Protein AF-0000000071359066 (afdb_homodimer)

pLDDT: mean 87.45, std 11.1, range [39.0, 97.44]

Organism: NCBI:txid346377

Foldseek 3Di:
DDPLVVLLVVLLVVLLCCCQPVVDDLLVSLQVSQQVSCCVLPCDNVSSVVLLLVLLVQLLVQQVLLQLLLLLLLLLCLVLVLLVVLLVVLCVVVDDVCLLQSLLVSLQQSQASHPLLSSLVSCLLVLLLSCLVVVWASCLNSQSNSLNNLLSCLQAPPNLLLSLLCSLQVHQNLLSRVLSVLLSVLLSVLLNVCSVPPVRHVHDPLSVVSNVPPVPDSPCCVVVPPDDSCLSNCLRVQLNVLLNVLVPDDPPCVPPDDPVSNVCNRNSNRNVVSSVSSQVVSVVRPPPDDSVVSSVVSSVVCVSLSSSSSSLSSSLSSSLVSVCQVVLLVVCVVPQPCLLLVLLQQLLSSCQRQVDLSSSSSSSSSSCSNNQVSHPDHSSLSSLSNSLSSLAFRAPNHPVLVSCCVSSVDDRVSCNVRVRVSSNSSSVSSVVSSVVVVVVPD/DDPLVVLLVVLLVVLLCCCQPVVDDLLVSLQVSQQVSCCVLPCDNVSSVVLLLVLLVQLLVQQVLLQLLLLLLLLLCLVLVLLVVLLVVLCVVVDDVPLLQSLLVSLQQSQASHPLLSSLVSCLLVLLLSCLVVVWASCLNSQSNSLNNLLSCLQAPPNLLLSLLCSLQVHQNLLSRVLSVLLSVLLSVLLNVLSVVPVRHVHDPLSVVSNVPPVPDSPCCVVVPPDDSCLSNCLRVQLNVLLNVLVPDDPPCVPPDDPVSVVCNRNSNRNVVSSVSSQVVSVVRPPDDDSVVSSVVSSVVCVSLSSSSSSLSSSLSSSLVSVCQVVLLVVCVVPQPCLLLVLLQQLLSSCQRQVDLSSSSSSSSSSCSNNVVSHPDHSSLSSLSNSLSSLAFRAPNHPVLVSCCVSSVDDRVSCNVRVRVSSNSSSVSSVVSSVVVVVVPD

Nearest PDB structures (foldseek):
  7qha-assembly1_B  TM=7.075E-01  e=2.255E-07  Photobacterium profundum SS9
  8y4x-assembly1_A  TM=7.444E-01  e=2.079E-06  Fusobacterium nucleatum
  8thi-assembly1_A  TM=7.333E-01  e=5.054E-06  Haemophilus influenzae Rd KW20
  6fgz-assembly1_A  TM=1.327E-01  e=6.676E+00  Cyanidioschyzon merolae
  6h2f-assembly1_H  TM=1.143E-01  e=6.676E+00  Aeromonas hydrophila subsp. hydrophila AL09-71

Structure (mmCIF, N/CA/C/O backbone):
data_AF-0000000071359066-model_v1
#
loop_
_entity.id
_entity.type
_entity.pdbx_description
1 polymer 'Gluconate permease'
#
loop_
_atom_site.group_PDB
_atom_site.id
_atom_site.type_symbol
_atom_site.label_atom_id
_atom_site.label_alt_id
_atom_site.label_comp_id
_atom_site.label_asym_id
_atom_site.label_entity_id
_atom_site.label_seq_id
_atom_site.pdbx_PDB_ins_code
_atom_site.Cartn_x
_atom_site.Cartn_y
_atom_site.Cartn_z
_atom_site.occupancy
_atom_site.B_iso_or_equiv
_atom_site.auth_seq_id
_atom_site.auth_comp_id
_atom_site.auth_asym_id
_atom_site.auth_atom_id
_atom_site.pdbx_PDB_model_num
ATOM 1 N N . MET A 1 1 ? 19.25 -30.266 18.906 1 72.44 1 MET A N 1
ATOM 2 C CA . MET A 1 1 ? 19.078 -28.984 18.219 1 72.44 1 MET A CA 1
ATOM 3 C C . MET A 1 1 ? 19.453 -27.828 19.125 1 72.44 1 MET A C 1
ATOM 5 O O . MET A 1 1 ? 19.172 -27.859 20.328 1 72.44 1 MET A O 1
ATOM 9 N N . SER A 1 2 ? 20.172 -26.906 18.656 1 82.94 2 SER A N 1
ATOM 10 C CA . SER A 1 2 ? 20.656 -25.766 19.422 1 82.94 2 SER A CA 1
ATOM 11 C C . SER A 1 2 ? 19.5 -24.859 19.859 1 82.94 2 SER A C 1
ATOM 13 O O . SER A 1 2 ? 18.406 -24.922 19.281 1 82.94 2 SER A O 1
ATOM 15 N N . ILE A 1 3 ? 19.656 -24.156 20.906 1 85.31 3 ILE A N 1
ATOM 16 C CA . ILE A 1 3 ? 18.625 -23.281 21.484 1 85.31 3 ILE A CA 1
ATOM 17 C C . ILE A 1 3 ? 18.172 -22.281 20.438 1 85.31 3 ILE A C 1
ATOM 19 O O . ILE A 1 3 ? 16.969 -22.062 20.25 1 85.31 3 ILE A O 1
ATOM 23 N N . PRO A 1 4 ? 19.109 -21.828 19.688 1 85.75 4 PRO A N 1
ATOM 24 C CA . PRO A 1 4 ? 18.688 -20.859 18.672 1 85.75 4 PRO A CA 1
ATOM 25 C C . PRO A 1 4 ? 17.781 -21.484 17.609 1 85.75 4 PRO A C 1
ATOM 27 O O . PRO A 1 4 ? 16.812 -20.844 17.172 1 85.75 4 PRO A O 1
ATOM 30 N N . ILE A 1 5 ? 18.047 -22.641 17.281 1 88.25 5 ILE A N 1
ATOM 31 C CA . ILE A 1 5 ? 17.25 -23.312 16.281 1 88.25 5 ILE A CA 1
ATOM 32 C C . ILE A 1 5 ? 15.867 -23.625 16.844 1 88.25 5 ILE A C 1
ATOM 34 O O . ILE A 1 5 ? 14.852 -23.469 16.172 1 88.25 5 ILE A O 1
ATOM 38 N N . LEU A 1 6 ? 15.797 -24.047 18.031 1 91.12 6 LEU A N 1
ATOM 39 C CA . LEU A 1 6 ? 14.531 -24.344 18.688 1 91.12 6 LEU A CA 1
ATOM 40 C C . LEU A 1 6 ? 13.672 -23.094 18.812 1 91.12 6 LEU A C 1
ATOM 42 O O . LEU A 1 6 ? 12.453 -23.156 18.641 1 91.12 6 LEU A O 1
ATOM 46 N N . THR A 1 7 ? 14.344 -22.047 19.156 1 92.25 7 THR A N 1
ATOM 47 C CA . THR A 1 7 ? 13.633 -20.781 19.266 1 92.25 7 THR A CA 1
ATOM 48 C C . THR A 1 7 ? 13.062 -20.359 17.906 1 92.25 7 THR A C 1
ATOM 50 O O . THR A 1 7 ? 11.906 -19.938 17.828 1 92.25 7 THR A O 1
ATOM 53 N N . LEU A 1 8 ? 13.859 -20.516 16.938 1 91.12 8 LEU A N 1
ATOM 54 C CA . LEU A 1 8 ? 13.398 -20.188 15.586 1 91.12 8 LEU A CA 1
ATOM 55 C C . LEU A 1 8 ? 12.219 -21.062 15.188 1 91.12 8 LEU A C 1
ATOM 57 O O . LEU A 1 8 ? 11.203 -20.547 14.695 1 91.12 8 LEU A O 1
ATOM 61 N N . ILE A 1 9 ? 12.297 -22.312 15.383 1 89.88 9 ILE A N 1
ATOM 62 C CA . ILE A 1 9 ? 11.242 -23.25 15.031 1 89.88 9 ILE A CA 1
ATOM 63 C C . ILE A 1 9 ? 9.977 -22.906 15.812 1 89.88 9 ILE A C 1
ATOM 65 O O . ILE A 1 9 ? 8.875 -22.906 15.258 1 89.88 9 ILE A O 1
ATOM 69 N N . LEU A 1 10 ? 10.094 -22.578 17.047 1 92.94 10 LEU A N 1
ATOM 70 C CA . LEU A 1 10 ? 8.961 -22.219 17.891 1 92.94 10 LEU A CA 1
ATOM 71 C C . LEU A 1 10 ? 8.242 -21 17.328 1 92.94 10 LEU A C 1
ATOM 73 O O . LEU A 1 10 ? 7.008 -20.984 17.234 1 92.94 10 LEU A O 1
ATOM 77 N N . PHE A 1 11 ? 9.031 -20.031 16.969 1 92.75 11 PHE A N 1
ATOM 78 C CA . PHE A 1 11 ? 8.422 -18.812 16.484 1 92.75 11 PHE A CA 1
ATOM 79 C C . PHE A 1 11 ? 7.766 -19.031 15.125 1 92.75 11 PHE A C 1
ATOM 81 O O . PHE A 1 11 ? 6.727 -18.438 14.828 1 92.75 11 PHE A O 1
ATOM 88 N N . LEU A 1 12 ? 8.359 -19.859 14.32 1 90.62 12 LEU A N 1
ATOM 89 C CA . LEU A 1 12 ? 7.766 -20.141 13.016 1 90.62 12 LEU A CA 1
ATOM 90 C C . LEU A 1 12 ? 6.48 -20.953 13.164 1 90.62 12 LEU A C 1
ATOM 92 O O . LEU A 1 12 ? 5.504 -20.719 12.453 1 90.62 12 LEU A O 1
ATOM 96 N N . VAL A 1 13 ? 6.477 -21.859 14.062 1 92.12 13 VAL A N 1
ATOM 97 C CA . VAL A 1 13 ? 5.273 -22.641 14.336 1 92.12 13 VAL A CA 1
ATOM 98 C C . VAL A 1 13 ? 4.184 -21.734 14.898 1 92.12 13 VAL A C 1
ATOM 100 O O . VAL A 1 13 ? 3.02 -21.828 14.508 1 92.12 13 VAL A O 1
ATOM 103 N N . LEU A 1 14 ? 4.582 -20.875 15.773 1 92.69 14 LEU A N 1
ATOM 104 C CA . LEU A 1 14 ? 3.639 -19.906 16.344 1 92.69 14 LEU A CA 1
ATOM 105 C C . LEU A 1 14 ? 3.074 -19 15.25 1 92.69 14 LEU A C 1
ATOM 107 O O . LEU A 1 14 ? 1.904 -18.625 15.305 1 92.69 14 LEU A O 1
ATOM 111 N N . LEU A 1 15 ? 3.936 -18.641 14.367 1 92.44 15 LEU A N 1
ATOM 112 C CA . LEU A 1 15 ? 3.496 -17.828 13.242 1 92.44 15 LEU A CA 1
ATOM 113 C C . LEU A 1 15 ? 2.422 -18.531 12.43 1 92.44 15 LEU A C 1
ATOM 115 O O . LEU A 1 15 ? 1.367 -17.969 12.148 1 92.44 15 LEU A O 1
ATOM 119 N N . ILE A 1 16 ? 2.682 -19.781 12.094 1 90.06 16 ILE A N 1
ATOM 120 C CA . ILE A 1 16 ? 1.738 -20.578 11.312 1 90.06 16 ILE A CA 1
ATOM 121 C C . ILE A 1 16 ? 0.435 -20.734 12.094 1 90.06 16 ILE A C 1
ATOM 123 O O . ILE A 1 16 ? -0.653 -20.562 11.539 1 90.06 16 ILE A O 1
ATOM 127 N N . PHE A 1 17 ? 0.522 -20.922 13.359 1 91.94 17 PHE A N 1
ATOM 128 C CA . PHE A 1 17 ? -0.646 -21.109 14.219 1 91.94 17 PHE A CA 1
ATOM 129 C C . PHE A 1 17 ? -1.429 -19.812 14.344 1 91.94 17 PHE A C 1
ATOM 131 O O . PHE A 1 17 ? -2.66 -19.812 14.367 1 91.94 17 PHE A O 1
ATOM 138 N N . SER A 1 18 ? -0.691 -18.734 14.461 1 92.25 18 SER A N 1
ATOM 139 C CA . SER A 1 18 ? -1.328 -17.438 14.609 1 92.25 18 SER A CA 1
ATOM 140 C C . SER A 1 18 ? -2.186 -17.109 13.391 1 92.25 18 SER A C 1
ATOM 142 O O . SER A 1 18 ? -3.299 -16.594 13.523 1 92.25 18 SER A O 1
ATOM 144 N N . ILE A 1 19 ? -1.677 -17.422 12.289 1 88.06 19 ILE A N 1
ATOM 145 C CA . ILE A 1 19 ? -2.385 -17.109 11.055 1 88.06 19 ILE A CA 1
ATOM 146 C C . ILE A 1 19 ? -3.496 -18.125 10.82 1 88.06 19 ILE A C 1
ATOM 148 O O . ILE A 1 19 ? -4.625 -17.75 10.484 1 88.06 19 ILE A O 1
ATOM 152 N N . SER A 1 20 ? -3.238 -19.375 11.039 1 85.56 20 SER A N 1
ATOM 153 C CA . SER A 1 20 ? -4.141 -20.453 10.656 1 85.56 20 SER A CA 1
ATOM 154 C C . SER A 1 20 ? -5.223 -20.672 11.703 1 85.56 20 SER A C 1
ATOM 156 O O . SER A 1 20 ? -6.383 -20.922 11.359 1 85.56 20 SER A O 1
ATOM 158 N N . LYS A 1 21 ? -4.902 -20.562 12.977 1 87 21 LYS A N 1
ATOM 159 C CA . LYS A 1 21 ? -5.84 -20.922 14.039 1 87 21 LYS A CA 1
ATOM 160 C C . LYS A 1 21 ? -6.426 -19.672 14.695 1 87 21 LYS A C 1
ATOM 162 O O . LYS A 1 21 ? -7.645 -19.562 14.852 1 87 21 LYS A O 1
ATOM 167 N N . TRP A 1 22 ? -5.586 -18.797 14.984 1 89.25 22 TRP A N 1
ATOM 168 C CA . TRP A 1 22 ? -6.051 -17.609 15.695 1 89.25 22 TRP A CA 1
ATOM 169 C C . TRP A 1 22 ? -6.527 -16.547 14.711 1 89.25 22 TRP A C 1
ATOM 171 O O . TRP A 1 22 ? -7.043 -15.508 15.125 1 89.25 22 TRP A O 1
ATOM 181 N N . LYS A 1 23 ? -6.289 -16.75 13.438 1 87.88 23 LYS A N 1
ATOM 182 C CA . LYS A 1 23 ? -6.77 -15.898 12.352 1 87.88 23 LYS A CA 1
ATOM 183 C C . LYS A 1 23 ? -6.234 -14.477 12.492 1 87.88 23 LYS A C 1
ATOM 185 O O . LYS A 1 23 ? -6.969 -13.508 12.297 1 87.88 23 LYS A O 1
ATOM 190 N N . VAL A 1 24 ? -5.047 -14.422 12.953 1 90.62 24 VAL A N 1
ATOM 191 C CA . VAL A 1 24 ? -4.363 -13.141 12.977 1 90.62 24 VAL A CA 1
ATOM 192 C C . VAL A 1 24 ? -3.977 -12.727 11.555 1 90.62 24 VAL A C 1
ATOM 194 O O . VAL A 1 24 ? -3.539 -13.562 10.758 1 90.62 24 VAL A O 1
ATOM 197 N N . HIS A 1 25 ? -4.191 -11.469 11.312 1 92.44 25 HIS A N 1
ATOM 198 C CA . HIS A 1 25 ? -3.828 -10.984 9.984 1 92.44 25 HIS A CA 1
ATOM 199 C C . HIS A 1 25 ? -2.35 -11.219 9.695 1 92.44 25 HIS A C 1
ATOM 201 O O . HIS A 1 25 ? -1.495 -10.93 10.539 1 92.44 25 HIS A O 1
ATOM 207 N N . PRO A 1 26 ? -2.018 -11.703 8.508 1 90.44 26 PRO A N 1
ATOM 208 C CA . PRO A 1 26 ? -0.632 -12.055 8.195 1 90.44 26 PRO A CA 1
ATOM 209 C C . PRO A 1 26 ? 0.333 -10.891 8.383 1 90.44 26 PRO A C 1
ATOM 211 O O . PRO A 1 26 ? 1.457 -11.086 8.852 1 90.44 26 PRO A O 1
ATOM 214 N N . PHE A 1 27 ? -0.077 -9.695 8.023 1 94.5 27 PHE A N 1
ATOM 215 C CA . PHE A 1 27 ? 0.768 -8.516 8.164 1 94.5 27 PHE A CA 1
ATOM 216 C C . PHE A 1 27 ? 1.205 -8.344 9.617 1 94.5 27 PHE A C 1
ATOM 218 O O . PHE A 1 27 ? 2.387 -8.125 9.891 1 94.5 27 PHE A O 1
ATOM 225 N N . VAL A 1 28 ? 0.333 -8.445 10.531 1 94.19 28 VAL A N 1
ATOM 226 C CA . VAL A 1 28 ? 0.584 -8.266 11.961 1 94.19 28 VAL A CA 1
ATOM 227 C C . VAL A 1 28 ? 1.373 -9.461 12.5 1 94.19 28 VAL A C 1
ATOM 229 O O . VAL A 1 28 ? 2.322 -9.289 13.266 1 94.19 28 VAL A O 1
ATOM 232 N N . ALA A 1 29 ? 0.96 -10.641 12.109 1 94.5 29 ALA A N 1
ATOM 233 C CA . ALA A 1 29 ? 1.606 -11.859 12.578 1 94.5 29 ALA A CA 1
ATOM 234 C C . ALA A 1 29 ? 3.086 -11.875 12.211 1 94.5 29 ALA A C 1
ATOM 236 O O . ALA A 1 29 ? 3.934 -12.234 13.031 1 94.5 29 ALA A O 1
ATOM 237 N N . LEU A 1 30 ? 3.391 -11.516 11.031 1 92.69 30 LEU A N 1
ATOM 238 C CA . LEU A 1 30 ? 4.77 -11.516 10.547 1 92.69 30 LEU A CA 1
ATOM 239 C C . LEU A 1 30 ? 5.605 -10.492 11.312 1 92.69 30 LEU A C 1
ATOM 241 O O . LEU A 1 30 ? 6.734 -10.789 11.719 1 92.69 30 LEU A O 1
ATOM 245 N N . LEU A 1 31 ? 5.074 -9.312 11.531 1 95.25 31 LEU A N 1
ATOM 246 C CA . LEU A 1 31 ? 5.789 -8.258 12.242 1 95.25 31 LEU A CA 1
ATOM 247 C C . LEU A 1 31 ? 6.035 -8.656 13.695 1 95.25 31 LEU A C 1
ATOM 249 O O . LEU A 1 31 ? 7.152 -8.523 14.195 1 95.25 31 LEU A O 1
ATOM 253 N N . LEU A 1 32 ? 5 -9.125 14.336 1 96.25 32 LEU A N 1
ATOM 254 C CA . LEU A 1 32 ? 5.125 -9.5 15.742 1 96.25 32 LEU A CA 1
ATOM 255 C C . LEU A 1 32 ? 6.094 -10.664 15.914 1 96.25 32 LEU A C 1
ATOM 257 O O . LEU A 1 32 ? 6.844 -10.711 16.891 1 96.25 32 LEU A O 1
ATOM 261 N N . THR A 1 33 ? 6.031 -11.609 15.016 1 95.25 33 THR A N 1
ATOM 262 C CA . THR A 1 33 ? 6.98 -12.711 15.055 1 95.25 33 THR A CA 1
ATOM 263 C C . THR A 1 33 ? 8.414 -12.203 14.914 1 95.25 33 THR A C 1
ATOM 265 O O . THR A 1 33 ? 9.312 -12.664 15.625 1 95.25 33 THR A O 1
ATOM 268 N N . GLY A 1 34 ? 8.641 -11.289 13.977 1 95.19 34 GLY A N 1
ATOM 269 C CA . GLY A 1 34 ? 9.961 -10.695 13.82 1 95.19 34 GLY A CA 1
ATOM 270 C C . GLY A 1 34 ? 10.453 -9.984 15.062 1 95.19 34 GLY A C 1
ATOM 271 O O . GLY A 1 34 ? 11.609 -10.156 15.469 1 95.19 34 GLY A O 1
ATOM 272 N N . ILE A 1 35 ? 9.578 -9.203 15.68 1 95.94 35 ILE A N 1
ATOM 273 C CA . ILE A 1 35 ? 9.938 -8.477 16.891 1 95.94 35 ILE A CA 1
ATOM 274 C C . ILE A 1 35 ? 10.266 -9.461 18.016 1 95.94 35 ILE A C 1
ATOM 276 O O . ILE A 1 35 ? 11.289 -9.336 18.672 1 95.94 35 ILE A O 1
ATOM 280 N N . GLY A 1 36 ? 9.398 -10.438 18.234 1 96.12 36 GLY A N 1
ATOM 281 C CA . GLY A 1 36 ? 9.633 -11.438 19.266 1 96.12 36 GLY A CA 1
ATOM 282 C C . GLY A 1 36 ? 10.93 -12.195 19.078 1 96.12 36 GLY A C 1
ATOM 283 O O . GLY A 1 36 ? 11.688 -12.383 20.031 1 96.12 36 GLY A O 1
ATOM 284 N N . LEU A 1 37 ? 11.156 -12.625 17.859 1 93.81 37 LEU A N 1
ATOM 285 C CA . LEU A 1 37 ? 12.367 -13.375 17.547 1 93.81 37 LEU A CA 1
ATOM 286 C C . LEU A 1 37 ? 13.609 -12.531 17.812 1 93.81 37 LEU A C 1
ATOM 288 O O . LEU A 1 37 ? 14.57 -13.008 18.422 1 93.81 37 LEU A O 1
ATOM 292 N N . GLY A 1 38 ? 13.625 -11.32 17.328 1 94.5 38 GLY A N 1
ATOM 293 C CA . GLY A 1 38 ? 14.773 -10.445 17.531 1 94.5 38 GLY A CA 1
ATOM 294 C C . GLY A 1 38 ? 15.078 -10.172 18.984 1 94.5 38 GLY A C 1
ATOM 295 O O . GLY A 1 38 ? 16.234 -10.18 19.391 1 94.5 38 GLY A O 1
ATOM 296 N N . LEU A 1 39 ? 14.008 -9.961 19.75 1 94.12 39 LEU A N 1
ATOM 297 C CA . LEU A 1 39 ? 14.18 -9.672 21.172 1 94.12 39 LEU A CA 1
ATOM 298 C C . LEU A 1 39 ? 14.703 -10.891 21.922 1 94.12 39 LEU A C 1
ATOM 300 O O . LEU A 1 39 ? 15.461 -10.75 22.891 1 94.12 39 LEU A O 1
ATOM 304 N N . THR A 1 40 ? 14.344 -12.031 21.469 1 94.19 40 THR A N 1
ATOM 305 C CA . THR A 1 40 ? 14.711 -13.25 22.188 1 94.19 40 THR A CA 1
ATOM 306 C C . THR A 1 40 ? 16.078 -13.75 21.734 1 94.19 40 THR A C 1
ATOM 308 O O . THR A 1 40 ? 16.781 -14.43 22.484 1 94.19 40 THR A O 1
ATOM 311 N N . MET A 1 41 ? 16.516 -13.383 20.516 1 93 41 MET A N 1
ATOM 312 C CA . MET A 1 41 ? 17.75 -13.898 19.938 1 93 41 MET A CA 1
ATOM 313 C C . MET A 1 41 ? 18.922 -12.961 20.219 1 93 41 MET A C 1
ATOM 315 O O . MET A 1 41 ? 20 -13.117 19.656 1 93 41 MET A O 1
ATOM 319 N N . GLY A 1 42 ? 18.672 -11.93 21.047 1 90 42 GLY A N 1
ATOM 320 C CA . GLY A 1 42 ? 19.766 -11.125 21.531 1 90 42 GLY A CA 1
ATOM 321 C C . GLY A 1 42 ? 20.094 -9.938 20.641 1 90 42 GLY A C 1
ATOM 322 O O . GLY A 1 42 ? 21.188 -9.383 20.703 1 90 42 GLY A O 1
ATOM 323 N N . LEU A 1 43 ? 19.281 -9.555 19.797 1 92.12 43 LEU A N 1
ATOM 324 C CA . LEU A 1 43 ? 19.531 -8.422 18.922 1 92.12 43 LEU A CA 1
ATOM 325 C C . LEU A 1 43 ? 19.297 -7.102 19.641 1 92.12 43 LEU A C 1
ATOM 327 O O . LEU A 1 43 ? 19.641 -6.035 19.125 1 92.12 43 LEU A O 1
ATOM 331 N N . GLY A 1 44 ? 18.703 -7.125 20.891 1 91.56 44 GLY A N 1
ATOM 332 C CA . GLY A 1 44 ? 18.344 -5.895 21.578 1 91.56 44 GLY A CA 1
ATOM 333 C C . GLY A 1 44 ? 17.094 -5.25 21.016 1 91.56 44 GLY A C 1
ATOM 334 O O . GLY A 1 44 ? 16.641 -5.605 19.922 1 91.56 44 GLY A O 1
ATOM 335 N N . GLY A 1 45 ? 16.516 -4.301 21.719 1 91.56 45 GLY A N 1
ATOM 336 C CA . GLY A 1 45 ? 15.289 -3.646 21.281 1 91.56 45 GLY A CA 1
ATOM 337 C C . GLY A 1 45 ? 15.477 -2.781 20.047 1 91.56 45 GLY A C 1
ATOM 338 O O . GLY A 1 45 ? 14.812 -2.986 19.031 1 91.56 45 GLY A O 1
ATOM 339 N N . GLU A 1 46 ? 16.375 -1.869 20.141 1 90 46 GLU A N 1
ATOM 340 C CA . GLU A 1 46 ? 16.641 -0.958 19.047 1 90 46 GLU A CA 1
ATOM 341 C C . GLU A 1 46 ? 17.172 -1.712 17.828 1 90 46 GLU A C 1
ATOM 343 O O . GLU A 1 46 ? 16.766 -1.426 16.688 1 90 46 GLU A O 1
ATOM 348 N N . GLY A 1 47 ? 18.062 -2.635 18.078 1 93.38 47 GLY A N 1
ATOM 349 C CA . GLY A 1 47 ? 18.594 -3.441 17 1 93.38 47 GLY A CA 1
ATOM 350 C C . GLY A 1 47 ? 17.516 -4.234 16.266 1 93.38 47 GLY A C 1
ATOM 351 O O . GLY A 1 47 ? 17.547 -4.32 15.031 1 93.38 47 GLY A O 1
ATOM 352 N N . THR A 1 48 ? 16.594 -4.762 17 1 95.12 48 THR A N 1
ATOM 353 C CA . THR A 1 48 ? 15.5 -5.535 16.422 1 95.12 48 THR A CA 1
ATOM 354 C C . THR A 1 48 ? 14.664 -4.668 15.492 1 95.12 48 THR A C 1
ATOM 356 O O . THR A 1 48 ? 14.375 -5.062 14.359 1 95.12 48 THR A O 1
ATOM 359 N N . ILE A 1 49 ? 14.359 -3.49 15.914 1 94.69 49 ILE A N 1
ATOM 360 C CA . ILE A 1 49 ? 13.484 -2.617 15.141 1 94.69 49 ILE A CA 1
ATOM 361 C C . ILE A 1 49 ? 14.227 -2.111 13.906 1 94.69 49 ILE A C 1
ATOM 363 O O . ILE A 1 49 ? 13.664 -2.057 12.812 1 94.69 49 ILE A O 1
ATOM 367 N N . THR A 1 50 ? 15.453 -1.815 14.078 1 92.88 50 THR A N 1
ATOM 368 C CA . THR A 1 50 ? 16.266 -1.343 12.961 1 92.88 50 THR A CA 1
ATOM 369 C C . THR A 1 50 ? 16.359 -2.412 11.875 1 92.88 50 THR A C 1
ATOM 371 O O . THR A 1 50 ? 16.141 -2.133 10.695 1 92.88 50 THR A O 1
ATOM 374 N N . ILE A 1 51 ? 16.656 -3.615 12.289 1 94.56 51 ILE A N 1
ATOM 375 C CA . ILE A 1 51 ? 16.828 -4.727 11.359 1 94.56 51 ILE A CA 1
ATOM 376 C C . ILE A 1 51 ? 15.492 -5.043 10.688 1 94.56 51 ILE A C 1
ATOM 378 O O . ILE A 1 51 ? 15.438 -5.293 9.484 1 94.56 51 ILE A O 1
ATOM 382 N N . LEU A 1 52 ? 14.469 -5.02 11.492 1 95.25 52 LEU A N 1
ATOM 383 C CA . LEU A 1 52 ? 13.117 -5.277 11 1 95.25 52 LEU A CA 1
ATOM 384 C C . LEU A 1 52 ? 12.734 -4.273 9.922 1 95.25 52 LEU A C 1
ATOM 386 O O . LEU A 1 52 ? 12.273 -4.66 8.844 1 95.25 52 LEU A O 1
ATOM 390 N N . LEU A 1 53 ? 12.969 -3.053 10.156 1 94.06 53 LEU A N 1
ATOM 391 C CA . LEU A 1 53 ? 12.586 -1.987 9.234 1 94.06 53 LEU A CA 1
ATOM 392 C C . LEU A 1 53 ? 13.461 -2.012 7.988 1 94.06 53 LEU A C 1
ATOM 394 O O . LEU A 1 53 ? 12.992 -1.702 6.891 1 94.06 53 LEU A O 1
ATOM 398 N N . GLU A 1 54 ? 14.703 -2.365 8.172 1 93.12 54 GLU A N 1
ATOM 399 C CA . GLU A 1 54 ? 15.594 -2.523 7.023 1 93.12 54 GLU A CA 1
ATOM 400 C C . GLU A 1 54 ? 15.102 -3.619 6.086 1 93.12 54 GLU A C 1
ATOM 402 O O . GLU A 1 54 ? 15.086 -3.439 4.867 1 93.12 54 GLU A O 1
ATOM 407 N N . GLY A 1 55 ? 14.766 -4.727 6.664 1 93.31 55 GLY A N 1
ATOM 408 C CA . GLY A 1 55 ? 14.227 -5.812 5.859 1 93.31 55 GLY A CA 1
ATOM 409 C C . GLY A 1 55 ? 12.961 -5.43 5.121 1 93.31 55 GLY A C 1
ATOM 410 O O . GLY A 1 55 ? 12.781 -5.785 3.953 1 93.31 55 GLY A O 1
ATOM 411 N N . PHE A 1 56 ? 12.078 -4.719 5.801 1 95.25 56 PHE A N 1
ATOM 412 C CA . PHE A 1 56 ? 10.828 -4.246 5.223 1 95.25 56 PHE A CA 1
ATOM 413 C C . PHE A 1 56 ? 11.086 -3.365 4.008 1 95.25 56 PHE A C 1
ATOM 415 O O . PHE A 1 56 ? 10.562 -3.619 2.924 1 95.25 56 PHE A O 1
ATOM 422 N N . GLY A 1 57 ? 11.914 -2.406 4.156 1 92.56 57 GLY A N 1
ATOM 423 C CA . GLY A 1 57 ? 12.227 -1.468 3.088 1 92.56 57 GLY A CA 1
ATOM 424 C C . GLY A 1 57 ? 12.953 -2.109 1.922 1 92.56 57 GLY A C 1
ATOM 425 O O . GLY A 1 57 ? 12.641 -1.834 0.762 1 92.56 57 GLY A O 1
ATOM 426 N N . ASP A 1 58 ? 13.914 -2.957 2.248 1 90.88 58 ASP A N 1
ATOM 427 C CA . ASP A 1 58 ? 14.711 -3.621 1.217 1 90.88 58 ASP A CA 1
ATOM 428 C C . ASP A 1 58 ? 13.828 -4.5 0.332 1 90.88 58 ASP A C 1
ATOM 430 O O . ASP A 1 58 ? 14.086 -4.637 -0.867 1 90.88 58 ASP A O 1
ATOM 434 N N . THR A 1 59 ? 12.922 -5.047 0.944 1 88.88 59 THR A N 1
ATOM 435 C CA . THR A 1 59 ? 12.008 -5.891 0.181 1 88.88 59 THR A CA 1
ATOM 436 C C . THR A 1 59 ? 11.117 -5.047 -0.725 1 88.88 59 THR A C 1
ATOM 438 O O . THR A 1 59 ? 10.938 -5.363 -1.902 1 88.88 59 THR A O 1
ATOM 441 N N . LEU A 1 60 ? 10.578 -4.004 -0.205 1 92.31 60 LEU A N 1
ATOM 442 C CA . LEU A 1 60 ? 9.633 -3.178 -0.951 1 92.31 60 LEU A CA 1
ATOM 443 C C . LEU A 1 60 ? 10.336 -2.461 -2.104 1 92.31 60 LEU A C 1
ATOM 445 O O . LEU A 1 60 ? 9.711 -2.184 -3.133 1 92.31 60 LEU A O 1
ATOM 449 N N . ARG A 1 61 ? 11.594 -2.264 -1.938 1 89.81 61 ARG A N 1
ATOM 450 C CA . ARG A 1 61 ? 12.406 -1.624 -2.969 1 89.81 61 ARG A CA 1
ATOM 451 C C . ARG A 1 61 ? 12.281 -2.363 -4.297 1 89.81 61 ARG A C 1
ATOM 453 O O . ARG A 1 61 ? 12.281 -1.74 -5.363 1 89.81 61 ARG A O 1
ATOM 460 N N . TRP A 1 62 ? 12.016 -3.594 -4.219 1 82.94 62 TRP A N 1
ATOM 461 C CA . TRP A 1 62 ? 12.117 -4.414 -5.422 1 82.94 62 TRP A CA 1
ATOM 462 C C . TRP A 1 62 ? 10.734 -4.777 -5.949 1 82.94 62 TRP A C 1
ATOM 464 O O . TRP A 1 62 ? 10.57 -5.066 -7.141 1 82.94 62 TRP A O 1
ATOM 474 N N . ILE A 1 63 ? 9.828 -4.691 -5.109 1 85.38 63 ILE A N 1
ATOM 475 C CA . ILE A 1 63 ? 8.602 -5.352 -5.547 1 85.38 63 ILE A CA 1
ATOM 476 C C . ILE A 1 63 ? 7.48 -4.32 -5.684 1 85.38 63 ILE A C 1
ATOM 478 O O . ILE A 1 63 ? 6.594 -4.465 -6.527 1 85.38 63 ILE A O 1
ATOM 482 N N . ALA A 1 64 ? 7.453 -3.289 -4.898 1 91.69 64 ALA A N 1
ATOM 483 C CA . ALA A 1 64 ? 6.27 -2.453 -4.73 1 91.69 64 ALA A CA 1
ATOM 484 C C . ALA A 1 64 ? 5.871 -1.796 -6.047 1 91.69 64 ALA A C 1
ATOM 486 O O . ALA A 1 64 ? 4.738 -1.958 -6.512 1 91.69 64 ALA A O 1
ATOM 487 N N . ILE A 1 65 ? 6.828 -1.16 -6.715 1 92.94 65 ILE A N 1
ATOM 488 C CA . ILE A 1 65 ? 6.543 -0.415 -7.938 1 92.94 65 ILE A CA 1
ATOM 489 C C . ILE A 1 65 ? 6.117 -1.378 -9.039 1 92.94 65 ILE A C 1
ATOM 491 O O . ILE A 1 65 ? 5.145 -1.121 -9.758 1 92.94 65 ILE A O 1
ATOM 495 N N . ILE A 1 66 ? 6.75 -2.5 -9.148 1 89.62 66 ILE A N 1
ATOM 496 C CA . ILE A 1 66 ? 6.473 -3.473 -10.203 1 89.62 66 ILE A CA 1
ATOM 497 C C . ILE A 1 66 ? 5.055 -4.012 -10.055 1 89.62 66 ILE A C 1
ATOM 499 O O . ILE A 1 66 ? 4.32 -4.133 -11.039 1 89.62 66 ILE A O 1
ATOM 503 N N . VAL A 1 67 ? 4.691 -4.285 -8.844 1 88.69 67 VAL A N 1
ATOM 504 C CA . VAL A 1 67 ? 3.369 -4.84 -8.562 1 88.69 67 VAL A CA 1
ATOM 505 C C . VAL A 1 67 ? 2.293 -3.809 -8.891 1 88.69 67 VAL A C 1
ATOM 507 O O . VAL A 1 67 ? 1.255 -4.148 -9.461 1 88.69 67 VAL A O 1
ATOM 510 N N . ILE A 1 68 ? 2.529 -2.582 -8.547 1 92.38 68 ILE A N 1
ATOM 511 C CA . ILE A 1 68 ? 1.573 -1.516 -8.828 1 92.38 68 ILE A CA 1
ATOM 512 C C . ILE A 1 68 ? 1.422 -1.347 -10.336 1 92.38 68 ILE A C 1
ATOM 514 O O . ILE A 1 68 ? 0.306 -1.212 -10.844 1 92.38 68 ILE A O 1
ATOM 518 N N . LEU A 1 69 ? 2.518 -1.333 -11.07 1 92.81 69 LEU A N 1
ATOM 519 C CA . LEU A 1 69 ? 2.486 -1.19 -12.523 1 92.81 69 LEU A CA 1
ATOM 520 C C . LEU A 1 69 ? 1.747 -2.359 -13.164 1 92.81 69 LEU A C 1
ATOM 522 O O . LEU A 1 69 ? 0.984 -2.168 -14.117 1 92.81 69 LEU A O 1
ATOM 526 N N . GLY A 1 70 ? 2.012 -3.525 -12.688 1 88.38 70 GLY A N 1
ATOM 527 C CA . GLY A 1 70 ? 1.263 -4.68 -13.156 1 88.38 70 GLY A CA 1
ATOM 528 C C . GLY A 1 70 ? -0.231 -4.559 -12.922 1 88.38 70 GLY A C 1
ATOM 529 O O . GLY A 1 70 ? -1.031 -4.852 -13.812 1 88.38 70 GLY A O 1
ATOM 530 N N . ALA A 1 71 ? -0.565 -4.148 -11.703 1 88.25 71 ALA A N 1
ATOM 531 C CA . ALA A 1 71 ? -1.974 -3.949 -11.367 1 88.25 71 ALA A CA 1
ATOM 532 C C . ALA A 1 71 ? -2.604 -2.887 -12.266 1 88.25 71 ALA A C 1
ATOM 534 O O . ALA A 1 71 ? -3.777 -2.988 -12.625 1 88.25 71 ALA A O 1
ATOM 535 N N . PHE A 1 72 ? -1.879 -1.846 -12.602 1 93.38 72 PHE A N 1
ATOM 536 C CA . PHE A 1 72 ? -2.355 -0.803 -13.5 1 93.38 72 PHE A CA 1
ATOM 537 C C . PHE A 1 72 ? -2.707 -1.386 -14.867 1 93.38 72 PHE A C 1
ATOM 539 O O . PHE A 1 72 ? -3.756 -1.066 -15.43 1 93.38 72 PHE A O 1
ATOM 546 N N . ILE A 1 73 ? -1.808 -2.234 -15.414 1 91.25 73 ILE A N 1
ATOM 547 C CA . ILE A 1 73 ? -2.062 -2.898 -16.688 1 91.25 73 ILE A CA 1
ATOM 548 C C . ILE A 1 73 ? -3.369 -3.686 -16.609 1 91.25 73 ILE A C 1
ATOM 550 O O . ILE A 1 73 ? -4.199 -3.617 -17.516 1 91.25 73 ILE A O 1
ATOM 554 N N . GLY A 1 74 ? -3.539 -4.43 -15.516 1 87.25 74 GLY A N 1
ATOM 555 C CA . GLY A 1 74 ? -4.766 -5.184 -15.312 1 87.25 74 GLY A CA 1
ATOM 556 C C . GLY A 1 74 ? -6.008 -4.312 -15.289 1 87.25 74 GLY A C 1
ATOM 557 O O . GLY A 1 74 ? -7.027 -4.66 -15.891 1 87.25 74 GLY A O 1
ATOM 558 N N . GLU A 1 75 ? -5.902 -3.154 -14.586 1 88 75 GLU A N 1
ATOM 559 C CA . GLU A 1 75 ? -7.031 -2.23 -14.5 1 88 75 GLU A CA 1
ATOM 560 C C . GLU A 1 75 ? -7.395 -1.683 -15.875 1 88 75 GLU A C 1
ATOM 562 O O . GLU A 1 75 ? -8.578 -1.547 -16.203 1 88 75 GLU A O 1
ATOM 567 N N . VAL A 1 76 ? -6.441 -1.381 -16.656 1 90.62 76 VAL A N 1
ATOM 568 C CA . VAL A 1 76 ? -6.672 -0.844 -18 1 90.62 76 VAL A CA 1
ATOM 569 C C . VAL A 1 76 ? -7.328 -1.908 -18.875 1 90.62 76 VAL A C 1
ATOM 571 O O . VAL A 1 76 ? -8.281 -1.623 -19.594 1 90.62 76 VAL A O 1
ATOM 574 N N . LEU A 1 77 ? -6.805 -3.096 -18.812 1 86.5 77 LEU A N 1
ATOM 575 C CA . LEU A 1 77 ? -7.348 -4.184 -19.625 1 86.5 77 LEU A CA 1
ATOM 576 C C . LEU A 1 77 ? -8.805 -4.445 -19.266 1 86.5 77 LEU A C 1
ATOM 578 O O . LEU A 1 77 ? -9.617 -4.762 -20.156 1 86.5 77 LEU A O 1
ATOM 582 N N . GLN A 1 78 ? -9.086 -4.332 -18.031 1 83.81 78 GLN A N 1
ATOM 583 C CA . GLN A 1 78 ? -10.461 -4.52 -17.578 1 83.81 78 GLN A CA 1
ATOM 584 C C . GLN A 1 78 ? -11.359 -3.395 -18.094 1 83.81 78 GLN A C 1
ATOM 586 O O . GLN A 1 78 ? -12.438 -3.652 -18.625 1 83.81 78 GLN A O 1
ATOM 591 N N . GLU A 1 79 ? -10.906 -2.215 -17.984 1 84 79 GLU A N 1
ATOM 592 C CA . GLU A 1 79 ? -11.719 -1.046 -18.312 1 84 79 GLU A CA 1
ATOM 593 C C . GLU A 1 79 ? -11.914 -0.917 -19.828 1 84 79 GLU A C 1
ATOM 595 O O . GLU A 1 79 ? -12.969 -0.479 -20.281 1 84 79 GLU A O 1
ATOM 600 N N . THR A 1 80 ? -10.961 -1.288 -20.641 1 86.81 80 THR A N 1
ATOM 601 C CA . THR A 1 80 ? -11.031 -1.123 -22.094 1 86.81 80 THR A CA 1
ATOM 602 C C . THR A 1 80 ? -11.727 -2.312 -22.75 1 86.81 80 THR A C 1
ATOM 604 O O . THR A 1 80 ? -12.031 -2.283 -23.938 1 86.81 80 THR A O 1
ATOM 607 N N . GLY A 1 81 ? -11.906 -3.396 -21.969 1 82.69 81 GLY A N 1
ATOM 608 C CA . GLY A 1 81 ? -12.469 -4.617 -22.516 1 82.69 81 GLY A CA 1
ATOM 609 C C . GLY A 1 81 ? -11.422 -5.527 -23.141 1 82.69 81 GLY A C 1
ATOM 610 O O . GLY A 1 81 ? -11.758 -6.512 -23.797 1 82.69 81 GLY A O 1
ATOM 611 N N . GLY A 1 82 ? -10.219 -5.16 -22.953 1 84.31 82 GLY A N 1
ATOM 612 C CA . GLY A 1 82 ? -9.125 -5.938 -23.516 1 84.31 82 GLY A CA 1
ATOM 613 C C . GLY A 1 82 ? -9.094 -7.367 -23.016 1 84.31 82 GLY A C 1
ATOM 614 O O . GLY A 1 82 ? -8.805 -8.289 -23.781 1 84.31 82 GLY A O 1
ATOM 615 N N . ALA A 1 83 ? -9.344 -7.629 -21.812 1 78.81 83 ALA A N 1
ATOM 616 C CA . ALA A 1 83 ? -9.359 -8.977 -21.25 1 78.81 83 ALA A CA 1
ATOM 617 C C . ALA A 1 83 ? -10.383 -9.859 -21.969 1 78.81 83 ALA A C 1
ATOM 619 O O . ALA A 1 83 ? -10.109 -11.023 -22.266 1 78.81 83 ALA A O 1
ATOM 620 N N . PHE A 1 84 ? -11.516 -9.305 -22.203 1 79.56 84 PHE A N 1
ATOM 621 C CA . PHE A 1 84 ? -12.57 -10.023 -22.906 1 79.56 84 PHE A CA 1
ATOM 622 C C . PHE A 1 84 ? -12.156 -10.32 -24.344 1 79.56 84 PHE A C 1
ATOM 624 O O . PHE A 1 84 ? -12.406 -11.414 -24.859 1 79.56 84 PHE A O 1
ATOM 631 N N . ARG A 1 85 ? -11.547 -9.367 -24.953 1 84.88 85 ARG A N 1
ATOM 632 C CA . ARG A 1 85 ? -11.109 -9.547 -26.328 1 84.88 85 ARG A CA 1
ATOM 633 C C . ARG A 1 85 ? -10.039 -10.633 -26.438 1 84.88 85 ARG A C 1
ATOM 635 O O . ARG A 1 85 ? -10.062 -11.453 -27.344 1 84.88 85 ARG A O 1
ATOM 642 N N . ILE A 1 86 ? -9.125 -10.617 -25.562 1 83.06 86 ILE A N 1
ATOM 643 C CA . ILE A 1 86 ? -8.094 -11.648 -25.516 1 83.06 86 ILE A CA 1
ATOM 644 C C . ILE A 1 86 ? -8.742 -13.023 -25.391 1 83.06 86 ILE A C 1
ATOM 646 O O . ILE A 1 86 ? -8.406 -13.945 -26.141 1 83.06 86 ILE A O 1
ATOM 650 N N . SER A 1 87 ? -9.648 -13.156 -24.516 1 78.31 87 SER A N 1
ATOM 651 C CA . SER A 1 87 ? -10.328 -14.43 -24.25 1 78.31 87 SER A CA 1
ATOM 652 C C . SER A 1 87 ? -11.07 -14.922 -25.484 1 78.31 87 SER A C 1
ATOM 654 O O . SER A 1 87 ? -10.961 -16.094 -25.859 1 78.31 87 SER A O 1
ATOM 656 N N . SER A 1 88 ? -11.836 -14.062 -26.062 1 78.06 88 SER A N 1
ATOM 657 C CA . SER A 1 88 ? -12.625 -14.422 -27.234 1 78.06 88 SER A CA 1
ATOM 658 C C . SER A 1 88 ? -11.742 -14.875 -28.391 1 78.06 88 SER A C 1
ATOM 660 O O . SER A 1 88 ? -12.078 -15.812 -29.109 1 78.06 88 SER A O 1
ATOM 662 N N . ARG A 1 89 ? -10.648 -14.258 -28.5 1 81.62 89 ARG A N 1
ATOM 663 C CA . ARG A 1 89 ? -9.734 -14.594 -29.578 1 81.62 89 ARG A CA 1
ATOM 664 C C . ARG A 1 89 ? -9.078 -15.953 -29.344 1 81.62 89 ARG A C 1
ATOM 666 O O . ARG A 1 89 ? -8.953 -16.75 -30.266 1 81.62 89 ARG A O 1
ATOM 673 N N . ILE A 1 90 ? -8.688 -16.219 -28.172 1 81.06 90 ILE A N 1
ATOM 674 C CA . ILE A 1 90 ? -8.055 -17.5 -27.844 1 81.06 90 ILE A CA 1
ATOM 675 C C . ILE A 1 90 ? -9.039 -18.641 -28.094 1 81.06 90 ILE A C 1
ATOM 677 O O . ILE A 1 90 ? -8.672 -19.672 -28.656 1 81.06 90 ILE A O 1
ATOM 681 N N . VAL A 1 91 ? -10.25 -18.453 -27.672 1 79.12 91 VAL A N 1
ATOM 682 C CA . VAL A 1 91 ? -11.281 -19.484 -27.859 1 79.12 91 VAL A CA 1
ATOM 683 C C . VAL A 1 91 ? -11.477 -19.75 -29.344 1 79.12 91 VAL A C 1
ATOM 685 O O . VAL A 1 91 ? -11.633 -20.906 -29.75 1 79.12 91 VAL A O 1
ATOM 688 N N . SER A 1 92 ? -11.398 -18.688 -30.094 1 79.44 92 SER A N 1
ATOM 689 C CA . SER A 1 92 ? -11.594 -18.844 -31.531 1 79.44 92 SER A CA 1
ATOM 690 C C . SER A 1 92 ? -10.43 -19.594 -32.156 1 79.44 92 SER A C 1
ATOM 692 O O . SER A 1 92 ? -10.609 -20.312 -33.156 1 79.44 92 SER A O 1
ATOM 694 N N . TRP A 1 93 ? -9.242 -19.438 -31.641 1 80.62 93 TRP A N 1
ATOM 695 C CA . TRP A 1 93 ? -8.039 -20.047 -32.188 1 80.62 93 TRP A CA 1
ATOM 696 C C . TRP A 1 93 ? -8.008 -21.547 -31.891 1 80.62 93 TRP A C 1
ATOM 698 O O . TRP A 1 93 ? -7.578 -22.344 -32.719 1 80.62 93 TRP A O 1
ATOM 708 N N . VAL A 1 94 ? -8.266 -22.031 -30.672 1 78.31 94 VAL A N 1
ATOM 709 C CA . VAL A 1 94 ? -8.078 -23.406 -30.203 1 78.31 94 VAL A CA 1
ATOM 710 C C . VAL A 1 94 ? -9.297 -24.25 -30.578 1 78.31 94 VAL A C 1
ATOM 712 O O . VAL A 1 94 ? -9.172 -25.453 -30.828 1 78.31 94 VAL A O 1
ATOM 715 N N . GLY A 1 95 ? -10.438 -23.75 -31.031 1 67.06 95 GLY A N 1
ATOM 716 C CA . GLY A 1 95 ? -11.641 -24.453 -31.453 1 67.06 95 GLY A CA 1
ATOM 717 C C . GLY A 1 95 ? -12.383 -25.109 -30.297 1 67.06 95 GLY A C 1
ATOM 718 O O . GLY A 1 95 ? -11.875 -25.156 -29.172 1 67.06 95 GLY A O 1
ATOM 719 N N . LYS A 1 96 ? -13.469 -25.688 -30.562 1 67.88 96 LYS A N 1
ATOM 720 C CA . LYS A 1 96 ? -14.422 -26.25 -29.609 1 67.88 96 LYS A CA 1
ATOM 721 C C . LYS A 1 96 ? -13.898 -27.531 -28.984 1 67.88 96 LYS A C 1
ATOM 723 O O . LYS A 1 96 ? -14.188 -27.828 -27.828 1 67.88 96 LYS A O 1
ATOM 728 N N . LYS A 1 97 ? -13.109 -28.25 -29.734 1 73.81 97 LYS A N 1
ATOM 729 C CA . LYS A 1 97 ? -12.68 -29.562 -29.281 1 73.81 97 LYS A CA 1
ATOM 730 C C . LYS A 1 97 ? -11.656 -29.453 -28.156 1 73.81 97 LYS A C 1
ATOM 732 O O . LYS A 1 97 ? -11.555 -30.328 -27.297 1 73.81 97 LYS A O 1
ATOM 737 N N . LYS A 1 98 ? -10.992 -28.438 -28.109 1 91.25 98 LYS A N 1
ATOM 738 C CA . LYS A 1 98 ? -9.961 -28.219 -27.094 1 91.25 98 LYS A CA 1
ATOM 739 C C . LYS A 1 98 ? -10.312 -27.031 -26.188 1 91.25 98 LYS A C 1
ATOM 741 O O . LYS A 1 98 ? -9.43 -26.281 -25.781 1 91.25 98 LYS A O 1
ATOM 746 N N . LEU A 1 99 ? -11.539 -27.016 -25.953 1 89.44 99 LEU A N 1
ATOM 747 C CA . LEU A 1 99 ? -12.094 -25.859 -25.25 1 89.44 99 LEU A CA 1
ATOM 748 C C . LEU A 1 99 ? -11.469 -25.719 -23.859 1 89.44 99 LEU A C 1
ATOM 750 O O . LEU A 1 99 ? -11.109 -24.625 -23.438 1 89.44 99 LEU A O 1
ATOM 754 N N . PRO A 1 100 ? -11.305 -26.906 -23.141 1 93.5 100 PRO A N 1
ATOM 755 C CA . PRO A 1 100 ? -10.695 -26.75 -21.828 1 93.5 100 PRO A CA 1
ATOM 756 C C . PRO A 1 100 ? -9.289 -26.141 -21.891 1 93.5 100 PRO A C 1
ATOM 758 O O . PRO A 1 100 ? -8.938 -25.312 -21.047 1 93.5 100 PRO A O 1
ATOM 761 N N . TRP A 1 101 ? -8.602 -26.5 -22.859 1 94.38 101 TRP A N 1
ATOM 762 C CA . TRP A 1 101 ? -7.25 -25.984 -23.031 1 94.38 101 TRP A CA 1
ATOM 763 C C . TRP A 1 101 ? -7.281 -24.516 -23.438 1 94.38 101 TRP A C 1
ATOM 765 O O . TRP A 1 101 ? -6.445 -23.719 -23 1 94.38 101 TRP A O 1
ATOM 775 N N . ALA A 1 102 ? -8.18 -24.188 -24.281 1 92.31 102 ALA A N 1
ATOM 776 C CA . ALA A 1 102 ? -8.344 -22.781 -24.672 1 92.31 102 ALA A CA 1
ATOM 777 C C . ALA A 1 102 ? -8.672 -21.906 -23.484 1 92.31 102 ALA A C 1
ATOM 779 O O . ALA A 1 102 ? -8.109 -20.812 -23.328 1 92.31 102 ALA A O 1
ATOM 780 N N . MET A 1 103 ? -9.57 -22.422 -22.688 1 92.25 103 MET A N 1
ATOM 781 C CA . MET A 1 103 ? -9.977 -21.656 -21.516 1 92.25 103 MET A CA 1
ATOM 782 C C . MET A 1 103 ? -8.836 -21.547 -20.516 1 92.25 103 MET A C 1
ATOM 784 O O . MET A 1 103 ? -8.641 -20.5 -19.875 1 92.25 103 MET A O 1
ATOM 788 N N . GLY A 1 104 ? -8.156 -22.656 -20.328 1 94.62 104 GLY A N 1
ATOM 789 C CA . GLY A 1 104 ? -6.973 -22.625 -19.484 1 94.62 104 GLY A CA 1
ATOM 790 C C . GLY A 1 104 ? -5.938 -21.609 -19.938 1 94.62 104 GLY A C 1
ATOM 791 O O . GLY A 1 104 ? -5.406 -20.844 -19.141 1 94.62 104 GLY A O 1
ATOM 792 N N . MET A 1 105 ? -5.707 -21.578 -21.219 1 92.12 105 MET A N 1
ATOM 793 C CA . MET A 1 105 ? -4.73 -20.656 -21.781 1 92.12 105 MET A CA 1
ATOM 794 C C . MET A 1 105 ? -5.203 -19.203 -21.641 1 92.12 105 MET A C 1
ATOM 796 O O . MET A 1 105 ? -4.398 -18.312 -21.375 1 92.12 105 MET A O 1
ATOM 800 N N . THR A 1 106 ? -6.438 -19.062 -21.859 1 89.38 106 THR A N 1
ATOM 801 C CA . THR A 1 106 ? -7.031 -17.75 -21.641 1 89.38 106 THR A CA 1
ATOM 802 C C . THR A 1 106 ? -6.762 -17.266 -20.219 1 89.38 106 THR A C 1
ATOM 804 O O . THR A 1 106 ? -6.293 -16.141 -20.016 1 89.38 106 THR A O 1
ATOM 807 N N . GLY A 1 107 ? -7.09 -18.109 -19.312 1 91.81 107 GLY A N 1
ATOM 808 C CA . GLY A 1 107 ? -6.84 -17.75 -17.922 1 91.81 107 GLY A CA 1
ATOM 809 C C . GLY A 1 107 ? -5.379 -17.469 -17.625 1 91.81 107 GLY A C 1
ATOM 810 O O . GLY A 1 107 ? -5.055 -16.5 -16.938 1 91.81 107 GLY A O 1
ATOM 811 N N . TYR A 1 108 ? -4.613 -18.297 -18.203 1 91.38 108 TYR A N 1
ATOM 812 C CA . TYR A 1 108 ? -3.172 -18.188 -18.016 1 91.38 108 TYR A CA 1
ATOM 813 C C . TYR A 1 108 ? -2.672 -16.812 -18.438 1 91.38 108 TYR A C 1
ATOM 815 O O . TYR A 1 108 ? -1.942 -16.156 -17.688 1 91.38 108 TYR A O 1
ATOM 823 N N . ILE A 1 109 ? -3.053 -16.328 -19.469 1 87.62 109 ILE A N 1
ATOM 824 C CA . ILE A 1 109 ? -2.555 -15.078 -20.047 1 87.62 109 ILE A CA 1
ATOM 825 C C . ILE A 1 109 ? -3.199 -13.891 -19.328 1 87.62 109 ILE A C 1
ATOM 827 O O . ILE A 1 109 ? -2.512 -12.945 -18.953 1 87.62 109 ILE A O 1
ATOM 831 N N . VAL A 1 110 ? -4.469 -13.945 -19.109 1 84.75 110 VAL A N 1
ATOM 832 C CA . VAL A 1 110 ? -5.242 -12.828 -18.578 1 84.75 110 VAL A CA 1
ATOM 833 C C . VAL A 1 110 ? -4.871 -12.586 -17.125 1 84.75 110 VAL A C 1
ATOM 835 O O . VAL A 1 110 ? -4.855 -11.438 -16.672 1 84.75 110 VAL A O 1
ATOM 838 N N . SER A 1 111 ? -4.453 -13.617 -16.469 1 88.5 111 SER A N 1
ATOM 839 C CA . SER A 1 111 ? -4.234 -13.492 -15.031 1 88.5 111 SER A CA 1
ATOM 840 C C . SER A 1 111 ? -2.812 -13.039 -14.727 1 88.5 111 SER A C 1
ATOM 842 O O . SER A 1 111 ? -2.463 -12.82 -13.562 1 88.5 111 SER A O 1
ATOM 844 N N . ILE A 1 112 ? -2.068 -12.875 -15.656 1 85.62 112 ILE A N 1
ATOM 845 C CA . ILE A 1 112 ? -0.723 -12.359 -15.43 1 85.62 112 ILE A CA 1
ATOM 846 C C . ILE A 1 112 ? -0.803 -10.922 -14.906 1 85.62 112 ILE A C 1
ATOM 848 O O . ILE A 1 112 ? -0.26 -10.609 -13.844 1 85.62 112 ILE A O 1
ATOM 852 N N . PRO A 1 113 ? -1.531 -10.164 -15.531 1 80.06 113 PRO A N 1
ATOM 853 C CA . PRO A 1 113 ? -1.645 -8.781 -15.055 1 80.06 113 PRO A CA 1
ATOM 854 C C . PRO A 1 113 ? -2.914 -8.547 -14.242 1 80.06 113 PRO A C 1
ATOM 856 O O . PRO A 1 113 ? -2.977 -7.602 -13.445 1 80.06 113 PRO A O 1
ATOM 859 N N . VAL A 1 114 ? -3.98 -9.32 -14.5 1 75.81 114 VAL A N 1
ATOM 860 C CA . VAL A 1 114 ? -5.289 -9.109 -13.891 1 75.81 114 VAL A CA 1
ATOM 861 C C . VAL A 1 114 ? -5.477 -10.07 -12.719 1 75.81 114 VAL A C 1
ATOM 863 O O . VAL A 1 114 ? -5.211 -11.266 -12.844 1 75.81 114 VAL A O 1
ATOM 866 N N . PHE A 1 115 ? -5.93 -9.531 -11.664 1 80.25 115 PHE A N 1
ATOM 867 C CA . PHE A 1 115 ? -6.137 -10.359 -10.484 1 80.25 115 PHE A CA 1
ATOM 868 C C . PHE A 1 115 ? -7.164 -11.453 -10.758 1 80.25 115 PHE A C 1
ATOM 870 O O . PHE A 1 115 ? -8.172 -11.211 -11.422 1 80.25 115 PHE A O 1
ATOM 877 N N . VAL A 1 116 ? -6.957 -12.508 -10.164 1 87.94 116 VAL A N 1
ATOM 878 C CA . VAL A 1 116 ? -7.629 -13.758 -10.5 1 87.94 116 VAL A CA 1
ATOM 879 C C . VAL A 1 116 ? -9.141 -13.594 -10.32 1 87.94 116 VAL A C 1
ATOM 881 O O . VAL A 1 116 ? -9.922 -13.977 -11.195 1 87.94 116 VAL A O 1
ATOM 884 N N . ASP A 1 117 ? -9.68 -13.031 -9.242 1 83.62 117 ASP A N 1
ATOM 885 C CA . ASP A 1 117 ? -11.109 -12.898 -8.977 1 83.62 117 ASP A CA 1
ATOM 886 C C . ASP A 1 117 ? -11.773 -11.969 -9.992 1 83.62 117 ASP A C 1
ATOM 888 O O . ASP A 1 117 ? -12.852 -12.266 -10.5 1 83.62 117 ASP A O 1
ATOM 892 N N . VAL A 1 118 ? -11.094 -10.953 -10.258 1 78.62 118 VAL A N 1
ATOM 893 C CA . VAL A 1 118 ? -11.641 -9.977 -11.188 1 78.62 118 VAL A CA 1
ATOM 894 C C . VAL A 1 118 ? -11.648 -10.555 -12.602 1 78.62 118 VAL A C 1
ATOM 896 O O . VAL A 1 118 ? -12.617 -10.375 -13.352 1 78.62 118 VAL A O 1
ATOM 899 N N . ALA A 1 119 ? -10.555 -11.188 -12.883 1 85.5 119 ALA A N 1
ATOM 900 C CA . ALA A 1 119 ? -10.453 -11.82 -14.195 1 85.5 119 ALA A CA 1
ATOM 901 C C . ALA A 1 119 ? -11.586 -12.82 -14.414 1 85.5 119 ALA A C 1
ATOM 903 O O . ALA A 1 119 ? -12.195 -12.859 -15.484 1 85.5 119 ALA A O 1
ATOM 904 N N . TYR A 1 120 ? -11.961 -13.547 -13.391 1 90.69 120 TYR A N 1
ATOM 905 C CA . TYR A 1 120 ? -13.031 -14.531 -13.516 1 90.69 120 TYR A CA 1
ATOM 906 C C . TYR A 1 120 ? -14.383 -13.852 -13.703 1 90.69 120 TYR A C 1
ATOM 908 O O . TYR A 1 120 ? -15.18 -14.273 -14.539 1 90.69 120 TYR A O 1
ATOM 916 N N . ILE A 1 121 ? -14.633 -12.922 -12.906 1 82.38 121 ILE A N 1
ATOM 917 C CA . ILE A 1 121 ? -15.906 -12.219 -12.984 1 82.38 121 ILE A CA 1
ATOM 918 C C . ILE A 1 121 ? -16.078 -11.625 -14.383 1 82.38 121 ILE A C 1
ATOM 920 O O . ILE A 1 121 ? -17.172 -11.695 -14.961 1 82.38 121 ILE A O 1
ATOM 924 N N . LEU A 1 122 ? -14.992 -11.102 -14.844 1 77.75 122 LEU A N 1
ATOM 925 C CA . LEU A 1 122 ? -15.008 -10.477 -16.156 1 77.75 122 LEU A CA 1
ATOM 926 C C . LEU A 1 122 ? -15.32 -11.508 -17.234 1 77.75 122 LEU A C 1
ATOM 928 O O . LEU A 1 122 ? -15.977 -11.188 -18.234 1 77.75 122 LEU A O 1
ATOM 932 N N . LEU A 1 123 ? -14.93 -12.703 -17.078 1 86.12 123 LEU A N 1
ATOM 933 C CA . LEU A 1 123 ? -15.039 -13.727 -18.125 1 86.12 123 LEU A CA 1
ATOM 934 C C . LEU A 1 123 ? -16.219 -14.656 -17.844 1 86.12 123 LEU A C 1
ATOM 936 O O . LEU A 1 123 ? -16.453 -15.602 -18.609 1 86.12 123 LEU A O 1
ATOM 940 N N . GLN A 1 124 ? -16.953 -14.383 -16.812 1 86.12 124 GLN A N 1
ATOM 941 C CA . GLN A 1 124 ? -18.078 -15.219 -16.406 1 86.12 124 GLN A CA 1
ATOM 942 C C . GLN A 1 124 ? -19.109 -15.336 -17.516 1 86.12 124 GLN A C 1
ATOM 944 O O . GLN A 1 124 ? -19.594 -16.438 -17.812 1 86.12 124 GLN A O 1
ATOM 949 N N . PRO A 1 125 ? -19.484 -14.258 -18.141 1 77.62 125 PRO A N 1
ATOM 950 C CA . PRO A 1 125 ? -20.469 -14.391 -19.219 1 77.62 125 PRO A CA 1
ATOM 951 C C . PRO A 1 125 ? -19.969 -15.281 -20.359 1 77.62 125 PRO A C 1
ATOM 953 O O . PRO A 1 125 ? -20.766 -15.977 -21 1 77.62 125 PRO A O 1
ATOM 956 N N . VAL A 1 126 ? -18.656 -15.18 -20.594 1 80.56 126 VAL A N 1
ATOM 957 C CA . VAL A 1 126 ? -18.062 -16.016 -21.625 1 80.56 126 VAL A CA 1
ATOM 958 C C . VAL A 1 126 ? -18.188 -17.484 -21.234 1 80.56 126 VAL A C 1
ATOM 960 O O . VAL A 1 126 ? -18.562 -18.328 -22.062 1 80.56 126 VAL A O 1
ATOM 963 N N . VAL A 1 127 ? -17.922 -17.781 -19.984 1 89.44 127 VAL A N 1
ATOM 964 C CA . VAL A 1 127 ? -18.016 -19.141 -19.453 1 89.44 127 VAL A CA 1
ATOM 965 C C . VAL A 1 127 ? -19.438 -19.672 -19.625 1 89.44 127 VAL A C 1
ATOM 967 O O . VAL A 1 127 ? -19.625 -20.781 -20.109 1 89.44 127 VAL A O 1
ATOM 970 N N . GLU A 1 128 ? -20.375 -18.922 -19.25 1 86.75 128 GLU A N 1
ATOM 971 C CA . GLU A 1 128 ? -21.781 -19.344 -19.297 1 86.75 128 GLU A CA 1
ATOM 972 C C . GLU A 1 128 ? -22.266 -19.484 -20.734 1 86.75 128 GLU A C 1
ATOM 974 O O . GLU A 1 128 ? -23 -20.422 -21.062 1 86.75 128 GLU A O 1
ATOM 979 N N . SER A 1 129 ? -21.906 -18.562 -21.5 1 81.69 129 SER A N 1
ATOM 980 C CA . SER A 1 129 ? -22.297 -18.625 -22.906 1 81.69 129 SER A CA 1
ATOM 981 C C . SER A 1 129 ? -21.734 -19.875 -23.578 1 81.69 129 SER A C 1
ATOM 983 O O . SER A 1 129 ? -22.453 -20.562 -24.328 1 81.69 129 SER A O 1
ATOM 985 N N . LEU A 1 130 ? -20.516 -20.125 -23.359 1 84.31 130 LEU A N 1
ATOM 986 C CA . LEU A 1 130 ? -19.875 -21.281 -23.953 1 84.31 130 LEU A CA 1
ATOM 987 C C . LEU A 1 130 ? -20.5 -22.578 -23.453 1 84.31 130 LEU A C 1
ATOM 989 O O . LEU A 1 130 ? -20.703 -23.516 -24.219 1 84.31 130 LEU A O 1
ATOM 993 N N . SER A 1 131 ? -20.719 -22.609 -22.172 1 88.19 131 SER A N 1
ATOM 994 C CA . SER A 1 131 ? -21.359 -23.781 -21.594 1 88.19 131 SER A CA 1
ATOM 995 C C . SER A 1 131 ? -22.703 -24.047 -22.266 1 88.19 131 SER A C 1
ATOM 997 O O . SER A 1 131 ? -23.016 -25.203 -22.609 1 88.19 131 SER A O 1
ATOM 999 N N . GLY A 1 132 ? -23.516 -23.109 -22.406 1 82.88 132 GLY A N 1
ATOM 1000 C CA . GLY A 1 132 ? -24.797 -23.234 -23.062 1 82.88 132 GLY A CA 1
ATOM 1001 C C . GLY A 1 132 ? -24.703 -23.672 -24.5 1 82.88 132 GLY A C 1
ATOM 1002 O O . GLY A 1 132 ? -25.484 -24.5 -24.969 1 82.88 132 GLY A O 1
ATOM 1003 N N . LYS A 1 133 ? -23.734 -23.172 -25.125 1 78.06 133 LYS A N 1
ATOM 1004 C CA . LYS A 1 133 ? -23.578 -23.422 -26.562 1 78.06 133 LYS A CA 1
ATOM 1005 C C . LYS A 1 133 ? -23.094 -24.844 -26.828 1 78.06 133 LYS A C 1
ATOM 1007 O O . LYS A 1 133 ? -23.531 -25.484 -27.781 1 78.06 133 LYS A O 1
ATOM 1012 N N . ILE A 1 134 ? -22.203 -25.234 -26.047 1 82.75 134 ILE A N 1
ATOM 1013 C CA . ILE A 1 134 ? -21.594 -26.531 -26.344 1 82.75 134 ILE A CA 1
ATOM 1014 C C . ILE A 1 134 ? -22.297 -27.625 -25.547 1 82.75 134 ILE A C 1
ATOM 1016 O O . ILE A 1 134 ? -21.953 -28.797 -25.656 1 82.75 134 ILE A O 1
ATOM 1020 N N . LYS A 1 135 ? -23.188 -27.188 -24.719 1 84.94 135 LYS A N 1
ATOM 1021 C CA . LYS A 1 135 ? -24 -28.109 -23.938 1 84.94 135 LYS A CA 1
ATOM 1022 C C . LYS A 1 135 ? -23.141 -28.984 -23.031 1 84.94 135 LYS A C 1
ATOM 1024 O O . LYS A 1 135 ? -23.266 -30.203 -23.047 1 84.94 135 LYS A O 1
ATOM 1029 N N . LYS A 1 136 ? -22.25 -28.406 -22.375 1 90.44 136 LYS A N 1
ATOM 1030 C CA . LYS A 1 136 ? -21.438 -29 -21.312 1 90.44 136 LYS A CA 1
ATOM 1031 C C . LYS A 1 136 ? -21.672 -28.297 -19.984 1 90.44 136 LYS A C 1
ATOM 1033 O O . LYS A 1 136 ? -22.125 -27.156 -19.938 1 90.44 136 LYS A O 1
ATOM 1038 N N . PRO A 1 137 ? -21.406 -29.016 -18.938 1 94.5 137 PRO A N 1
ATOM 1039 C CA . PRO A 1 137 ? -21.562 -28.375 -17.625 1 94.5 137 PRO A CA 1
ATOM 1040 C C . PRO A 1 137 ? -20.75 -27.078 -17.516 1 94.5 137 PRO A C 1
ATOM 1042 O O . PRO A 1 137 ? -19.609 -27.016 -18 1 94.5 137 PRO A O 1
ATOM 1045 N N . VAL A 1 138 ? -21.312 -26.188 -16.828 1 94.25 138 VAL A N 1
ATOM 1046 C CA . VAL A 1 138 ? -20.656 -24.906 -16.641 1 94.25 138 VAL A CA 1
ATOM 1047 C C . VAL A 1 138 ? -19.312 -25.109 -15.93 1 94.25 138 VAL A C 1
ATOM 1049 O O . VAL A 1 138 ? -18.344 -24.406 -16.203 1 94.25 138 VAL A O 1
ATOM 1052 N N . LEU A 1 139 ? -19.219 -26.047 -15.008 1 96.19 139 LEU A N 1
ATOM 1053 C CA . LEU A 1 139 ? -18.016 -26.312 -14.234 1 96.19 139 LEU A CA 1
ATOM 1054 C C . LEU A 1 139 ? -16.891 -26.797 -15.148 1 96.19 139 LEU A C 1
ATOM 1056 O O . LEU A 1 139 ? -15.711 -26.594 -14.852 1 96.19 139 LEU A O 1
ATOM 1060 N N . TYR A 1 140 ? -17.297 -27.406 -16.219 1 95.19 140 TYR A N 1
ATOM 1061 C CA . TYR A 1 140 ? -16.328 -27.891 -17.203 1 95.19 140 TYR A CA 1
ATOM 1062 C C . TYR A 1 140 ? -15.531 -26.734 -17.797 1 95.19 140 TYR A C 1
ATOM 1064 O O . TYR A 1 140 ? -14.312 -26.828 -17.953 1 95.19 140 TYR A O 1
ATOM 1072 N N . ILE A 1 141 ? -16.172 -25.703 -18.031 1 93.5 141 ILE A N 1
ATOM 1073 C CA . ILE A 1 141 ? -15.555 -24.531 -18.641 1 93.5 141 ILE A CA 1
ATOM 1074 C C . ILE A 1 141 ? -14.961 -23.641 -17.547 1 93.5 141 ILE A C 1
ATOM 1076 O O . ILE A 1 141 ? -13.828 -23.172 -17.656 1 93.5 141 ILE A O 1
ATOM 1080 N N . ALA A 1 142 ? -15.695 -23.5 -16.516 1 95.75 142 ALA A N 1
ATOM 1081 C CA . ALA A 1 142 ? -15.305 -22.625 -15.406 1 95.75 142 ALA A CA 1
ATOM 1082 C C . ALA A 1 142 ? -14 -23.094 -14.766 1 95.75 142 ALA A C 1
ATOM 1084 O O . ALA A 1 142 ? -13.102 -22.281 -14.523 1 95.75 142 ALA A O 1
ATOM 1085 N N . LEU A 1 143 ? -13.875 -24.359 -14.484 1 97.31 143 LEU A N 1
ATOM 1086 C CA . LEU A 1 143 ? -12.703 -24.875 -13.797 1 97.31 143 LEU A CA 1
ATOM 1087 C C . LEU A 1 143 ? -11.5 -24.922 -14.734 1 97.31 143 LEU A C 1
ATOM 1089 O O . LEU A 1 143 ? -10.352 -24.828 -14.289 1 97.31 143 LEU A O 1
ATOM 1093 N N . SER A 1 144 ? -11.773 -25.078 -16 1 96.44 144 SER A N 1
ATOM 1094 C CA . SER A 1 144 ? -10.695 -24.953 -16.984 1 96.44 144 SER A CA 1
ATOM 1095 C C . SER A 1 144 ? -10.102 -23.547 -16.969 1 96.44 144 SER A C 1
ATOM 1097 O O . SER A 1 144 ? -8.875 -23.391 -16.984 1 96.44 144 SER A O 1
ATOM 1099 N N . LEU A 1 145 ? -10.961 -22.594 -16.969 1 94.69 145 LEU A N 1
ATOM 1100 C CA . LEU A 1 145 ? -10.539 -21.203 -16.859 1 94.69 145 LEU A CA 1
ATOM 1101 C C . LEU A 1 145 ? -9.805 -20.969 -15.555 1 94.69 145 LEU A C 1
ATOM 1103 O O . LEU A 1 145 ? -8.758 -20.312 -15.531 1 94.69 145 LEU A O 1
ATOM 1107 N N . THR A 1 146 ? -10.305 -21.516 -14.5 1 95.88 146 THR A N 1
ATOM 1108 C CA . THR A 1 146 ? -9.742 -21.359 -13.164 1 95.88 146 THR A CA 1
ATOM 1109 C C . THR A 1 146 ? -8.328 -21.938 -13.102 1 95.88 146 THR A C 1
ATOM 1111 O O . THR A 1 146 ? -7.449 -21.359 -12.461 1 95.88 146 THR A O 1
ATOM 1114 N N . ALA A 1 147 ? -8.156 -23.047 -13.742 1 96.62 147 ALA A N 1
ATOM 1115 C CA . ALA A 1 147 ? -6.832 -23.672 -13.766 1 96.62 147 ALA A CA 1
ATOM 1116 C C . ALA A 1 147 ? -5.785 -22.703 -14.32 1 96.62 147 ALA A C 1
ATOM 1118 O O . ALA A 1 147 ? -4.73 -22.516 -13.711 1 96.62 147 ALA A O 1
ATOM 1119 N N . GLY A 1 148 ? -6.086 -22.125 -15.406 1 95.19 148 GLY A N 1
ATOM 1120 C CA . GLY A 1 148 ? -5.164 -21.172 -16 1 95.19 148 GLY A CA 1
ATOM 1121 C C . GLY A 1 148 ? -4.973 -19.922 -15.164 1 95.19 148 GLY A C 1
ATOM 1122 O O . GLY A 1 148 ? -3.846 -19.469 -14.969 1 95.19 148 GLY A O 1
ATOM 1123 N N . LEU A 1 149 ? -6.055 -19.406 -14.656 1 93.44 149 LEU A N 1
ATOM 1124 C CA . LEU A 1 149 ? -6.035 -18.188 -13.867 1 93.44 149 LEU A CA 1
ATOM 1125 C C . LEU A 1 149 ? -5.168 -18.359 -12.625 1 93.44 149 LEU A C 1
ATOM 1127 O O . LEU A 1 149 ? -4.336 -17.5 -12.32 1 93.44 149 LEU A O 1
ATOM 1131 N N . THR A 1 150 ? -5.305 -19.453 -11.984 1 94.81 150 THR A N 1
ATOM 1132 C CA . THR A 1 150 ? -4.633 -19.625 -10.703 1 94.81 150 THR A CA 1
ATOM 1133 C C . THR A 1 150 ? -3.158 -19.969 -10.906 1 94.81 150 THR A C 1
ATOM 1135 O O . THR A 1 150 ? -2.312 -19.609 -10.086 1 94.81 150 THR A O 1
ATOM 1138 N N . VAL A 1 151 ? -2.885 -20.609 -11.969 1 95.5 151 VAL A N 1
ATOM 1139 C CA . VAL A 1 151 ? -1.506 -21.031 -12.203 1 95.5 151 VAL A CA 1
ATOM 1140 C C . VAL A 1 151 ? -0.627 -19.797 -12.43 1 95.5 151 VAL A C 1
ATOM 1142 O O . VAL A 1 151 ? 0.453 -19.688 -11.852 1 95.5 151 VAL A O 1
ATOM 1145 N N . SER A 1 152 ? -1.027 -18.922 -13.305 1 92.88 152 SER A N 1
ATOM 1146 C CA . SER A 1 152 ? -0.236 -17.719 -13.555 1 92.88 152 SER A CA 1
ATOM 1147 C C . SER A 1 152 ? -0.187 -16.828 -12.32 1 92.88 152 SER A C 1
ATOM 1149 O O . SER A 1 152 ? 0.853 -16.25 -12.016 1 92.88 152 SER A O 1
ATOM 1151 N N . HIS A 1 153 ? -1.222 -16.766 -11.625 1 90.94 153 HIS A N 1
ATOM 1152 C CA . HIS A 1 153 ? -1.309 -16 -10.391 1 90.94 153 HIS A CA 1
ATOM 1153 C C . HIS A 1 153 ? -0.323 -16.516 -9.352 1 90.94 153 HIS A C 1
ATOM 1155 O O . HIS A 1 153 ? 0.202 -15.742 -8.547 1 90.94 153 HIS A O 1
ATOM 1161 N N . THR A 1 154 ? -0.052 -17.75 -9.398 1 94.56 154 THR A N 1
ATOM 1162 C CA . THR A 1 154 ? 0.704 -18.422 -8.344 1 94.56 154 THR A CA 1
ATOM 1163 C C . THR A 1 154 ? 2.18 -18.531 -8.727 1 94.56 154 THR A C 1
ATOM 1165 O O . THR A 1 154 ? 3.051 -18.484 -7.855 1 94.56 154 THR A O 1
ATOM 1168 N N . LEU A 1 155 ? 2.461 -18.562 -10.055 1 95.62 155 LEU A N 1
ATOM 1169 C CA . LEU A 1 155 ? 3.803 -19.016 -10.406 1 95.62 155 LEU A CA 1
ATOM 1170 C C . LEU A 1 155 ? 4.5 -18.016 -11.305 1 95.62 155 LEU A C 1
ATOM 1172 O O . LEU A 1 155 ? 5.73 -18.016 -11.414 1 95.62 155 LEU A O 1
ATOM 1176 N N . ILE A 1 156 ? 3.791 -17.094 -11.906 1 92.19 156 ILE A N 1
ATOM 1177 C CA . ILE A 1 156 ? 4.406 -16.391 -13.031 1 92.19 156 ILE A CA 1
ATOM 1178 C C . ILE A 1 156 ? 4.59 -14.914 -12.68 1 92.19 156 ILE A C 1
ATOM 1180 O O . ILE A 1 156 ? 3.615 -14.164 -12.594 1 92.19 156 ILE A O 1
ATOM 1184 N N . PRO A 1 157 ? 5.824 -14.477 -12.586 1 88.69 157 PRO A N 1
ATOM 1185 C CA . PRO A 1 157 ? 6.035 -13.031 -12.57 1 88.69 157 PRO A CA 1
ATOM 1186 C C . PRO A 1 157 ? 5.633 -12.367 -13.891 1 88.69 157 PRO A C 1
ATOM 1188 O O . PRO A 1 157 ? 5.652 -13.008 -14.938 1 88.69 157 PRO A O 1
ATOM 1191 N N . PRO A 1 158 ? 5.086 -11.125 -13.867 1 86.44 158 PRO A N 1
ATOM 1192 C CA . PRO A 1 158 ? 5.234 -10.164 -12.773 1 86.44 158 PRO A CA 1
ATOM 1193 C C . PRO A 1 158 ? 4.004 -10.102 -11.875 1 86.44 158 PRO A C 1
ATOM 1195 O O . PRO A 1 158 ? 3.748 -9.07 -11.242 1 86.44 158 PRO A O 1
ATOM 1198 N N . THR A 1 159 ? 3.166 -11.227 -11.875 1 87.69 159 THR A N 1
ATOM 1199 C CA . THR A 1 159 ? 2.062 -11.258 -10.922 1 87.69 159 THR A CA 1
ATOM 1200 C C . THR A 1 159 ? 2.562 -10.969 -9.508 1 87.69 159 THR A C 1
ATOM 1202 O O . THR A 1 159 ? 3.648 -11.406 -9.125 1 87.69 159 THR A O 1
ATOM 1205 N N . PRO A 1 160 ? 1.796 -10.305 -8.75 1 85.81 160 PRO A N 1
ATOM 1206 C CA . PRO A 1 160 ? 2.25 -9.812 -7.449 1 85.81 160 PRO A CA 1
ATOM 1207 C C . PRO A 1 160 ? 2.74 -10.938 -6.535 1 85.81 160 PRO A C 1
ATOM 1209 O O . PRO A 1 160 ? 3.791 -10.805 -5.902 1 85.81 160 PRO A O 1
ATOM 1212 N N . GLY A 1 161 ? 2.023 -11.992 -6.402 1 90.88 161 GLY A N 1
ATOM 1213 C CA . GLY A 1 161 ? 2.434 -13.109 -5.562 1 90.88 161 GLY A CA 1
ATOM 1214 C C . GLY A 1 161 ? 3.807 -13.648 -5.91 1 90.88 161 GLY A C 1
ATOM 1215 O O . GLY A 1 161 ? 4.723 -13.617 -5.086 1 90.88 161 GLY A O 1
ATOM 1216 N N . PRO A 1 162 ? 3.963 -14.039 -7.148 1 93 162 PRO A N 1
ATOM 1217 C CA . PRO A 1 162 ? 5.266 -14.531 -7.602 1 93 162 PRO A CA 1
ATOM 1218 C C . PRO A 1 162 ? 6.371 -13.484 -7.469 1 93 162 PRO A C 1
ATOM 1220 O O . PRO A 1 162 ? 7.516 -13.828 -7.152 1 93 162 PRO A O 1
ATOM 1223 N N . MET A 1 163 ? 6.031 -12.289 -7.723 1 90.94 163 MET A N 1
ATOM 1224 C CA . MET A 1 163 ? 7.016 -11.227 -7.539 1 90.94 163 MET A CA 1
ATOM 1225 C C . MET A 1 163 ? 7.457 -11.141 -6.082 1 90.94 163 MET A C 1
ATOM 1227 O O . MET A 1 163 ? 8.641 -10.938 -5.797 1 90.94 163 MET A O 1
ATOM 1231 N N . ALA A 1 164 ? 6.543 -11.258 -5.219 1 91.25 164 ALA A N 1
ATOM 1232 C CA . ALA A 1 164 ? 6.855 -11.258 -3.791 1 91.25 164 ALA A CA 1
ATOM 1233 C C . ALA A 1 164 ? 7.781 -12.414 -3.432 1 91.25 164 ALA A C 1
ATOM 1235 O O . ALA A 1 164 ? 8.75 -12.234 -2.688 1 91.25 164 ALA A O 1
ATOM 1236 N N . VAL A 1 165 ? 7.48 -13.562 -3.969 1 94.56 165 VAL A N 1
ATOM 1237 C CA . VAL A 1 165 ? 8.305 -14.734 -3.705 1 94.56 165 VAL A CA 1
ATOM 1238 C C . VAL A 1 165 ? 9.719 -14.492 -4.215 1 94.56 165 VAL A C 1
ATOM 1240 O O . VAL A 1 165 ? 10.695 -14.789 -3.518 1 94.56 165 VAL A O 1
ATOM 1243 N N . ALA A 1 166 ? 9.797 -13.961 -5.395 1 93.5 166 ALA A N 1
ATOM 1244 C CA . ALA A 1 166 ? 11.109 -13.688 -5.973 1 93.5 166 ALA A CA 1
ATOM 1245 C C . ALA A 1 166 ? 11.914 -12.75 -5.074 1 93.5 166 ALA A C 1
ATOM 1247 O O . ALA A 1 166 ? 13.094 -13 -4.805 1 93.5 166 ALA A O 1
ATOM 1248 N N . SER A 1 167 ? 11.289 -11.75 -4.656 1 90.25 167 SER A N 1
ATOM 1249 C CA . SER A 1 167 ? 11.953 -10.75 -3.828 1 90.25 167 SER A CA 1
ATOM 1250 C C . SER A 1 167 ? 12.375 -11.336 -2.482 1 90.25 167 SER A C 1
ATOM 1252 O O . SER A 1 167 ? 13.508 -11.156 -2.047 1 90.25 167 SER A O 1
ATOM 1254 N N . LEU A 1 168 ? 11.57 -12.078 -1.831 1 91.19 168 LEU A N 1
ATOM 1255 C CA . LEU A 1 168 ? 11.82 -12.602 -0.493 1 91.19 168 LEU A CA 1
ATOM 1256 C C . LEU A 1 168 ? 12.844 -13.734 -0.531 1 91.19 168 LEU A C 1
ATOM 1258 O O . LEU A 1 168 ? 13.617 -13.906 0.412 1 91.19 168 LEU A O 1
ATOM 1262 N N . MET A 1 169 ? 12.844 -14.422 -1.673 1 93.62 169 MET A N 1
ATOM 1263 C CA . MET A 1 169 ? 13.758 -15.555 -1.812 1 93.62 169 MET A CA 1
ATOM 1264 C C . MET A 1 169 ? 15.102 -15.109 -2.375 1 93.62 169 MET A C 1
ATOM 1266 O O . MET A 1 169 ? 16.062 -15.883 -2.395 1 93.62 169 MET A O 1
ATOM 1270 N N . GLY A 1 170 ? 15.133 -13.914 -2.824 1 91.25 170 GLY A N 1
ATOM 1271 C CA . GLY A 1 170 ? 16.359 -13.398 -3.422 1 91.25 170 GLY A CA 1
ATOM 1272 C C . GLY A 1 170 ? 16.688 -14.062 -4.746 1 91.25 170 GLY A C 1
ATOM 1273 O O . GLY A 1 170 ? 17.859 -14.32 -5.039 1 91.25 170 GLY A O 1
ATOM 1274 N N . VAL A 1 171 ? 15.68 -14.438 -5.457 1 91.88 171 VAL A N 1
ATOM 1275 C CA . VAL A 1 171 ? 15.914 -15.109 -6.73 1 91.88 171 VAL A CA 1
ATOM 1276 C C . VAL A 1 171 ? 15.781 -14.109 -7.879 1 91.88 171 VAL A C 1
ATOM 1278 O O . VAL A 1 171 ? 14.953 -13.195 -7.812 1 91.88 171 VAL A O 1
ATOM 1281 N N . GLU A 1 172 ? 16.625 -14.297 -8.891 1 89.25 172 GLU A N 1
ATOM 1282 C CA . GLU A 1 172 ? 16.531 -13.477 -10.094 1 89.25 172 GLU A CA 1
ATOM 1283 C C . GLU A 1 172 ? 15.227 -13.758 -10.844 1 89.25 172 GLU A C 1
ATOM 1285 O O . GLU A 1 172 ? 14.914 -14.906 -11.141 1 89.25 172 GLU A O 1
ATOM 1290 N N . ILE A 1 173 ? 14.539 -12.742 -11.203 1 89.56 173 ILE A N 1
ATOM 1291 C CA . ILE A 1 173 ? 13.195 -12.836 -11.766 1 89.56 173 ILE A CA 1
ATOM 1292 C C . ILE A 1 173 ? 13.242 -13.609 -13.086 1 89.56 173 ILE A C 1
ATOM 1294 O O . ILE A 1 173 ? 12.359 -14.43 -13.352 1 89.56 173 ILE A O 1
ATOM 1298 N N . GLY A 1 174 ? 14.258 -13.352 -13.898 1 87.88 174 GLY A N 1
ATOM 1299 C CA . GLY A 1 174 ? 14.359 -14.047 -15.172 1 87.88 174 GLY A CA 1
ATOM 1300 C C . GLY A 1 174 ? 14.469 -15.555 -15.031 1 87.88 174 GLY A C 1
ATOM 1301 O O . GLY A 1 174 ? 13.766 -16.297 -15.711 1 87.88 174 GLY A O 1
ATOM 1302 N N . ASN A 1 175 ? 15.344 -15.977 -14.148 1 89.06 175 ASN A N 1
ATOM 1303 C CA . ASN A 1 175 ? 15.508 -17.406 -13.891 1 89.06 175 ASN A CA 1
ATOM 1304 C C . ASN A 1 175 ? 14.234 -18.031 -13.328 1 89.06 175 ASN A C 1
ATOM 1306 O O . ASN A 1 175 ? 13.844 -19.125 -13.734 1 89.06 175 ASN A O 1
ATOM 1310 N N . MET A 1 176 ? 13.664 -17.344 -12.438 1 92.69 176 MET A N 1
ATOM 1311 C CA . MET A 1 176 ? 12.422 -17.844 -11.844 1 92.69 176 MET A CA 1
ATOM 1312 C C . MET A 1 176 ? 11.328 -17.953 -12.898 1 92.69 176 MET A C 1
ATOM 1314 O O . MET A 1 176 ? 10.555 -18.922 -12.891 1 92.69 176 MET A O 1
ATOM 1318 N N . LEU A 1 177 ? 11.305 -16.938 -13.703 1 91.62 177 LEU A N 1
ATOM 1319 C CA . LEU A 1 177 ? 10.312 -16.953 -14.766 1 91.62 177 LEU A CA 1
ATOM 1320 C C . LEU A 1 177 ? 10.453 -18.188 -15.648 1 91.62 177 LEU A C 1
ATOM 1322 O O . LEU A 1 177 ? 9.469 -18.859 -15.953 1 91.62 177 LEU A O 1
ATOM 1326 N N . LEU A 1 178 ? 11.625 -18.531 -16.031 1 90.25 178 LEU A N 1
ATOM 1327 C CA . LEU A 1 178 ? 11.867 -19.672 -16.922 1 90.25 178 LEU A CA 1
ATOM 1328 C C . LEU A 1 178 ? 11.508 -20.984 -16.219 1 90.25 178 LEU A C 1
ATOM 1330 O O . LEU A 1 178 ? 10.82 -21.828 -16.812 1 90.25 178 LEU A O 1
ATOM 1334 N N . ILE A 1 179 ? 11.922 -21.125 -15.031 1 93.5 179 ILE A N 1
ATOM 1335 C CA . ILE A 1 179 ? 11.648 -22.328 -14.266 1 93.5 179 ILE A CA 1
ATOM 1336 C C . ILE A 1 179 ? 10.141 -22.453 -14.031 1 93.5 179 ILE A C 1
ATOM 1338 O O . ILE A 1 179 ? 9.562 -23.516 -14.258 1 93.5 179 ILE A O 1
ATOM 1342 N N . ASN A 1 180 ? 9.547 -21.375 -13.641 1 95.25 180 ASN A N 1
ATOM 1343 C CA . ASN A 1 180 ? 8.133 -21.406 -13.273 1 95.25 180 ASN A CA 1
ATOM 1344 C C . ASN A 1 180 ? 7.242 -21.547 -14.508 1 95.25 180 ASN A C 1
ATOM 1346 O O . ASN A 1 180 ? 6.125 -22.047 -14.422 1 95.25 180 ASN A O 1
ATOM 1350 N N . LEU A 1 181 ? 7.723 -21.031 -15.633 1 93.19 181 LEU A N 1
ATOM 1351 C CA . LEU A 1 181 ? 6.984 -21.281 -16.859 1 93.19 181 LEU A CA 1
ATOM 1352 C C . LEU A 1 181 ? 6.863 -22.766 -17.141 1 93.19 181 LEU A C 1
ATOM 1354 O O . LEU A 1 181 ? 5.805 -23.25 -17.578 1 93.19 181 LEU A O 1
ATOM 1358 N N . PHE A 1 182 ? 7.922 -23.422 -16.875 1 94.19 182 PHE A N 1
ATOM 1359 C CA . PHE A 1 182 ? 7.93 -24.859 -17.078 1 94.19 182 PHE A CA 1
ATOM 1360 C C . PHE A 1 182 ? 7.023 -25.547 -16.062 1 94.19 182 PHE A C 1
ATOM 1362 O O . PHE A 1 182 ? 6.172 -26.359 -16.438 1 94.19 182 PHE A O 1
ATOM 1369 N N . VAL A 1 183 ? 7.156 -25.266 -14.828 1 96.56 183 VAL A N 1
ATOM 1370 C CA . VAL A 1 183 ? 6.383 -25.875 -13.75 1 96.56 183 VAL A CA 1
ATOM 1371 C C . VAL A 1 183 ? 4.902 -25.547 -13.922 1 96.56 183 VAL A C 1
ATOM 1373 O O . VAL A 1 183 ? 4.039 -26.391 -13.664 1 96.56 183 VAL A O 1
ATOM 1376 N N . ALA A 1 184 ? 4.676 -24.344 -14.344 1 96.56 184 ALA A N 1
ATOM 1377 C CA . ALA A 1 184 ? 3.307 -23.875 -14.547 1 96.56 184 ALA A CA 1
ATOM 1378 C C . ALA A 1 184 ? 2.586 -24.719 -15.594 1 96.56 184 ALA A C 1
ATOM 1380 O O . ALA A 1 184 ? 1.38 -24.953 -15.484 1 96.56 184 ALA A O 1
ATOM 1381 N N . LEU A 1 185 ? 3.281 -25.109 -16.578 1 94.56 185 LEU A N 1
ATOM 1382 C CA . LEU A 1 185 ? 2.691 -25.953 -17.609 1 94.56 185 LEU A CA 1
ATOM 1383 C C . LEU A 1 185 ? 2.189 -27.266 -17.016 1 94.56 185 LEU A C 1
ATOM 1385 O O . LEU A 1 185 ? 1.106 -27.734 -17.359 1 94.56 185 LEU A O 1
ATOM 1389 N N . PHE A 1 186 ? 2.92 -27.828 -16.141 1 96.5 186 PHE A N 1
ATOM 1390 C CA . PHE A 1 186 ? 2.523 -29.078 -15.5 1 96.5 186 PHE A CA 1
ATOM 1391 C C . PHE A 1 186 ? 1.332 -28.859 -14.578 1 96.5 186 PHE A C 1
ATOM 1393 O O . PHE A 1 186 ? 0.39 -29.656 -14.57 1 96.5 186 PHE A O 1
ATOM 1400 N N . ALA A 1 187 ? 1.438 -27.828 -13.836 1 97.25 187 ALA A N 1
ATOM 1401 C CA . ALA A 1 187 ? 0.341 -27.531 -12.922 1 97.25 187 ALA A CA 1
ATOM 1402 C C . ALA A 1 187 ? -0.963 -27.297 -13.68 1 97.25 187 ALA A C 1
ATOM 1404 O O . ALA A 1 187 ? -2.004 -27.859 -13.312 1 97.25 187 ALA A O 1
ATOM 1405 N N . MET A 1 188 ? -0.894 -26.531 -14.727 1 96.62 188 MET A N 1
ATOM 1406 C CA . MET A 1 188 ? -2.086 -26.25 -15.523 1 96.62 188 MET A CA 1
ATOM 1407 C C . MET A 1 188 ? -2.598 -27.516 -16.203 1 96.62 188 MET A C 1
ATOM 1409 O O . MET A 1 188 ? -3.801 -27.781 -16.203 1 96.62 188 MET A O 1
ATOM 1413 N N . THR A 1 189 ? -1.69 -28.281 -16.797 1 97 189 THR A N 1
ATOM 1414 C CA . THR A 1 189 ? -2.059 -29.516 -17.469 1 97 189 THR A CA 1
ATOM 1415 C C . THR A 1 189 ? -2.766 -30.469 -16.5 1 97 189 THR A C 1
ATOM 1417 O O . THR A 1 189 ? -3.781 -31.062 -16.859 1 97 189 THR A O 1
ATOM 1420 N N . GLY A 1 190 ? -2.199 -30.609 -15.289 1 97.38 190 GLY A N 1
ATOM 1421 C CA . GLY A 1 190 ? -2.869 -31.422 -14.297 1 97.38 190 GLY A CA 1
ATOM 1422 C C . GLY A 1 190 ? -4.277 -30.969 -13.984 1 97.38 190 GLY A C 1
ATOM 1423 O O . GLY A 1 190 ? -5.199 -31.781 -13.883 1 97.38 190 GLY A O 1
ATOM 1424 N N . GLY A 1 191 ? -4.445 -29.656 -13.844 1 97.19 191 GLY A N 1
ATOM 1425 C CA . GLY A 1 191 ? -5.758 -29.094 -13.57 1 97.19 191 GLY A CA 1
ATOM 1426 C C . GLY A 1 191 ? -6.75 -29.312 -14.695 1 97.19 191 GLY A C 1
ATOM 1427 O O . GLY A 1 191 ? -7.906 -29.656 -14.453 1 97.19 191 GLY A O 1
ATOM 1428 N N . ILE A 1 192 ? -6.301 -29.125 -15.906 1 96.88 192 ILE A N 1
ATOM 1429 C CA . ILE A 1 192 ? -7.168 -29.266 -17.078 1 96.88 192 ILE A CA 1
ATOM 1430 C C . ILE A 1 192 ? -7.531 -30.734 -17.281 1 96.88 192 ILE A C 1
ATOM 1432 O O . ILE A 1 192 ? -8.688 -31.047 -17.562 1 96.88 192 ILE A O 1
ATOM 1436 N N . LEU A 1 193 ? -6.555 -31.609 -17.125 1 97.31 193 LEU A N 1
ATOM 1437 C CA . LEU A 1 193 ? -6.836 -33.031 -17.266 1 97.31 193 LEU A CA 1
ATOM 1438 C C . LEU A 1 193 ? -7.836 -33.5 -16.219 1 97.31 193 LEU A C 1
ATOM 1440 O O . LEU A 1 193 ? -8.703 -34.312 -16.5 1 97.31 193 LEU A O 1
ATOM 1444 N N . PHE A 1 194 ? -7.664 -32.969 -15.031 1 97.44 194 PHE A N 1
ATOM 1445 C CA . PHE A 1 194 ? -8.625 -33.312 -13.984 1 97.44 194 PHE A CA 1
ATOM 1446 C C . PHE A 1 194 ? -10.031 -32.906 -14.398 1 97.44 194 PHE A C 1
ATOM 1448 O O . PHE A 1 194 ? -10.984 -33.688 -14.203 1 97.44 194 PHE A O 1
ATOM 1455 N N . VAL A 1 195 ? -10.156 -31.734 -14.961 1 96.81 195 VAL A N 1
ATOM 1456 C CA . VAL A 1 195 ? -11.461 -31.234 -15.383 1 96.81 195 VAL A CA 1
ATOM 1457 C C . VAL A 1 195 ? -12.016 -32.125 -16.5 1 96.81 195 VAL A C 1
ATOM 1459 O O . VAL A 1 195 ? -13.188 -32.5 -16.469 1 96.81 195 VAL A O 1
ATOM 1462 N N . ILE A 1 196 ? -11.211 -32.469 -17.469 1 95.25 196 ILE A N 1
ATOM 1463 C CA . ILE A 1 196 ? -11.625 -33.219 -18.641 1 95.25 196 ILE A CA 1
ATOM 1464 C C . ILE A 1 196 ? -12.086 -34.625 -18.219 1 95.25 196 ILE A C 1
ATOM 1466 O O . ILE A 1 196 ? -13.102 -35.125 -18.719 1 95.25 196 ILE A O 1
ATOM 1470 N N . TYR A 1 197 ? -11.43 -35.156 -17.25 1 95.94 197 TYR A N 1
ATOM 1471 C CA . TYR A 1 197 ? -11.695 -36.531 -16.922 1 95.94 197 TYR A CA 1
ATOM 1472 C C . TYR A 1 197 ? -12.68 -36.656 -15.766 1 95.94 197 TYR A C 1
ATOM 1474 O O . TYR A 1 197 ? -13.422 -37.625 -15.672 1 95.94 197 TYR A O 1
ATOM 1482 N N . PHE A 1 198 ? -12.742 -35.656 -14.922 1 95.44 198 PHE A N 1
ATOM 1483 C CA . PHE A 1 198 ? -13.508 -35.875 -13.703 1 95.44 198 PHE A CA 1
ATOM 1484 C C . PHE A 1 198 ? -14.648 -34.875 -13.609 1 95.44 198 PHE A C 1
ATOM 1486 O O . PHE A 1 198 ? -15.602 -35.062 -12.844 1 95.44 198 PHE A O 1
ATOM 1493 N N . CYS A 1 199 ? -14.609 -33.781 -14.414 1 94.94 199 CYS A N 1
ATOM 1494 C CA . CYS A 1 199 ? -15.617 -32.75 -14.227 1 94.94 199 CYS A CA 1
ATOM 1495 C C . CYS A 1 199 ? -16.484 -32.594 -15.477 1 94.94 199 CYS A C 1
ATOM 1497 O O . CYS A 1 199 ? -17.359 -31.75 -15.539 1 94.94 199 CYS A O 1
ATOM 1499 N N . SER A 1 200 ? -16.312 -33.438 -16.469 1 92.12 200 SER A N 1
ATOM 1500 C CA . SER A 1 200 ? -17.031 -33.344 -17.734 1 92.12 200 SER A CA 1
ATOM 1501 C C . SER A 1 200 ? -18.516 -33.688 -17.547 1 92.12 200 SER A C 1
ATOM 1503 O O . SER A 1 200 ? -19.344 -33.281 -18.375 1 92.12 200 SER A O 1
ATOM 1505 N N . LYS A 1 201 ? -18.844 -34.312 -16.438 1 93.38 201 LYS A N 1
ATOM 1506 C CA . LYS A 1 201 ? -20.234 -34.688 -16.203 1 93.38 201 LYS A CA 1
ATOM 1507 C C . LYS A 1 201 ? -20.719 -34.125 -14.859 1 93.38 201 LYS A C 1
ATOM 1509 O O . LYS A 1 201 ? -21.609 -34.719 -14.227 1 93.38 201 LYS A O 1
ATOM 1514 N N . SER A 1 202 ? -20.078 -33.062 -14.484 1 94.94 202 SER A N 1
ATOM 1515 C CA . SER A 1 202 ? -20.469 -32.469 -13.211 1 94.94 202 SER A CA 1
ATOM 1516 C C . SER A 1 202 ? -21.594 -31.438 -13.414 1 94.94 202 SER A C 1
ATOM 1518 O O . SER A 1 202 ? -21.406 -30.25 -13.195 1 94.94 202 SER A O 1
ATOM 1520 N N . TRP A 1 203 ? -22.781 -32 -13.711 1 94.75 203 TRP A N 1
ATOM 1521 C CA . TRP A 1 203 ? -23.953 -31.156 -13.961 1 94.75 203 TRP A CA 1
ATOM 1522 C C . TRP A 1 203 ? -24.531 -30.625 -12.648 1 94.75 203 TRP A C 1
ATOM 1524 O O . TRP A 1 203 ? -24.578 -31.344 -11.648 1 94.75 203 TRP A O 1
ATOM 1534 N N . ILE A 1 204 ? -24.906 -29.438 -12.703 1 94.62 204 ILE A N 1
ATOM 1535 C CA . ILE A 1 204 ? -25.562 -28.797 -11.562 1 94.62 204 ILE A CA 1
ATOM 1536 C C . ILE A 1 204 ? -26.891 -28.188 -12.008 1 94.62 204 ILE A C 1
ATOM 1538 O O . ILE A 1 204 ? -27.141 -28.031 -13.203 1 94.62 204 ILE A O 1
ATOM 1542 N N . PRO A 1 205 ? -27.828 -27.859 -11.102 1 90.44 205 PRO A N 1
ATOM 1543 C CA . PRO A 1 205 ? -29.125 -27.297 -11.469 1 90.44 205 PRO A CA 1
ATOM 1544 C C . PRO A 1 205 ? -29.016 -26.031 -12.305 1 90.44 205 PRO A C 1
ATOM 1546 O O . PRO A 1 205 ? -29.844 -25.781 -13.18 1 90.44 205 PRO A O 1
ATOM 1549 N N . TYR A 1 206 ? -28.031 -25.359 -12.062 1 90.81 206 TYR A N 1
ATOM 1550 C CA . TYR A 1 206 ? -27.812 -24.094 -12.742 1 90.81 206 TYR A CA 1
ATOM 1551 C C . TYR A 1 206 ? -27.641 -24.297 -14.242 1 90.81 206 TYR A C 1
ATOM 1553 O O . TYR A 1 206 ? -27.969 -23.422 -15.039 1 90.81 206 TYR A O 1
ATOM 1561 N N . ASP A 1 207 ? -27.203 -25.391 -14.641 1 91.31 207 ASP A N 1
ATOM 1562 C CA . ASP A 1 207 ? -26.953 -25.703 -16.047 1 91.31 207 ASP A CA 1
ATOM 1563 C C . ASP A 1 207 ? -28.25 -25.734 -16.844 1 91.31 207 ASP A C 1
ATOM 1565 O O . ASP A 1 207 ? -28.266 -25.406 -18.031 1 91.31 207 ASP A O 1
ATOM 1569 N N . GLN A 1 208 ? -29.25 -26.125 -16.219 1 85.94 208 GLN A N 1
ATOM 1570 C CA . GLN A 1 208 ? -30.547 -26.156 -16.875 1 85.94 208 GLN A CA 1
ATOM 1571 C C . GLN A 1 208 ? -31.016 -24.75 -17.234 1 85.94 208 GLN A C 1
ATOM 1573 O O . GLN A 1 208 ? -31.594 -24.531 -18.312 1 85.94 208 GLN A O 1
ATOM 1578 N N . THR A 1 209 ? -30.719 -23.922 -16.312 1 81.69 209 THR A N 1
ATOM 1579 C CA . THR A 1 209 ? -31.094 -22.531 -16.547 1 81.69 209 THR A CA 1
ATOM 1580 C C . THR A 1 209 ? -30.312 -21.953 -17.719 1 81.69 209 THR A C 1
ATOM 1582 O O . THR A 1 209 ? -30.859 -21.188 -18.531 1 81.69 209 THR A O 1
ATOM 1585 N N . LEU A 1 210 ? -29.094 -22.312 -17.828 1 81.81 210 LEU A N 1
ATOM 1586 C CA . LEU A 1 210 ? -28.234 -21.797 -18.906 1 81.81 210 LEU A CA 1
ATOM 1587 C C . LEU A 1 210 ? -28.688 -22.344 -20.266 1 81.81 210 LEU A C 1
ATOM 1589 O O . LEU A 1 210 ? -28.641 -21.641 -21.266 1 81.81 210 LEU A O 1
ATOM 1593 N N . GLN A 1 211 ? -29.109 -23.484 -20.25 1 78.69 211 GLN A N 1
ATOM 1594 C CA . GLN A 1 211 ? -29.547 -24.125 -21.5 1 78.69 211 GLN A CA 1
ATOM 1595 C C . GLN A 1 211 ? -30.859 -23.531 -21.984 1 78.69 211 GLN A C 1
ATOM 1597 O O . GLN A 1 211 ? -31.094 -23.422 -23.203 1 78.69 211 GLN A O 1
ATOM 1602 N N . THR A 1 212 ? -31.625 -23.141 -21.047 1 72.19 212 THR A N 1
ATOM 1603 C CA . THR A 1 212 ? -32.938 -22.578 -21.406 1 72.19 212 THR A CA 1
ATOM 1604 C C . THR A 1 212 ? -32.781 -21.141 -21.875 1 72.19 212 THR A C 1
ATOM 1606 O O . THR A 1 212 ? -33.531 -20.688 -22.75 1 72.19 212 THR A O 1
ATOM 1609 N N . GLN A 1 213 ? -32 -20.406 -21.281 1 57.94 213 GLN A N 1
ATOM 1610 C CA . GLN A 1 213 ? -31.797 -19 -21.609 1 57.94 213 GLN A CA 1
ATOM 1611 C C . GLN A 1 213 ? -31.062 -18.844 -22.938 1 57.94 213 GLN A C 1
ATOM 1613 O O . GLN A 1 213 ? -31.188 -17.812 -23.594 1 57.94 213 GLN A O 1
ATOM 1618 N N . GLN A 1 214 ? -30.219 -19.531 -23.203 1 56.28 214 GLN A N 1
ATOM 1619 C CA . GLN A 1 214 ? -29.188 -19.344 -24.234 1 56.28 214 GLN A CA 1
ATOM 1620 C C . GLN A 1 214 ? -29.797 -19.391 -25.625 1 56.28 214 GLN A C 1
ATOM 1622 O O . GLN A 1 214 ? -29.078 -19.391 -26.625 1 56.28 214 GLN A O 1
ATOM 1627 N N . ASN A 1 215 ? -31.141 -19.547 -25.828 1 44.81 215 ASN A N 1
ATOM 1628 C CA . ASN A 1 215 ? -31.297 -18.938 -27.156 1 44.81 215 ASN A CA 1
ATOM 1629 C C . ASN A 1 215 ? -30.625 -17.578 -27.234 1 44.81 215 ASN A C 1
ATOM 1631 O O . ASN A 1 215 ? -30.75 -16.875 -28.234 1 44.81 215 ASN A O 1
ATOM 1635 N N . SER A 1 216 ? -30.172 -17.016 -26.203 1 39.44 216 SER A N 1
ATOM 1636 C CA . SER A 1 216 ? -29.719 -15.625 -26.281 1 39.44 216 SER A CA 1
ATOM 1637 C C . SER A 1 216 ? -28.25 -15.539 -26.672 1 39.44 216 SER A C 1
ATOM 1639 O O . SER A 1 216 ? -27.453 -16.422 -26.359 1 39.44 216 SER A O 1
ATOM 1641 N N . GLN A 1 217 ? -27.859 -14.664 -27.609 1 40.19 217 GLN A N 1
ATOM 1642 C CA . GLN A 1 217 ? -26.688 -14.289 -28.391 1 40.19 217 GLN A CA 1
ATOM 1643 C C . GLN A 1 217 ? -25.453 -14.164 -27.5 1 40.19 217 GLN A C 1
ATOM 1645 O O . GLN A 1 217 ? -25.516 -13.578 -26.422 1 40.19 217 GLN A O 1
ATOM 1650 N N . VAL A 1 218 ? -24.594 -15.25 -27.297 1 45.75 218 VAL A N 1
ATOM 1651 C CA . VAL A 1 218 ? -23.266 -14.797 -26.906 1 45.75 218 VAL A CA 1
ATOM 1652 C C . VAL A 1 218 ? -23.109 -13.305 -27.188 1 45.75 218 VAL A C 1
ATOM 1654 O O . VAL A 1 218 ? -23.516 -12.828 -28.25 1 45.75 218 VAL A O 1
ATOM 1657 N N . PRO A 1 219 ? -23.109 -12.438 -26.281 1 41.69 219 PRO A N 1
ATOM 1658 C CA . PRO A 1 219 ? -22.922 -11.102 -26.844 1 41.69 219 PRO A CA 1
ATOM 1659 C C . PRO A 1 219 ? -22.125 -11.117 -28.156 1 41.69 219 PRO A C 1
ATOM 1661 O O . PRO A 1 219 ? -21.047 -11.719 -28.219 1 41.69 219 PRO A O 1
ATOM 1664 N N . ASP A 1 220 ? -22.812 -11.398 -29.266 1 39.75 220 ASP A N 1
ATOM 1665 C CA . ASP A 1 220 ? -22.234 -11.234 -30.594 1 39.75 220 ASP A CA 1
ATOM 1666 C C . ASP A 1 220 ? -21.078 -10.227 -30.562 1 39.75 220 ASP A C 1
ATOM 1668 O O . ASP A 1 220 ? -21.312 -9.016 -30.5 1 39.75 220 ASP A O 1
ATOM 1672 N N . SER A 1 221 ? -20.203 -10.422 -29.766 1 42.25 221 SER A N 1
ATOM 1673 C CA . SER A 1 221 ? -18.969 -9.664 -29.859 1 42.25 221 SER A CA 1
ATOM 1674 C C . SER A 1 221 ? -18.578 -9.453 -31.312 1 42.25 221 SER A C 1
ATOM 1676 O O . SER A 1 221 ? -17.391 -9.43 -31.641 1 42.25 221 SER A O 1
ATOM 1678 N N . THR A 1 222 ? -19.312 -9.914 -32.188 1 39.69 222 THR A N 1
ATOM 1679 C CA . THR A 1 222 ? -19.062 -9.57 -33.562 1 39.69 222 THR A CA 1
ATOM 1680 C C . THR A 1 222 ? -18.734 -8.086 -33.719 1 39.69 222 THR A C 1
ATOM 1682 O O . THR A 1 222 ? -18.078 -7.676 -34.688 1 39.69 222 THR A O 1
ATOM 1685 N N . HIS A 1 223 ? -19.469 -7.32 -33.062 1 41.41 223 HIS A N 1
ATOM 1686 C CA . HIS A 1 223 ? -19.188 -5.906 -33.281 1 41.41 223 HIS A CA 1
ATOM 1687 C C . HIS A 1 223 ? -17.812 -5.535 -32.75 1 41.41 223 HIS A C 1
ATOM 1689 O O . HIS A 1 223 ? -17.281 -4.465 -33.062 1 41.41 223 HIS A O 1
ATOM 1695 N N . GLN A 1 224 ? -17.422 -6.102 -31.516 1 46.41 224 GLN A N 1
ATOM 1696 C CA . GLN A 1 224 ? -16.125 -5.586 -31.078 1 46.41 224 GLN A CA 1
ATOM 1697 C C . GLN A 1 224 ? -14.977 -6.293 -31.797 1 46.41 224 GLN A C 1
ATOM 1699 O O . GLN A 1 224 ? -13.922 -6.531 -31.203 1 46.41 224 GLN A O 1
ATOM 1704 N N . LYS A 1 225 ? -15.406 -7.141 -32.719 1 47.16 225 LYS A N 1
ATOM 1705 C CA . LYS A 1 225 ? -14.594 -7.973 -33.594 1 47.16 225 LYS A CA 1
ATOM 1706 C C . LYS A 1 225 ? -13.305 -7.258 -34 1 47.16 225 LYS A C 1
ATOM 1708 O O . LYS A 1 225 ? -12.242 -7.883 -34.062 1 47.16 225 LYS A O 1
ATOM 1713 N N . ASN A 1 226 ? -13.391 -6.227 -34.688 1 50.22 226 ASN A N 1
ATOM 1714 C CA . ASN A 1 226 ? -12.312 -5.82 -35.594 1 50.22 226 ASN A CA 1
ATOM 1715 C C . ASN A 1 226 ? -11.148 -5.207 -34.812 1 50.22 226 ASN A C 1
ATOM 1717 O O . ASN A 1 226 ? -10.289 -4.543 -35.406 1 50.22 226 ASN A O 1
ATOM 1721 N N . GLN A 1 227 ? -11.25 -5.215 -33.438 1 63.81 227 GLN A N 1
ATOM 1722 C CA . GLN A 1 227 ? -10.07 -4.508 -32.969 1 63.81 227 GLN A CA 1
ATOM 1723 C C . GLN A 1 227 ? -8.938 -5.48 -32.625 1 63.81 227 GLN A C 1
ATOM 1725 O O . GLN A 1 227 ? -9.188 -6.59 -32.156 1 63.81 227 GLN A O 1
ATOM 1730 N N . SER A 1 228 ? -7.883 -5.41 -33.312 1 69.69 228 SER A N 1
ATOM 1731 C CA . SER A 1 228 ? -6.664 -6.195 -33.156 1 69.69 228 SER A CA 1
ATOM 1732 C C . SER A 1 228 ? -6.309 -6.406 -31.703 1 69.69 228 SER A C 1
ATOM 1734 O O . SER A 1 228 ? -6.324 -5.461 -30.906 1 69.69 228 SER A O 1
ATOM 1736 N N . ILE A 1 229 ? -6.309 -7.734 -31.25 1 83.31 229 ILE A N 1
ATOM 1737 C CA . ILE A 1 229 ? -5.945 -8.109 -29.891 1 83.31 229 ILE A CA 1
ATOM 1738 C C . ILE A 1 229 ? -4.48 -7.77 -29.625 1 83.31 229 ILE A C 1
ATOM 1740 O O . ILE A 1 229 ? -4.035 -7.754 -28.484 1 83.31 229 ILE A O 1
ATOM 1744 N N . PHE A 1 230 ? -3.854 -7.441 -30.547 1 84.44 230 PHE A N 1
ATOM 1745 C CA . PHE A 1 230 ? -2.422 -7.191 -30.438 1 84.44 230 PHE A CA 1
ATOM 1746 C C . PHE A 1 230 ? -2.141 -6.082 -29.438 1 84.44 230 PHE A C 1
ATOM 1748 O O . PHE A 1 230 ? -1.267 -6.223 -28.578 1 84.44 230 PHE A O 1
ATOM 1755 N N . LEU A 1 231 ? -2.947 -5.121 -29.547 1 86.56 231 LEU A N 1
ATOM 1756 C CA . LEU A 1 231 ? -2.725 -3.986 -28.656 1 86.56 231 LEU A CA 1
ATOM 1757 C C . LEU A 1 231 ? -3.059 -4.355 -27.219 1 86.56 231 LEU A C 1
ATOM 1759 O O . LEU A 1 231 ? -2.486 -3.799 -26.266 1 86.56 231 LEU A O 1
ATOM 1763 N N . ASP A 1 232 ? -3.916 -5.324 -27.062 1 88.38 232 ASP A N 1
ATOM 1764 C CA . ASP A 1 232 ? -4.305 -5.762 -25.719 1 88.38 232 ASP A CA 1
ATOM 1765 C C . ASP A 1 232 ? -3.229 -6.648 -25.109 1 88.38 232 ASP A C 1
ATOM 1767 O O . ASP A 1 232 ? -3.049 -6.652 -23.891 1 88.38 232 ASP A O 1
ATOM 1771 N N . LEU A 1 233 ? -2.52 -7.305 -25.969 1 89.94 233 LEU A N 1
ATOM 1772 C CA . LEU A 1 233 ? -1.556 -8.289 -25.484 1 89.94 233 LEU A CA 1
ATOM 1773 C C . LEU A 1 233 ? -0.193 -7.648 -25.25 1 89.94 233 LEU A C 1
ATOM 1775 O O . LEU A 1 233 ? 0.618 -8.164 -24.484 1 89.94 233 LEU A O 1
ATOM 1779 N N . LEU A 1 234 ? 0.059 -6.586 -25.844 1 92.12 234 LEU A N 1
ATOM 1780 C CA . LEU A 1 234 ? 1.389 -5.984 -25.844 1 92.12 234 LEU A CA 1
ATOM 1781 C C . LEU A 1 234 ? 1.813 -5.613 -24.422 1 92.12 234 LEU A C 1
ATOM 1783 O O . LEU A 1 234 ? 2.959 -5.852 -24.031 1 92.12 234 LEU A O 1
ATOM 1787 N N . PRO A 1 235 ? 0.924 -5.016 -23.656 1 92.25 235 PRO A N 1
ATOM 1788 C CA . PRO A 1 235 ? 1.336 -4.641 -22.297 1 92.25 235 PRO A CA 1
ATOM 1789 C C . PRO A 1 235 ? 1.759 -5.84 -21.453 1 92.25 235 PRO A C 1
ATOM 1791 O O . PRO A 1 235 ? 2.453 -5.68 -20.453 1 92.25 235 PRO A O 1
ATOM 1794 N N . ILE A 1 236 ? 1.347 -7.02 -21.812 1 87.75 236 ILE A N 1
ATOM 1795 C CA . ILE A 1 236 ? 1.659 -8.242 -21.078 1 87.75 236 ILE A CA 1
ATOM 1796 C C . ILE A 1 236 ? 2.908 -8.891 -21.656 1 87.75 236 ILE A C 1
ATOM 1798 O O . ILE A 1 236 ? 3.855 -9.203 -20.938 1 87.75 236 ILE A O 1
ATOM 1802 N N . ILE A 1 237 ? 3.016 -9 -22.922 1 90.19 237 ILE A N 1
ATOM 1803 C CA . ILE A 1 237 ? 4.027 -9.781 -23.625 1 90.19 237 ILE A CA 1
ATOM 1804 C C . ILE A 1 237 ? 5.359 -9.039 -23.609 1 90.19 237 ILE A C 1
ATOM 1806 O O . ILE A 1 237 ? 6.414 -9.641 -23.406 1 90.19 237 ILE A O 1
ATOM 1810 N N . ILE A 1 238 ? 5.332 -7.777 -23.812 1 91.38 238 ILE A N 1
ATOM 1811 C CA . ILE A 1 238 ? 6.562 -7.008 -23.953 1 91.38 238 ILE A CA 1
ATOM 1812 C C . ILE A 1 238 ? 7.375 -7.082 -22.672 1 91.38 238 ILE A C 1
ATOM 1814 O O . ILE A 1 238 ? 8.57 -7.395 -22.703 1 91.38 238 ILE A O 1
ATOM 1818 N N . PRO A 1 239 ? 6.777 -6.836 -21.547 1 89.56 239 PRO A N 1
ATOM 1819 C CA . PRO A 1 239 ? 7.562 -6.957 -20.312 1 89.56 239 PRO A CA 1
ATOM 1820 C C . PRO A 1 239 ? 8.141 -8.359 -20.109 1 89.56 239 PRO A C 1
ATOM 1822 O O . PRO A 1 239 ? 9.289 -8.5 -19.703 1 89.56 239 PRO A O 1
ATOM 1825 N N . ILE A 1 240 ? 7.344 -9.344 -20.359 1 84.94 240 ILE A N 1
ATOM 1826 C CA . ILE A 1 240 ? 7.777 -10.719 -20.188 1 84.94 240 ILE A CA 1
ATOM 1827 C C . ILE A 1 240 ? 8.961 -11.016 -21.094 1 84.94 240 ILE A C 1
ATOM 1829 O O . ILE A 1 240 ? 9.953 -11.609 -20.672 1 84.94 240 ILE A O 1
ATOM 1833 N N . LEU A 1 241 ? 8.891 -10.562 -22.297 1 88.12 241 LEU A N 1
ATOM 1834 C CA . LEU A 1 241 ? 9.953 -10.773 -23.266 1 88.12 241 LEU A CA 1
ATOM 1835 C C . LEU A 1 241 ? 11.219 -10.023 -22.859 1 88.12 241 LEU A C 1
ATOM 1837 O O . LEU A 1 241 ? 12.328 -10.555 -22.953 1 88.12 241 LEU A O 1
ATOM 1841 N N . LEU A 1 242 ? 11.039 -8.82 -22.453 1 88.75 242 LEU A N 1
ATOM 1842 C CA . LEU A 1 242 ? 12.188 -8 -22.062 1 88.75 242 LEU A CA 1
ATOM 1843 C C . LEU A 1 242 ? 12.891 -8.602 -20.844 1 88.75 242 LEU A C 1
ATOM 1845 O O . LEU A 1 242 ? 14.125 -8.688 -20.828 1 88.75 242 LEU A O 1
ATOM 1849 N N . ILE A 1 243 ? 12.125 -9.039 -19.875 1 82.88 243 ILE A N 1
ATOM 1850 C CA . ILE A 1 243 ? 12.688 -9.633 -18.672 1 82.88 243 ILE A CA 1
ATOM 1851 C C . ILE A 1 243 ? 13.383 -10.953 -19.016 1 82.88 243 ILE A C 1
ATOM 1853 O O . ILE A 1 243 ? 14.5 -11.211 -18.562 1 82.88 243 ILE A O 1
ATOM 1857 N N . GLY A 1 244 ? 12.766 -11.773 -19.797 1 82.06 244 GLY A N 1
ATOM 1858 C CA . GLY A 1 244 ? 13.344 -13.031 -20.234 1 82.06 244 GLY A CA 1
ATOM 1859 C C . GLY A 1 244 ? 14.641 -12.867 -21 1 82.06 244 GLY A C 1
ATOM 1860 O O . GLY A 1 244 ? 15.586 -13.633 -20.797 1 82.06 244 GLY A O 1
ATOM 1861 N N . LEU A 1 245 ? 14.625 -11.875 -21.891 1 83 245 LEU A N 1
ATOM 1862 C CA . LEU A 1 245 ? 15.812 -11.617 -22.688 1 83 245 LEU A CA 1
ATOM 1863 C C . LEU A 1 245 ? 16.984 -11.18 -21.828 1 83 245 LEU A C 1
ATOM 1865 O O . LEU A 1 245 ? 18.125 -11.516 -22.109 1 83 245 LEU A O 1
ATOM 1869 N N . GLY A 1 246 ? 16.688 -10.414 -20.844 1 81 246 GLY A N 1
ATOM 1870 C CA . GLY A 1 246 ? 17.734 -9.992 -19.922 1 81 246 GLY A CA 1
ATOM 1871 C C . GLY A 1 246 ? 18.406 -11.156 -19.203 1 81 246 GLY A C 1
ATOM 1872 O O . GLY A 1 246 ? 19.594 -11.109 -18.938 1 81 246 GLY A O 1
ATOM 1873 N N . SER A 1 247 ? 17.656 -12.125 -18.969 1 74.69 247 SER A N 1
ATOM 1874 C CA . SER A 1 247 ? 18.172 -13.281 -18.234 1 74.69 247 SER A CA 1
ATOM 1875 C C . SER A 1 247 ? 19.062 -14.141 -19.109 1 74.69 247 SER A C 1
ATOM 1877 O O . SER A 1 247 ? 19.891 -14.914 -18.609 1 74.69 247 SER A O 1
ATOM 1879 N N . LEU A 1 248 ? 18.906 -14.07 -20.375 1 73.38 248 LEU A N 1
ATOM 1880 C CA . LEU A 1 248 ? 19.672 -14.898 -21.297 1 73.38 248 LEU A CA 1
ATOM 1881 C C . LEU A 1 248 ? 21 -14.242 -21.641 1 73.38 248 LEU A C 1
ATOM 1883 O O . LEU A 1 248 ? 21.875 -14.875 -22.234 1 73.38 248 LEU A O 1
ATOM 1887 N N . ILE A 1 249 ? 21.125 -13.023 -21.344 1 64.25 249 ILE A N 1
ATOM 1888 C CA . ILE A 1 249 ? 22.359 -12.312 -21.672 1 64.25 249 ILE A CA 1
ATOM 1889 C C . ILE A 1 249 ? 23.453 -12.672 -20.672 1 64.25 249 ILE A C 1
ATOM 1891 O O . ILE A 1 249 ? 23.297 -12.469 -19.469 1 64.25 249 ILE A O 1
ATOM 1895 N N . PRO A 1 250 ? 24.578 -13.414 -21.109 1 57.31 250 PRO A N 1
ATOM 1896 C CA . PRO A 1 250 ? 25.688 -13.758 -20.203 1 57.31 250 PRO A CA 1
ATOM 1897 C C . PRO A 1 250 ? 26.375 -12.531 -19.625 1 57.31 250 PRO A C 1
ATOM 1899 O O . PRO A 1 250 ? 26.484 -11.5 -20.297 1 57.31 250 PRO A O 1
ATOM 1902 N N . THR A 1 251 ? 26.516 -12.367 -18.281 1 53.84 251 THR A N 1
ATOM 1903 C CA . THR A 1 251 ? 27.188 -11.297 -17.547 1 53.84 251 THR A CA 1
ATOM 1904 C C . THR A 1 251 ? 28.516 -10.938 -18.203 1 53.84 251 THR A C 1
ATOM 1906 O O . THR A 1 251 ? 28.969 -9.797 -18.125 1 53.84 251 THR A O 1
ATOM 1909 N N . ASP A 1 252 ? 29.328 -11.945 -18.609 1 49.78 252 ASP A N 1
ATOM 1910 C CA . ASP A 1 252 ? 30.688 -11.742 -19.094 1 49.78 252 ASP A CA 1
ATOM 1911 C C . ASP A 1 252 ? 30.688 -11 -20.422 1 49.78 252 ASP A C 1
ATOM 1913 O O . ASP A 1 252 ? 31.688 -10.414 -20.828 1 49.78 252 ASP A O 1
ATOM 1917 N N . THR A 1 253 ? 30.094 -11.375 -21.312 1 44.25 253 THR A N 1
ATOM 1918 C CA . THR A 1 253 ? 30.234 -10.766 -22.625 1 44.25 253 THR A CA 1
ATOM 1919 C C . THR A 1 253 ? 29.562 -9.391 -22.656 1 44.25 253 THR A C 1
ATOM 1921 O O . THR A 1 253 ? 28.594 -9.18 -23.375 1 44.25 253 THR A O 1
ATOM 1924 N N . ALA A 1 254 ? 29.656 -8.711 -21.703 1 48.03 254 ALA A N 1
ATOM 1925 C CA . ALA A 1 254 ? 29.281 -7.305 -21.562 1 48.03 254 ALA A CA 1
ATOM 1926 C C . ALA A 1 254 ? 29.594 -6.516 -22.828 1 48.03 254 ALA A C 1
ATOM 1928 O O . ALA A 1 254 ? 29.297 -5.324 -22.922 1 48.03 254 ALA A O 1
ATOM 1929 N N . HIS A 1 255 ? 30.5 -7.023 -23.422 1 48.81 255 HIS A N 1
ATOM 1930 C CA . HIS A 1 255 ? 31.016 -6.203 -24.516 1 48.81 255 HIS A CA 1
ATOM 1931 C C . HIS A 1 255 ? 29.953 -5.965 -25.578 1 48.81 255 HIS A C 1
ATOM 1933 O O . HIS A 1 255 ? 30.016 -4.977 -26.312 1 48.81 255 HIS A O 1
ATOM 1939 N N . PHE A 1 256 ? 29.172 -7.098 -25.953 1 47.94 256 PHE A N 1
ATOM 1940 C CA . PHE A 1 256 ? 28.438 -6.855 -27.188 1 47.94 256 PHE A CA 1
ATOM 1941 C C . PHE A 1 256 ? 27.016 -6.383 -26.891 1 47.94 256 PHE A C 1
ATOM 1943 O O . PHE A 1 256 ? 26.312 -5.902 -27.781 1 47.94 256 PHE A O 1
ATOM 1950 N N . ILE A 1 257 ? 26.328 -6.781 -25.906 1 54.72 257 ILE A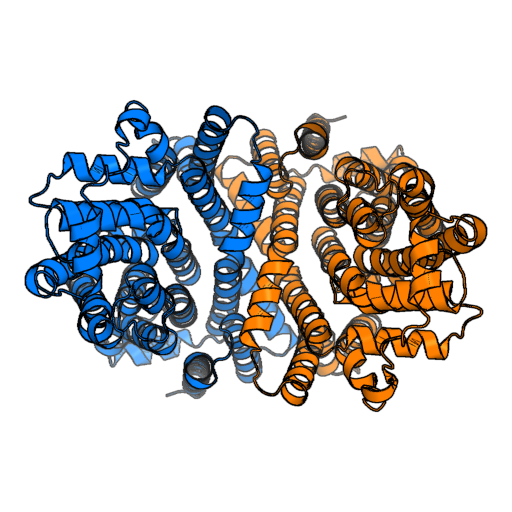 N 1
ATOM 1951 C CA . ILE A 1 257 ? 24.922 -6.426 -25.766 1 54.72 257 ILE A CA 1
ATOM 1952 C C . ILE A 1 257 ? 24.797 -5.121 -24.984 1 54.72 257 ILE A C 1
ATOM 1954 O O . ILE A 1 257 ? 25.469 -4.934 -23.969 1 54.72 257 ILE A O 1
ATOM 1958 N N . SER A 1 258 ? 24.062 -4.016 -25.578 1 71.19 258 SER A N 1
ATOM 1959 C CA . SER A 1 258 ? 23.891 -2.57 -25.469 1 71.19 258 SER A CA 1
ATOM 1960 C C . SER A 1 258 ? 23.344 -2.176 -24.109 1 71.19 258 SER A C 1
ATOM 1962 O O . SER A 1 258 ? 22.547 -2.908 -23.516 1 71.19 258 SER A O 1
ATOM 1964 N N . PRO A 1 259 ? 24.125 -1.474 -23.359 1 79.5 259 PRO A N 1
ATOM 1965 C CA . PRO A 1 259 ? 23.625 -0.78 -22.172 1 79.5 259 PRO A CA 1
ATOM 1966 C C . PRO A 1 259 ? 22.141 -0.48 -22.234 1 79.5 259 PRO A C 1
ATOM 1968 O O . PRO A 1 259 ? 21.453 -0.499 -21.203 1 79.5 259 PRO A O 1
ATOM 1971 N N . ALA A 1 260 ? 21.719 -0.589 -23.375 1 84.56 260 ALA A N 1
ATOM 1972 C CA . ALA A 1 260 ? 20.312 -0.286 -23.562 1 84.56 260 ALA A CA 1
ATOM 1973 C C . ALA A 1 260 ? 19.438 -1.504 -23.25 1 84.56 260 ALA A C 1
ATOM 1975 O O . ALA A 1 260 ? 18.391 -1.383 -22.609 1 84.56 260 ALA A O 1
ATOM 1976 N N . LEU A 1 261 ? 19.859 -2.604 -23.672 1 84.12 261 LEU A N 1
ATOM 1977 C CA . LEU A 1 261 ? 19.078 -3.812 -23.422 1 84.12 261 LEU A CA 1
ATOM 1978 C C . LEU A 1 261 ? 19.078 -4.16 -21.938 1 84.12 261 LEU A C 1
ATOM 1980 O O . LEU A 1 261 ? 18.062 -4.648 -21.406 1 84.12 261 LEU A O 1
ATOM 1984 N N . ASN A 1 262 ? 20.156 -3.955 -21.375 1 84.31 262 ASN A N 1
ATOM 1985 C CA . ASN A 1 262 ? 20.219 -4.18 -19.938 1 84.31 262 ASN A CA 1
ATOM 1986 C C . ASN A 1 262 ? 19.266 -3.266 -19.172 1 84.31 262 ASN A C 1
ATOM 1988 O O . ASN A 1 262 ? 18.578 -3.705 -18.25 1 84.31 262 ASN A O 1
ATOM 1992 N N . PHE A 1 263 ? 19.219 -2.098 -19.656 1 89.62 263 PHE A N 1
ATOM 1993 C CA . PHE A 1 263 ? 18.312 -1.125 -19.031 1 89.62 263 PHE A CA 1
ATOM 1994 C C . PHE A 1 263 ? 16.859 -1.52 -19.266 1 89.62 263 PHE A C 1
ATOM 1996 O O . PHE A 1 263 ? 16.062 -1.507 -18.328 1 89.62 263 PHE A O 1
ATOM 2003 N N . LEU A 1 264 ? 16.609 -2.012 -20.375 1 90.5 264 LEU A N 1
ATOM 2004 C CA . LEU A 1 264 ? 15.227 -2.33 -20.75 1 90.5 264 LEU A CA 1
ATOM 2005 C C . LEU A 1 264 ? 14.781 -3.629 -20.094 1 90.5 264 LEU A C 1
ATOM 2007 O O . LEU A 1 264 ? 13.578 -3.861 -19.922 1 90.5 264 LEU A O 1
ATOM 2011 N N . SER A 1 265 ? 15.766 -4.457 -19.703 1 87.38 265 SER A N 1
ATOM 2012 C CA . SER A 1 265 ? 15.414 -5.766 -19.156 1 87.38 265 SER A CA 1
ATOM 2013 C C . SER A 1 265 ? 15.227 -5.707 -17.656 1 87.38 265 SER A C 1
ATOM 2015 O O . SER A 1 265 ? 14.812 -6.691 -17.031 1 87.38 265 SER A O 1
ATOM 2017 N N . ILE A 1 266 ? 15.555 -4.523 -17.078 1 87.81 266 ILE A N 1
ATOM 2018 C CA . ILE A 1 266 ? 15.258 -4.352 -15.656 1 87.81 266 ILE A CA 1
ATOM 2019 C C . ILE A 1 266 ? 13.758 -4.512 -15.422 1 87.81 266 ILE A C 1
ATOM 2021 O O . ILE A 1 266 ? 12.945 -3.855 -16.078 1 87.81 266 ILE A O 1
ATOM 2025 N N . PRO A 1 267 ? 13.414 -5.414 -14.562 1 85.31 267 PRO A N 1
ATOM 2026 C CA . PRO A 1 267 ? 11.992 -5.734 -14.383 1 85.31 267 PRO A CA 1
ATOM 2027 C C . PRO A 1 267 ? 11.125 -4.488 -14.211 1 85.31 267 PRO A C 1
ATOM 2029 O O . PRO A 1 267 ? 10.078 -4.367 -14.844 1 85.31 267 PRO A O 1
ATOM 2032 N N . MET A 1 268 ? 11.523 -3.562 -13.422 1 90.44 268 MET A N 1
ATOM 2033 C CA . MET A 1 268 ? 10.742 -2.35 -13.203 1 90.44 268 MET A CA 1
ATOM 2034 C C . MET A 1 268 ? 10.57 -1.574 -14.5 1 90.44 268 MET A C 1
ATOM 2036 O O . MET A 1 268 ? 9.477 -1.08 -14.797 1 90.44 268 MET A O 1
ATOM 2040 N N . VAL A 1 269 ? 11.602 -1.459 -15.273 1 92.75 269 VAL A N 1
ATOM 2041 C CA . VAL A 1 269 ? 11.562 -0.731 -16.531 1 92.75 269 VAL A CA 1
ATOM 2042 C C . VAL A 1 269 ? 10.68 -1.481 -17.531 1 92.75 269 VAL A C 1
ATOM 2044 O O . VAL A 1 269 ? 9.875 -0.872 -18.234 1 92.75 269 VAL A O 1
ATOM 2047 N N . ALA A 1 270 ? 10.906 -2.762 -17.594 1 90.69 270 ALA A N 1
ATOM 2048 C CA . ALA A 1 270 ? 10.133 -3.594 -18.516 1 90.69 270 ALA A CA 1
ATOM 2049 C C . ALA A 1 270 ? 8.633 -3.445 -18.25 1 90.69 270 ALA A C 1
ATOM 2051 O O . ALA A 1 270 ? 7.852 -3.238 -19.172 1 90.69 270 ALA A O 1
ATOM 2052 N N . VAL A 1 271 ? 8.258 -3.531 -17.016 1 90.5 271 VAL A N 1
ATOM 2053 C CA . VAL A 1 271 ? 6.844 -3.453 -16.688 1 90.5 271 VAL A CA 1
ATOM 2054 C C . VAL A 1 271 ? 6.348 -2.021 -16.875 1 90.5 271 VAL A C 1
ATOM 2056 O O . VAL A 1 271 ? 5.195 -1.8 -17.25 1 90.5 271 VAL A O 1
ATOM 2059 N N . LEU A 1 272 ? 7.191 -1.032 -16.609 1 94.44 272 LEU A N 1
ATOM 2060 C CA . LEU A 1 272 ? 6.844 0.358 -16.875 1 94.44 272 LEU A CA 1
ATOM 2061 C C . LEU A 1 272 ? 6.516 0.559 -18.359 1 94.44 272 LEU A C 1
ATOM 2063 O O . LEU A 1 272 ? 5.582 1.294 -18.703 1 94.44 272 LEU A O 1
ATOM 2067 N N . ILE A 1 273 ? 7.281 -0.04 -19.203 1 94.31 273 ILE A N 1
ATOM 2068 C CA . ILE A 1 273 ? 7.023 0.017 -20.641 1 94.31 273 ILE A CA 1
ATOM 2069 C C . ILE A 1 273 ? 5.66 -0.605 -20.938 1 94.31 273 ILE A C 1
ATOM 2071 O O . ILE A 1 273 ? 4.871 -0.045 -21.703 1 94.31 273 ILE A O 1
ATOM 2075 N N . GLY A 1 274 ? 5.457 -1.752 -20.359 1 93.38 274 GLY A N 1
ATOM 2076 C CA . GLY A 1 274 ? 4.137 -2.352 -20.5 1 93.38 274 GLY A CA 1
ATOM 2077 C C . GLY A 1 274 ? 3.016 -1.44 -20.047 1 93.38 274 GLY A C 1
ATOM 2078 O O . GLY A 1 274 ? 1.991 -1.319 -20.719 1 93.38 274 GLY A O 1
ATOM 2079 N N . ALA A 1 275 ? 3.186 -0.786 -18.938 1 93.69 275 ALA A N 1
ATOM 2080 C CA . ALA A 1 275 ? 2.195 0.138 -18.391 1 93.69 275 ALA A CA 1
ATOM 2081 C C . ALA A 1 275 ? 1.989 1.333 -19.312 1 93.69 275 ALA A C 1
ATOM 2083 O O . ALA A 1 275 ? 0.868 1.826 -19.453 1 93.69 275 ALA A O 1
ATOM 2084 N N . ALA A 1 276 ? 3.025 1.791 -19.859 1 95.56 276 ALA A N 1
ATOM 2085 C CA . ALA A 1 276 ? 2.932 2.902 -20.812 1 95.56 276 ALA A CA 1
ATOM 2086 C C . ALA A 1 276 ? 2.104 2.516 -22.031 1 95.56 276 ALA A C 1
ATOM 2088 O O . ALA A 1 276 ? 1.293 3.309 -22.516 1 95.56 276 ALA A O 1
ATOM 2089 N N . ILE A 1 277 ? 2.322 1.356 -22.484 1 94.44 277 ILE A N 1
ATOM 2090 C CA . ILE A 1 277 ? 1.549 0.863 -23.625 1 94.44 277 ILE A CA 1
ATOM 2091 C C . ILE A 1 277 ? 0.075 0.763 -23.234 1 94.44 277 ILE A C 1
ATOM 2093 O O . ILE A 1 277 ? -0.804 1.146 -24.016 1 94.44 277 ILE A O 1
ATOM 2097 N N . ALA A 1 278 ? -0.131 0.254 -22.078 1 92.75 278 ALA A N 1
ATOM 2098 C CA . ALA A 1 278 ? -1.507 0.165 -21.594 1 92.75 278 ALA A CA 1
ATOM 2099 C C . ALA A 1 278 ? -2.145 1.548 -21.5 1 92.75 278 ALA A C 1
ATOM 2101 O O . ALA A 1 278 ? -3.301 1.733 -21.891 1 92.75 278 ALA A O 1
ATOM 2102 N N . ALA A 1 279 ? -1.417 2.477 -20.953 1 93.56 279 ALA A N 1
ATOM 2103 C CA . ALA A 1 279 ? -1.914 3.846 -20.844 1 93.56 279 ALA A CA 1
ATOM 2104 C C . ALA A 1 279 ? -2.266 4.418 -22.203 1 93.56 279 ALA A C 1
ATOM 2106 O O . ALA A 1 279 ? -3.291 5.086 -22.359 1 93.56 279 ALA A O 1
ATOM 2107 N N . TYR A 1 280 ? -1.424 4.156 -23.109 1 92 280 TYR A N 1
ATOM 2108 C CA . TYR A 1 280 ? -1.655 4.621 -24.469 1 92 280 TYR A CA 1
ATOM 2109 C C . TYR A 1 280 ? -2.938 4.027 -25.047 1 92 280 TYR A C 1
ATOM 2111 O O . TYR A 1 280 ? -3.738 4.738 -25.656 1 92 280 TYR A O 1
ATOM 2119 N N . THR A 1 281 ? -3.084 2.811 -24.859 1 88.5 281 THR A N 1
ATOM 2120 C CA . THR A 1 281 ? -4.289 2.141 -25.344 1 88.5 281 THR A CA 1
ATOM 2121 C C . THR A 1 281 ? -5.531 2.707 -24.656 1 88.5 281 THR A C 1
ATOM 2123 O O . THR A 1 281 ? -6.578 2.855 -25.281 1 88.5 281 THR A O 1
ATOM 2126 N N . TYR A 1 282 ? -5.379 2.939 -23.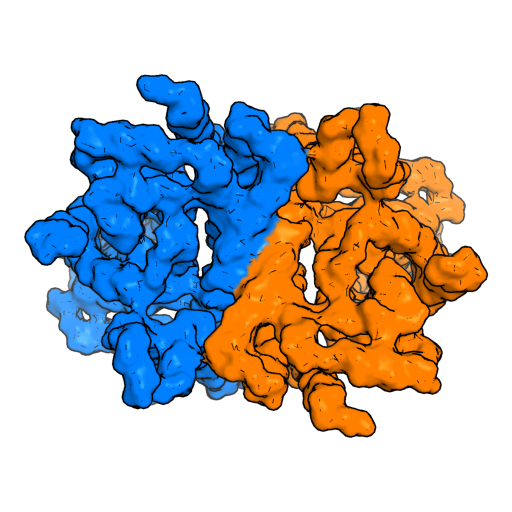438 1 90.38 282 TYR A N 1
ATOM 2127 C CA . TYR A 1 282 ? -6.488 3.5 -22.672 1 90.38 282 TYR A CA 1
ATOM 2128 C C . TYR A 1 282 ? -6.914 4.848 -23.234 1 90.38 282 TYR A C 1
ATOM 2130 O O . TYR A 1 282 ? -8.102 5.09 -23.453 1 90.38 282 TYR A O 1
ATOM 2138 N N . ILE A 1 283 ? -5.992 5.68 -23.469 1 89.75 283 ILE A N 1
ATOM 2139 C CA . ILE A 1 283 ? -6.27 7.027 -23.953 1 89.75 283 ILE A CA 1
ATOM 2140 C C . ILE A 1 283 ? -6.934 6.957 -25.328 1 89.75 283 ILE A C 1
ATOM 2142 O O . ILE A 1 283 ? -7.809 7.766 -25.641 1 89.75 283 ILE A O 1
ATOM 2146 N N . ARG A 1 284 ? -6.637 6.016 -26.109 1 85.38 284 ARG A N 1
ATOM 2147 C CA . ARG A 1 284 ? -7.168 5.875 -27.469 1 85.38 284 ARG A CA 1
ATOM 2148 C C . ARG A 1 284 ? -8.594 5.324 -27.438 1 85.38 284 ARG A C 1
ATOM 2150 O O . ARG A 1 284 ? -9.406 5.645 -28.312 1 85.38 284 ARG A O 1
ATOM 2157 N N . LYS A 1 285 ? -8.82 4.605 -26.453 1 83.31 285 LYS A N 1
ATOM 2158 C CA . LYS A 1 285 ? -10.078 3.869 -26.469 1 83.31 285 LYS A CA 1
ATOM 2159 C C . LYS A 1 285 ? -11.125 4.555 -25.594 1 83.31 285 LYS A C 1
ATOM 2161 O O . LYS A 1 285 ? -12.328 4.371 -25.797 1 83.31 285 LYS A O 1
ATOM 2166 N N . VAL A 1 286 ? -10.633 5.238 -24.594 1 80.12 286 VAL A N 1
ATOM 2167 C CA . VAL A 1 286 ? -11.57 5.836 -23.656 1 80.12 286 VAL A CA 1
ATOM 2168 C C . VAL A 1 286 ? -11.57 7.352 -23.812 1 80.12 286 VAL A C 1
ATOM 2170 O O . VAL A 1 286 ? -10.516 7.992 -23.75 1 80.12 286 VAL A O 1
ATOM 2173 N N . SER A 1 287 ? -12.711 7.953 -24.125 1 70.38 287 SER A N 1
ATOM 2174 C CA . SER A 1 287 ? -12.883 9.367 -24.438 1 70.38 287 SER A CA 1
ATOM 2175 C C . SER A 1 287 ? -12.523 10.25 -23.25 1 70.38 287 SER A C 1
ATOM 2177 O O . SER A 1 287 ? -11.781 11.227 -23.391 1 70.38 287 SER A O 1
ATOM 2179 N N . GLN A 1 288 ? -13.148 9.992 -22.094 1 67.94 288 GLN A N 1
ATOM 2180 C CA . GLN A 1 288 ? -12.828 10.758 -20.891 1 67.94 288 GLN A CA 1
ATOM 2181 C C . GLN A 1 288 ? -11.836 10.008 -20.016 1 67.94 288 GLN A C 1
ATOM 2183 O O . GLN A 1 288 ? -12.234 9.211 -19.156 1 67.94 288 GLN A O 1
ATOM 2188 N N . SER A 1 289 ? -10.57 10.336 -20.344 1 65.31 289 SER A N 1
ATOM 2189 C CA . SER A 1 289 ? -9.508 9.555 -19.719 1 65.31 289 SER A CA 1
ATOM 2190 C C . SER A 1 289 ? -9.383 9.875 -18.234 1 65.31 289 SER A C 1
ATOM 2192 O O . SER A 1 289 ? -9.445 11.039 -17.828 1 65.31 289 SER A O 1
ATOM 2194 N N . SER A 1 290 ? -9.531 8.867 -17.5 1 84.25 290 SER A N 1
ATOM 2195 C CA . SER A 1 290 ? -9.289 8.922 -16.062 1 84.25 290 SER A CA 1
ATOM 2196 C C . SER A 1 290 ? -8.133 8.008 -15.656 1 84.25 290 SER A C 1
ATOM 2198 O O . SER A 1 290 ? -8.289 7.133 -14.812 1 84.25 290 SER A O 1
ATOM 2200 N N . LEU A 1 291 ? -6.957 8.312 -16.266 1 90.12 291 LEU A N 1
ATOM 2201 C CA . LEU A 1 291 ? -5.77 7.52 -15.969 1 90.12 291 LEU A CA 1
ATOM 2202 C C . LEU A 1 291 ? -5.43 7.574 -14.484 1 90.12 291 LEU A C 1
ATOM 2204 O O . LEU A 1 291 ? -4.945 6.59 -13.914 1 90.12 291 LEU A O 1
ATOM 2208 N N . ASN A 1 292 ? -5.754 8.695 -13.938 1 89.81 292 ASN A N 1
ATOM 2209 C CA . ASN A 1 292 ? -5.5 8.867 -12.508 1 89.81 292 ASN A CA 1
ATOM 2210 C C . ASN A 1 292 ? -6.285 7.867 -11.672 1 89.81 292 ASN A C 1
ATOM 2212 O O . ASN A 1 292 ? -5.758 7.312 -10.703 1 89.81 292 ASN A O 1
ATOM 2216 N N . LYS A 1 293 ? -7.422 7.719 -12.125 1 89.88 293 LYS A N 1
ATOM 2217 C CA . LYS A 1 293 ? -8.273 6.77 -11.406 1 89.88 293 LYS A CA 1
ATOM 2218 C C . LYS A 1 293 ? -7.738 5.348 -11.539 1 89.88 293 LYS A C 1
ATOM 2220 O O . LYS A 1 293 ? -7.812 4.559 -10.594 1 89.88 293 LYS A O 1
ATOM 2225 N N . MET A 1 294 ? -7.199 5.055 -12.711 1 91.19 294 MET A N 1
ATOM 2226 C CA . MET A 1 294 ? -6.641 3.727 -12.938 1 91.19 294 MET A CA 1
ATOM 2227 C C . MET A 1 294 ? -5.414 3.494 -12.062 1 91.19 294 MET A C 1
ATOM 2229 O O . MET A 1 294 ? -5.238 2.406 -11.508 1 91.19 294 MET A O 1
ATOM 2233 N N . VAL A 1 295 ? -4.652 4.504 -11.93 1 93.44 295 VAL A N 1
ATOM 2234 C CA . VAL A 1 295 ? -3.459 4.418 -11.094 1 93.44 295 VAL A CA 1
ATOM 2235 C C . VAL A 1 295 ? -3.861 4.254 -9.633 1 93.44 295 VAL A C 1
ATOM 2237 O O . VAL A 1 295 ? -3.307 3.414 -8.922 1 93.44 295 VAL A O 1
ATOM 2240 N N . GLU A 1 296 ? -4.742 4.98 -9.211 1 91.56 296 GLU A N 1
ATOM 2241 C CA . GLU A 1 296 ? -5.219 4.91 -7.832 1 91.56 296 GLU A CA 1
ATOM 2242 C C . GLU A 1 296 ? -5.781 3.529 -7.512 1 91.56 296 GLU A C 1
ATOM 2244 O O . GLU A 1 296 ? -5.484 2.959 -6.461 1 91.56 296 GLU A O 1
ATOM 2249 N N . GLN A 1 297 ? -6.559 3.025 -8.414 1 90.38 297 GLN A N 1
ATOM 2250 C CA . GLN A 1 297 ? -7.141 1.703 -8.211 1 90.38 297 GLN A CA 1
ATOM 2251 C C . GLN A 1 297 ? -6.059 0.626 -8.18 1 90.38 297 GLN A C 1
ATOM 2253 O O . GLN A 1 297 ? -6.145 -0.321 -7.395 1 90.38 297 GLN A O 1
ATOM 2258 N N . ALA A 1 298 ? -5.121 0.813 -9.031 1 90.88 298 ALA A N 1
ATOM 2259 C CA . ALA A 1 298 ? -4.008 -0.129 -9.055 1 90.88 298 ALA A CA 1
ATOM 2260 C C . ALA A 1 298 ? -3.27 -0.141 -7.715 1 90.88 298 ALA A C 1
ATOM 2262 O O . ALA A 1 298 ? -2.928 -1.206 -7.195 1 90.88 298 ALA A O 1
ATOM 2263 N N . ILE A 1 299 ? -3.033 1 -7.156 1 92.62 299 ILE A N 1
ATOM 2264 C CA . ILE A 1 299 ? -2.336 1.13 -5.879 1 92.62 299 ILE A CA 1
ATOM 2265 C C . ILE A 1 299 ? -3.162 0.479 -4.773 1 92.62 299 ILE A C 1
ATOM 2267 O O . ILE A 1 299 ? -2.641 -0.312 -3.984 1 92.62 299 ILE A O 1
ATOM 2271 N N . ILE A 1 300 ? -4.348 0.727 -4.746 1 89.38 300 ILE A N 1
ATOM 2272 C CA . ILE A 1 300 ? -5.246 0.224 -3.713 1 89.38 300 ILE A CA 1
ATOM 2273 C C . ILE A 1 300 ? -5.328 -1.298 -3.795 1 89.38 300 ILE A C 1
ATOM 2275 O O . ILE A 1 300 ? -5.191 -1.99 -2.785 1 89.38 300 ILE A O 1
ATOM 2279 N N . LYS A 1 301 ? -5.434 -1.804 -4.992 1 85 301 LYS A N 1
ATOM 2280 C CA . LYS A 1 301 ? -5.617 -3.238 -5.188 1 85 301 LYS A CA 1
ATOM 2281 C C . LYS A 1 301 ? -4.34 -4.008 -4.855 1 85 301 LYS A C 1
ATOM 2283 O O . LYS A 1 301 ? -4.398 -5.176 -4.473 1 85 301 LYS A O 1
ATOM 2288 N N . SER A 1 302 ? -3.254 -3.354 -4.977 1 89.94 302 SER A N 1
ATOM 2289 C CA . SER A 1 302 ? -1.978 -4.027 -4.762 1 89.94 302 SER A CA 1
ATOM 2290 C C . SER A 1 302 ? -1.485 -3.836 -3.33 1 89.94 302 SER A C 1
ATOM 2292 O O . SER A 1 302 ? -0.524 -4.48 -2.906 1 89.94 302 SER A O 1
ATOM 2294 N N . ALA A 1 303 ? -2.123 -3.043 -2.586 1 91.69 303 ALA A N 1
ATOM 2295 C CA . ALA A 1 303 ? -1.634 -2.592 -1.285 1 91.69 303 ALA A CA 1
ATOM 2296 C C . ALA A 1 303 ? -1.438 -3.77 -0.334 1 91.69 303 ALA A C 1
ATOM 2298 O O . ALA A 1 303 ? -0.396 -3.883 0.317 1 91.69 303 ALA A O 1
ATOM 2299 N N . LEU A 1 304 ? -2.363 -4.652 -0.254 1 88.69 304 LEU A N 1
ATOM 2300 C CA . LEU A 1 304 ? -2.301 -5.75 0.702 1 88.69 304 LEU A CA 1
ATOM 2301 C C . LEU A 1 304 ? -1.106 -6.652 0.416 1 88.69 304 LEU A C 1
ATOM 2303 O O . LEU A 1 304 ? -0.35 -6.996 1.327 1 88.69 304 LEU A O 1
ATOM 2307 N N . VAL A 1 305 ? -0.924 -6.988 -0.845 1 86.62 305 VAL A N 1
ATOM 2308 C CA . VAL A 1 305 ? 0.164 -7.883 -1.227 1 86.62 305 VAL A CA 1
ATOM 2309 C C . VAL A 1 305 ? 1.507 -7.215 -0.943 1 86.62 305 VAL A C 1
ATOM 2311 O O . VAL A 1 305 ? 2.426 -7.852 -0.421 1 86.62 305 VAL A O 1
ATOM 2314 N N . ILE A 1 306 ? 1.592 -6 -1.275 1 91.56 306 ILE A N 1
ATOM 2315 C CA . ILE A 1 306 ? 2.842 -5.262 -1.115 1 91.56 306 ILE A CA 1
ATOM 2316 C C . ILE A 1 306 ? 3.209 -5.188 0.365 1 91.56 306 ILE A C 1
ATOM 2318 O O . ILE A 1 306 ? 4.348 -5.469 0.742 1 91.56 306 ILE A O 1
ATOM 2322 N N . MET A 1 307 ? 2.256 -4.863 1.178 1 92.69 307 MET A N 1
ATOM 2323 C CA . MET A 1 307 ? 2.547 -4.637 2.59 1 92.69 307 MET A CA 1
ATOM 2324 C C . MET A 1 307 ? 2.838 -5.949 3.305 1 92.69 307 MET A C 1
ATOM 2326 O O . MET A 1 307 ? 3.729 -6.016 4.156 1 92.69 307 MET A O 1
ATOM 2330 N N . ILE A 1 308 ? 2.131 -6.988 2.982 1 90.94 308 ILE A N 1
ATOM 2331 C CA . ILE A 1 308 ? 2.404 -8.289 3.588 1 90.94 308 ILE A CA 1
ATOM 2332 C C . ILE A 1 308 ? 3.781 -8.781 3.15 1 90.94 308 ILE A C 1
ATOM 2334 O O . ILE A 1 308 ? 4.523 -9.359 3.949 1 90.94 308 ILE A O 1
ATOM 2338 N N . THR A 1 309 ? 4.098 -8.547 1.899 1 89.62 309 THR A N 1
ATOM 2339 C CA . THR A 1 309 ? 5.418 -8.922 1.404 1 89.62 309 THR A CA 1
ATOM 2340 C C . THR A 1 309 ? 6.512 -8.172 2.158 1 89.62 309 THR A C 1
ATOM 2342 O O . THR A 1 309 ? 7.543 -8.75 2.506 1 89.62 309 THR A O 1
ATOM 2345 N N . GLY A 1 310 ? 6.297 -6.902 2.332 1 94 310 GLY A N 1
ATOM 2346 C CA . GLY A 1 310 ? 7.23 -6.141 3.143 1 94 310 GLY A CA 1
ATOM 2347 C C . GLY A 1 310 ? 7.418 -6.711 4.535 1 94 310 GLY A C 1
ATOM 2348 O O . GLY A 1 310 ? 8.539 -6.809 5.031 1 94 310 GLY A O 1
ATOM 2349 N N . ALA A 1 311 ? 6.336 -7.047 5.203 1 94.44 311 ALA A N 1
ATOM 2350 C CA . ALA A 1 311 ? 6.398 -7.656 6.527 1 94.44 311 ALA A CA 1
ATOM 2351 C C . ALA A 1 311 ? 7.168 -8.977 6.488 1 94.44 311 ALA A C 1
ATOM 2353 O O . ALA A 1 311 ? 7.883 -9.312 7.434 1 94.44 311 ALA A O 1
ATOM 2354 N N . GLY A 1 312 ? 6.98 -9.727 5.445 1 91.25 312 GLY A N 1
ATOM 2355 C CA . GLY A 1 312 ? 7.766 -10.938 5.27 1 91.25 312 GLY A CA 1
ATOM 2356 C C . GLY A 1 312 ? 9.258 -10.68 5.168 1 91.25 312 GLY A C 1
ATOM 2357 O O . GLY A 1 312 ? 10.062 -11.422 5.727 1 91.25 312 GLY A O 1
ATOM 2358 N N . GLY A 1 313 ? 9.594 -9.688 4.375 1 91.81 313 GLY A N 1
ATOM 2359 C CA . GLY A 1 313 ? 10.992 -9.281 4.293 1 91.81 313 GLY A CA 1
ATOM 2360 C C . GLY A 1 313 ? 11.57 -8.859 5.629 1 91.81 313 GLY A C 1
ATOM 2361 O O . GLY A 1 313 ? 12.742 -9.125 5.918 1 91.81 313 GLY A O 1
ATOM 2362 N N . ALA A 1 314 ? 10.742 -8.172 6.414 1 94.56 314 ALA A N 1
ATOM 2363 C CA . ALA A 1 314 ? 11.156 -7.785 7.762 1 94.56 314 ALA A CA 1
ATOM 2364 C C . ALA A 1 314 ? 11.508 -9.008 8.602 1 94.56 314 ALA A C 1
ATOM 2366 O O . ALA A 1 314 ? 12.578 -9.07 9.211 1 94.56 314 ALA A O 1
ATOM 2367 N N . LEU A 1 315 ? 10.609 -9.961 8.625 1 93.25 315 LEU A N 1
ATOM 2368 C CA . LEU A 1 315 ? 10.867 -11.195 9.359 1 93.25 315 LEU A CA 1
ATOM 2369 C C . LEU A 1 315 ? 12.109 -11.898 8.812 1 93.25 315 LEU A C 1
ATOM 2371 O O . LEU A 1 315 ? 12.953 -12.359 9.578 1 93.25 315 LEU A O 1
ATOM 2375 N N . GLY A 1 316 ? 12.211 -12.008 7.5 1 90.69 316 GLY A N 1
ATOM 2376 C CA . GLY A 1 316 ? 13.352 -12.664 6.879 1 90.69 316 GLY A CA 1
ATOM 2377 C C . GLY A 1 316 ? 14.68 -12.055 7.285 1 90.69 316 GLY A C 1
ATOM 2378 O O . GLY A 1 316 ? 15.641 -12.773 7.559 1 90.69 316 GLY A O 1
ATOM 2379 N N . GLN A 1 317 ? 14.688 -10.742 7.316 1 91.94 317 GLN A N 1
ATOM 2380 C CA . GLN A 1 317 ? 15.922 -10.055 7.691 1 91.94 317 GLN A CA 1
ATOM 2381 C C . GLN A 1 317 ? 16.281 -10.328 9.148 1 91.94 317 GLN A C 1
ATOM 2383 O O . GLN A 1 317 ? 17.469 -10.438 9.492 1 91.94 317 GLN A O 1
ATOM 2388 N N . VAL A 1 318 ? 15.336 -10.414 10.016 1 93.5 318 VAL A N 1
ATOM 2389 C CA . VAL A 1 318 ? 15.578 -10.727 11.414 1 93.5 318 VAL A CA 1
ATOM 2390 C C . VAL A 1 318 ? 16.125 -12.148 11.539 1 93.5 318 VAL A C 1
ATOM 2392 O O . VAL A 1 318 ? 17.078 -12.391 12.281 1 93.5 318 VAL A O 1
ATOM 2395 N N . ILE A 1 319 ? 15.555 -13.062 10.844 1 90.69 319 ILE A N 1
ATOM 2396 C CA . ILE A 1 319 ? 16.031 -14.438 10.859 1 90.69 319 ILE A CA 1
ATOM 2397 C C . ILE A 1 319 ? 17.5 -14.484 10.414 1 90.69 319 ILE A C 1
ATOM 2399 O O . ILE A 1 319 ? 18.328 -15.125 11.062 1 90.69 319 ILE A O 1
ATOM 2403 N N . ARG A 1 320 ? 17.844 -13.766 9.344 1 89.25 320 ARG A N 1
ATOM 2404 C CA . ARG A 1 320 ? 19.203 -13.727 8.836 1 89.25 320 ARG A CA 1
ATOM 2405 C C . ARG A 1 320 ? 20.156 -13.156 9.883 1 89.25 320 ARG A C 1
ATOM 2407 O O . ARG A 1 320 ? 21.297 -13.633 10.023 1 89.25 320 ARG A O 1
ATOM 2414 N N . ALA A 1 321 ? 19.672 -12.211 10.562 1 90.88 321 ALA A N 1
ATOM 2415 C CA . ALA A 1 321 ? 20.516 -11.5 11.523 1 90.88 321 ALA A CA 1
ATOM 2416 C C . ALA A 1 321 ? 20.797 -12.367 12.75 1 90.88 321 ALA A C 1
ATOM 2418 O O . ALA A 1 321 ? 21.734 -12.102 13.508 1 90.88 321 ALA A O 1
ATOM 2419 N N . THR A 1 322 ? 19.969 -13.367 12.977 1 87.94 322 THR A N 1
ATOM 2420 C CA . THR A 1 322 ? 20.156 -14.219 14.141 1 87.94 322 THR A CA 1
ATOM 2421 C C . THR A 1 322 ? 21.359 -15.141 13.945 1 87.94 322 THR A C 1
ATOM 2423 O O . THR A 1 322 ? 21.875 -15.719 14.906 1 87.94 322 THR A O 1
ATOM 2426 N N . GLY A 1 323 ? 21.781 -15.383 12.742 1 81.5 323 GLY A N 1
ATOM 2427 C CA . GLY A 1 323 ? 22.953 -16.188 12.438 1 81.5 323 GLY A CA 1
ATOM 2428 C C . GLY A 1 323 ? 22.719 -17.672 12.586 1 81.5 323 GLY A C 1
ATOM 2429 O O . GLY A 1 323 ? 23.641 -18.438 12.836 1 81.5 323 GLY A O 1
ATOM 2430 N N . VAL A 1 324 ? 21.562 -18.109 12.445 1 82.06 324 VAL A N 1
ATOM 2431 C CA . VAL A 1 324 ? 21.234 -19.516 12.695 1 82.06 324 VAL A CA 1
ATOM 2432 C C . VAL A 1 324 ? 21.531 -20.344 11.453 1 82.06 324 VAL A C 1
ATOM 2434 O O . VAL A 1 324 ? 21.281 -21.547 11.422 1 82.06 324 VAL A O 1
ATOM 2437 N N . GLN A 1 325 ? 22.078 -19.766 10.469 1 78.44 325 GLN A N 1
ATOM 2438 C CA . GLN A 1 325 ? 22.234 -20.406 9.172 1 78.44 325 GLN A CA 1
ATOM 2439 C C . GLN A 1 325 ? 23.094 -21.672 9.273 1 78.44 325 GLN A C 1
ATOM 2441 O O . GLN A 1 325 ? 22.734 -22.719 8.742 1 78.44 325 GLN A O 1
ATOM 2446 N N . ASN A 1 326 ? 24.188 -21.594 9.961 1 76.94 326 ASN A N 1
ATOM 2447 C CA . ASN A 1 326 ? 25.109 -22.719 10.055 1 76.94 326 ASN A CA 1
ATOM 2448 C C . ASN A 1 326 ? 24.469 -23.922 10.75 1 76.94 326 ASN A C 1
ATOM 2450 O O . ASN A 1 326 ? 24.656 -25.062 10.328 1 76.94 326 ASN A O 1
ATOM 2454 N N . GLU A 1 327 ? 23.734 -23.609 11.727 1 80.62 327 GLU A N 1
ATOM 2455 C CA . GLU A 1 327 ? 23.047 -24.688 12.438 1 80.62 327 GLU A CA 1
ATOM 2456 C C . GLU A 1 327 ? 21.969 -25.328 11.578 1 80.62 327 GLU A C 1
ATOM 2458 O O . GLU A 1 327 ? 21.719 -26.531 11.672 1 80.62 327 GLU A O 1
ATOM 2463 N N . LEU A 1 328 ? 21.438 -24.594 10.781 1 83.56 328 LEU A N 1
ATOM 2464 C CA . LEU A 1 328 ? 20.375 -25.094 9.906 1 83.56 328 LEU A CA 1
ATOM 2465 C C . LEU A 1 328 ? 20.953 -25.984 8.805 1 83.56 328 LEU A C 1
ATOM 2467 O O . LEU A 1 328 ? 20.344 -26.969 8.422 1 83.56 328 LEU A O 1
ATOM 2471 N N . ILE A 1 329 ? 22.062 -25.594 8.328 1 78.56 329 ILE A N 1
ATOM 2472 C CA . ILE A 1 329 ? 22.734 -26.406 7.316 1 78.56 329 ILE A CA 1
ATOM 2473 C C . ILE A 1 329 ? 22.969 -27.828 7.859 1 78.56 329 ILE A C 1
ATOM 2475 O O . ILE A 1 329 ? 22.703 -28.812 7.164 1 78.56 329 ILE A O 1
ATOM 2479 N N . SER A 1 330 ? 23.406 -27.906 9.039 1 80 330 SER A N 1
ATOM 2480 C CA . SER A 1 330 ? 23.656 -29.203 9.664 1 80 330 SER A CA 1
ATOM 2481 C C . SER A 1 330 ? 22.359 -30 9.828 1 80 330 SER A C 1
ATOM 2483 O O . SER A 1 330 ? 22.328 -31.219 9.617 1 80 330 SER A O 1
ATOM 2485 N N . LEU A 1 331 ? 21.359 -29.344 10.133 1 79.5 331 LEU A N 1
ATOM 2486 C CA . LEU A 1 331 ? 20.062 -29.984 10.336 1 79.5 331 LEU A CA 1
ATOM 2487 C C . LEU A 1 331 ? 19.562 -30.609 9.039 1 79.5 331 LEU A C 1
ATOM 2489 O O . LEU A 1 331 ? 19.062 -31.734 9.039 1 79.5 331 LEU A O 1
ATOM 2493 N N . PHE A 1 332 ? 19.766 -29.969 7.91 1 84.44 332 PHE A N 1
ATOM 2494 C CA . PHE A 1 332 ? 19.172 -30.438 6.66 1 84.44 332 PHE A CA 1
ATOM 2495 C C . PHE A 1 332 ? 20.125 -31.359 5.918 1 84.44 332 PHE A C 1
ATOM 2497 O O . PHE A 1 332 ? 19.703 -32.094 5.008 1 84.44 332 PHE A O 1
ATOM 2504 N N . SER A 1 333 ? 21.328 -31.266 6.281 1 81 333 SER A N 1
ATOM 2505 C CA . SER A 1 333 ? 22.266 -32.25 5.746 1 81 333 SER A CA 1
ATOM 2506 C C . SER A 1 333 ? 21.906 -33.656 6.203 1 81 333 SER A C 1
ATOM 2508 O O . SER A 1 333 ? 22.094 -34.625 5.461 1 81 333 SER A O 1
ATOM 2510 N N . ASP A 1 334 ? 21.328 -33.75 7.312 1 81.81 334 ASP A N 1
ATOM 2511 C CA . ASP A 1 334 ? 20.938 -35.031 7.867 1 81.81 334 ASP A CA 1
ATOM 2512 C C . ASP A 1 334 ? 19.625 -35.531 7.273 1 81.81 334 ASP A C 1
ATOM 2514 O O . ASP A 1 334 ? 19.375 -36.75 7.23 1 81.81 334 ASP A O 1
ATOM 2518 N N . SER A 1 335 ? 18.859 -34.688 6.793 1 85.75 335 SER A N 1
ATOM 2519 C CA . SER A 1 335 ? 17.562 -35.031 6.215 1 85.75 335 SER A CA 1
ATOM 2520 C C . SER A 1 335 ? 17.297 -34.188 4.957 1 85.75 335 SER A C 1
ATOM 2522 O O . SER A 1 335 ? 16.438 -33.312 4.957 1 85.75 335 SER A O 1
ATOM 2524 N N . PRO A 1 336 ? 17.844 -34.625 3.898 1 84.12 336 PRO A N 1
ATOM 2525 C CA . PRO A 1 336 ? 17.75 -33.812 2.672 1 84.12 336 PRO A CA 1
ATOM 2526 C C . PRO A 1 336 ? 16.344 -33.781 2.107 1 84.12 336 PRO A C 1
ATOM 2528 O O . PRO A 1 336 ? 15.922 -32.75 1.569 1 84.12 336 PRO A O 1
ATOM 2531 N N . LEU A 1 337 ? 15.688 -34.844 2.271 1 85.25 337 LEU A N 1
ATOM 2532 C CA . LEU A 1 337 ? 14.328 -34.875 1.734 1 85.25 337 LEU A CA 1
ATOM 2533 C C . LEU A 1 337 ? 13.422 -33.906 2.475 1 85.25 337 LEU A C 1
ATOM 2535 O O . LEU A 1 337 ? 12.594 -33.219 1.856 1 85.25 337 LEU A O 1
ATOM 2539 N N . LEU A 1 338 ? 13.594 -33.875 3.689 1 84.31 338 LEU A N 1
ATOM 2540 C CA . LEU A 1 338 ? 12.805 -32.969 4.496 1 84.31 338 LEU A CA 1
ATOM 2541 C C . LEU A 1 338 ? 13.086 -31.516 4.098 1 84.31 338 LEU A C 1
ATOM 2543 O O . LEU A 1 338 ? 12.156 -30.703 3.961 1 84.31 338 LEU A O 1
ATOM 2547 N N . GLY A 1 339 ? 14.289 -31.234 3.953 1 88.38 339 GLY A N 1
ATOM 2548 C CA . GLY A 1 339 ? 14.672 -29.891 3.555 1 88.38 339 GLY A CA 1
ATOM 2549 C C . GLY A 1 339 ? 14.18 -29.516 2.17 1 88.38 339 GLY A C 1
ATOM 2550 O O . GLY A 1 339 ? 13.719 -28.391 1.948 1 88.38 339 GLY A O 1
ATOM 2551 N N . ALA A 1 340 ? 14.188 -30.469 1.323 1 90.69 340 ALA A N 1
ATOM 2552 C CA . ALA A 1 340 ? 13.828 -30.203 -0.07 1 90.69 340 ALA A CA 1
ATOM 2553 C C . ALA A 1 340 ? 12.336 -29.922 -0.212 1 90.69 340 ALA A C 1
ATOM 2555 O O . ALA A 1 340 ? 11.93 -29.109 -1.04 1 90.69 340 ALA A O 1
ATOM 2556 N N . LEU A 1 341 ? 11.531 -30.547 0.629 1 93.94 341 LEU A N 1
ATOM 2557 C CA . LEU A 1 341 ? 10.086 -30.453 0.444 1 93.94 341 LEU A CA 1
ATOM 2558 C C . LEU A 1 341 ? 9.477 -29.484 1.455 1 93.94 341 LEU A C 1
ATOM 2560 O O . LEU A 1 341 ? 8.273 -29.219 1.406 1 93.94 341 LEU A O 1
ATOM 2564 N N . LEU A 1 342 ? 10.312 -28.953 2.289 1 93.06 342 LEU A N 1
ATOM 2565 C CA . LEU A 1 342 ? 9.836 -28.078 3.354 1 93.06 342 LEU A CA 1
ATOM 2566 C C . LEU A 1 342 ? 9.047 -26.906 2.781 1 93.06 342 LEU A C 1
ATOM 2568 O O . LEU A 1 342 ? 7.949 -26.594 3.258 1 93.06 342 LEU A O 1
ATOM 2572 N N . PRO A 1 343 ? 9.57 -26.219 1.706 1 95.62 343 PRO A N 1
ATOM 2573 C CA . PRO A 1 343 ? 8.812 -25.109 1.139 1 95.62 343 PRO A CA 1
ATOM 2574 C C . PRO A 1 343 ? 7.426 -25.516 0.648 1 95.62 343 PRO A C 1
ATOM 2576 O O . PRO A 1 343 ? 6.449 -24.781 0.841 1 95.62 343 PRO A O 1
ATOM 2579 N N . PHE A 1 344 ? 7.328 -26.672 0.122 1 96.06 344 PHE A N 1
ATOM 2580 C CA . PHE A 1 344 ? 6.062 -27.188 -0.394 1 96.06 344 PHE A CA 1
ATOM 2581 C C . PHE A 1 344 ? 5.066 -27.406 0.738 1 96.06 344 PHE A C 1
ATOM 2583 O O . PHE A 1 344 ? 3.916 -26.969 0.654 1 96.06 344 PHE A O 1
ATOM 2590 N N . PHE A 1 345 ? 5.449 -27.984 1.758 1 94.31 345 PHE A N 1
ATOM 2591 C CA . PHE A 1 345 ? 4.547 -28.375 2.834 1 94.31 345 PHE A CA 1
ATOM 2592 C C . PHE A 1 345 ? 4.098 -27.156 3.627 1 94.31 345 PHE A C 1
ATOM 2594 O O . PHE A 1 345 ? 2.936 -27.062 4.031 1 94.31 345 PHE A O 1
ATOM 2601 N N . ILE A 1 346 ? 5.004 -26.266 3.863 1 93 346 ILE A N 1
ATOM 2602 C CA . ILE A 1 346 ? 4.621 -25.047 4.582 1 93 346 ILE A CA 1
ATOM 2603 C C . ILE A 1 346 ? 3.572 -24.281 3.775 1 93 346 ILE A C 1
ATOM 2605 O O . ILE A 1 346 ? 2.551 -23.859 4.32 1 93 346 ILE A O 1
ATOM 2609 N N . ALA A 1 347 ? 3.836 -24.141 2.51 1 95.38 347 ALA A N 1
ATOM 2610 C CA . ALA A 1 347 ? 2.891 -23.453 1.639 1 95.38 347 ALA A CA 1
ATOM 2611 C C . ALA A 1 347 ? 1.543 -24.156 1.613 1 95.38 347 ALA A C 1
ATOM 2613 O O . ALA A 1 347 ? 0.491 -23.516 1.668 1 95.38 347 ALA A O 1
ATOM 2614 N N . ALA A 1 348 ? 1.575 -25.438 1.558 1 94.56 348 ALA A N 1
ATOM 2615 C CA . ALA A 1 348 ? 0.355 -26.234 1.518 1 94.56 348 ALA A CA 1
ATOM 2616 C C . ALA A 1 348 ? -0.459 -26.062 2.797 1 94.56 348 ALA A C 1
ATOM 2618 O O . ALA A 1 348 ? -1.685 -25.938 2.746 1 94.56 348 ALA A O 1
ATOM 2619 N N . ILE A 1 349 ? 0.183 -26.031 3.869 1 92.12 349 ILE A N 1
ATOM 2620 C CA . ILE A 1 349 ? -0.481 -25.859 5.156 1 92.12 349 ILE A CA 1
ATOM 2621 C C . ILE A 1 349 ? -1.135 -24.484 5.219 1 92.12 349 ILE A C 1
ATOM 2623 O O . ILE A 1 349 ? -2.295 -24.359 5.617 1 92.12 349 ILE A O 1
ATOM 2627 N N . LEU A 1 350 ? -0.417 -23.531 4.797 1 91 350 LEU A N 1
ATOM 2628 C CA . LEU A 1 350 ? -0.935 -22.172 4.867 1 91 350 LEU A CA 1
ATOM 2629 C C . LEU A 1 350 ? -2.113 -21.984 3.918 1 91 350 LEU A C 1
ATOM 2631 O O . LEU A 1 350 ? -3.109 -21.344 4.273 1 91 350 LEU A O 1
ATOM 2635 N N . THR A 1 351 ? -1.977 -22.516 2.779 1 92.81 351 THR A N 1
ATOM 2636 C CA . THR A 1 351 ? -3.062 -22.375 1.815 1 92.81 351 THR A CA 1
ATOM 2637 C C . THR A 1 351 ? -4.312 -23.109 2.301 1 92.81 351 THR A C 1
ATOM 2639 O O . THR A 1 351 ? -5.422 -22.562 2.223 1 92.81 351 THR A O 1
ATOM 2642 N N . THR A 1 352 ? -4.168 -24.25 2.795 1 91.06 352 THR A N 1
ATOM 2643 C CA . THR A 1 352 ? -5.293 -25.031 3.295 1 91.06 352 THR A CA 1
ATOM 2644 C C . THR A 1 352 ? -5.965 -24.328 4.469 1 91.06 352 THR A C 1
ATOM 2646 O O . THR A 1 352 ? -7.188 -24.375 4.617 1 91.06 352 THR A O 1
ATOM 2649 N N . SER A 1 353 ? -5.234 -23.656 5.168 1 88.44 353 SER A N 1
ATOM 2650 C CA . SER A 1 353 ? -5.75 -23.016 6.379 1 88.44 353 SER A CA 1
ATOM 2651 C C . SER A 1 353 ? -6.34 -21.641 6.082 1 88.44 353 SER A C 1
ATOM 2653 O O . SER A 1 353 ? -7.332 -21.25 6.688 1 88.44 353 SER A O 1
ATOM 2655 N N . THR A 1 354 ? -5.727 -20.938 5.168 1 87.19 354 THR A N 1
ATOM 2656 C CA . THR A 1 354 ? -6.117 -19.547 4.98 1 87.19 354 THR A CA 1
ATOM 2657 C C . THR A 1 354 ? -6.996 -19.391 3.746 1 87.19 354 THR A C 1
ATOM 2659 O O . THR A 1 354 ? -7.719 -18.406 3.611 1 87.19 354 THR A O 1
ATOM 2662 N N . GLY A 1 355 ? -6.844 -20.312 2.834 1 88.56 355 GLY A N 1
ATOM 2663 C CA . GLY A 1 355 ? -7.578 -20.219 1.584 1 88.56 355 GLY A CA 1
ATOM 2664 C C . GLY A 1 355 ? -7.094 -19.109 0.687 1 88.56 355 GLY A C 1
ATOM 2665 O O . GLY A 1 355 ? -7.797 -18.688 -0.233 1 88.56 355 GLY A O 1
ATOM 2666 N N . SER A 1 356 ? -5.926 -18.562 0.973 1 88.69 356 SER A N 1
ATOM 2667 C CA . SER A 1 356 ? -5.367 -17.453 0.206 1 88.69 356 SER A CA 1
ATOM 2668 C C . SER A 1 356 ? -4.031 -17.828 -0.424 1 88.69 356 SER A C 1
ATOM 2670 O O . SER A 1 356 ? -3.064 -18.109 0.285 1 88.69 356 SER A O 1
ATOM 2672 N N . ILE A 1 357 ? -3.969 -17.797 -1.769 1 92.56 357 ILE A N 1
ATOM 2673 C CA . ILE A 1 357 ? -2.744 -18.094 -2.5 1 92.56 357 ILE A CA 1
ATOM 2674 C C . ILE A 1 357 ? -1.66 -17.094 -2.137 1 92.56 357 ILE A C 1
ATOM 2676 O O . ILE A 1 357 ? -0.528 -17.469 -1.827 1 92.56 357 ILE A O 1
ATOM 2680 N N . THR A 1 358 ? -2.027 -15.898 -2.084 1 88.75 358 THR A N 1
ATOM 2681 C CA . THR A 1 358 ? -1.068 -14.828 -1.854 1 88.75 358 THR A CA 1
ATOM 2682 C C . THR A 1 358 ? -0.482 -14.914 -0.448 1 88.75 358 THR A C 1
ATOM 2684 O O . THR A 1 358 ? 0.731 -14.789 -0.266 1 88.75 358 THR A O 1
ATOM 2687 N N . VAL A 1 359 ? -1.312 -15.125 0.492 1 88.44 359 VAL A N 1
ATOM 2688 C CA . VAL A 1 359 ? -0.855 -15.242 1.873 1 88.44 359 VAL A CA 1
ATOM 2689 C C . VAL A 1 359 ? 0.089 -16.438 2.008 1 88.44 359 VAL A C 1
ATOM 2691 O O . VAL A 1 359 ? 1.104 -16.359 2.701 1 88.44 359 VAL A O 1
ATOM 2694 N N . SER A 1 360 ? -0.24 -17.469 1.327 1 93.06 360 SER A N 1
ATOM 2695 C CA . SER A 1 360 ? 0.584 -18.672 1.383 1 93.06 360 SER A CA 1
ATOM 2696 C C . SER A 1 360 ? 1.942 -18.438 0.728 1 93.06 360 SER A C 1
ATOM 2698 O O . SER A 1 360 ? 2.975 -18.844 1.267 1 93.06 360 SER A O 1
ATOM 2700 N N . LEU A 1 361 ? 1.903 -17.812 -0.402 1 94.62 361 LEU A N 1
ATOM 2701 C CA . LEU A 1 361 ? 3.137 -17.516 -1.122 1 94.62 361 LEU A CA 1
ATOM 2702 C C . LEU A 1 361 ? 4.047 -16.625 -0.291 1 94.62 361 LEU A C 1
ATOM 2704 O O . LEU A 1 361 ? 5.199 -16.969 -0.026 1 94.62 361 LEU A O 1
ATOM 2708 N N . VAL A 1 362 ? 3.52 -15.586 0.186 1 90.88 362 VAL A N 1
ATOM 2709 C CA . VAL A 1 362 ? 4.309 -14.578 0.892 1 90.88 362 VAL A CA 1
ATOM 2710 C C . VAL A 1 362 ? 4.715 -15.109 2.264 1 90.88 362 VAL A C 1
ATOM 2712 O O . VAL A 1 362 ? 5.863 -14.953 2.684 1 90.88 362 VAL A O 1
ATOM 2715 N N . GLY A 1 363 ? 3.777 -15.703 2.926 1 90.88 363 GLY A N 1
ATOM 2716 C CA . GLY A 1 363 ? 4.074 -16.281 4.23 1 90.88 363 GLY A CA 1
ATOM 2717 C C . GLY A 1 363 ? 5.191 -17.297 4.188 1 90.88 363 GLY A C 1
ATOM 2718 O O . GLY A 1 363 ? 6.129 -17.234 4.984 1 90.88 363 GLY A O 1
ATOM 2719 N N . THR A 1 364 ? 5.086 -18.188 3.264 1 94.19 364 THR A N 1
ATOM 2720 C CA . THR A 1 364 ? 6.094 -19.25 3.158 1 94.19 364 THR A CA 1
ATOM 2721 C C . THR A 1 364 ? 7.438 -18.672 2.732 1 94.19 364 THR A C 1
ATOM 2723 O O . THR A 1 364 ? 8.477 -19.016 3.293 1 94.19 364 THR A O 1
ATOM 2726 N N . ALA A 1 365 ? 7.41 -17.812 1.757 1 94.94 365 ALA A N 1
ATOM 2727 C CA . ALA A 1 365 ? 8.648 -17.203 1.268 1 94.94 365 ALA A CA 1
ATOM 2728 C C . ALA A 1 365 ? 9.344 -16.406 2.367 1 94.94 365 ALA A C 1
ATOM 2730 O O . ALA A 1 365 ? 10.57 -16.359 2.42 1 94.94 365 ALA A O 1
ATOM 2731 N N . SER A 1 366 ? 8.531 -15.859 3.229 1 90.5 366 SER A N 1
ATOM 2732 C CA . SER A 1 366 ? 9.094 -15.094 4.336 1 90.5 366 SER A CA 1
ATOM 2733 C C . SER A 1 366 ? 9.852 -15.992 5.305 1 90.5 366 SER A C 1
ATOM 2735 O O . SER A 1 366 ? 10.828 -15.562 5.922 1 90.5 366 SER A O 1
ATOM 2737 N N . MET A 1 367 ? 9.445 -17.219 5.453 1 91 367 MET A N 1
ATOM 2738 C CA . MET A 1 367 ? 10.062 -18.188 6.367 1 91 367 MET A CA 1
ATOM 2739 C C . MET A 1 367 ? 11.234 -18.906 5.703 1 91 367 MET A C 1
ATOM 2741 O O . MET A 1 367 ? 12.25 -19.172 6.348 1 91 367 MET A O 1
ATOM 2745 N N . ILE A 1 368 ? 11.141 -19.125 4.438 1 92.75 368 ILE A N 1
ATOM 2746 C CA . ILE A 1 368 ? 12.086 -19.969 3.719 1 92.75 368 ILE A CA 1
ATOM 2747 C C . ILE A 1 368 ? 13.203 -19.109 3.131 1 92.75 368 ILE A C 1
ATOM 2749 O O . ILE A 1 368 ? 14.359 -19.531 3.061 1 92.75 368 ILE A O 1
ATOM 2753 N N . GLY A 1 369 ? 12.875 -17.922 2.736 1 92 369 GLY A N 1
ATOM 2754 C CA . GLY A 1 369 ? 13.82 -17.031 2.07 1 92 369 GLY A CA 1
ATOM 2755 C C . GLY A 1 369 ? 15.148 -16.922 2.797 1 92 369 GLY A C 1
ATOM 2756 O O . GLY A 1 369 ? 16.203 -17.172 2.217 1 92 369 GLY A O 1
ATOM 2757 N N . PRO A 1 370 ? 15.086 -16.641 4.031 1 90.06 370 PRO A N 1
ATOM 2758 C CA . PRO A 1 370 ? 16.328 -16.406 4.781 1 90.06 370 PRO A CA 1
ATO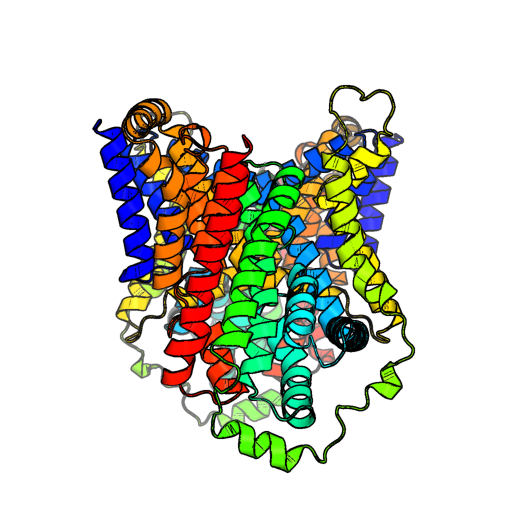M 2759 C C . PRO A 1 370 ? 17.141 -17.688 4.973 1 90.06 370 PRO A C 1
ATOM 2761 O O . PRO A 1 370 ? 18.328 -17.625 5.262 1 90.06 370 PRO A O 1
ATOM 2764 N N . ILE A 1 371 ? 16.547 -18.859 4.789 1 89.62 371 ILE A N 1
ATOM 2765 C CA . ILE A 1 371 ? 17.281 -20.094 4.996 1 89.62 371 ILE A CA 1
ATOM 2766 C C . ILE A 1 371 ? 17.391 -20.859 3.678 1 89.62 371 ILE A C 1
ATOM 2768 O O . ILE A 1 371 ? 17.797 -22.031 3.658 1 89.62 371 ILE A O 1
ATOM 2772 N N . ALA A 1 372 ? 17.031 -20.266 2.631 1 91.06 372 ALA A N 1
ATOM 2773 C CA . ALA A 1 372 ? 16.969 -20.922 1.326 1 91.06 372 ALA A CA 1
ATOM 2774 C C . ALA A 1 372 ? 18.328 -21.5 0.938 1 91.06 372 ALA A C 1
ATOM 2776 O O . ALA A 1 372 ? 18.391 -22.578 0.338 1 91.06 372 ALA A O 1
ATOM 2777 N N . SER A 1 373 ? 19.375 -20.828 1.256 1 87.25 373 SER A N 1
ATOM 2778 C CA . SER A 1 373 ? 20.719 -21.25 0.867 1 87.25 373 SER A CA 1
ATOM 2779 C C . SER A 1 373 ? 21.156 -22.5 1.63 1 87.25 373 SER A C 1
ATOM 2781 O O . SER A 1 373 ? 22.094 -23.172 1.229 1 87.25 373 SER A O 1
ATOM 2783 N N . THR A 1 374 ? 20.438 -22.75 2.734 1 88.5 374 THR A N 1
ATOM 2784 C CA . THR A 1 374 ? 20.812 -23.891 3.555 1 88.5 374 THR A CA 1
ATOM 2785 C C . THR A 1 374 ? 20.047 -25.141 3.127 1 88.5 374 THR A C 1
ATOM 2787 O O . THR A 1 374 ? 20.344 -26.25 3.574 1 88.5 374 THR A O 1
ATOM 2790 N N . LEU A 1 375 ? 19.125 -24.953 2.277 1 90.94 375 LEU A N 1
ATOM 2791 C CA . LEU A 1 375 ? 18.328 -26.078 1.801 1 90.94 375 LEU A CA 1
ATOM 2792 C C . LEU A 1 375 ? 19.062 -26.859 0.714 1 90.94 375 LEU A C 1
ATOM 2794 O O . LEU A 1 375 ? 19.953 -26.312 0.061 1 90.94 375 LEU A O 1
ATOM 2798 N N . PRO A 1 376 ? 18.688 -28.078 0.521 1 89.88 376 PRO A N 1
ATOM 2799 C CA . PRO A 1 376 ? 19.406 -28.906 -0.46 1 89.88 376 PRO A CA 1
ATOM 2800 C C . PRO A 1 376 ? 18.984 -28.609 -1.897 1 89.88 376 PRO A C 1
ATOM 2802 O O . PRO A 1 376 ? 19.5 -29.219 -2.836 1 89.88 376 PRO A O 1
ATOM 2805 N N . VAL A 1 377 ? 18.109 -27.75 -2.148 1 92.69 377 VAL A N 1
ATOM 2806 C CA . VAL A 1 377 ? 17.672 -27.328 -3.475 1 92.69 377 VAL A CA 1
ATOM 2807 C C . VAL A 1 377 ? 17.953 -25.844 -3.682 1 92.69 377 VAL A C 1
ATOM 2809 O O . VAL A 1 377 ? 18.094 -25.094 -2.713 1 92.69 377 VAL A O 1
ATOM 2812 N N . SER A 1 378 ? 18.078 -25.484 -4.906 1 93.88 378 SER A N 1
ATOM 2813 C CA . SER A 1 378 ? 18.359 -24.078 -5.203 1 93.88 378 SER A CA 1
ATOM 2814 C C . SER A 1 378 ? 17.219 -23.188 -4.773 1 93.88 378 SER A C 1
ATOM 2816 O O . SER A 1 378 ? 16.078 -23.641 -4.652 1 93.88 378 SER A O 1
ATOM 2818 N N . PRO A 1 379 ? 17.484 -21.891 -4.539 1 94.38 379 PRO A N 1
ATOM 2819 C CA . PRO A 1 379 ? 16.422 -20.953 -4.207 1 94.38 379 PRO A CA 1
ATOM 2820 C C . PRO A 1 379 ? 15.344 -20.875 -5.289 1 94.38 379 PRO A C 1
ATOM 2822 O O . PRO A 1 379 ? 14.164 -20.688 -4.98 1 94.38 379 PRO A O 1
ATOM 2825 N N . GLU A 1 380 ? 15.734 -21 -6.535 1 94.44 380 GLU A N 1
ATOM 2826 C CA . GLU A 1 380 ? 14.781 -20.969 -7.637 1 94.44 380 GLU A CA 1
ATOM 2827 C C . GLU A 1 380 ? 13.812 -22.156 -7.562 1 94.44 380 GLU A C 1
ATOM 2829 O O . GLU A 1 380 ? 12.609 -21.984 -7.773 1 94.44 380 GLU A O 1
ATOM 2834 N N . ILE A 1 381 ? 14.391 -23.281 -7.234 1 95.25 381 ILE A N 1
ATOM 2835 C CA . ILE A 1 381 ? 13.562 -24.484 -7.098 1 95.25 381 ILE A CA 1
ATOM 2836 C C . ILE A 1 381 ? 12.68 -24.359 -5.859 1 95.25 381 ILE A C 1
ATOM 2838 O O . ILE A 1 381 ? 11.516 -24.766 -5.879 1 95.25 381 ILE A O 1
ATOM 2842 N N . SER A 1 382 ? 13.242 -23.844 -4.812 1 95.75 382 SER A N 1
ATOM 2843 C CA . SER A 1 382 ? 12.445 -23.609 -3.609 1 95.75 382 SER A CA 1
ATOM 2844 C C . SER A 1 382 ? 11.258 -22.703 -3.902 1 95.75 382 SER A C 1
ATOM 2846 O O . SER A 1 382 ? 10.164 -22.922 -3.387 1 95.75 382 SER A O 1
ATOM 2848 N N . ALA A 1 383 ? 11.508 -21.703 -4.715 1 96.06 383 ALA A N 1
ATOM 2849 C CA . ALA A 1 383 ? 10.43 -20.797 -5.113 1 96.06 383 ALA A CA 1
ATOM 2850 C C . ALA A 1 383 ? 9.336 -21.547 -5.867 1 96.06 383 ALA A C 1
ATOM 2852 O O . ALA A 1 383 ? 8.148 -21.297 -5.652 1 96.06 383 ALA A O 1
ATOM 2853 N N . ALA A 1 384 ? 9.766 -22.422 -6.742 1 96.56 384 ALA A N 1
ATOM 2854 C CA . ALA A 1 384 ? 8.805 -23.234 -7.484 1 96.56 384 ALA A CA 1
ATOM 2855 C C . ALA A 1 384 ? 8.016 -24.156 -6.547 1 96.56 384 ALA A C 1
ATOM 2857 O O . ALA A 1 384 ? 6.809 -24.328 -6.719 1 96.56 384 ALA A O 1
ATOM 2858 N N . LEU A 1 385 ? 8.711 -24.688 -5.559 1 96.75 385 LEU A N 1
ATOM 2859 C CA . LEU A 1 385 ? 8.07 -25.547 -4.574 1 96.75 385 LEU A CA 1
ATOM 2860 C C . LEU A 1 385 ? 7.027 -24.781 -3.77 1 96.75 385 LEU A C 1
ATOM 2862 O O . LEU A 1 385 ? 5.953 -25.297 -3.473 1 96.75 385 LEU A O 1
ATOM 2866 N N . ILE A 1 386 ? 7.355 -23.594 -3.404 1 96.69 386 ILE A N 1
ATOM 2867 C CA . ILE A 1 386 ? 6.41 -22.734 -2.709 1 96.69 386 ILE A CA 1
ATOM 2868 C C . ILE A 1 386 ? 5.164 -22.531 -3.57 1 96.69 386 ILE A C 1
ATOM 2870 O O . ILE A 1 386 ? 4.039 -22.656 -3.08 1 96.69 386 ILE A O 1
ATOM 2874 N N . GLY A 1 387 ? 5.371 -22.266 -4.82 1 96.75 387 GLY A N 1
ATOM 2875 C CA . GLY A 1 387 ? 4.258 -22.109 -5.742 1 96.75 387 GLY A CA 1
ATOM 2876 C C . GLY A 1 387 ? 3.387 -23.344 -5.84 1 96.75 387 GLY A C 1
ATOM 2877 O O . GLY A 1 387 ? 2.158 -23.25 -5.777 1 96.75 387 GLY A O 1
ATOM 2878 N N . CYS A 1 388 ? 3.984 -24.453 -5.934 1 96.38 388 CYS A N 1
ATOM 2879 C CA . CYS A 1 388 ? 3.25 -25.703 -6.047 1 96.38 388 CYS A CA 1
ATOM 2880 C C . CYS A 1 388 ? 2.447 -25.984 -4.781 1 96.38 388 CYS A C 1
ATOM 2882 O O . CYS A 1 388 ? 1.292 -26.406 -4.855 1 96.38 388 CYS A O 1
ATOM 2884 N N . GLY A 1 389 ? 3.055 -25.719 -3.703 1 95.81 389 GLY A N 1
ATOM 2885 C CA . GLY A 1 389 ? 2.365 -25.922 -2.439 1 95.81 389 GLY A CA 1
ATOM 2886 C C . GLY A 1 389 ? 1.201 -24.984 -2.232 1 95.81 389 GLY A C 1
ATOM 2887 O O . GLY A 1 389 ? 0.272 -25.281 -1.48 1 95.81 389 GLY A O 1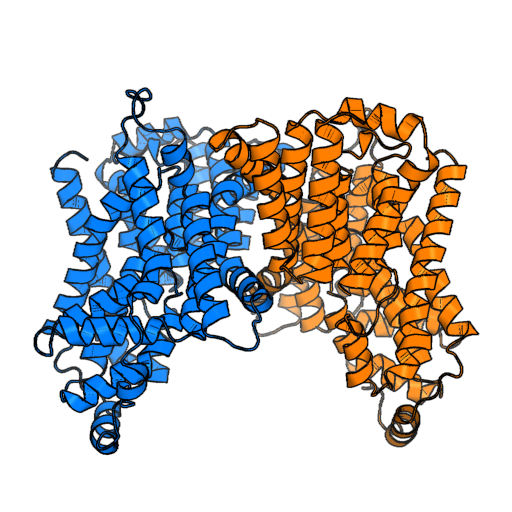
ATOM 2888 N N . SER A 1 390 ? 1.232 -23.891 -2.938 1 95.25 390 SER A N 1
ATOM 2889 C CA . SER A 1 390 ? 0.221 -22.859 -2.758 1 95.25 390 SER A CA 1
ATOM 2890 C C . SER A 1 390 ? -1.048 -23.188 -3.539 1 95.25 390 SER A C 1
ATOM 2892 O O . SER A 1 390 ? -2.023 -22.422 -3.49 1 95.25 390 SER A O 1
ATOM 2894 N N . PHE A 1 391 ? -1.109 -24.281 -4.355 1 90.25 391 PHE A N 1
ATOM 2895 C CA . PHE A 1 391 ? -2.305 -24.766 -5.035 1 90.25 391 PHE A CA 1
ATOM 2896 C C . PHE A 1 391 ? -3.053 -25.766 -4.156 1 90.25 391 PHE A C 1
ATOM 2898 O O . PHE A 1 391 ? -4.152 -26.203 -4.504 1 90.25 391 PHE A O 1
ATOM 2905 N N . CYS A 1 392 ? -2.674 -26.016 -3.252 1 81.69 392 CYS A N 1
ATOM 2906 C CA . CYS A 1 392 ? -3.213 -27.219 -2.652 1 81.69 392 CYS A CA 1
ATOM 2907 C C . CYS A 1 392 ? -4.652 -27.016 -2.193 1 81.69 392 CYS A C 1
ATOM 2909 O O . CYS A 1 392 ? -5.445 -26.391 -2.898 1 81.69 392 CYS A O 1
ATOM 2911 N N . VAL A 1 393 ? -5.234 -27.25 -1.163 1 85.31 393 VAL A N 1
ATOM 2912 C CA . VAL A 1 393 ? -6.598 -27.5 -0.713 1 85.31 393 VAL A CA 1
ATOM 2913 C C . VAL A 1 393 ? -7.324 -26.188 -0.463 1 85.31 393 VAL A C 1
ATOM 2915 O O . VAL A 1 393 ? -7.293 -25.656 0.648 1 85.31 393 VAL A O 1
ATOM 2918 N N . PHE A 1 394 ? -7.918 -25.703 -1.676 1 88.88 394 PHE A N 1
ATOM 2919 C CA . PHE A 1 394 ? -8.836 -24.578 -1.517 1 88.88 394 PHE A CA 1
ATOM 2920 C C . PHE A 1 394 ? -10.211 -25.062 -1.072 1 88.88 394 PHE A C 1
ATOM 2922 O O . PHE A 1 394 ? -10.766 -26 -1.653 1 88.88 394 PHE A O 1
ATOM 2929 N N . HIS A 1 395 ? -10.75 -24.516 -0.051 1 90 395 HIS A N 1
ATOM 2930 C CA . HIS A 1 395 ? -12.078 -24.906 0.419 1 90 395 HIS A CA 1
ATOM 2931 C C . HIS A 1 395 ? -12.844 -23.688 0.939 1 90 395 HIS A C 1
ATOM 2933 O O . HIS A 1 395 ? -12.68 -22.578 0.432 1 90 395 HIS A O 1
ATOM 2939 N N . ALA A 1 396 ? -13.797 -23.922 1.791 1 86.19 396 ALA A N 1
ATOM 2940 C CA . ALA A 1 396 ? -14.781 -22.906 2.162 1 86.19 396 ALA A CA 1
ATOM 2941 C C . ALA A 1 396 ? -14.094 -21.656 2.699 1 86.19 396 ALA A C 1
ATOM 2943 O O . ALA A 1 396 ? -14.711 -20.594 2.777 1 86.19 396 ALA A O 1
ATOM 2944 N N . ASN A 1 397 ? -12.844 -21.766 2.906 1 85 397 ASN A N 1
ATOM 2945 C CA . ASN A 1 397 ? -12.148 -20.594 3.412 1 85 397 ASN A CA 1
ATOM 2946 C C . ASN A 1 397 ? -11.594 -19.734 2.275 1 85 397 ASN A C 1
ATOM 2948 O O . ASN A 1 397 ? -11.047 -18.656 2.514 1 85 397 ASN A O 1
ATOM 2952 N N . SER A 1 398 ? -11.758 -20.172 1.114 1 87 398 SER A N 1
ATOM 2953 C CA . SER A 1 398 ? -11.266 -19.438 -0.047 1 87 398 SER A CA 1
ATOM 2954 C C . SER A 1 398 ? -12.352 -18.562 -0.651 1 87 398 SER A C 1
ATOM 2956 O O . SER A 1 398 ? -13.484 -19.016 -0.846 1 87 398 SER A O 1
ATOM 2958 N N . SER A 1 399 ? -11.992 -17.391 -0.88 1 84.25 399 SER A N 1
ATOM 2959 C CA . SER A 1 399 ? -12.945 -16.469 -1.509 1 84.25 399 SER A CA 1
ATOM 2960 C C . SER A 1 399 ? -13.32 -16.953 -2.906 1 84.25 399 SER A C 1
ATOM 2962 O O . SER A 1 399 ? -14.461 -16.75 -3.344 1 84.25 399 SER A O 1
ATOM 2964 N N . PHE A 1 400 ? -12.352 -17.578 -3.582 1 89.62 400 PHE A N 1
ATOM 2965 C CA . PHE A 1 400 ? -12.633 -18.031 -4.938 1 89.62 400 PHE A CA 1
ATOM 2966 C C . PHE A 1 400 ? -13.617 -19.188 -4.926 1 89.62 400 PHE A C 1
ATOM 2968 O O . PHE A 1 400 ? -14.43 -19.328 -5.84 1 89.62 400 PHE A O 1
ATOM 2975 N N . PHE A 1 401 ? -13.594 -20 -3.867 1 91.94 401 PHE A N 1
ATOM 2976 C CA . PHE A 1 401 ? -14.562 -21.078 -3.643 1 91.94 401 PHE A CA 1
ATOM 2977 C C . PHE A 1 401 ? -15.984 -20.531 -3.631 1 91.94 401 PHE A C 1
ATOM 2979 O O . PHE A 1 401 ? -16.844 -21.031 -4.352 1 91.94 401 PHE A O 1
ATOM 2986 N N . TRP A 1 402 ? -16.219 -19.516 -3.01 1 87.5 402 TRP A N 1
ATOM 2987 C CA . TRP A 1 402 ? -17.531 -18.922 -2.877 1 87.5 402 TRP A CA 1
ATOM 2988 C C . TRP A 1 402 ? -17.906 -18.109 -4.117 1 87.5 402 TRP A C 1
ATOM 2990 O O . TRP A 1 402 ? -19.078 -17.922 -4.422 1 87.5 402 TRP A O 1
ATOM 3000 N N . LEU A 1 403 ? -16.828 -17.641 -4.73 1 90 403 LEU A N 1
ATOM 3001 C CA . LEU A 1 403 ? -17.062 -16.953 -5.996 1 90 403 LEU A CA 1
ATOM 3002 C C . LEU A 1 403 ? -17.75 -17.891 -6.996 1 90 403 LEU A C 1
ATOM 3004 O O . LEU A 1 403 ? -18.75 -17.516 -7.621 1 90 403 LEU A O 1
ATOM 3008 N N . LEU A 1 404 ? -17.25 -19.047 -7.102 1 92.69 404 LEU A N 1
ATOM 3009 C CA . LEU A 1 404 ? -17.844 -20.031 -7.996 1 92.69 404 LEU A CA 1
ATOM 3010 C C . LEU A 1 404 ? -19.234 -20.422 -7.523 1 92.69 404 LEU A C 1
ATOM 3012 O O . LEU A 1 404 ? -20.141 -20.609 -8.344 1 92.69 404 LEU A O 1
ATOM 3016 N N . ASN A 1 405 ? -19.391 -20.531 -6.285 1 92.25 405 ASN A N 1
ATOM 3017 C CA . ASN A 1 405 ? -20.688 -20.859 -5.695 1 92.25 405 ASN A CA 1
ATOM 3018 C C . ASN A 1 405 ? -21.734 -19.781 -6.016 1 92.25 405 ASN A C 1
ATOM 3020 O O . ASN A 1 405 ? -22.844 -20.109 -6.434 1 92.25 405 ASN A O 1
ATOM 3024 N N . ARG A 1 406 ? -21.391 -18.594 -5.879 1 88.38 406 ARG A N 1
ATOM 3025 C CA . ARG A 1 406 ? -22.344 -17.5 -6.023 1 88.38 406 ARG A CA 1
ATOM 3026 C C . ARG A 1 406 ? -22.625 -17.219 -7.492 1 88.38 406 ARG A C 1
ATOM 3028 O O . ARG A 1 406 ? -23.781 -16.953 -7.871 1 88.38 406 ARG A O 1
ATOM 3035 N N . LEU A 1 407 ? -21.609 -17.297 -8.312 1 87.5 407 LEU A N 1
ATOM 3036 C CA . LEU A 1 407 ? -21.766 -16.875 -9.703 1 87.5 407 LEU A CA 1
ATOM 3037 C C . LEU A 1 407 ? -22.484 -17.953 -10.508 1 87.5 407 LEU A C 1
ATOM 3039 O O . LEU A 1 407 ? -23.25 -17.625 -11.422 1 87.5 407 LEU A O 1
ATOM 3043 N N . HIS A 1 408 ? -22.172 -19.141 -10.172 1 92.75 408 HIS A N 1
ATOM 3044 C CA . HIS A 1 408 ? -22.734 -20.219 -10.961 1 92.75 408 HIS A CA 1
ATOM 3045 C C . HIS A 1 408 ? -23.688 -21.078 -10.117 1 92.75 408 HIS A C 1
ATOM 3047 O O . HIS A 1 408 ? -24.109 -22.156 -10.547 1 92.75 408 HIS A O 1
ATOM 3053 N N . GLN A 1 409 ? -23.891 -20.609 -8.867 1 90.06 409 GLN A N 1
ATOM 3054 C CA . GLN A 1 409 ? -24.766 -21.312 -7.945 1 90.06 409 GLN A CA 1
ATOM 3055 C C . GLN A 1 409 ? -24.344 -22.766 -7.766 1 90.06 409 GLN A C 1
ATOM 3057 O O . GLN A 1 409 ? -25.172 -23.688 -7.812 1 90.06 409 GLN A O 1
ATOM 3062 N N . VAL A 1 410 ? -23.125 -23.016 -7.738 1 94.56 410 VAL A N 1
ATOM 3063 C CA . VAL A 1 410 ? -22.609 -24.359 -7.535 1 94.56 410 VAL A CA 1
ATOM 3064 C C . VAL A 1 410 ? -22.781 -24.766 -6.07 1 94.56 410 VAL A C 1
ATOM 3066 O O . VAL A 1 410 ? -22.297 -24.062 -5.172 1 94.56 410 VAL A O 1
ATOM 3069 N N . PRO A 1 411 ? -23.391 -25.859 -5.801 1 92.81 411 PRO A N 1
ATOM 3070 C CA . PRO A 1 411 ? -23.453 -26.312 -4.414 1 92.81 411 PRO A CA 1
ATOM 3071 C C . PRO A 1 411 ? -22.078 -26.578 -3.816 1 92.81 411 PRO A C 1
ATOM 3073 O O . PRO A 1 411 ? -21.188 -27.094 -4.504 1 92.81 411 PRO A O 1
ATOM 3076 N N . PRO A 1 412 ? -21.891 -26.25 -2.529 1 92.94 412 PRO A N 1
ATOM 3077 C CA . PRO A 1 412 ? -20.578 -26.406 -1.888 1 92.94 412 PRO A CA 1
ATOM 3078 C C . PRO A 1 412 ? -20.047 -27.844 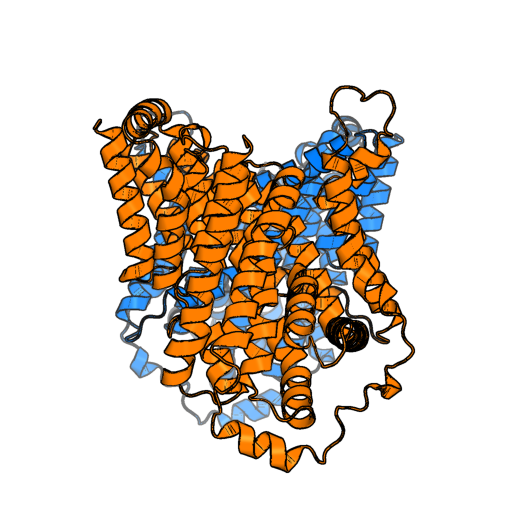-1.957 1 92.94 412 PRO A C 1
ATOM 3080 O O . PRO A 1 412 ? -18.844 -28.047 -2.135 1 92.94 412 PRO A O 1
ATOM 3083 N N . GLN A 1 413 ? -20.953 -28.734 -1.842 1 93.31 413 GLN A N 1
ATOM 3084 C CA . GLN A 1 413 ? -20.547 -30.141 -1.871 1 93.31 413 GLN A CA 1
ATOM 3085 C C . GLN A 1 413 ? -19.891 -30.484 -3.209 1 93.31 413 GLN A C 1
ATOM 3087 O O . GLN A 1 413 ? -18.953 -31.281 -3.26 1 93.31 413 GLN A O 1
ATOM 3092 N N . VAL A 1 414 ? -20.406 -29.906 -4.199 1 95.62 414 VAL A N 1
ATOM 3093 C CA . VAL A 1 414 ? -19.875 -30.156 -5.539 1 95.62 414 VAL A CA 1
ATOM 3094 C C . VAL A 1 414 ? -18.516 -29.469 -5.676 1 95.62 414 VAL A C 1
ATOM 3096 O O . VAL A 1 414 ? -17.594 -30.031 -6.293 1 95.62 414 VAL A O 1
ATOM 3099 N N . LEU A 1 415 ? -18.328 -28.359 -5.152 1 95.88 415 LEU A N 1
ATOM 3100 C CA . LEU A 1 415 ? -17.062 -27.625 -5.215 1 95.88 415 LEU A CA 1
ATOM 3101 C C . LEU A 1 415 ? -15.977 -28.391 -4.473 1 95.88 415 LEU A C 1
ATOM 3103 O O . LEU A 1 415 ? -14.812 -28.391 -4.895 1 95.88 415 LEU A O 1
ATOM 3107 N N . TYR A 1 416 ? -16.344 -29.047 -3.354 1 94.69 416 TYR A N 1
ATOM 3108 C CA . TYR A 1 416 ? -15.375 -29.812 -2.604 1 94.69 416 TYR A CA 1
ATOM 3109 C C . TYR A 1 416 ? -14.828 -30.969 -3.443 1 94.69 416 TYR A C 1
ATOM 3111 O O . TYR A 1 416 ? -13.656 -31.328 -3.346 1 94.69 416 TYR A O 1
ATOM 3119 N N . ARG A 1 417 ? -15.641 -31.469 -4.301 1 95.31 417 ARG A N 1
ATOM 3120 C CA . ARG A 1 417 ? -15.227 -32.625 -5.078 1 95.31 417 ARG A CA 1
ATOM 3121 C C . ARG A 1 417 ? -14.672 -32.219 -6.434 1 95.31 417 ARG A C 1
ATOM 3123 O O . ARG A 1 417 ? -14.188 -33.062 -7.199 1 95.31 417 ARG A O 1
ATOM 3130 N N . THR A 1 418 ? -14.766 -31.016 -6.738 1 96.31 418 THR A N 1
ATOM 3131 C CA . THR A 1 418 ? -14.273 -30.562 -8.031 1 96.31 418 THR A CA 1
ATOM 3132 C C . THR A 1 418 ? -13.148 -29.547 -7.859 1 96.31 418 THR A C 1
ATOM 3134 O O . THR A 1 418 ? -11.969 -29.891 -7.887 1 96.31 418 THR A O 1
ATOM 3137 N N . TYR A 1 419 ? -13.539 -28.344 -7.375 1 96.06 419 TYR A N 1
ATOM 3138 C CA . TYR A 1 419 ? -12.57 -27.266 -7.273 1 96.06 419 TYR A CA 1
ATOM 3139 C C . TYR A 1 419 ? -11.484 -27.594 -6.258 1 96.06 419 TYR A C 1
ATOM 3141 O O . TYR A 1 419 ? -10.297 -27.375 -6.523 1 96.06 419 TYR A O 1
ATOM 3149 N N . THR A 1 420 ? -11.883 -28.047 -5.094 1 95.75 420 THR A N 1
ATOM 3150 C CA . THR A 1 420 ? -10.93 -28.391 -4.039 1 95.75 420 THR A CA 1
ATOM 3151 C C . THR A 1 420 ? -9.961 -29.469 -4.508 1 95.75 420 THR A C 1
ATOM 3153 O O . THR A 1 420 ? -8.75 -29.344 -4.348 1 95.75 420 THR A O 1
ATOM 3156 N N . LEU A 1 421 ? -10.484 -30.438 -5.117 1 96.19 421 LEU A N 1
ATOM 3157 C CA . LEU A 1 421 ? -9.656 -31.531 -5.602 1 96.19 421 LEU A CA 1
ATOM 3158 C C . LEU A 1 421 ? -8.789 -31.078 -6.773 1 96.19 421 LEU A C 1
ATOM 3160 O O . LEU A 1 421 ? -7.66 -31.547 -6.93 1 96.19 421 LEU A O 1
ATOM 3164 N N . GLN A 1 422 ? -9.352 -30.281 -7.602 1 97 422 GLN A N 1
ATOM 3165 C CA . GLN A 1 422 ? -8.578 -29.75 -8.719 1 97 422 GLN A CA 1
ATOM 3166 C C . GLN A 1 422 ? -7.32 -29.031 -8.227 1 97 422 GLN A C 1
ATOM 3168 O O . GLN A 1 422 ? -6.238 -29.203 -8.797 1 97 422 GLN A O 1
ATOM 3173 N N . SER A 1 423 ? -7.508 -28.219 -7.219 1 96.31 423 SER A N 1
ATOM 3174 C CA . SER A 1 423 ? -6.375 -27.469 -6.699 1 96.31 423 SER A CA 1
ATOM 3175 C C . SER A 1 423 ? -5.281 -28.391 -6.18 1 96.31 423 SER A C 1
ATOM 3177 O O . SER A 1 423 ? -4.094 -28.156 -6.418 1 96.31 423 SER A O 1
ATOM 3179 N N . LEU A 1 424 ? -5.68 -29.453 -5.492 1 96.06 424 LEU A N 1
ATOM 3180 C CA . LEU A 1 424 ? -4.715 -30.438 -5.008 1 96.06 424 LEU A CA 1
ATOM 3181 C C . LEU A 1 424 ? -3.979 -31.094 -6.172 1 96.06 424 LEU A C 1
ATOM 3183 O O . LEU A 1 424 ? -2.756 -31.25 -6.129 1 96.06 424 LEU A O 1
ATOM 3187 N N . VAL A 1 425 ? -4.703 -31.438 -7.156 1 97.44 425 VAL A N 1
ATOM 3188 C CA . VAL A 1 425 ? -4.121 -32.094 -8.328 1 97.44 425 VAL A CA 1
ATOM 3189 C C . VAL A 1 425 ? -3.129 -31.141 -9 1 97.44 425 VAL A C 1
ATOM 3191 O O . VAL A 1 425 ? -2.072 -31.562 -9.469 1 97.44 425 VAL A O 1
ATOM 3194 N N . MET A 1 426 ? -3.486 -29.953 -9.07 1 97.19 426 MET A N 1
ATOM 3195 C CA . MET A 1 426 ? -2.611 -28.969 -9.688 1 97.19 426 MET A CA 1
ATOM 3196 C C . MET A 1 426 ? -1.31 -28.828 -8.906 1 97.19 426 MET A C 1
ATOM 3198 O O . MET A 1 426 ? -0.229 -28.781 -9.492 1 97.19 426 MET A O 1
ATOM 3202 N N . GLY A 1 427 ? -1.438 -28.734 -7.59 1 97.12 427 GLY A N 1
ATOM 3203 C CA . GLY A 1 427 ? -0.24 -28.688 -6.766 1 97.12 427 GLY A CA 1
ATOM 3204 C C . GLY A 1 427 ? 0.664 -29.891 -6.957 1 97.12 427 GLY A C 1
ATOM 3205 O O . GLY A 1 427 ? 1.878 -29.75 -7.105 1 97.12 427 GLY A O 1
ATOM 3206 N N . LEU A 1 428 ? 0.072 -31.047 -6.988 1 96.75 428 LEU A N 1
ATOM 3207 C CA . LEU A 1 428 ? 0.826 -32.281 -7.152 1 96.75 428 LEU A CA 1
ATOM 3208 C C . LEU A 1 428 ? 1.423 -32.375 -8.555 1 96.75 428 LEU A C 1
ATOM 3210 O O . LEU A 1 428 ? 2.539 -32.875 -8.727 1 96.75 428 LEU A O 1
ATOM 3214 N N . SER A 1 429 ? 0.67 -31.969 -9.508 1 97.31 429 SER A N 1
ATOM 3215 C CA . SER A 1 429 ? 1.182 -31.969 -10.875 1 97.31 429 SER A CA 1
ATOM 3216 C C . SER A 1 429 ? 2.357 -31 -11.023 1 97.31 429 SER A C 1
ATOM 3218 O O . SER A 1 429 ? 3.305 -31.281 -11.758 1 97.31 429 SER A O 1
ATOM 3220 N N . GLY A 1 430 ? 2.223 -29.859 -10.422 1 96.69 430 GLY A N 1
ATOM 3221 C CA . GLY A 1 430 ? 3.355 -28.953 -10.406 1 96.69 430 GLY A CA 1
ATOM 3222 C C . GLY A 1 430 ? 4.598 -29.562 -9.773 1 96.69 430 GLY A C 1
ATOM 3223 O O . GLY A 1 430 ? 5.711 -29.344 -10.258 1 96.69 430 GLY A O 1
ATOM 3224 N N . LEU A 1 431 ? 4.363 -30.312 -8.719 1 95.69 431 LEU A N 1
ATOM 3225 C CA . LEU A 1 431 ? 5.469 -31 -8.055 1 95.69 431 LEU A CA 1
ATOM 3226 C C . LEU A 1 431 ? 6.168 -31.953 -9.008 1 95.69 431 LEU A C 1
ATOM 3228 O O . LEU A 1 431 ? 7.391 -32.125 -8.945 1 95.69 431 LEU A O 1
ATOM 3232 N N . ILE A 1 432 ? 5.418 -32.594 -9.859 1 96.31 432 ILE A N 1
ATOM 3233 C CA . ILE A 1 432 ? 6 -33.469 -10.875 1 96.31 432 ILE A CA 1
ATOM 3234 C C . ILE A 1 432 ? 6.949 -32.656 -11.766 1 96.31 432 ILE A C 1
ATOM 3236 O O . ILE A 1 432 ? 8.047 -33.125 -12.094 1 96.31 432 ILE A O 1
ATOM 3240 N N . GLY A 1 433 ? 6.512 -31.484 -12.148 1 95.88 433 GLY A N 1
ATOM 3241 C CA . GLY A 1 433 ? 7.375 -30.609 -12.922 1 95.88 433 GLY A CA 1
ATOM 3242 C C . GLY A 1 433 ? 8.672 -30.281 -12.219 1 95.88 433 GLY A C 1
ATOM 3243 O O . GLY A 1 433 ? 9.742 -30.281 -12.828 1 95.88 433 GLY A O 1
ATOM 3244 N N . VAL A 1 434 ? 8.586 -30.031 -10.984 1 96.19 434 VAL A N 1
ATOM 3245 C CA . VAL A 1 434 ? 9.758 -29.688 -10.188 1 96.19 434 VAL A CA 1
ATOM 3246 C C . VAL A 1 434 ? 10.703 -30.891 -10.133 1 96.19 434 VAL A C 1
ATOM 3248 O O . VAL A 1 434 ? 11.922 -30.734 -10.281 1 96.19 434 VAL A O 1
ATOM 3251 N N . PHE A 1 435 ? 10.18 -32.062 -9.945 1 94.94 435 PHE A N 1
ATOM 3252 C CA . PHE A 1 435 ? 10.992 -33.281 -9.828 1 94.94 435 PHE A CA 1
ATOM 3253 C C . PHE A 1 435 ? 11.703 -33.562 -11.148 1 94.94 435 PHE A C 1
ATOM 3255 O O . PHE A 1 435 ? 12.836 -34.062 -11.148 1 94.94 435 PHE A O 1
ATOM 3262 N N . ILE A 1 436 ? 11.055 -33.25 -12.211 1 95.5 436 ILE A N 1
ATOM 3263 C CA . ILE A 1 436 ? 11.68 -33.438 -13.516 1 95.5 436 ILE A CA 1
ATOM 3264 C C . ILE A 1 436 ? 12.883 -32.5 -13.641 1 95.5 436 ILE A C 1
ATOM 3266 O O . ILE A 1 436 ? 13.945 -32.938 -14.125 1 95.5 436 ILE A O 1
ATOM 3270 N N . LEU A 1 437 ? 12.719 -31.266 -13.219 1 94.5 437 LEU A N 1
ATOM 3271 C CA . LEU A 1 437 ? 13.82 -30.312 -13.273 1 94.5 437 LEU A CA 1
ATOM 3272 C C . LEU A 1 437 ? 14.977 -30.766 -12.383 1 94.5 437 LEU A C 1
ATOM 3274 O O . LEU A 1 437 ? 16.141 -30.656 -12.766 1 94.5 437 LEU A O 1
ATOM 3278 N N . LEU A 1 438 ? 14.648 -31.266 -11.219 1 91.56 438 LEU A N 1
ATOM 3279 C CA . LEU A 1 438 ? 15.672 -31.766 -10.297 1 91.56 438 LEU A CA 1
ATOM 3280 C C . LEU A 1 438 ? 16.406 -32.969 -10.891 1 91.56 438 LEU A C 1
ATOM 3282 O O . LEU A 1 438 ? 17.625 -33.094 -10.719 1 91.56 438 LEU A O 1
ATOM 3286 N N . PHE A 1 439 ? 15.68 -33.719 -11.531 1 90.31 439 PHE A N 1
ATOM 3287 C CA . PHE A 1 439 ? 16.266 -34.906 -12.156 1 90.31 439 PHE A CA 1
ATOM 3288 C C . PHE A 1 439 ? 17.266 -34.5 -13.234 1 90.31 439 PHE A C 1
ATOM 3290 O O . PHE A 1 439 ? 18.266 -35.188 -13.445 1 90.31 439 PHE A O 1
ATOM 3297 N N . PHE A 1 440 ? 17.016 -33.406 -13.867 1 90.19 440 PHE A N 1
ATOM 3298 C CA . PHE A 1 440 ? 17.906 -32.938 -14.93 1 90.19 440 PHE A CA 1
ATOM 3299 C C . PHE A 1 440 ? 19.016 -32.062 -14.375 1 90.19 440 PHE A C 1
ATOM 3301 O O . PHE A 1 440 ? 19.812 -31.5 -15.125 1 90.19 440 PHE A O 1
ATOM 3308 N N . GLY A 1 441 ? 19.188 -31.812 -13.125 1 80.44 441 GLY A N 1
ATOM 3309 C CA . GLY A 1 441 ? 20.344 -31.203 -12.492 1 80.44 441 GLY A CA 1
ATOM 3310 C C . GLY A 1 441 ? 20.125 -29.766 -12.086 1 80.44 441 GLY A C 1
ATOM 3311 O O . GLY A 1 441 ? 21.078 -29.031 -11.836 1 80.44 441 GLY A O 1
ATOM 3312 N N . LEU A 1 442 ? 19.016 -29.344 -12.164 1 75.56 442 LEU A N 1
ATOM 3313 C CA . LEU A 1 442 ? 18.797 -28.016 -11.602 1 75.56 442 LEU A CA 1
ATOM 3314 C C . LEU A 1 442 ? 18.625 -28.078 -10.094 1 75.56 442 LEU A C 1
ATOM 3316 O O . LEU A 1 442 ? 17.984 -29 -9.578 1 75.56 442 LEU A O 1
ATOM 3320 N N . MET B 1 1 ? 23.688 30.219 -13.672 1 72.56 1 MET B N 1
ATOM 3321 C CA . MET B 1 1 ? 23.312 28.953 -13.062 1 72.56 1 MET B CA 1
ATOM 3322 C C . MET B 1 1 ? 23.906 27.781 -13.844 1 72.56 1 MET B C 1
ATOM 3324 O O . MET B 1 1 ? 23.938 27.812 -15.078 1 72.56 1 MET B O 1
ATOM 3328 N N . SER B 1 2 ? 24.469 26.859 -13.203 1 82.69 2 SER B N 1
ATOM 3329 C CA . SER B 1 2 ? 25.109 25.719 -13.836 1 82.69 2 SER B CA 1
ATOM 3330 C C . SER B 1 2 ? 24.094 24.828 -14.547 1 82.69 2 SER B C 1
ATOM 3332 O O . SER B 1 2 ? 22.906 24.891 -14.258 1 82.69 2 SER B O 1
ATOM 3334 N N . ILE B 1 3 ? 24.516 24.109 -15.516 1 85 3 ILE B N 1
ATOM 3335 C CA . ILE B 1 3 ? 23.656 23.25 -16.328 1 85 3 ILE B CA 1
ATOM 3336 C C . ILE B 1 3 ? 22.938 22.25 -15.445 1 85 3 ILE B C 1
ATOM 3338 O O . ILE B 1 3 ? 21.734 22.047 -15.57 1 85 3 ILE B O 1
ATOM 3342 N N . PRO B 1 4 ? 23.656 21.781 -14.484 1 85.69 4 PRO B N 1
ATOM 3343 C CA . PRO B 1 4 ? 22.984 20.812 -13.617 1 85.69 4 PRO B CA 1
ATOM 3344 C C . PRO B 1 4 ? 21.844 21.453 -12.812 1 85.69 4 PRO B C 1
ATOM 3346 O O . PRO B 1 4 ? 20.797 20.828 -12.633 1 85.69 4 PRO B O 1
ATOM 3349 N N . ILE B 1 5 ? 22.031 22.594 -12.438 1 88.19 5 ILE B N 1
ATOM 3350 C CA . ILE B 1 5 ? 21 23.281 -11.664 1 88.19 5 ILE B CA 1
ATOM 3351 C C . ILE B 1 5 ? 19.812 23.609 -12.562 1 88.19 5 ILE B C 1
ATOM 3353 O O . ILE B 1 5 ? 18.656 23.469 -12.156 1 88.19 5 ILE B O 1
ATOM 3357 N N . LEU B 1 6 ? 20.047 24.031 -13.727 1 91.06 6 LEU B N 1
ATOM 3358 C CA . LEU B 1 6 ? 18.984 24.344 -14.68 1 91.06 6 LEU B CA 1
ATOM 3359 C C . LEU B 1 6 ? 18.172 23.094 -15.016 1 91.06 6 LEU B C 1
ATOM 3361 O O . LEU B 1 6 ? 16.953 23.156 -15.156 1 91.06 6 LEU B O 1
ATOM 3365 N N . THR B 1 7 ? 18.906 22.047 -15.188 1 92.25 7 THR B N 1
ATOM 3366 C CA . THR B 1 7 ? 18.25 20.781 -15.461 1 92.25 7 THR B CA 1
ATOM 3367 C C . THR B 1 7 ? 17.344 20.375 -14.305 1 92.25 7 THR B C 1
ATOM 3369 O O . THR B 1 7 ? 16.203 19.953 -14.508 1 92.25 7 THR B O 1
ATOM 3372 N N . LEU B 1 8 ? 17.875 20.516 -13.156 1 91.12 8 LEU B N 1
ATOM 3373 C CA . LEU B 1 8 ? 17.078 20.188 -11.977 1 91.12 8 LEU B CA 1
ATOM 3374 C C . LEU B 1 8 ? 15.844 21.062 -11.883 1 91.12 8 LEU B C 1
ATOM 3376 O O . LEU B 1 8 ? 14.734 20.562 -11.664 1 91.12 8 LEU B O 1
ATOM 3380 N N . ILE B 1 9 ? 15.984 22.312 -12.047 1 89.81 9 ILE B N 1
ATOM 3381 C CA . ILE B 1 9 ? 14.875 23.25 -11.977 1 89.81 9 ILE B CA 1
ATOM 3382 C C . ILE B 1 9 ? 13.844 22.922 -13.055 1 89.81 9 ILE B C 1
ATOM 3384 O O . ILE B 1 9 ? 12.641 22.938 -12.797 1 89.81 9 ILE B O 1
ATOM 3388 N N . LEU B 1 10 ? 14.273 22.594 -14.211 1 92.88 10 LEU B N 1
ATOM 3389 C CA . LEU B 1 10 ? 13.383 22.234 -15.312 1 92.88 10 LEU B CA 1
ATOM 3390 C C . LEU B 1 10 ? 12.539 21.016 -14.961 1 92.88 10 LEU B C 1
ATOM 3392 O O . LEU B 1 10 ? 11.32 21.016 -15.18 1 92.88 10 LEU B O 1
ATOM 3396 N N . PHE B 1 11 ? 13.203 20.062 -14.414 1 92.62 11 PHE B N 1
ATOM 3397 C CA . PHE B 1 11 ? 12.484 18.844 -14.086 1 92.62 11 PHE B CA 1
ATOM 3398 C C . PHE B 1 11 ? 11.5 19.078 -12.945 1 92.62 11 PHE B C 1
ATOM 3400 O O . PHE B 1 11 ? 10.414 18.5 -12.922 1 92.62 11 PHE B O 1
ATOM 3407 N N . LEU B 1 12 ? 11.883 19.891 -12.016 1 90.56 12 LEU B N 1
ATOM 3408 C CA . LEU B 1 12 ? 10.977 20.188 -10.906 1 90.56 12 LEU B CA 1
ATOM 3409 C C . LEU B 1 12 ? 9.781 21 -11.383 1 90.56 12 LEU B C 1
ATOM 3411 O O . LEU B 1 12 ? 8.656 20.766 -10.938 1 90.56 12 LEU B O 1
ATOM 3415 N N . VAL B 1 13 ? 10.008 21.906 -12.242 1 92.06 13 VAL B N 1
ATOM 3416 C CA . VAL B 1 13 ? 8.914 22.688 -12.82 1 92.06 13 VAL B CA 1
ATOM 3417 C C . VAL B 1 13 ? 8 21.781 -13.641 1 92.06 13 VAL B C 1
ATOM 3419 O O . VAL B 1 13 ? 6.773 21.891 -13.555 1 92.06 13 VAL B O 1
ATOM 3422 N N . LEU B 1 14 ? 8.602 20.922 -14.383 1 92.62 14 LEU B N 1
ATOM 3423 C CA . LEU B 1 14 ? 7.824 19.969 -15.164 1 92.62 14 LEU B CA 1
ATOM 3424 C C . LEU B 1 14 ? 6.996 19.062 -14.258 1 92.62 14 LEU B C 1
ATOM 3426 O O . LEU B 1 14 ? 5.875 18.688 -14.609 1 92.62 14 LEU B O 1
ATOM 3430 N N . LEU B 1 15 ? 7.605 18.703 -13.188 1 92.38 15 LEU B N 1
ATOM 3431 C CA . LEU B 1 15 ? 6.891 17.875 -12.211 1 92.38 15 LEU B CA 1
ATOM 3432 C C . LEU B 1 15 ? 5.652 18.609 -11.703 1 92.38 15 LEU B C 1
ATOM 3434 O O . LEU B 1 15 ? 4.555 18.047 -11.703 1 92.38 15 LEU B O 1
ATOM 3438 N N . ILE B 1 16 ? 5.824 19.844 -11.305 1 90 16 ILE B N 1
ATOM 3439 C CA . ILE B 1 16 ? 4.719 20.641 -10.797 1 90 16 ILE B CA 1
ATOM 3440 C C . ILE B 1 16 ? 3.66 20.812 -11.883 1 90 16 ILE B C 1
ATOM 3442 O O . ILE B 1 16 ? 2.465 20.656 -11.625 1 90 16 ILE B O 1
ATOM 3446 N N . PHE B 1 17 ? 4.062 21.016 -13.086 1 91.88 17 PHE B N 1
ATOM 3447 C CA . PHE B 1 17 ? 3.154 21.203 -14.211 1 91.88 17 PHE B CA 1
ATOM 3448 C C . PHE B 1 17 ? 2.422 19.906 -14.539 1 91.88 17 PHE B C 1
ATOM 3450 O O . PHE B 1 17 ? 1.235 19.922 -14.867 1 91.88 17 PHE B O 1
ATOM 3457 N N . SER B 1 18 ? 3.156 18.828 -14.469 1 92.19 18 SER B N 1
ATOM 3458 C CA . SER B 1 18 ? 2.568 17.531 -14.773 1 92.19 18 SER B CA 1
ATOM 3459 C C . SER B 1 18 ? 1.43 17.203 -13.812 1 92.19 18 SER B C 1
ATOM 3461 O O . SER B 1 18 ? 0.385 16.703 -14.227 1 92.19 18 SER B O 1
ATOM 3463 N N . ILE B 1 19 ? 1.648 17.516 -12.617 1 87.94 19 ILE B N 1
ATOM 3464 C CA . ILE B 1 19 ? 0.647 17.203 -11.602 1 87.94 19 ILE B CA 1
ATOM 3465 C C . ILE B 1 19 ? -0.483 18.219 -11.656 1 87.94 19 ILE B C 1
ATOM 3467 O O . ILE B 1 19 ? -1.661 17.859 -11.625 1 87.94 19 ILE B O 1
ATOM 3471 N N . SER B 1 20 ? -0.177 19.469 -11.805 1 85.44 20 SER B N 1
ATOM 3472 C CA . SER B 1 20 ? -1.143 20.562 -11.664 1 85.44 20 SER B CA 1
ATOM 3473 C C . SER B 1 20 ? -1.923 20.766 -12.961 1 85.44 20 SER B C 1
ATOM 3475 O O . SER B 1 20 ? -3.129 21.031 -12.922 1 85.44 20 SER B O 1
ATOM 3477 N N . LYS B 1 21 ? -1.286 20.656 -14.109 1 86.94 21 LYS B N 1
ATOM 3478 C CA . LYS B 1 21 ? -1.92 21.016 -15.375 1 86.94 21 LYS B CA 1
ATOM 3479 C C . LYS B 1 21 ? -2.33 19.766 -16.156 1 86.94 21 LYS B C 1
ATOM 3481 O O . LYS B 1 21 ? -3.471 19.672 -16.609 1 86.94 21 LYS B O 1
ATOM 3486 N N . TRP B 1 22 ? -1.441 18.891 -16.219 1 89 22 TRP B N 1
ATOM 3487 C CA . TRP B 1 22 ? -1.722 17.703 -17.031 1 89 22 TRP B CA 1
ATOM 3488 C C . TRP B 1 22 ? -2.434 16.641 -16.188 1 89 22 TRP B C 1
ATOM 3490 O O . TRP B 1 22 ? -2.836 15.609 -16.719 1 89 22 TRP B O 1
ATOM 3500 N N . LYS B 1 23 ? -2.525 16.844 -14.898 1 87.88 23 LYS B N 1
ATOM 3501 C CA . LYS B 1 23 ? -3.268 16 -13.969 1 87.88 23 LYS B CA 1
ATOM 3502 C C . LYS B 1 23 ? -2.719 14.57 -13.961 1 87.88 23 LYS B C 1
ATOM 3504 O O . LYS B 1 23 ? -3.484 13.609 -13.953 1 87.88 23 LYS B O 1
ATOM 3509 N N . VAL B 1 24 ? -1.462 14.531 -14.109 1 90.56 24 VAL B N 1
ATOM 3510 C CA . VAL B 1 24 ? -0.797 13.242 -13.953 1 90.56 24 VAL B CA 1
ATOM 3511 C C . VAL B 1 24 ? -0.792 12.836 -12.477 1 90.56 24 VAL B C 1
ATOM 3513 O O . VAL B 1 24 ? -0.567 13.664 -11.602 1 90.56 24 VAL B O 1
ATOM 3516 N N . HIS B 1 25 ? -1.065 11.57 -12.305 1 92.31 25 HIS B N 1
ATOM 3517 C CA . HIS B 1 25 ? -1.058 11.086 -10.93 1 92.31 25 HIS B CA 1
ATOM 3518 C C . HIS B 1 25 ? 0.299 11.312 -10.273 1 92.31 25 HIS B C 1
ATOM 3520 O O . HIS B 1 25 ? 1.339 11.016 -10.859 1 92.31 25 HIS B O 1
ATOM 3526 N N . PRO B 1 26 ? 0.324 11.805 -9.039 1 90.31 26 PRO B N 1
ATOM 3527 C CA . PRO B 1 26 ? 1.584 12.156 -8.383 1 90.31 26 PRO B CA 1
ATOM 3528 C C . PRO B 1 26 ? 2.559 10.984 -8.32 1 90.31 26 PRO B C 1
ATOM 3530 O O . PRO B 1 26 ? 3.768 11.172 -8.484 1 90.31 26 PRO B O 1
ATOM 3533 N N . PHE B 1 27 ? 2.068 9.781 -8.07 1 94.44 27 PHE B N 1
ATOM 3534 C CA . PHE B 1 27 ? 2.918 8.602 -7.996 1 94.44 27 PHE B CA 1
ATOM 3535 C C . PHE B 1 27 ? 3.709 8.422 -9.289 1 94.44 27 PHE B C 1
ATOM 3537 O O . PHE B 1 27 ? 4.922 8.195 -9.25 1 94.44 27 PHE B O 1
ATOM 3544 N N . VAL B 1 28 ? 3.094 8.523 -10.398 1 94.12 28 VAL B N 1
ATOM 3545 C CA . VAL B 1 28 ? 3.699 8.352 -11.711 1 94.12 28 VAL B CA 1
ATOM 3546 C C . VAL B 1 28 ? 4.609 9.531 -12.031 1 94.12 28 VAL B C 1
ATOM 3548 O O . VAL B 1 28 ? 5.723 9.359 -12.531 1 94.12 28 VAL B O 1
ATOM 3551 N N . ALA B 1 29 ? 4.113 10.719 -11.75 1 94.44 29 ALA B N 1
ATOM 3552 C CA . ALA B 1 29 ? 4.863 11.938 -12.039 1 94.44 29 ALA B CA 1
ATOM 3553 C C . ALA B 1 29 ? 6.203 11.938 -11.312 1 94.44 29 ALA B C 1
ATOM 3555 O O . ALA B 1 29 ? 7.234 12.289 -11.883 1 94.44 29 ALA B O 1
ATOM 3556 N N . LEU B 1 30 ? 6.195 11.578 -10.094 1 92.69 30 LEU B N 1
ATOM 3557 C CA . LEU B 1 30 ? 7.406 11.562 -9.281 1 92.69 30 LEU B CA 1
ATOM 3558 C C . LEU B 1 30 ? 8.406 10.539 -9.805 1 92.69 30 LEU B C 1
ATOM 3560 O O . LEU B 1 30 ? 9.602 10.828 -9.906 1 92.69 30 LEU B O 1
ATOM 3564 N N . LEU B 1 31 ? 7.934 9.375 -10.148 1 95.19 31 LEU B N 1
ATOM 3565 C CA . LEU B 1 31 ? 8.805 8.312 -10.656 1 95.19 31 LEU B CA 1
ATOM 3566 C C . LEU B 1 31 ? 9.406 8.703 -12 1 95.19 31 LEU B C 1
ATOM 3568 O O . LEU B 1 31 ? 10.617 8.562 -12.203 1 95.19 31 LEU B O 1
ATOM 3572 N N . LEU B 1 32 ? 8.57 9.18 -12.883 1 96.19 32 LEU B N 1
ATOM 3573 C CA . LEU B 1 32 ? 9.055 9.547 -14.211 1 96.19 32 LEU B CA 1
ATOM 3574 C C . LEU B 1 32 ? 10.039 10.703 -14.133 1 96.19 32 LEU B C 1
ATOM 3576 O O . LEU B 1 32 ? 11.016 10.75 -14.883 1 96.19 32 LEU B O 1
ATOM 3580 N N . THR B 1 33 ? 9.766 11.648 -13.273 1 95.12 33 THR B N 1
ATOM 3581 C CA . THR B 1 33 ? 10.695 12.75 -13.07 1 95.12 33 THR B CA 1
ATOM 3582 C C . THR B 1 33 ? 12.039 12.234 -12.57 1 95.12 33 THR B C 1
ATOM 3584 O O . THR B 1 33 ? 13.094 12.688 -13.031 1 95.12 33 THR B O 1
ATOM 3587 N N . GLY B 1 34 ? 12.031 11.32 -11.609 1 95.12 34 GLY B N 1
ATOM 3588 C CA . GLY B 1 34 ? 13.258 10.719 -11.117 1 95.12 34 GLY B CA 1
ATOM 3589 C C . GLY B 1 34 ? 14.047 10.008 -12.203 1 95.12 34 GLY B C 1
ATOM 3590 O O . GLY B 1 34 ? 15.266 10.172 -12.297 1 95.12 34 GLY B O 1
ATOM 3591 N N . ILE B 1 35 ? 13.344 9.227 -13.016 1 95.88 35 ILE B N 1
ATOM 3592 C CA . ILE B 1 35 ? 13.992 8.492 -14.102 1 95.88 35 ILE B CA 1
ATOM 3593 C C . ILE B 1 35 ? 14.594 9.477 -15.102 1 95.88 35 ILE B C 1
ATOM 3595 O O . ILE B 1 35 ? 15.758 9.344 -15.484 1 95.88 35 ILE B O 1
ATOM 3599 N N . GLY B 1 36 ? 13.828 10.461 -15.539 1 96 36 GLY B N 1
ATOM 3600 C CA . GLY B 1 36 ? 14.32 11.453 -16.469 1 96 36 GLY B CA 1
ATOM 3601 C C . GLY B 1 36 ? 15.531 12.203 -15.961 1 96 36 GLY B C 1
ATOM 3602 O O . GLY B 1 36 ? 16.516 12.391 -16.688 1 96 36 GLY B O 1
ATOM 3603 N N . LEU B 1 37 ? 15.445 12.641 -14.734 1 93.69 37 LEU B N 1
ATOM 3604 C CA . LEU B 1 37 ? 16.547 13.383 -14.125 1 93.69 37 LEU B CA 1
ATOM 3605 C C . LEU B 1 37 ? 17.812 12.531 -14.062 1 93.69 37 LEU B C 1
ATOM 3607 O O . LEU B 1 37 ? 18.891 13 -14.406 1 93.69 37 LEU B O 1
ATOM 3611 N N . GLY B 1 38 ? 17.688 11.312 -13.586 1 94.5 38 GLY B N 1
ATOM 3612 C CA . GLY B 1 38 ? 18.844 10.438 -13.484 1 94.5 38 GLY B CA 1
ATOM 3613 C C . GLY B 1 38 ? 19.5 10.164 -14.82 1 94.5 38 GLY B C 1
ATOM 3614 O O . GLY B 1 38 ? 20.734 10.172 -14.93 1 94.5 38 GLY B O 1
ATOM 3615 N N . LEU B 1 39 ? 18.672 9.953 -15.844 1 94.06 39 LEU B N 1
ATOM 3616 C CA . LEU B 1 39 ? 19.188 9.656 -17.172 1 94.06 39 LEU B CA 1
ATOM 3617 C C . LEU B 1 39 ? 19.891 10.875 -17.766 1 94.06 39 LEU B C 1
ATOM 3619 O O . LEU B 1 39 ? 20.859 10.727 -18.516 1 94.06 39 LEU B O 1
ATOM 3623 N N . THR B 1 40 ? 19.438 12.023 -17.422 1 94.12 40 THR B N 1
ATOM 3624 C CA . THR B 1 40 ? 19.984 13.234 -18.016 1 94.12 40 THR B CA 1
ATOM 3625 C C . THR B 1 40 ? 21.188 13.734 -17.234 1 94.12 40 THR B C 1
ATOM 3627 O O . THR B 1 40 ? 22.062 14.414 -17.781 1 94.12 40 THR B O 1
ATOM 3630 N N . MET B 1 41 ? 21.312 13.359 -15.953 1 92.94 41 MET B N 1
ATOM 3631 C CA . MET B 1 41 ? 22.359 13.875 -15.078 1 92.94 41 MET B CA 1
ATOM 3632 C C . MET B 1 41 ? 23.562 12.93 -15.047 1 92.94 41 MET B C 1
ATOM 3634 O O . MET B 1 41 ? 24.453 13.078 -14.219 1 92.94 41 MET B O 1
ATOM 3638 N N . GLY B 1 42 ? 23.531 11.898 -15.906 1 89.94 42 GLY B N 1
ATOM 3639 C CA . GLY B 1 42 ? 24.719 11.078 -16.109 1 89.94 42 GLY B CA 1
ATOM 3640 C C . GLY B 1 42 ? 24.781 9.898 -15.156 1 89.94 42 GLY B C 1
ATOM 3641 O O . GLY B 1 42 ? 25.859 9.336 -14.938 1 89.94 42 GLY B O 1
ATOM 3642 N N . LEU B 1 43 ? 23.781 9.516 -14.555 1 92.12 43 LEU B N 1
ATOM 3643 C CA . LEU B 1 43 ? 23.797 8.391 -13.633 1 92.12 43 LEU B CA 1
ATOM 3644 C C . LEU B 1 43 ? 23.75 7.066 -14.391 1 92.12 43 LEU B C 1
ATOM 3646 O O . LEU B 1 43 ? 23.953 6 -13.805 1 92.12 43 LEU B O 1
ATOM 3650 N N . GLY B 1 44 ? 23.484 7.102 -15.75 1 91.5 44 GLY B N 1
ATOM 3651 C CA . GLY B 1 44 ? 23.312 5.875 -16.5 1 91.5 44 GLY B CA 1
ATOM 3652 C C . GLY B 1 44 ? 21.953 5.234 -16.281 1 91.5 44 GLY B C 1
ATOM 3653 O O . GLY B 1 44 ? 21.234 5.594 -15.344 1 91.5 44 GLY B O 1
ATOM 3654 N N . GLY B 1 45 ? 21.562 4.273 -17.109 1 91.5 45 GLY B N 1
ATOM 3655 C CA . GLY B 1 45 ? 20.266 3.625 -17 1 91.5 45 GLY B CA 1
ATOM 3656 C C . GLY B 1 45 ? 20.125 2.76 -15.766 1 91.5 45 GLY B C 1
ATOM 3657 O O . GLY B 1 45 ? 19.234 2.975 -14.945 1 91.5 45 GLY B O 1
ATOM 3658 N N . GLU B 1 46 ? 21.016 1.848 -15.633 1 89.94 46 GLU B N 1
ATOM 3659 C CA . GLU B 1 46 ? 20.984 0.937 -14.492 1 89.94 46 GLU B CA 1
ATOM 3660 C C . GLU B 1 46 ? 21.188 1.689 -13.18 1 89.94 46 GLU B C 1
ATOM 3662 O O . GLU B 1 46 ? 20.516 1.411 -12.188 1 89.94 46 GLU B O 1
ATOM 3667 N N . GLY B 1 47 ? 22.125 2.6 -13.195 1 93.38 47 GLY B N 1
ATOM 3668 C CA . GLY B 1 47 ? 22.375 3.404 -12.016 1 93.38 47 GLY B CA 1
ATOM 3669 C C . GLY B 1 47 ? 21.156 4.207 -11.57 1 93.38 47 GLY B C 1
ATOM 3670 O O . GLY B 1 47 ? 20.875 4.297 -10.375 1 93.38 47 GLY B O 1
ATOM 3671 N N . THR B 1 48 ? 20.453 4.738 -12.539 1 95.06 48 THR B N 1
ATOM 3672 C CA . THR B 1 48 ? 19.25 5.52 -12.25 1 95.06 48 THR B CA 1
ATOM 3673 C C . THR B 1 48 ? 18.188 4.66 -11.555 1 95.06 48 THR B C 1
ATOM 3675 O O . THR B 1 48 ? 17.641 5.059 -10.531 1 95.06 48 THR B O 1
ATOM 3678 N N . ILE B 1 49 ? 18 3.488 -12.039 1 94.62 49 ILE B N 1
ATOM 3679 C CA . ILE B 1 49 ? 16.953 2.625 -11.508 1 94.62 49 ILE B CA 1
ATOM 3680 C C . ILE B 1 49 ? 17.359 2.115 -10.125 1 94.62 49 ILE B C 1
ATOM 3682 O O . ILE B 1 49 ? 16.531 2.066 -9.211 1 94.62 49 ILE B O 1
ATOM 3686 N N . THR B 1 50 ? 18.578 1.808 -9.992 1 92.88 50 THR B N 1
ATOM 3687 C CA . THR B 1 50 ? 19.078 1.328 -8.711 1 92.88 50 THR B CA 1
ATOM 3688 C C . THR B 1 50 ? 18.906 2.398 -7.633 1 92.88 50 THR B C 1
ATOM 3690 O O . THR B 1 50 ? 18.391 2.121 -6.547 1 92.88 50 THR B O 1
ATOM 3693 N N . ILE B 1 51 ? 19.312 3.598 -7.949 1 94.44 51 ILE B N 1
ATOM 3694 C CA . ILE B 1 51 ? 19.25 4.711 -7.008 1 94.44 51 ILE B CA 1
ATOM 3695 C C . ILE B 1 51 ? 17.797 5.035 -6.695 1 94.44 51 ILE B C 1
ATOM 3697 O O . ILE B 1 51 ? 17.438 5.289 -5.543 1 94.44 51 ILE B O 1
ATOM 3701 N N . LEU B 1 52 ? 17 5.016 -7.742 1 95.19 52 LEU B N 1
ATOM 3702 C CA . LEU B 1 52 ? 15.578 5.285 -7.605 1 95.19 52 LEU B CA 1
ATOM 3703 C C . LEU B 1 52 ? 14.922 4.285 -6.656 1 95.19 52 LEU B C 1
ATOM 3705 O O . LEU B 1 52 ? 14.211 4.676 -5.73 1 95.19 52 LEU B O 1
ATOM 3709 N N . LEU B 1 53 ? 15.203 3.068 -6.824 1 94 53 LEU B N 1
ATOM 3710 C CA . LEU B 1 53 ? 14.594 2.006 -6.031 1 94 53 LEU B CA 1
ATOM 3711 C C . LEU B 1 53 ? 15.125 2.025 -4.602 1 94 53 LEU B C 1
ATOM 3713 O O . LEU B 1 53 ? 14.391 1.72 -3.658 1 94 53 LEU B O 1
ATOM 3717 N N . GLU B 1 54 ? 16.375 2.367 -4.457 1 93.12 54 GLU B N 1
ATOM 3718 C CA . GLU B 1 54 ? 16.938 2.52 -3.125 1 93.12 54 GLU B CA 1
ATOM 3719 C C . GLU B 1 54 ? 16.234 3.619 -2.342 1 93.12 54 GLU B C 1
ATOM 3721 O O . GLU B 1 54 ? 15.906 3.441 -1.166 1 93.12 54 GLU B O 1
ATOM 3726 N N . GLY B 1 55 ? 16.078 4.73 -2.986 1 93.31 55 GLY B N 1
ATOM 3727 C CA . GLY B 1 55 ? 15.359 5.816 -2.344 1 93.31 55 GLY B CA 1
ATOM 3728 C C . GLY B 1 55 ? 13.938 5.445 -1.952 1 93.31 55 GLY B C 1
ATOM 3729 O O . GLY B 1 55 ? 13.477 5.801 -0.867 1 93.31 55 GLY B O 1
ATOM 3730 N N . PHE B 1 56 ? 13.25 4.734 -2.842 1 95.25 56 PHE B N 1
ATOM 3731 C CA . PHE B 1 56 ? 11.891 4.273 -2.602 1 95.25 56 PHE B CA 1
ATOM 3732 C C . PHE B 1 56 ? 11.828 3.387 -1.361 1 95.25 56 PHE B C 1
ATOM 3734 O O . PHE B 1 56 ? 11.047 3.645 -0.445 1 95.25 56 PHE B O 1
ATOM 3741 N N . GLY B 1 57 ? 12.656 2.422 -1.291 1 92.5 57 GLY B N 1
ATOM 3742 C CA . GLY B 1 57 ? 12.688 1.481 -0.182 1 92.5 57 GLY B CA 1
ATOM 3743 C C . GLY B 1 57 ? 13.094 2.121 1.132 1 92.5 57 GLY B C 1
ATOM 3744 O O . GLY B 1 57 ? 12.492 1.842 2.174 1 92.5 57 GLY B O 1
ATOM 3745 N N . ASP B 1 58 ? 14.117 2.965 1.069 1 90.81 58 ASP B N 1
ATOM 3746 C CA . ASP B 1 58 ? 14.617 3.627 2.27 1 90.81 58 ASP B CA 1
ATOM 3747 C C . ASP B 1 58 ? 13.547 4.508 2.9 1 90.81 58 ASP B C 1
ATOM 3749 O O . ASP B 1 58 ? 13.484 4.641 4.125 1 90.81 58 ASP B O 1
ATOM 3753 N N . THR B 1 59 ? 12.82 5.059 2.074 1 88.81 59 THR B N 1
ATOM 3754 C CA . THR B 1 59 ? 11.75 5.906 2.58 1 88.81 59 THR B CA 1
ATOM 3755 C C . THR B 1 59 ? 10.656 5.066 3.227 1 88.81 59 THR B C 1
ATOM 3757 O O . THR B 1 59 ? 10.188 5.383 4.324 1 88.81 59 THR B O 1
ATOM 3760 N N . LEU B 1 60 ? 10.266 4.027 2.58 1 92.31 60 LEU B N 1
ATOM 3761 C CA . LEU B 1 60 ? 9.156 3.209 3.057 1 92.31 60 LEU B CA 1
ATOM 3762 C C . LEU B 1 60 ? 9.523 2.486 4.348 1 92.31 60 LEU B C 1
ATOM 3764 O O . LEU B 1 60 ? 8.664 2.215 5.184 1 92.31 60 LEU B O 1
ATOM 3768 N N . ARG B 1 61 ? 10.789 2.273 4.512 1 89.94 61 ARG B N 1
ATOM 3769 C CA . ARG B 1 61 ? 11.297 1.627 5.715 1 89.94 61 ARG B CA 1
ATOM 3770 C C . ARG B 1 61 ? 10.859 2.373 6.969 1 89.94 61 ARG B C 1
ATOM 3772 O O . ARG B 1 61 ? 10.586 1.755 8 1 89.94 61 ARG B O 1
ATOM 3779 N N . TRP B 1 62 ? 10.625 3.609 6.824 1 83.31 62 TRP B N 1
ATOM 3780 C CA . TRP B 1 62 ? 10.422 4.438 8.008 1 83.31 62 TRP B CA 1
ATOM 3781 C C . TRP B 1 62 ? 8.953 4.809 8.18 1 83.31 62 TRP B C 1
ATOM 3783 O O . TRP B 1 62 ? 8.508 5.109 9.281 1 83.31 62 TRP B O 1
ATOM 3793 N N . ILE B 1 63 ? 8.289 4.727 7.129 1 85.44 63 ILE B N 1
ATOM 3794 C CA . ILE B 1 63 ? 6.996 5.391 7.242 1 85.44 63 ILE B CA 1
ATOM 3795 C C . ILE B 1 63 ? 5.871 4.367 7.094 1 85.44 63 ILE B C 1
ATOM 3797 O O . ILE B 1 63 ? 4.801 4.523 7.68 1 85.44 63 ILE B O 1
ATOM 3801 N N . ALA B 1 64 ? 6.039 3.334 6.328 1 91.62 64 ALA B N 1
ATOM 3802 C CA . ALA B 1 64 ? 4.93 2.504 5.859 1 91.62 64 ALA B CA 1
ATOM 3803 C C . ALA B 1 64 ? 4.199 1.855 7.035 1 91.62 64 ALA B C 1
ATOM 3805 O O . ALA B 1 64 ? 2.988 2.027 7.191 1 91.62 64 ALA B O 1
ATOM 3806 N N . ILE B 1 65 ? 4.949 1.209 7.926 1 92.94 65 ILE B N 1
ATOM 3807 C CA . ILE B 1 65 ? 4.355 0.469 9.031 1 92.94 65 ILE B CA 1
ATOM 3808 C C . ILE B 1 65 ? 3.666 1.438 9.992 1 92.94 65 ILE B C 1
ATOM 3810 O O . ILE B 1 65 ? 2.543 1.189 10.43 1 92.94 65 ILE B O 1
ATOM 3814 N N . ILE B 1 66 ? 4.258 2.561 10.258 1 89.69 66 ILE B N 1
ATOM 3815 C CA . ILE B 1 66 ? 3.729 3.537 11.203 1 89.69 66 ILE B CA 1
ATOM 3816 C C . ILE B 1 66 ? 2.398 4.086 10.695 1 89.69 66 ILE B C 1
ATOM 3818 O O . ILE B 1 66 ? 1.438 4.215 11.461 1 89.69 66 ILE B O 1
ATOM 3822 N N . VAL B 1 67 ? 2.355 4.352 9.43 1 88.75 67 VAL B N 1
ATOM 3823 C CA . VAL B 1 67 ? 1.154 4.918 8.82 1 88.75 67 VAL B CA 1
ATOM 3824 C C . VAL B 1 67 ? 0.023 3.891 8.859 1 88.75 67 VAL B C 1
ATOM 3826 O O . VAL B 1 67 ? -1.126 4.238 9.148 1 88.75 67 VAL B O 1
ATOM 3829 N N . ILE B 1 68 ? 0.331 2.664 8.594 1 92.44 68 ILE B N 1
ATOM 3830 C CA . ILE B 1 68 ? -0.672 1.604 8.617 1 92.44 68 ILE B CA 1
ATOM 3831 C C . ILE B 1 68 ? -1.205 1.439 10.039 1 92.44 68 ILE B C 1
ATOM 3833 O O . ILE B 1 68 ? -2.414 1.312 10.25 1 92.44 68 ILE B O 1
ATOM 3837 N N . LEU B 1 69 ? -0.334 1.419 11.031 1 92.94 69 LEU B N 1
ATOM 3838 C CA . LEU B 1 69 ? -0.737 1.277 12.43 1 92.94 69 LEU B CA 1
ATOM 3839 C C . LEU B 1 69 ? -1.608 2.451 12.859 1 92.94 69 LEU B C 1
ATOM 3841 O O . LEU B 1 69 ? -2.588 2.268 13.586 1 92.94 69 LEU B O 1
ATOM 3845 N N . GLY B 1 70 ? -1.225 3.621 12.469 1 88.5 70 GLY B N 1
ATOM 3846 C CA . GLY B 1 70 ? -2.062 4.777 12.742 1 88.5 70 GLY B CA 1
ATOM 3847 C C . GLY B 1 70 ? -3.447 4.668 12.125 1 88.5 70 GLY B C 1
ATOM 3848 O O . GLY B 1 70 ? -4.445 4.965 12.789 1 88.5 70 GLY B O 1
ATOM 3849 N N . ALA B 1 71 ? -3.459 4.254 10.859 1 88.31 71 ALA B N 1
ATOM 3850 C CA . ALA B 1 71 ? -4.738 4.062 10.18 1 88.31 71 ALA B CA 1
ATOM 3851 C C . ALA B 1 71 ? -5.582 3.004 10.883 1 88.31 71 ALA B C 1
ATOM 3853 O O . ALA B 1 71 ? -6.809 3.113 10.93 1 88.31 71 ALA B O 1
ATOM 3854 N N . PHE B 1 72 ? -4.969 1.956 11.391 1 93.44 72 PHE B N 1
ATOM 3855 C CA . PHE B 1 72 ? -5.668 0.919 12.141 1 93.44 72 PHE B CA 1
ATOM 3856 C C . PHE B 1 72 ? -6.348 1.507 13.367 1 93.44 72 PHE B C 1
ATOM 3858 O O . PHE B 1 72 ? -7.508 1.196 13.648 1 93.44 72 PHE B O 1
ATOM 3865 N N . ILE B 1 73 ? -5.609 2.352 14.125 1 91.31 73 ILE B N 1
ATOM 3866 C CA . ILE B 1 73 ? -6.18 3.021 15.289 1 91.31 73 ILE B CA 1
ATOM 3867 C C . ILE B 1 73 ? -7.414 3.814 14.883 1 91.31 73 ILE B C 1
ATOM 3869 O O . ILE B 1 73 ? -8.453 3.752 15.547 1 91.31 73 ILE B O 1
ATOM 3873 N N . GLY B 1 74 ? -7.293 4.559 13.789 1 87.25 74 GLY B N 1
ATOM 3874 C CA . GLY B 1 74 ? -8.422 5.32 13.281 1 87.25 74 GLY B CA 1
ATOM 3875 C C . GLY B 1 74 ? -9.625 4.457 12.945 1 87.25 74 GLY B C 1
ATOM 3876 O O . GLY B 1 74 ? -10.758 4.812 13.266 1 87.25 74 GLY B O 1
ATOM 3877 N N . GLU B 1 75 ? -9.352 3.291 12.289 1 88.06 75 GLU B N 1
ATOM 3878 C CA . GLU B 1 75 ? -10.43 2.375 11.93 1 88.06 75 GLU B CA 1
ATOM 3879 C C . GLU B 1 75 ? -11.133 1.835 13.164 1 88.06 75 GLU B C 1
ATOM 3881 O O . GLU B 1 75 ? -12.359 1.709 13.18 1 88.06 75 GLU B O 1
ATOM 3886 N N . VAL B 1 76 ? -10.414 1.531 14.164 1 90.62 76 VAL B N 1
ATOM 3887 C CA . VAL B 1 76 ? -10.984 1.002 15.398 1 90.62 76 VAL B CA 1
ATOM 3888 C C . VAL B 1 76 ? -11.836 2.074 16.078 1 90.62 76 VAL B C 1
ATOM 3890 O O . VAL B 1 76 ? -12.945 1.797 16.531 1 90.62 76 VAL B O 1
ATOM 3893 N N . LEU B 1 77 ? -11.305 3.256 16.156 1 86.5 77 LEU B N 1
ATOM 3894 C CA . LEU B 1 77 ? -12.031 4.352 16.797 1 86.5 77 LEU B CA 1
ATOM 3895 C C . LEU B 1 77 ? -13.352 4.617 16.078 1 86.5 77 LEU B C 1
ATOM 3897 O O . LEU B 1 77 ? -14.352 4.941 16.719 1 86.5 77 LEU B O 1
ATOM 3901 N N . GLN B 1 78 ? -13.297 4.5 14.797 1 83.69 78 GLN B N 1
ATOM 3902 C CA . GLN B 1 78 ? -14.516 4.691 14.016 1 83.69 78 GLN B CA 1
ATOM 3903 C C . GLN B 1 78 ? -15.523 3.576 14.281 1 83.69 78 GLN B C 1
ATOM 3905 O O . GLN B 1 78 ? -16.703 3.842 14.531 1 83.69 78 GLN B O 1
ATOM 3910 N N . GLU B 1 79 ? -15.062 2.391 14.305 1 83.88 79 GLU B N 1
ATOM 3911 C CA . GLU B 1 79 ? -15.938 1.229 14.422 1 83.88 79 GLU B CA 1
ATOM 3912 C C . GLU B 1 79 ? -16.516 1.108 15.828 1 83.88 79 GLU B C 1
ATOM 3914 O O . GLU B 1 79 ? -17.656 0.678 16 1 83.88 79 GLU B O 1
ATOM 3919 N N . THR B 1 80 ? -15.805 1.466 16.859 1 86.88 80 THR B N 1
ATOM 3920 C CA . THR B 1 80 ? -16.234 1.305 18.25 1 86.88 80 THR B CA 1
ATOM 3921 C C . THR B 1 80 ? -17.062 2.502 18.703 1 86.88 80 THR B C 1
ATOM 3923 O O . THR B 1 80 ? -17.656 2.479 19.781 1 86.88 80 THR B O 1
ATOM 3926 N N . GLY B 1 81 ? -17.031 3.59 17.891 1 82.94 81 GLY B N 1
ATOM 3927 C CA . GLY B 1 81 ? -17.703 4.816 18.297 1 82.94 81 GLY B CA 1
ATOM 3928 C C . GLY B 1 81 ? -16.844 5.719 19.156 1 82.94 81 GLY B C 1
ATOM 3929 O O . GLY B 1 81 ? -17.328 6.699 19.719 1 82.94 81 GLY B O 1
ATOM 3930 N N . GLY B 1 82 ? -15.625 5.348 19.266 1 84.38 82 GLY B N 1
ATOM 3931 C CA . GLY B 1 82 ? -14.711 6.113 20.094 1 84.38 82 GLY B CA 1
ATOM 3932 C C . GLY B 1 82 ? -14.547 7.551 19.625 1 84.38 82 GLY B C 1
ATOM 3933 O O . GLY B 1 82 ? -14.461 8.469 20.438 1 84.38 82 GLY B O 1
ATOM 3934 N N . ALA B 1 83 ? -14.508 7.816 18.406 1 78.94 83 ALA B N 1
ATOM 3935 C CA . ALA B 1 83 ? -14.375 9.164 17.875 1 78.94 83 ALA B CA 1
ATOM 3936 C C . ALA B 1 83 ? -15.539 10.047 18.312 1 78.94 83 ALA B C 1
ATOM 3938 O O . ALA B 1 83 ? -15.344 11.211 18.672 1 78.94 83 ALA B O 1
ATOM 3939 N N . PHE B 1 84 ? -16.688 9.492 18.266 1 79.5 84 PHE B N 1
ATOM 3940 C CA . PHE B 1 84 ? -17.891 10.211 18.688 1 79.5 84 PHE B CA 1
ATOM 3941 C C . PHE B 1 84 ? -17.844 10.5 20.188 1 79.5 84 PHE B C 1
ATOM 3943 O O . PHE B 1 84 ? -18.203 11.594 20.625 1 79.5 84 PHE B O 1
ATOM 3950 N N . ARG B 1 85 ? -17.391 9.547 20.906 1 84.81 85 ARG B N 1
ATOM 3951 C CA . ARG B 1 85 ? -17.312 9.719 22.359 1 84.81 85 ARG B CA 1
ATOM 3952 C C . ARG B 1 85 ? -16.297 10.797 22.719 1 84.81 85 ARG B C 1
ATOM 3954 O O . ARG B 1 85 ? -16.531 11.609 23.609 1 84.81 85 ARG B O 1
ATOM 3961 N N . ILE B 1 86 ? -15.195 10.789 22.094 1 83.25 86 ILE B N 1
ATOM 3962 C CA . ILE B 1 86 ? -14.18 11.812 22.312 1 83.25 86 ILE B CA 1
ATOM 3963 C C . ILE B 1 86 ? -14.773 13.195 22.031 1 83.25 86 ILE B C 1
ATOM 3965 O O . ILE B 1 86 ? -14.625 14.109 22.844 1 83.25 86 ILE B O 1
ATOM 3969 N N . SER B 1 87 ? -15.445 13.328 20.953 1 78.44 87 SER B N 1
ATOM 3970 C CA . SER B 1 87 ? -16.031 14.602 20.547 1 78.44 87 SER B CA 1
ATOM 3971 C C . SER B 1 87 ? -17.047 15.094 21.562 1 78.44 87 SER B C 1
ATOM 3973 O O . SER B 1 87 ? -17.031 16.266 21.953 1 78.44 87 SER B O 1
ATOM 3975 N N . SER B 1 88 ? -17.938 14.234 21.953 1 78.12 88 SER B N 1
ATOM 3976 C CA . SER B 1 88 ? -18.984 14.594 22.906 1 78.12 88 SER B CA 1
ATOM 3977 C C . SER B 1 88 ? -18.391 15.039 24.234 1 78.12 88 SER B C 1
ATOM 3979 O O . SER B 1 88 ? -18.891 15.977 24.859 1 78.12 88 SER B O 1
ATOM 3981 N N . ARG B 1 89 ? -17.375 14.414 24.594 1 81.75 89 ARG B N 1
ATOM 3982 C CA . ARG B 1 89 ? -16.734 14.75 25.875 1 81.75 89 ARG B CA 1
ATOM 3983 C C . ARG B 1 89 ? -16.031 16.109 25.797 1 81.75 89 ARG B C 1
ATOM 3985 O O . ARG B 1 89 ? -16.125 16.906 26.734 1 81.75 89 ARG B O 1
ATOM 3992 N N . ILE B 1 90 ? -15.375 16.359 24.766 1 81.25 90 ILE B N 1
ATOM 3993 C CA . ILE B 1 90 ? -14.672 17.625 24.609 1 81.25 90 ILE B CA 1
ATOM 3994 C C . ILE B 1 90 ? -15.672 18.781 24.594 1 81.25 90 ILE B C 1
ATOM 3996 O O . ILE B 1 90 ? -15.445 19.812 25.234 1 81.25 90 ILE B O 1
ATOM 4000 N N . VAL B 1 91 ? -16.75 18.609 23.906 1 79.44 91 VAL B N 1
ATOM 4001 C CA . VAL B 1 91 ? -17.781 19.641 23.828 1 79.44 91 VAL B CA 1
ATOM 4002 C C . VAL B 1 91 ? -18.328 19.922 25.234 1 79.44 91 VAL B C 1
ATOM 4004 O O . VAL B 1 91 ? -18.578 21.078 25.594 1 79.44 91 VAL B O 1
ATOM 4007 N N . SER B 1 92 ? -18.438 18.859 25.969 1 79.69 92 SER B N 1
ATOM 4008 C CA . SER B 1 92 ? -18.969 19.016 27.328 1 79.69 92 SER B CA 1
ATOM 4009 C C . SER B 1 92 ? -17.969 19.766 28.219 1 79.69 92 SER B C 1
ATOM 4011 O O . SER B 1 92 ? -18.375 20.484 29.125 1 79.69 92 SER B O 1
ATOM 4013 N N . TRP B 1 93 ? -16.703 19.578 28.016 1 80.88 93 TRP B N 1
ATOM 4014 C CA . TRP B 1 93 ? -15.664 20.188 28.828 1 80.88 93 TRP B CA 1
ATOM 4015 C C . TRP B 1 93 ? -15.547 21.688 28.531 1 80.88 93 TRP B C 1
ATOM 4017 O O . TRP B 1 93 ? -15.32 22.484 29.438 1 80.88 93 TRP B O 1
ATOM 4027 N N . VAL B 1 94 ? -15.516 22.172 27.297 1 78.62 94 VAL B N 1
ATOM 4028 C CA . VAL B 1 94 ? -15.219 23.531 26.891 1 78.62 94 VAL B CA 1
ATOM 4029 C C . VAL B 1 94 ? -16.484 24.391 26.969 1 78.62 94 VAL B C 1
ATOM 4031 O O . VAL B 1 94 ? -16.422 25.578 27.266 1 78.62 94 VAL B O 1
ATOM 4034 N N . GLY B 1 95 ? -17.688 23.875 27.062 1 67.56 95 GLY B N 1
ATOM 4035 C CA . GLY B 1 95 ? -18.953 24.578 27.188 1 67.56 95 GLY B CA 1
ATOM 4036 C C . GLY B 1 95 ? -19.391 25.234 25.891 1 67.56 95 GLY B C 1
ATOM 4037 O O . GLY B 1 95 ? -18.641 25.281 24.922 1 67.56 95 GLY B O 1
ATOM 4038 N N . LYS B 1 96 ? -20.516 25.781 25.891 1 68.06 96 LYS B N 1
ATOM 4039 C CA . LYS B 1 96 ? -21.219 26.328 24.719 1 68.06 96 LYS B CA 1
ATOM 4040 C C . LYS B 1 96 ? -20.578 27.641 24.25 1 68.06 96 LYS B C 1
ATOM 4042 O O . LYS B 1 96 ? -20.562 27.938 23.062 1 68.06 96 LYS B O 1
ATOM 4047 N N . LYS B 1 97 ? -20.016 28.344 25.188 1 74 97 LYS B N 1
ATOM 4048 C CA . LYS B 1 97 ? -19.5 29.672 24.859 1 74 97 LYS B CA 1
ATOM 4049 C C . LYS B 1 97 ? -18.234 29.562 24.016 1 74 97 LYS B C 1
ATOM 4051 O O . LYS B 1 97 ? -17.922 30.453 23.219 1 74 97 LYS B O 1
ATOM 4056 N N . LYS B 1 98 ? -17.562 28.562 24.125 1 91.31 98 LYS B N 1
ATOM 4057 C CA . LYS B 1 98 ? -16.312 28.359 23.391 1 91.31 98 LYS B CA 1
ATOM 4058 C C . LYS B 1 98 ? -16.438 27.172 22.438 1 91.31 98 LYS B C 1
ATOM 4060 O O . LYS B 1 98 ? -15.469 26.422 22.25 1 91.31 98 LYS B O 1
ATOM 4065 N N . LEU B 1 99 ? -17.547 27.156 21.891 1 89.81 99 LEU B N 1
ATOM 4066 C CA . LEU B 1 99 ? -17.906 26 21.062 1 89.81 99 LEU B CA 1
ATOM 4067 C C . LEU B 1 99 ? -16.953 25.859 19.875 1 89.81 99 LEU B C 1
ATOM 4069 O O . LEU B 1 99 ? -16.5 24.75 19.562 1 89.81 99 LEU B O 1
ATOM 4073 N N . PRO B 1 100 ? -16.609 27.031 19.234 1 93.62 100 PRO B N 1
ATOM 4074 C CA . PRO B 1 100 ? -15.688 26.875 18.109 1 93.62 100 PRO B CA 1
ATOM 4075 C C . PRO B 1 100 ? -14.352 26.266 18.531 1 93.62 100 PRO B C 1
ATOM 4077 O O . PRO B 1 100 ? -13.797 25.438 17.812 1 93.62 100 PRO B O 1
ATOM 4080 N N . TRP B 1 101 ? -13.93 26.625 19.656 1 94.5 101 TRP B N 1
ATOM 4081 C CA . TRP B 1 101 ? -12.664 26.078 20.156 1 94.5 101 TRP B CA 1
ATOM 4082 C C . TRP B 1 101 ? -12.812 24.609 20.547 1 94.5 101 TRP B C 1
ATOM 4084 O O . TRP B 1 101 ? -11.891 23.812 20.328 1 94.5 101 TRP B O 1
ATOM 4094 N N . ALA B 1 102 ? -13.891 24.297 21.109 1 92.44 102 ALA B N 1
ATOM 4095 C CA . ALA B 1 102 ? -14.156 22.906 21.453 1 92.44 102 ALA B CA 1
ATOM 4096 C C . ALA B 1 102 ? -14.172 22.016 20.219 1 92.44 102 ALA B C 1
ATOM 4098 O O . ALA B 1 102 ? -13.602 20.922 20.203 1 92.44 102 ALA B O 1
ATOM 4099 N N . MET B 1 103 ? -14.836 22.531 19.219 1 92.38 103 MET B N 1
ATOM 4100 C CA . MET B 1 103 ? -14.938 21.781 17.984 1 92.38 103 MET B CA 1
ATOM 4101 C C . MET B 1 103 ? -13.578 21.672 17.297 1 92.38 103 MET B C 1
ATOM 4103 O O . MET B 1 103 ? -13.234 20.625 16.734 1 92.38 103 MET B O 1
ATOM 4107 N N . GLY B 1 104 ? -12.859 22.781 17.312 1 94.75 104 GLY B N 1
ATOM 4108 C CA . GLY B 1 104 ? -11.508 22.734 16.797 1 94.75 104 GLY B CA 1
ATOM 4109 C C . GLY B 1 104 ? -10.625 21.719 17.5 1 94.75 104 GLY B C 1
ATOM 4110 O O . GLY B 1 104 ? -9.914 20.953 16.844 1 94.75 104 GLY B O 1
ATOM 4111 N N . MET B 1 105 ? -10.727 21.688 18.781 1 92.25 105 MET B N 1
ATOM 4112 C CA . MET B 1 105 ? -9.938 20.75 19.578 1 92.25 105 MET B CA 1
ATOM 4113 C C . MET B 1 105 ? -10.367 19.312 19.312 1 92.25 105 MET B C 1
ATOM 4115 O O . MET B 1 105 ? -9.523 18.406 19.25 1 92.25 105 MET B O 1
ATOM 4119 N N . THR B 1 106 ? -11.617 19.172 19.219 1 89.5 106 THR B N 1
ATOM 4120 C CA . THR B 1 106 ? -12.141 17.859 18.844 1 89.5 106 THR B CA 1
ATOM 4121 C C . THR B 1 106 ? -11.516 17.375 17.531 1 89.5 106 THR B C 1
ATOM 4123 O O . THR B 1 106 ? -11.016 16.25 17.453 1 89.5 106 THR B O 1
ATOM 4126 N N . GLY B 1 107 ? -11.602 18.219 16.562 1 92.06 107 GLY B N 1
ATOM 4127 C CA . GLY B 1 107 ? -11.008 17.859 15.289 1 92.06 107 GLY B CA 1
ATOM 4128 C C . GLY B 1 107 ? -9.523 17.578 15.383 1 92.06 107 GLY B C 1
ATOM 4129 O O . GLY B 1 107 ? -9.039 16.609 14.789 1 92.06 107 GLY B O 1
ATOM 4130 N N . TYR B 1 108 ? -8.922 18.406 16.125 1 91.56 108 TYR B N 1
ATOM 4131 C CA . TYR B 1 108 ? -7.477 18.281 16.312 1 91.56 108 TYR B CA 1
ATOM 4132 C C . TYR B 1 108 ? -7.109 16.906 16.844 1 91.56 108 TYR B C 1
ATOM 4134 O O . TYR B 1 108 ? -6.219 16.234 16.312 1 91.56 108 TYR B O 1
ATOM 4142 N N . ILE B 1 109 ? -7.742 16.422 17.766 1 88.12 109 ILE B N 1
ATOM 4143 C CA . ILE B 1 109 ? -7.414 15.164 18.438 1 88.12 109 ILE B CA 1
ATOM 4144 C C . ILE B 1 109 ? -7.863 13.984 17.578 1 88.12 109 ILE B C 1
ATOM 4146 O O . ILE B 1 109 ? -7.102 13.031 17.375 1 88.12 109 ILE B O 1
ATOM 4150 N N . VAL B 1 110 ? -9.039 14.047 17.031 1 85 110 VAL B N 1
ATOM 4151 C CA . VAL B 1 110 ? -9.656 12.93 16.328 1 85 110 VAL B CA 1
ATOM 4152 C C . VAL B 1 110 ? -8.93 12.688 15.008 1 85 110 VAL B C 1
ATOM 4154 O O . VAL B 1 110 ? -8.797 11.539 14.57 1 85 110 VAL B O 1
ATOM 4157 N N . SER B 1 111 ? -8.359 13.711 14.484 1 88.62 111 SER B N 1
ATOM 4158 C CA . SER B 1 111 ? -7.781 13.594 13.148 1 88.62 111 SER B CA 1
ATOM 4159 C C . SER B 1 111 ? -6.328 13.125 13.211 1 88.62 111 SER B C 1
ATOM 4161 O O . SER B 1 111 ? -5.699 12.898 12.172 1 88.62 111 SER B O 1
ATOM 4163 N N . ILE B 1 112 ? -5.844 12.961 14.297 1 85.88 112 ILE B N 1
ATOM 4164 C CA . ILE B 1 112 ? -4.484 12.445 14.422 1 85.88 112 ILE B CA 1
ATOM 4165 C C . ILE B 1 112 ? -4.43 11.016 13.891 1 85.88 112 ILE B C 1
ATOM 4167 O O . ILE B 1 112 ? -3.637 10.703 12.992 1 85.88 112 ILE B O 1
ATOM 4171 N N . PRO B 1 113 ? -5.285 10.25 14.305 1 81.12 113 PRO B N 1
ATOM 4172 C CA . PRO B 1 113 ? -5.273 8.875 13.797 1 81.12 113 PRO B CA 1
ATOM 4173 C C . PRO B 1 113 ? -6.301 8.648 12.688 1 81.12 113 PRO B C 1
ATOM 4175 O O . PRO B 1 113 ? -6.168 7.703 11.906 1 81.12 113 PRO B O 1
ATOM 4178 N N . VAL B 1 114 ? -7.406 9.43 12.68 1 75.94 114 VAL B N 1
ATOM 4179 C CA . VAL B 1 114 ? -8.516 9.234 11.75 1 75.94 114 VAL B CA 1
ATOM 4180 C C . VAL B 1 114 ? -8.391 10.203 10.578 1 75.94 114 VAL B C 1
ATOM 4182 O O . VAL B 1 114 ? -8.156 11.398 10.773 1 75.94 114 VAL B O 1
ATOM 4185 N N . PHE B 1 115 ? -8.57 9.664 9.438 1 80.38 115 PHE B N 1
ATOM 4186 C CA . PHE B 1 115 ? -8.469 10.492 8.242 1 80.38 115 PHE B CA 1
ATOM 4187 C C . PHE B 1 115 ? -9.523 11.594 8.258 1 80.38 115 PHE B C 1
ATOM 4189 O O . PHE B 1 115 ? -10.672 11.352 8.641 1 80.38 115 PHE B O 1
ATOM 4196 N N . VAL B 1 116 ? -9.164 12.648 7.738 1 88 116 VAL B N 1
ATOM 4197 C CA . VAL B 1 116 ? -9.898 13.898 7.898 1 88 116 VAL B CA 1
ATOM 4198 C C . VAL B 1 116 ? -11.312 13.742 7.344 1 88 116 VAL B C 1
ATOM 4200 O O . VAL B 1 116 ? -12.289 14.117 7.996 1 88 116 VAL B O 1
ATOM 4203 N N . ASP B 1 117 ? -11.562 13.18 6.145 1 83.38 117 ASP B N 1
ATOM 4204 C CA . ASP B 1 117 ? -12.875 13.047 5.523 1 83.38 117 ASP B CA 1
ATOM 4205 C C . ASP B 1 117 ? -13.773 12.117 6.336 1 83.38 117 ASP B C 1
ATOM 4207 O O . ASP B 1 117 ? -14.953 12.422 6.559 1 83.38 117 ASP B O 1
ATOM 4211 N N . VAL B 1 118 ? -13.188 11.109 6.762 1 78.81 118 VAL B N 1
ATOM 4212 C CA . VAL B 1 118 ? -13.953 10.125 7.523 1 78.81 118 VAL B CA 1
ATOM 4213 C C . VAL B 1 118 ? -14.32 10.703 8.891 1 78.81 118 VAL B C 1
ATOM 4215 O O . VAL B 1 118 ? -15.445 10.523 9.359 1 78.81 118 VAL B O 1
ATOM 4218 N N . ALA B 1 119 ? -13.336 11.328 9.445 1 85.75 119 ALA B N 1
ATOM 4219 C CA . ALA B 1 119 ? -13.578 11.953 10.742 1 85.75 119 ALA B CA 1
ATOM 4220 C C . ALA B 1 119 ? -14.719 12.953 10.664 1 85.75 119 ALA B C 1
ATOM 4222 O O . ALA B 1 119 ? -15.578 13 11.555 1 85.75 119 ALA B O 1
ATOM 4223 N N . TYR B 1 120 ? -14.812 13.695 9.586 1 90.69 120 TYR B N 1
ATOM 4224 C CA . TYR B 1 120 ? -15.875 14.688 9.438 1 90.69 120 TYR B CA 1
ATOM 4225 C C . TYR B 1 120 ? -17.234 14.016 9.266 1 90.69 120 TYR B C 1
ATOM 4227 O O . TYR B 1 120 ? -18.219 14.438 9.875 1 90.69 120 TYR B O 1
ATOM 4235 N N . ILE B 1 121 ? -17.266 13.086 8.438 1 82.19 121 ILE B N 1
ATOM 4236 C CA . ILE B 1 121 ? -18.531 12.383 8.18 1 82.19 121 ILE B CA 1
ATOM 4237 C C . ILE B 1 121 ? -19.062 11.781 9.477 1 82.19 121 ILE B C 1
ATOM 4239 O O . ILE B 1 121 ? -20.25 11.859 9.766 1 82.19 121 ILE B O 1
ATOM 4243 N N . LEU B 1 122 ? -18.109 11.258 10.195 1 77.69 122 LEU B N 1
ATOM 4244 C CA . LEU B 1 122 ? -18.469 10.625 11.461 1 77.69 122 LEU B CA 1
ATOM 4245 C C . LEU B 1 122 ? -19.047 11.648 12.438 1 77.69 122 LEU B C 1
ATOM 4247 O O . LEU B 1 122 ? -19.938 11.328 13.234 1 77.69 122 LEU B O 1
ATOM 4251 N N . LEU B 1 123 ? -18.625 12.852 12.391 1 86.25 123 LEU B N 1
ATOM 4252 C CA . LEU B 1 123 ? -18.984 13.867 13.375 1 86.25 123 LEU B CA 1
ATOM 4253 C C . LEU B 1 123 ? -20.047 14.805 12.82 1 86.25 123 LEU B C 1
ATOM 4255 O O . LEU B 1 123 ? -20.469 15.75 13.492 1 86.25 123 LEU B O 1
ATOM 4259 N N . GLN B 1 124 ? -20.5 14.539 11.617 1 86.06 124 GLN B N 1
ATOM 4260 C CA . GLN B 1 124 ? -21.484 15.383 10.938 1 86.06 124 GLN B CA 1
ATOM 4261 C C . GLN B 1 124 ? -22.766 15.508 11.758 1 86.06 124 GLN B C 1
ATOM 4263 O O . GLN B 1 124 ? -23.297 16.609 11.914 1 86.06 124 GLN B O 1
ATOM 4268 N N . PRO B 1 125 ? -23.281 14.43 12.258 1 78 125 PRO B N 1
ATOM 4269 C CA . PRO B 1 125 ? -24.516 14.562 13.055 1 78 125 PRO B CA 1
ATOM 4270 C C . PRO B 1 125 ? -24.312 15.445 14.289 1 78 125 PRO B C 1
ATOM 4272 O O . PRO B 1 125 ? -25.25 16.141 14.703 1 78 125 PRO B O 1
ATOM 4275 N N . VAL B 1 126 ? -23.109 15.328 14.852 1 80.56 126 VAL B N 1
ATOM 4276 C CA . VAL B 1 126 ? -22.812 16.172 16.016 1 80.56 126 VAL B CA 1
ATOM 4277 C C . VAL B 1 126 ? -22.812 17.641 15.602 1 80.56 126 VAL B C 1
ATOM 4279 O O . VAL B 1 126 ? -23.375 18.484 16.312 1 80.56 126 VAL B O 1
ATOM 4282 N N . VAL B 1 127 ? -22.234 17.922 14.461 1 89.44 127 VAL B N 1
ATOM 4283 C CA . VAL B 1 127 ? -22.188 19.281 13.938 1 89.44 127 VAL B CA 1
ATOM 4284 C C . VAL B 1 127 ? -23.594 19.828 13.734 1 89.44 127 VAL B C 1
ATOM 4286 O O . VAL B 1 127 ? -23.906 20.938 14.164 1 89.44 127 VAL B O 1
ATOM 4289 N N . GLU B 1 128 ? -24.422 19.094 13.133 1 86.75 128 GLU B N 1
ATOM 4290 C CA . GLU B 1 128 ? -25.781 19.516 12.812 1 86.75 128 GLU B CA 1
ATOM 4291 C C . GLU B 1 128 ? -26.625 19.656 14.078 1 86.75 128 GLU B C 1
ATOM 4293 O O . GLU B 1 128 ? -27.406 20.594 14.211 1 86.75 128 GLU B O 1
ATOM 4298 N N . SER B 1 129 ? -26.484 18.719 14.922 1 81.69 129 SER B N 1
ATOM 4299 C CA . SER B 1 129 ? -27.219 18.781 16.172 1 81.69 129 SER B CA 1
ATOM 4300 C C . SER B 1 129 ? -26.844 20.031 16.984 1 81.69 129 SER B C 1
ATOM 4302 O O . SER B 1 129 ? -27.703 20.719 17.516 1 81.69 129 SER B O 1
ATOM 4304 N N . LEU B 1 130 ? -25.594 20.266 17.078 1 84.25 130 LEU B N 1
ATOM 4305 C CA . LEU B 1 130 ? -25.125 21.422 17.828 1 84.25 130 LEU B CA 1
ATOM 4306 C C . LEU B 1 130 ? -25.609 22.719 17.172 1 84.25 130 LEU B C 1
ATOM 4308 O O . LEU B 1 130 ? -25.984 23.656 17.875 1 84.25 130 LEU B O 1
ATOM 4312 N N . SER B 1 131 ? -25.484 22.75 15.875 1 88.31 131 SER B N 1
ATOM 4313 C CA . SER B 1 131 ? -25.953 23.938 15.164 1 88.31 131 SER B CA 1
ATOM 4314 C C . SER B 1 131 ? -27.422 24.203 15.477 1 88.31 131 SER B C 1
ATOM 4316 O O . SER B 1 131 ? -27.812 25.344 15.742 1 88.31 131 SER B O 1
ATOM 4318 N N . GLY B 1 132 ? -28.234 23.266 15.398 1 82.94 132 GLY B N 1
ATOM 4319 C CA . GLY B 1 132 ? -29.656 23.391 15.703 1 82.94 132 GLY B CA 1
ATOM 4320 C C . GLY B 1 132 ? -29.922 23.828 17.141 1 82.94 132 GLY B C 1
ATOM 4321 O O . GLY B 1 132 ? -30.812 24.656 17.391 1 82.94 132 GLY B O 1
ATOM 4322 N N . LYS B 1 133 ? -29.141 23.328 17.984 1 78.12 133 LYS B N 1
ATOM 4323 C CA . LYS B 1 133 ? -29.359 23.562 19.406 1 78.12 133 LYS B CA 1
ATOM 4324 C C . LYS B 1 133 ? -28.953 24.984 19.797 1 78.12 133 LYS B C 1
ATOM 4326 O O . LYS B 1 133 ? -29.625 25.625 20.609 1 78.12 133 LYS B O 1
ATOM 4331 N N . ILE B 1 134 ? -27.906 25.375 19.266 1 83 134 ILE B N 1
ATOM 4332 C CA . ILE B 1 134 ? -27.391 26.672 19.719 1 83 134 ILE B CA 1
ATOM 4333 C C . ILE B 1 134 ? -27.859 27.766 18.766 1 83 134 ILE B C 1
ATOM 4335 O O . ILE B 1 134 ? -27.547 28.938 18.953 1 83 134 ILE B O 1
ATOM 4339 N N . LYS B 1 135 ? -28.5 27.344 17.734 1 85.19 135 LYS B N 1
ATOM 4340 C CA . LYS B 1 135 ? -29.094 28.266 16.766 1 85.19 135 LYS B CA 1
ATOM 4341 C C . LYS B 1 135 ? -28.031 29.141 16.109 1 85.19 135 LYS B C 1
ATOM 4343 O O . LYS B 1 135 ? -28.141 30.359 16.094 1 85.19 135 LYS B O 1
ATOM 4348 N N . LYS B 1 136 ? -27 28.562 15.711 1 90.56 136 LYS B N 1
ATOM 4349 C CA . LYS B 1 136 ? -25.938 29.172 14.898 1 90.56 136 LYS B CA 1
ATOM 4350 C C . LYS B 1 136 ? -25.812 28.469 13.547 1 90.56 136 LYS B C 1
ATOM 4352 O O . LYS B 1 136 ? -26.25 27.328 13.391 1 90.56 136 LYS B O 1
ATOM 4357 N N . PRO B 1 137 ? -25.281 29.203 12.609 1 94.5 137 PRO B N 1
ATOM 4358 C CA . PRO B 1 137 ? -25.109 28.547 11.305 1 94.5 137 PRO B CA 1
ATOM 4359 C C . PRO B 1 137 ? -24.297 27.266 11.391 1 94.5 137 PRO B C 1
ATOM 4361 O O . PRO B 1 137 ? -23.328 27.188 12.156 1 94.5 137 PRO B O 1
ATOM 4364 N N . VAL B 1 138 ? -24.672 26.375 10.586 1 94.31 138 VAL B N 1
ATOM 4365 C CA . VAL B 1 138 ? -24 25.078 10.578 1 94.31 138 VAL B CA 1
ATOM 4366 C C . VAL B 1 138 ? -22.516 25.281 10.211 1 94.31 138 VAL B C 1
ATOM 4368 O O . VAL B 1 138 ? -21.656 24.578 10.727 1 94.31 138 VAL B O 1
ATOM 4371 N N . LEU B 1 139 ? -22.203 26.234 9.352 1 96.19 139 LEU B N 1
ATOM 4372 C CA . LEU B 1 139 ? -20.828 26.484 8.914 1 96.19 139 LEU B CA 1
ATOM 4373 C C . LEU B 1 139 ? -19.984 26.969 10.078 1 96.19 139 LEU B C 1
ATOM 4375 O O . LEU B 1 139 ? -18.766 26.75 10.094 1 96.19 139 LEU B O 1
ATOM 4379 N N . TYR B 1 140 ? -20.625 27.594 11.023 1 95.25 140 TYR B N 1
ATOM 4380 C CA . TYR B 1 140 ? -19.938 28.062 12.219 1 95.25 140 TYR B CA 1
ATOM 4381 C C . TYR B 1 140 ? -19.328 26.891 12.984 1 95.25 140 TYR B C 1
ATOM 4383 O O . TYR B 1 140 ? -18.188 26.984 13.453 1 95.25 140 TYR B O 1
ATOM 4391 N N . ILE B 1 141 ? -20.016 25.875 13.055 1 93.56 141 ILE B N 1
ATOM 4392 C CA . ILE B 1 141 ? -19.578 24.688 13.789 1 93.56 141 ILE B CA 1
ATOM 4393 C C . ILE B 1 141 ? -18.734 23.812 12.875 1 93.56 141 ILE B C 1
ATOM 4395 O O . ILE B 1 141 ? -17.672 23.328 13.281 1 93.56 141 ILE B O 1
ATOM 4399 N 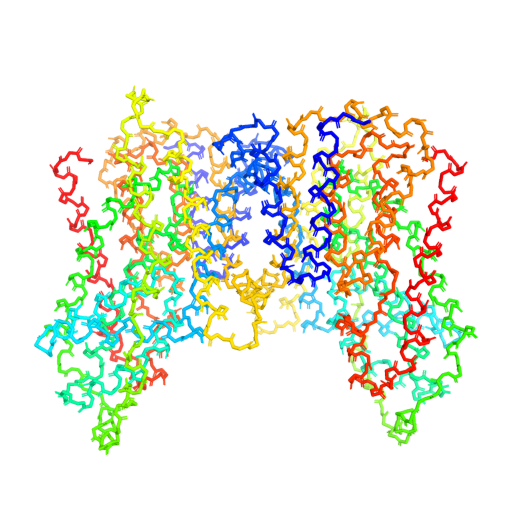N . ALA B 1 142 ? -19.172 23.656 11.688 1 95.81 142 ALA B N 1
ATOM 4400 C CA . ALA B 1 142 ? -18.531 22.781 10.719 1 95.81 142 ALA B CA 1
ATOM 4401 C C . ALA B 1 142 ? -17.094 23.25 10.43 1 95.81 142 ALA B C 1
ATOM 4403 O O . ALA B 1 142 ? -16.172 22.438 10.422 1 95.81 142 ALA B O 1
ATOM 4404 N N . LEU B 1 143 ? -16.906 24.5 10.195 1 97.31 143 LEU B N 1
ATOM 4405 C CA . LEU B 1 143 ? -15.594 25.031 9.836 1 97.31 143 LEU B CA 1
ATOM 4406 C C . LEU B 1 143 ? -14.672 25.062 11.047 1 97.31 143 LEU B C 1
ATOM 4408 O O . LEU B 1 143 ? -13.445 24.969 10.906 1 97.31 143 LEU B O 1
ATOM 4412 N N . SER B 1 144 ? -15.258 25.219 12.203 1 96.44 144 SER B N 1
ATOM 4413 C CA . SER B 1 144 ? -14.461 25.094 13.422 1 96.44 144 SER B CA 1
ATOM 4414 C C . SER B 1 144 ? -13.891 23.688 13.562 1 96.44 144 SER B C 1
ATOM 4416 O O . SER B 1 144 ? -12.711 23.516 13.875 1 96.44 144 SER B O 1
ATOM 4418 N N . LEU B 1 145 ? -14.734 22.75 13.344 1 94.75 145 LEU B N 1
ATOM 4419 C CA . LEU B 1 145 ? -14.297 21.344 13.344 1 94.75 145 LEU B CA 1
ATOM 4420 C C . LEU B 1 145 ? -13.258 21.109 12.258 1 94.75 145 LEU B C 1
ATOM 4422 O O . LEU B 1 145 ? -12.25 20.438 12.5 1 94.75 145 LEU B O 1
ATOM 4426 N N . THR B 1 146 ? -13.469 21.641 11.117 1 95.94 146 THR B N 1
ATOM 4427 C CA . THR B 1 146 ? -12.586 21.5 9.969 1 95.94 146 THR B CA 1
ATOM 4428 C C . THR B 1 146 ? -11.203 22.062 10.266 1 95.94 146 THR B C 1
ATOM 4430 O O . THR B 1 146 ? -10.188 21.484 9.867 1 95.94 146 THR B O 1
ATOM 4433 N N . ALA B 1 147 ? -11.195 23.172 10.938 1 96.69 147 ALA B N 1
ATOM 4434 C CA . ALA B 1 147 ? -9.922 23.797 11.297 1 96.69 147 ALA B CA 1
ATOM 4435 C C . ALA B 1 147 ? -9.055 22.828 12.094 1 96.69 147 ALA B C 1
ATOM 4437 O O . ALA B 1 147 ? -7.879 22.625 11.773 1 96.69 147 ALA B O 1
ATOM 4438 N N . GLY B 1 148 ? -9.617 22.25 13.07 1 95.25 148 GLY B N 1
ATOM 4439 C CA . GLY B 1 148 ? -8.883 21.281 13.883 1 95.25 148 GLY B CA 1
ATOM 4440 C C . GLY B 1 148 ? -8.484 20.047 13.109 1 95.25 148 GLY B C 1
ATOM 4441 O O . GLY B 1 148 ? -7.348 19.578 13.211 1 95.25 148 GLY B O 1
ATOM 4442 N N . LEU B 1 149 ? -9.406 19.531 12.352 1 93.5 149 LEU B N 1
ATOM 4443 C CA . LEU B 1 149 ? -9.188 18.297 11.586 1 93.5 149 LEU B CA 1
ATOM 4444 C C . LEU B 1 149 ? -8.031 18.469 10.602 1 93.5 149 LEU B C 1
ATOM 4446 O O . LEU B 1 149 ? -7.152 17.609 10.516 1 93.5 149 LEU B O 1
ATOM 4450 N N . THR B 1 150 ? -8 19.578 9.945 1 94.88 150 THR B N 1
ATOM 4451 C CA . THR B 1 150 ? -7.023 19.75 8.875 1 94.88 150 THR B CA 1
ATOM 4452 C C . THR B 1 150 ? -5.652 20.078 9.453 1 94.88 150 THR B C 1
ATOM 4454 O O . THR B 1 150 ? -4.625 19.703 8.883 1 94.88 150 THR B O 1
ATOM 4457 N N . VAL B 1 151 ? -5.656 20.719 10.555 1 95.56 151 VAL B N 1
ATOM 4458 C CA . VAL B 1 151 ? -4.379 21.125 11.141 1 95.56 151 VAL B CA 1
ATOM 4459 C C . VAL B 1 151 ? -3.6 19.891 11.586 1 95.56 151 VAL B C 1
ATOM 4461 O O . VAL B 1 151 ? -2.406 19.766 11.297 1 95.56 151 VAL B O 1
ATOM 4464 N N . SER B 1 152 ? -4.215 19.016 12.312 1 93 152 SER B N 1
ATOM 4465 C CA . SER B 1 152 ? -3.523 17.812 12.75 1 93 152 SER B CA 1
ATOM 4466 C C . SER B 1 152 ? -3.168 16.922 11.562 1 93 152 SER B C 1
ATOM 4468 O O . SER B 1 152 ? -2.09 16.312 11.531 1 93 152 SER B O 1
ATOM 4470 N N . HIS B 1 153 ? -3.992 16.859 10.625 1 91.12 153 HIS B N 1
ATOM 4471 C CA . HIS B 1 153 ? -3.766 16.094 9.398 1 91.12 153 HIS B CA 1
ATOM 4472 C C . HIS B 1 153 ? -2.543 16.609 8.648 1 91.12 153 HIS B C 1
ATOM 4474 O O . HIS B 1 153 ? -1.834 15.836 8.008 1 91.12 153 HIS B O 1
ATOM 4480 N N . THR B 1 154 ? -2.279 17.844 8.781 1 94.56 154 THR B N 1
ATOM 4481 C CA . THR B 1 154 ? -1.274 18.516 7.957 1 94.56 154 THR B CA 1
ATOM 4482 C C . THR B 1 154 ? 0.055 18.609 8.695 1 94.56 154 THR B C 1
ATOM 4484 O O . THR B 1 154 ? 1.122 18.562 8.078 1 94.56 154 THR B O 1
ATOM 4487 N N . LEU B 1 155 ? -0.013 18.641 10.055 1 95.75 155 LEU B N 1
ATOM 4488 C CA . LEU B 1 155 ? 1.196 19.094 10.742 1 95.75 155 LEU B CA 1
ATOM 4489 C C . LEU B 1 155 ? 1.635 18.062 11.789 1 95.75 155 LEU B C 1
ATOM 4491 O O . LEU B 1 155 ? 2.797 18.062 12.203 1 95.75 155 LEU B O 1
ATOM 4495 N N . ILE B 1 156 ? 0.797 17.156 12.188 1 92.25 156 ILE B N 1
ATOM 4496 C CA . ILE B 1 156 ? 1.103 16.438 13.422 1 92.25 156 ILE B CA 1
ATOM 4497 C C . ILE B 1 156 ? 1.364 14.969 13.125 1 92.25 156 ILE B C 1
ATOM 4499 O O . ILE B 1 156 ? 0.439 14.227 12.797 1 92.25 156 ILE B O 1
ATOM 4503 N N . PRO B 1 157 ? 2.58 14.531 13.344 1 88.69 157 PRO B N 1
ATOM 4504 C CA . PRO B 1 157 ? 2.775 13.078 13.383 1 88.69 157 PRO B CA 1
ATOM 4505 C C . PRO B 1 157 ? 2.049 12.422 14.555 1 88.69 157 PRO B C 1
ATOM 4507 O O . PRO B 1 157 ? 1.804 13.07 15.578 1 88.69 157 PRO B O 1
ATOM 4510 N N . PRO B 1 158 ? 1.52 11.195 14.391 1 86.38 158 PRO B N 1
ATOM 4511 C CA . PRO B 1 158 ? 1.938 10.234 13.367 1 86.38 158 PRO B CA 1
ATOM 4512 C C . PRO B 1 158 ? 0.973 10.172 12.188 1 86.38 158 PRO B C 1
ATOM 4514 O O . PRO B 1 158 ? 0.883 9.141 11.508 1 86.38 158 PRO B O 1
ATOM 4517 N N . THR B 1 159 ? 0.159 11.297 11.984 1 87.81 159 THR B N 1
ATOM 4518 C CA . THR B 1 159 ? -0.662 11.328 10.781 1 87.81 159 THR B CA 1
ATOM 4519 C C . THR B 1 159 ? 0.182 11.039 9.539 1 87.81 159 THR B C 1
ATOM 4521 O O . THR B 1 159 ? 1.333 11.469 9.453 1 87.81 159 THR B O 1
ATOM 4524 N N . PRO B 1 160 ? -0.369 10.391 8.609 1 85.88 160 PRO B N 1
ATOM 4525 C CA . PRO B 1 160 ? 0.402 9.898 7.461 1 85.88 160 PRO B CA 1
ATOM 4526 C C . PRO B 1 160 ? 1.115 11.016 6.707 1 85.88 160 PRO B C 1
ATOM 4528 O O . PRO B 1 160 ? 2.293 10.883 6.367 1 85.88 160 PRO B O 1
ATOM 4531 N N . GLY B 1 161 ? 0.464 12.078 6.395 1 90.94 161 GLY B N 1
ATOM 4532 C CA . GLY B 1 161 ? 1.079 13.188 5.688 1 90.94 161 GLY B CA 1
ATOM 4533 C C . GLY B 1 161 ? 2.322 13.719 6.375 1 90.94 161 GLY B C 1
ATOM 4534 O O . GLY B 1 161 ? 3.416 13.68 5.809 1 90.94 161 GLY B O 1
ATOM 4535 N N . PRO B 1 162 ? 2.158 14.109 7.621 1 93.06 162 PRO B N 1
ATOM 4536 C CA . PRO B 1 162 ? 3.305 14.594 8.391 1 93.06 162 PRO B CA 1
ATOM 4537 C C . PRO B 1 162 ? 4.402 13.547 8.539 1 93.06 162 PRO B C 1
ATOM 4539 O O . PRO B 1 162 ? 5.59 13.875 8.531 1 93.06 162 PRO B O 1
ATOM 4542 N N . MET B 1 163 ? 4.004 12.344 8.695 1 90.94 163 MET B N 1
ATOM 4543 C CA . MET B 1 163 ? 4.996 11.273 8.766 1 90.94 163 MET B CA 1
ATOM 4544 C C . MET B 1 163 ? 5.797 11.195 7.469 1 90.94 163 MET B C 1
ATOM 4546 O O . MET B 1 163 ? 7.008 10.977 7.496 1 90.94 163 MET B O 1
ATOM 4550 N N . ALA B 1 164 ? 5.133 11.32 6.402 1 91.38 164 ALA B N 1
ATOM 4551 C CA . ALA B 1 164 ? 5.797 11.32 5.102 1 91.38 164 ALA B CA 1
ATOM 4552 C C . ALA B 1 164 ? 6.793 12.469 4.996 1 91.38 164 ALA B C 1
ATOM 4554 O O . ALA B 1 164 ? 7.918 12.289 4.52 1 91.38 164 ALA B O 1
ATOM 4555 N N . VAL B 1 165 ? 6.363 13.625 5.441 1 94.62 165 VAL B N 1
ATOM 4556 C CA . VAL B 1 165 ? 7.23 14.789 5.402 1 94.62 165 VAL B CA 1
ATOM 4557 C C . VAL B 1 165 ? 8.477 14.547 6.254 1 94.62 165 VAL B C 1
ATOM 4559 O O . VAL B 1 165 ? 9.594 14.836 5.828 1 94.62 165 VAL B O 1
ATOM 4562 N N . ALA B 1 166 ? 8.242 14 7.41 1 93.5 166 ALA B N 1
ATOM 4563 C CA . ALA B 1 166 ? 9.367 13.719 8.305 1 93.5 166 ALA B CA 1
ATOM 4564 C C . ALA B 1 166 ? 10.367 12.773 7.637 1 93.5 166 ALA B C 1
ATOM 4566 O O . ALA B 1 166 ? 11.578 13.016 7.68 1 93.5 166 ALA B O 1
ATOM 4567 N N . SER B 1 167 ? 9.859 11.781 7.074 1 90.25 167 SER B N 1
ATOM 4568 C CA . SER B 1 167 ? 10.711 10.781 6.441 1 90.25 167 SER B CA 1
ATOM 4569 C C . SER B 1 167 ? 11.461 11.359 5.246 1 90.25 167 SER B C 1
ATOM 4571 O O . SER B 1 167 ? 12.672 11.164 5.113 1 90.25 167 SER B O 1
ATOM 4573 N N . LEU B 1 168 ? 10.852 12.102 4.414 1 91.06 168 LEU B N 1
ATOM 4574 C CA . LEU B 1 168 ? 11.43 12.633 3.182 1 91.06 168 LEU B CA 1
ATOM 4575 C C . LEU B 1 168 ? 12.422 13.758 3.48 1 91.06 168 LEU B C 1
ATOM 4577 O O . LEU B 1 168 ? 13.406 13.93 2.764 1 91.06 168 LEU B O 1
ATOM 4581 N N . MET B 1 169 ? 12.133 14.445 4.586 1 93.62 169 MET B N 1
ATOM 4582 C CA . MET B 1 169 ? 12.984 15.57 4.957 1 93.62 169 MET B CA 1
ATOM 4583 C C . MET B 1 169 ? 14.141 15.117 5.84 1 93.62 169 MET B C 1
ATOM 4585 O O . MET B 1 169 ? 15.07 15.883 6.102 1 93.62 169 MET B O 1
ATOM 4589 N N . GLY B 1 170 ? 14.055 13.922 6.281 1 91.25 170 GLY B N 1
ATOM 4590 C CA . GLY B 1 170 ? 15.086 13.406 7.168 1 91.25 170 GLY B CA 1
ATOM 4591 C C . GLY B 1 170 ? 15.078 14.062 8.539 1 91.25 170 GLY B C 1
ATOM 4592 O O . GLY B 1 170 ? 16.141 14.312 9.117 1 91.25 170 GLY B O 1
ATOM 4593 N N . VAL B 1 171 ? 13.93 14.445 8.969 1 91.88 171 VAL B N 1
ATOM 4594 C CA . VAL B 1 171 ? 13.836 15.117 10.258 1 91.88 171 VAL B CA 1
ATOM 4595 C C . VAL B 1 171 ? 13.406 14.117 11.328 1 91.88 171 VAL B C 1
ATOM 4597 O O . VAL B 1 171 ? 12.617 13.203 11.055 1 91.88 171 VAL B O 1
ATOM 4600 N N . GLU B 1 172 ? 13.969 14.297 12.531 1 89.31 172 GLU B N 1
ATOM 4601 C CA . GLU B 1 172 ? 13.555 13.469 13.664 1 89.31 172 GLU B CA 1
ATOM 4602 C C . GLU B 1 172 ? 12.109 13.758 14.062 1 89.31 172 GLU B C 1
ATOM 4604 O O . GLU B 1 172 ? 11.742 14.914 14.266 1 89.31 172 GLU B O 1
ATOM 4609 N N . ILE B 1 173 ? 11.352 12.742 14.227 1 89.69 173 ILE B N 1
ATOM 4610 C CA . ILE B 1 173 ? 9.906 12.836 14.43 1 89.69 173 ILE B CA 1
ATOM 4611 C C . ILE B 1 173 ? 9.617 13.609 15.719 1 89.69 173 ILE B C 1
ATOM 4613 O O . ILE B 1 173 ? 8.703 14.438 15.758 1 89.69 173 ILE B O 1
ATOM 4617 N N . GLY B 1 174 ? 10.398 13.367 16.766 1 88 174 GLY B N 1
ATOM 4618 C CA . GLY B 1 174 ? 10.18 14.055 18.031 1 88 174 GLY B CA 1
ATOM 4619 C C . GLY B 1 174 ? 10.328 15.562 17.922 1 88 174 GLY B C 1
ATOM 4620 O O . GLY B 1 174 ? 9.477 16.312 18.406 1 88 174 GLY B O 1
ATOM 4621 N N . ASN B 1 175 ? 11.398 15.977 17.281 1 89.19 175 ASN B N 1
ATOM 4622 C CA . ASN B 1 175 ? 11.633 17.406 17.078 1 89.19 175 ASN B CA 1
ATOM 4623 C C . ASN B 1 175 ? 10.547 18.031 16.219 1 89.19 175 ASN B C 1
ATOM 4625 O O . ASN B 1 175 ? 10.07 19.125 16.516 1 89.19 175 ASN B O 1
ATOM 4629 N N . MET B 1 176 ? 10.219 17.359 15.203 1 92.69 176 MET B N 1
ATOM 4630 C CA . MET B 1 176 ? 9.164 17.859 14.32 1 92.69 176 MET B CA 1
ATOM 4631 C C . MET B 1 176 ? 7.84 17.984 15.062 1 92.69 176 MET B C 1
ATOM 4633 O O . MET B 1 176 ? 7.098 18.938 14.859 1 92.69 176 MET B O 1
ATOM 4637 N N . LEU B 1 177 ? 7.609 16.953 15.828 1 91.69 177 LEU B N 1
ATOM 4638 C CA . LEU B 1 177 ? 6.375 16.969 16.609 1 91.69 177 LEU B CA 1
ATOM 4639 C C . LEU B 1 177 ? 6.301 18.203 17.5 1 91.69 177 LEU B C 1
ATOM 4641 O O . LEU B 1 177 ? 5.273 18.875 17.547 1 91.69 177 LEU B O 1
ATOM 4645 N N . LEU B 1 178 ? 7.332 18.547 18.172 1 90.38 178 LEU B N 1
ATOM 4646 C CA . LEU B 1 178 ? 7.352 19.688 19.094 1 90.38 178 LEU B CA 1
ATOM 4647 C C . LEU B 1 178 ? 7.184 21 18.328 1 90.38 178 LEU B C 1
ATOM 4649 O O . LEU B 1 178 ? 6.379 21.844 18.719 1 90.38 178 LEU B O 1
ATOM 4653 N N . ILE B 1 179 ? 7.891 21.125 17.297 1 93.56 179 ILE B N 1
ATOM 4654 C CA . ILE B 1 179 ? 7.828 22.344 16.484 1 93.56 179 ILE B CA 1
ATOM 4655 C C . ILE B 1 179 ? 6.434 22.484 15.875 1 93.56 179 ILE B C 1
ATOM 4657 O O . ILE B 1 179 ? 5.816 23.547 15.953 1 93.56 179 ILE B O 1
ATOM 4661 N N . ASN B 1 180 ? 5.949 21.391 15.336 1 95.25 180 ASN B N 1
ATOM 4662 C CA . ASN B 1 180 ? 4.676 21.438 14.625 1 95.25 180 ASN B CA 1
ATOM 4663 C C . ASN B 1 180 ? 3.502 21.578 15.586 1 95.25 180 ASN B C 1
ATOM 4665 O O . ASN B 1 180 ? 2.449 22.094 15.219 1 95.25 180 ASN B O 1
ATOM 4669 N N . LEU B 1 181 ? 3.668 21.078 16.812 1 93.44 181 LEU B N 1
ATOM 4670 C CA . LEU B 1 181 ? 2.641 21.312 17.812 1 93.44 181 LEU B CA 1
ATOM 4671 C C . LEU B 1 181 ? 2.465 22.812 18.047 1 93.44 181 LEU B C 1
ATOM 4673 O O . LEU B 1 181 ? 1.34 23.297 18.203 1 93.44 181 LEU B O 1
ATOM 4677 N N . PHE B 1 182 ? 3.566 23.453 18.062 1 94.38 182 PHE B N 1
ATOM 4678 C CA . PHE B 1 182 ? 3.535 24.906 18.266 1 94.38 182 PHE B CA 1
ATOM 4679 C C . PHE B 1 182 ? 2.914 25.594 17.062 1 94.38 182 PHE B C 1
ATOM 4681 O O . PHE B 1 182 ? 2.004 26.406 17.203 1 94.38 182 PHE B O 1
ATOM 4688 N N . VAL B 1 183 ? 3.357 25.312 15.891 1 96.62 183 VAL B N 1
ATOM 4689 C CA . VAL B 1 183 ? 2.887 25.922 14.656 1 96.62 183 VAL B CA 1
ATOM 4690 C C . VAL B 1 183 ? 1.409 25.609 14.453 1 96.62 183 VAL B C 1
ATOM 4692 O O . VAL B 1 183 ? 0.642 26.453 13.984 1 96.62 183 VAL B O 1
ATOM 4695 N N . ALA B 1 184 ? 1.074 24.406 14.797 1 96.62 184 ALA B N 1
ATOM 4696 C CA . ALA B 1 184 ? -0.303 23.938 14.648 1 96.62 184 ALA B CA 1
ATOM 4697 C C . ALA B 1 184 ? -1.261 24.781 15.477 1 96.62 184 ALA B C 1
ATOM 4699 O O . ALA B 1 184 ? -2.4 25.031 15.07 1 96.62 184 ALA B O 1
ATOM 4700 N N . LEU B 1 185 ? -0.835 25.172 16.609 1 94.69 185 LEU B N 1
ATOM 4701 C CA . LEU B 1 185 ? -1.66 26.031 17.453 1 94.69 185 LEU B CA 1
ATOM 4702 C C . LEU B 1 185 ? -1.991 27.344 16.75 1 94.69 185 LEU B C 1
ATOM 4704 O O . LEU B 1 185 ? -3.125 27.812 16.828 1 94.69 185 LEU B O 1
ATOM 4708 N N . PHE B 1 186 ? -1.065 27.906 16.094 1 96.56 186 PHE B N 1
ATOM 4709 C CA . PHE B 1 186 ? -1.282 29.156 15.375 1 96.56 186 PHE B CA 1
ATOM 4710 C C . PHE B 1 186 ? -2.201 28.938 14.18 1 96.56 186 PHE B C 1
ATOM 4712 O O . PHE B 1 186 ? -3.109 29.734 13.938 1 96.56 186 PHE B O 1
ATOM 4719 N N . ALA B 1 187 ? -1.915 27.906 13.477 1 97.31 187 ALA B N 1
ATOM 4720 C CA . ALA B 1 187 ? -2.748 27.609 12.312 1 97.31 187 ALA B CA 1
ATOM 4721 C C . ALA B 1 187 ? -4.203 27.391 12.719 1 97.31 187 ALA B C 1
ATOM 4723 O O . ALA B 1 187 ? -5.113 27.938 12.102 1 97.31 187 ALA B O 1
ATOM 4724 N N . MET B 1 188 ? -4.395 26.609 13.75 1 96.69 188 MET B N 1
ATOM 4725 C CA . MET B 1 188 ? -5.75 26.344 14.219 1 96.69 188 MET B CA 1
ATOM 4726 C C . MET B 1 188 ? -6.41 27.609 14.75 1 96.69 188 MET B C 1
ATOM 4728 O O . MET B 1 188 ? -7.578 27.875 14.453 1 96.69 188 MET B O 1
ATOM 4732 N N . THR B 1 189 ? -5.684 28.359 15.555 1 97.06 189 THR B N 1
ATOM 4733 C CA . THR B 1 189 ? -6.203 29.609 16.109 1 97.06 189 THR B CA 1
ATOM 4734 C C . THR B 1 189 ? -6.641 30.562 15.008 1 97.06 189 THR B C 1
ATOM 4736 O O . THR B 1 189 ? -7.711 31.172 15.086 1 97.06 189 THR B O 1
ATOM 4739 N N . GLY B 1 190 ? -5.789 30.688 13.977 1 97.38 190 GLY B N 1
ATOM 4740 C CA . GLY B 1 190 ? -6.184 31.516 12.844 1 97.38 190 GLY B CA 1
ATOM 4741 C C . GLY B 1 190 ? -7.469 31.062 12.188 1 97.38 190 GLY B C 1
ATOM 4742 O O . GLY B 1 190 ? -8.328 31.875 11.859 1 97.38 190 GLY B O 1
ATOM 4743 N N . GLY B 1 191 ? -7.594 29.766 12 1 97.19 191 GLY B N 1
ATOM 4744 C CA . GLY B 1 191 ? -8.797 29.203 11.398 1 97.19 191 GLY B CA 1
ATOM 4745 C C . GLY B 1 191 ? -10.039 29.438 12.242 1 97.19 191 GLY B C 1
ATOM 4746 O O . GLY B 1 191 ? -11.094 29.781 11.711 1 97.19 191 GLY B O 1
ATOM 4747 N N . ILE B 1 192 ? -9.922 29.219 13.523 1 96.81 192 ILE B N 1
ATOM 4748 C CA . ILE B 1 192 ? -11.055 29.359 14.43 1 96.81 192 ILE B CA 1
ATOM 4749 C C . ILE B 1 192 ? -11.453 30.828 14.539 1 96.81 192 ILE B C 1
ATOM 4751 O O . ILE B 1 192 ? -12.641 31.156 14.531 1 96.81 192 ILE B O 1
ATOM 4755 N N . LEU B 1 193 ? -10.461 31.719 14.648 1 97.31 193 LEU B N 1
ATOM 4756 C CA . LEU B 1 193 ? -10.766 33.125 14.719 1 97.31 193 LEU B CA 1
ATOM 4757 C C . LEU B 1 193 ? -11.461 33.625 13.445 1 97.31 193 LEU B C 1
ATOM 4759 O O . LEU B 1 193 ? -12.367 34.438 13.5 1 97.31 193 LEU B O 1
ATOM 4763 N N . PHE B 1 194 ? -10.992 33.094 12.352 1 97.44 194 PHE B N 1
ATOM 4764 C CA . PHE B 1 194 ? -11.648 33.438 11.094 1 97.44 194 PHE B CA 1
ATOM 4765 C C . PHE B 1 194 ? -13.117 33.031 11.133 1 97.44 194 PHE B C 1
ATOM 4767 O O . PHE B 1 194 ? -13.984 33.812 10.711 1 97.44 194 PHE B O 1
ATOM 4774 N N . VAL B 1 195 ? -13.391 31.859 11.641 1 96.81 195 VAL B N 1
ATOM 4775 C CA . VAL B 1 195 ? -14.766 31.375 11.719 1 96.81 195 VAL B CA 1
ATOM 4776 C C . VAL B 1 195 ? -15.578 32.25 12.656 1 96.81 195 VAL B C 1
ATOM 4778 O O . VAL B 1 195 ? -16.703 32.656 12.328 1 96.81 195 VAL B O 1
ATOM 4781 N N . ILE B 1 196 ? -15.047 32.594 13.805 1 95.25 196 ILE B N 1
ATOM 4782 C CA . ILE B 1 196 ? -15.742 33.344 14.836 1 95.25 196 ILE B CA 1
ATOM 4783 C C . ILE B 1 196 ? -16.078 34.75 14.312 1 95.25 196 ILE B C 1
ATOM 4785 O O . ILE B 1 196 ? -17.172 35.25 14.531 1 95.25 196 ILE B O 1
ATOM 4789 N N . TYR B 1 197 ? -15.188 35.281 13.547 1 96 197 TYR B N 1
ATOM 4790 C CA . TYR B 1 197 ? -15.359 36.656 13.18 1 96 197 TYR B CA 1
ATOM 4791 C C . TYR B 1 197 ? -16.016 36.812 11.805 1 96 197 TYR B C 1
ATOM 4793 O O . TYR B 1 197 ? -16.703 37.781 11.531 1 96 197 TYR B O 1
ATOM 4801 N N . PHE B 1 198 ? -15.867 35.812 10.969 1 95.5 198 PHE B N 1
ATOM 4802 C CA . PHE B 1 198 ? -16.297 36.031 9.586 1 95.5 198 PHE B CA 1
ATOM 4803 C C . PHE B 1 198 ? -17.391 35.031 9.203 1 95.5 198 PHE B C 1
ATOM 4805 O O . PHE B 1 198 ? -18.094 35.25 8.219 1 95.5 198 PHE B O 1
ATOM 4812 N N . CYS B 1 199 ? -17.547 33.969 10 1 95 199 CYS B N 1
ATOM 4813 C CA . CYS B 1 199 ? -18.484 32.938 9.555 1 95 199 CYS B CA 1
ATOM 4814 C C . CYS B 1 199 ? -19.641 32.781 10.539 1 95 199 CYS B C 1
ATOM 4816 O O . CYS B 1 199 ? -20.516 31.922 10.367 1 95 199 CYS B O 1
ATOM 4818 N N . SER B 1 200 ? -19.734 33.625 11.539 1 92.19 200 SER B N 1
ATOM 4819 C CA . SER B 1 200 ? -20.75 33.5 12.586 1 92.19 200 SER B CA 1
ATOM 4820 C C . SER B 1 200 ? -22.141 33.844 12.039 1 92.19 200 SER B C 1
ATOM 4822 O O . SER B 1 200 ? -23.156 33.438 12.633 1 92.19 200 SER B O 1
ATOM 4824 N N . LYS B 1 201 ? -22.172 34.469 10.883 1 93.5 201 LYS B N 1
ATOM 4825 C CA . LYS B 1 201 ? -23.453 34.844 10.297 1 93.5 201 LYS B CA 1
ATOM 4826 C C . LYS B 1 201 ? -23.594 34.312 8.875 1 93.5 201 LYS B C 1
ATOM 4828 O O . LYS B 1 201 ? -24.281 34.906 8.039 1 93.5 201 LYS B O 1
ATOM 4833 N N . SER B 1 202 ? -22.875 33.25 8.664 1 95 202 SER B N 1
ATOM 4834 C CA . SER B 1 202 ? -22.938 32.656 7.332 1 95 202 SER B CA 1
ATOM 4835 C C . SER B 1 202 ? -24.078 31.641 7.23 1 95 202 SER B C 1
ATOM 4837 O O . SER B 1 202 ? -23.844 30.438 7.07 1 95 202 SER B O 1
ATOM 4839 N N . TRP B 1 203 ? -25.297 32.188 7.207 1 94.69 203 TRP B N 1
ATOM 4840 C CA . TRP B 1 203 ? -26.484 31.375 7.145 1 94.69 203 TRP B CA 1
ATOM 4841 C C . TRP B 1 203 ? -26.719 30.844 5.73 1 94.69 203 TRP B C 1
ATOM 4843 O O . TRP B 1 203 ? -26.5 31.562 4.754 1 94.69 203 TRP B O 1
ATOM 4853 N N . ILE B 1 204 ? -27.094 29.641 5.688 1 94.62 204 ILE B N 1
ATOM 4854 C CA . ILE B 1 204 ? -27.438 29.016 4.418 1 94.62 204 ILE B CA 1
ATOM 4855 C C . ILE B 1 204 ? -28.844 28.406 4.508 1 94.62 204 ILE B C 1
ATOM 4857 O O . ILE B 1 204 ? -29.391 28.25 5.602 1 94.62 204 ILE B O 1
ATOM 4861 N N . PRO B 1 205 ? -29.516 28.078 3.404 1 90.44 205 PRO B N 1
ATOM 4862 C CA . PRO B 1 205 ? -30.859 27.516 3.424 1 90.44 205 PRO B CA 1
ATOM 4863 C C . PRO B 1 205 ? -30.969 26.25 4.262 1 90.44 205 PRO B C 1
ATOM 4865 O O . PRO B 1 205 ? -31.984 26 4.902 1 90.44 205 PRO B O 1
ATOM 4868 N N . TYR B 1 206 ? -29.953 25.578 4.281 1 90.69 206 TYR B N 1
ATOM 4869 C CA . TYR B 1 206 ? -29.922 24.312 4.992 1 90.69 206 TYR B CA 1
ATOM 4870 C C . TYR B 1 206 ? -30.125 24.516 6.488 1 90.69 206 TYR B C 1
ATOM 4872 O O . TYR B 1 206 ? -30.672 23.641 7.172 1 90.69 206 TYR B O 1
ATOM 4880 N N . ASP B 1 207 ? -29.797 25.609 6.98 1 91.5 207 ASP B N 1
ATOM 4881 C CA . ASP B 1 207 ? -29.922 25.922 8.406 1 91.5 207 ASP B CA 1
ATOM 4882 C C . ASP B 1 207 ? -31.375 25.953 8.844 1 91.5 207 ASP B C 1
ATOM 4884 O O . ASP B 1 207 ? -31.703 25.609 9.984 1 91.5 207 ASP B O 1
ATOM 4888 N N . GLN B 1 208 ? -32.188 26.344 7.992 1 86.19 208 GLN B N 1
ATOM 4889 C CA . GLN B 1 208 ? -33.594 26.375 8.289 1 86.19 208 GLN B CA 1
ATOM 4890 C C . GLN B 1 208 ? -34.156 24.969 8.508 1 86.19 208 GLN B C 1
ATOM 4892 O O . GLN B 1 208 ? -35 24.75 9.391 1 86.19 208 GLN B O 1
ATOM 4897 N N . THR B 1 209 ? -33.656 24.141 7.684 1 81.75 209 THR B N 1
ATOM 4898 C CA . THR B 1 209 ? -34.062 22.75 7.809 1 81.75 209 THR B CA 1
ATOM 4899 C C . THR B 1 209 ? -33.625 22.172 9.141 1 81.75 209 THR B C 1
ATOM 4901 O O . THR B 1 209 ? -34.344 21.406 9.766 1 81.75 209 THR B O 1
ATOM 4904 N N . LEU B 1 210 ? -32.469 22.531 9.57 1 82.38 210 LEU B N 1
ATOM 4905 C CA . LEU B 1 210 ? -31.906 22.016 10.82 1 82.38 210 LEU B CA 1
ATOM 4906 C C . LEU B 1 210 ? -32.688 22.547 12.016 1 82.38 210 LEU B C 1
ATOM 4908 O O . LEU B 1 210 ? -32.906 21.828 13 1 82.38 210 LEU B O 1
ATOM 4912 N N . GLN B 1 211 ? -33.125 23.672 11.906 1 78.88 211 GLN B N 1
ATOM 4913 C CA . GLN B 1 211 ? -33.844 24.297 13 1 78.88 211 GLN B CA 1
ATOM 4914 C C . GLN B 1 211 ? -35.25 23.719 13.133 1 78.88 211 GLN B C 1
ATOM 4916 O O . GLN B 1 211 ? -35.781 23.609 14.234 1 78.88 211 GLN B O 1
ATOM 4921 N N . THR B 1 212 ? -35.75 23.328 12.023 1 72.75 212 THR B N 1
ATOM 4922 C CA . THR B 1 212 ? -37.094 22.766 12.031 1 72.75 212 THR B CA 1
ATOM 4923 C C . THR B 1 212 ? -37.062 21.312 12.516 1 72.75 212 THR B C 1
ATOM 4925 O O . THR B 1 212 ? -38.031 20.859 13.156 1 72.75 212 THR B O 1
ATOM 4928 N N . GLN B 1 213 ? -36.188 20.578 12.109 1 57.78 213 GLN B N 1
ATOM 4929 C CA . GLN B 1 213 ? -36.062 19.172 12.469 1 57.78 213 GLN B CA 1
ATOM 4930 C C . GLN B 1 213 ? -35.75 19 13.945 1 57.78 213 GLN B C 1
ATOM 4932 O O . GLN B 1 213 ? -36.031 17.969 14.547 1 57.78 213 GLN B O 1
ATOM 4937 N N . GLN B 1 214 ? -34.938 19.641 14.422 1 56.31 214 GLN B N 1
ATOM 4938 C CA . GLN B 1 214 ? -34.25 19.391 15.68 1 56.31 214 GLN B CA 1
ATOM 4939 C C . GLN B 1 214 ? -35.188 19.531 16.875 1 56.31 214 GLN B C 1
ATOM 4941 O O . GLN B 1 214 ? -34.781 19.516 18.031 1 56.31 214 GLN B O 1
ATOM 4946 N N . ASN B 1 215 ? -36.531 19.75 16.703 1 44.47 215 ASN B N 1
ATOM 4947 C CA . ASN B 1 215 ? -37.062 19.156 17.922 1 44.47 215 ASN B CA 1
ATOM 4948 C C . ASN B 1 215 ? -36.469 17.766 18.172 1 44.47 215 ASN B C 1
ATOM 4950 O O . ASN B 1 215 ? -36.875 17.062 19.109 1 44.47 215 ASN B O 1
ATOM 4954 N N . SER B 1 216 ? -35.812 17.172 17.281 1 39 216 SER B N 1
ATOM 4955 C CA . SER B 1 216 ? -35.438 15.773 17.469 1 39 216 SER B CA 1
ATOM 4956 C C . SER B 1 216 ? -34.094 15.648 18.203 1 39 216 SER B C 1
ATOM 4958 O O . SER B 1 216 ? -33.25 16.531 18.109 1 39 216 SER B O 1
ATOM 4960 N N . GLN B 1 217 ? -33.906 14.648 19.094 1 39.66 217 GLN B N 1
ATOM 4961 C CA . GLN B 1 217 ? -33 14.219 20.156 1 39.66 217 GLN B CA 1
ATOM 4962 C C . GLN B 1 217 ? -31.562 14.148 19.641 1 39.66 217 GLN B C 1
ATOM 4964 O O . GLN B 1 217 ? -31.312 13.609 18.562 1 39.66 217 GLN B O 1
ATOM 4969 N N . VAL B 1 218 ? -30.719 15.25 19.688 1 45.12 218 VAL B N 1
ATOM 4970 C CA . VAL B 1 218 ? -29.328 14.844 19.672 1 45.12 218 VAL B CA 1
ATOM 4971 C C . VAL B 1 218 ? -29.219 13.352 19.969 1 45.12 218 VAL B C 1
ATOM 4973 O O . VAL B 1 218 ? -29.875 12.844 20.891 1 45.12 218 VAL B O 1
ATOM 4976 N N . PRO B 1 219 ? -28.953 12.5 19.094 1 41.44 219 PRO B N 1
ATOM 4977 C CA . PRO B 1 219 ? -28.891 11.156 19.672 1 41.44 219 PRO B CA 1
ATOM 4978 C C . PRO B 1 219 ? -28.469 11.172 21.141 1 41.44 219 PRO B C 1
ATOM 4980 O O . PRO B 1 219 ? -27.469 11.812 21.5 1 41.44 219 PRO B O 1
ATOM 4983 N N . ASP B 1 220 ? -29.422 11.398 22.031 1 39.5 220 ASP B N 1
ATOM 4984 C CA . ASP B 1 220 ? -29.203 11.234 23.453 1 39.5 220 ASP B CA 1
ATOM 4985 C C . ASP B 1 220 ? -28.031 10.281 23.719 1 39.5 220 ASP B C 1
ATOM 4987 O O . ASP B 1 220 ? -28.172 9.062 23.578 1 39.5 220 ASP B O 1
ATOM 4991 N N . SER B 1 221 ? -26.984 10.547 23.172 1 42.44 221 SER B N 1
ATOM 4992 C CA . SER B 1 221 ? -25.766 9.867 23.594 1 42.44 221 SER B CA 1
ATOM 4993 C C . SER B 1 221 ? -25.781 9.578 25.094 1 42.44 221 SER B C 1
ATOM 4995 O O . SER B 1 221 ? -24.734 9.484 25.734 1 42.44 221 SER B O 1
ATOM 4997 N N . THR B 1 222 ? -26.766 9.984 25.719 1 39.41 222 THR B N 1
ATOM 4998 C CA . THR B 1 222 ? -26.891 9.602 27.125 1 39.41 222 THR B CA 1
ATOM 4999 C C . THR B 1 222 ? -26.609 8.109 27.312 1 39.41 222 THR B C 1
ATOM 5001 O O . THR B 1 222 ? -26.234 7.672 28.406 1 39.41 222 THR B O 1
ATOM 5004 N N . HIS B 1 223 ? -27.141 7.375 26.469 1 41.34 223 HIS B N 1
ATOM 5005 C CA . HIS B 1 223 ? -26.938 5.953 26.734 1 41.34 223 HIS B CA 1
ATOM 5006 C C . HIS B 1 223 ? -25.469 5.578 26.578 1 41.34 223 HIS B C 1
ATOM 5008 O O . HIS B 1 223 ? -25.062 4.492 27 1 41.34 223 HIS B O 1
ATOM 5014 N N . GLN B 1 224 ? -24.75 6.129 25.5 1 46.31 224 GLN B N 1
ATOM 5015 C CA . GLN B 1 224 ? -23.391 5.602 25.438 1 46.31 224 GLN B CA 1
ATOM 5016 C C . GLN B 1 224 ? -22.5 6.277 26.469 1 46.31 224 GLN B C 1
ATOM 5018 O O . GLN B 1 224 ? -21.359 6.652 26.156 1 46.31 224 GLN B O 1
ATOM 5023 N N . LYS B 1 225 ? -23.172 7.055 27.297 1 46.66 225 LYS B N 1
ATOM 5024 C CA . LYS B 1 225 ? -22.672 7.832 28.422 1 46.66 225 LYS B CA 1
ATOM 5025 C C . LYS B 1 225 ? -21.469 7.148 29.062 1 46.66 225 LYS B C 1
ATOM 5027 O O . LYS B 1 225 ? -20.469 7.805 29.391 1 46.66 225 LYS B O 1
ATOM 5032 N N . ASN B 1 226 ? -21.672 6.121 29.766 1 49.88 226 ASN B N 1
ATOM 5033 C CA . ASN B 1 226 ? -20.844 5.738 30.906 1 49.88 226 ASN B CA 1
ATOM 5034 C C . ASN B 1 226 ? -19.5 5.156 30.453 1 49.88 226 ASN B C 1
ATOM 5036 O O . ASN B 1 226 ? -18.812 4.492 31.219 1 49.88 226 ASN B O 1
ATOM 5040 N N . GLN B 1 227 ? -19.25 5.195 29.109 1 64.25 227 GLN B N 1
ATOM 5041 C CA . GLN B 1 227 ? -17.969 4.508 28.938 1 64.25 227 GLN B CA 1
ATOM 5042 C C . GLN B 1 227 ? -16.812 5.496 28.922 1 64.25 227 GLN B C 1
ATOM 5044 O O . GLN B 1 227 ? -16.938 6.617 28.422 1 64.25 227 GLN B O 1
ATOM 5049 N N . SER B 1 228 ? -15.961 5.426 29.844 1 69.69 228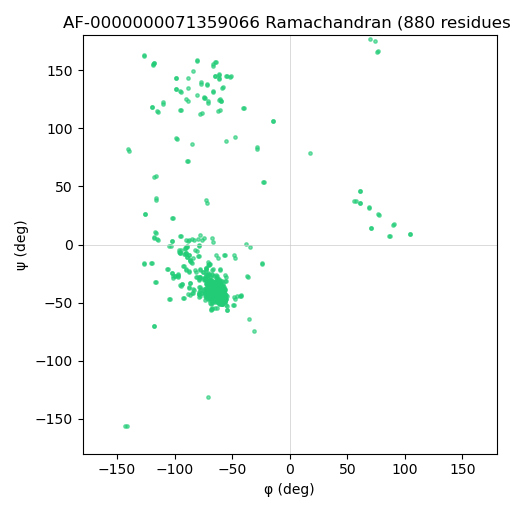 SER B N 1
ATOM 5050 C CA . SER B 1 228 ? -14.758 6.227 30.047 1 69.69 228 SER B CA 1
ATOM 5051 C C . SER B 1 228 ? -14.047 6.48 28.719 1 69.69 228 SER B C 1
ATOM 5053 O O . SER B 1 228 ? -13.852 5.555 27.922 1 69.69 228 SER B O 1
ATOM 5055 N N . ILE B 1 229 ? -13.945 7.812 28.312 1 83.19 229 ILE B N 1
ATOM 5056 C CA . ILE B 1 229 ? -13.242 8.234 27.109 1 83.19 229 ILE B CA 1
ATOM 5057 C C . ILE B 1 229 ? -11.758 7.879 27.219 1 83.19 229 ILE B C 1
ATOM 5059 O O . ILE B 1 229 ? -11.039 7.891 26.219 1 83.19 229 ILE B O 1
ATOM 5063 N N . PHE B 1 230 ? -11.383 7.539 28.266 1 84.25 230 PHE B N 1
ATOM 5064 C CA . PHE B 1 230 ? -9.969 7.281 28.516 1 84.25 230 PHE B CA 1
ATOM 5065 C C . PHE B 1 230 ? -9.453 6.176 27.609 1 84.25 230 PHE B C 1
ATOM 5067 O O . PHE B 1 230 ? -8.391 6.316 27 1 84.25 230 PHE B O 1
ATOM 5074 N N . LEU B 1 231 ? -10.273 5.227 27.5 1 86.5 231 LEU B N 1
ATOM 5075 C CA . LEU B 1 231 ? -9.836 4.098 26.688 1 86.5 231 LEU B CA 1
ATOM 5076 C C . LEU B 1 231 ? -9.797 4.477 25.203 1 86.5 231 LEU B C 1
ATOM 5078 O O . LEU B 1 231 ? -9.016 3.914 24.438 1 86.5 231 LEU B O 1
ATOM 5082 N N . ASP B 1 232 ? -10.578 5.445 24.859 1 88.31 232 ASP B N 1
ATOM 5083 C CA . ASP B 1 232 ? -10.609 5.887 23.469 1 88.31 232 ASP B CA 1
ATOM 5084 C C . ASP B 1 232 ? -9.406 6.773 23.141 1 88.31 232 ASP B C 1
ATOM 5086 O O . ASP B 1 232 ? -8.922 6.781 22 1 88.31 232 ASP B O 1
ATOM 5090 N N . LEU B 1 233 ? -8.945 7.426 24.156 1 89.94 233 LEU B N 1
ATOM 5091 C CA . LEU B 1 233 ? -7.883 8.406 23.938 1 89.94 233 LEU B CA 1
ATOM 5092 C C . LEU B 1 233 ? -6.508 7.758 24.062 1 89.94 233 LEU B C 1
ATOM 5094 O O . LEU B 1 233 ? -5.527 8.273 23.516 1 89.94 233 LEU B O 1
ATOM 5098 N N . LEU B 1 234 ? -6.418 6.695 24.688 1 92.12 234 LEU B N 1
ATOM 5099 C CA . LEU B 1 234 ? -5.137 6.086 25.031 1 92.12 234 LEU B CA 1
ATOM 5100 C C . LEU B 1 234 ? -4.367 5.719 23.766 1 92.12 234 LEU B C 1
ATOM 5102 O O . LEU B 1 234 ? -3.158 5.949 23.672 1 92.12 234 LEU B O 1
ATOM 5106 N N . PRO B 1 235 ? -5.039 5.125 22.797 1 92.25 235 PRO B N 1
ATOM 5107 C CA . PRO B 1 235 ? -4.297 4.746 21.594 1 92.25 235 PRO B CA 1
ATOM 5108 C C . PRO B 1 235 ? -3.668 5.941 20.891 1 92.25 235 PRO B C 1
ATOM 5110 O O . PRO B 1 235 ? -2.738 5.777 20.094 1 92.25 235 PRO B O 1
ATOM 5113 N N . ILE B 1 236 ? -4.156 7.125 21.109 1 87.75 236 ILE B N 1
ATOM 5114 C CA . ILE B 1 236 ? -3.662 8.344 20.484 1 87.75 236 ILE B CA 1
ATOM 5115 C C . ILE B 1 236 ? -2.6 8.984 21.375 1 87.75 236 ILE B C 1
ATOM 5117 O O . ILE B 1 236 ? -1.498 9.289 20.906 1 87.75 236 ILE B O 1
ATOM 5121 N N . ILE B 1 237 ? -2.807 9.094 22.625 1 90.31 237 ILE B N 1
ATOM 5122 C CA . ILE B 1 237 ? -2 9.867 23.562 1 90.31 237 ILE B CA 1
ATOM 5123 C C . ILE B 1 237 ? -0.709 9.117 23.875 1 90.31 237 ILE B C 1
ATOM 5125 O O . ILE B 1 237 ? 0.365 9.719 23.953 1 90.31 237 ILE B O 1
ATOM 5129 N N . ILE B 1 238 ? -0.8 7.852 24.062 1 91.44 238 ILE B N 1
ATOM 5130 C CA . ILE B 1 238 ? 0.348 7.074 24.516 1 91.44 238 ILE B CA 1
ATOM 5131 C C . ILE B 1 238 ? 1.463 7.148 23.484 1 91.44 238 ILE B C 1
ATOM 5133 O O . ILE B 1 238 ? 2.611 7.453 23.812 1 91.44 238 ILE B O 1
ATOM 5137 N N . PRO B 1 239 ? 1.166 6.906 22.234 1 89.56 239 PRO B N 1
ATOM 5138 C CA . PRO B 1 239 ? 2.238 7.023 21.25 1 89.56 239 PRO B CA 1
ATOM 5139 C C . PRO B 1 239 ? 2.854 8.422 21.203 1 89.56 239 PRO B C 1
ATOM 5141 O O . PRO B 1 239 ? 4.074 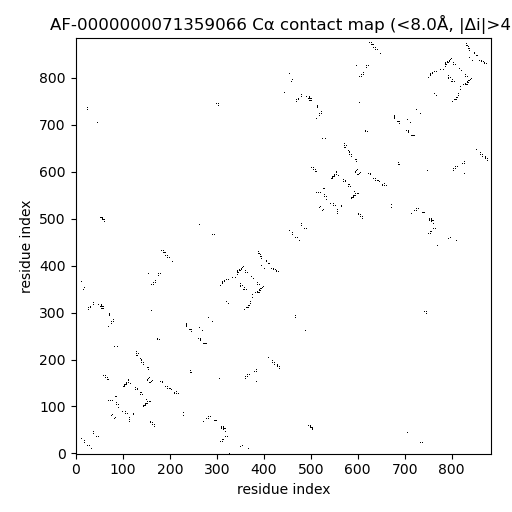8.562 21.094 1 89.56 239 PRO B O 1
ATOM 5144 N N . ILE B 1 240 ? 2.029 9.414 21.25 1 85 240 ILE B N 1
ATOM 5145 C CA . ILE B 1 240 ? 2.502 10.789 21.188 1 85 240 ILE B CA 1
ATOM 5146 C C . ILE B 1 240 ? 3.416 11.078 22.375 1 85 240 ILE B C 1
ATOM 5148 O O . ILE B 1 240 ? 4.488 11.664 22.203 1 85 240 ILE B O 1
ATOM 5152 N N . LEU B 1 241 ? 3.041 10.633 23.516 1 88.25 241 LEU B N 1
ATOM 5153 C CA . LEU B 1 241 ? 3.83 10.828 24.719 1 88.25 241 LEU B CA 1
ATOM 5154 C C . LEU B 1 241 ? 5.152 10.07 24.641 1 88.25 241 LEU B C 1
ATOM 5156 O O . LEU B 1 241 ? 6.199 10.602 25.016 1 88.25 241 LEU B O 1
ATOM 5160 N N . LEU B 1 242 ? 5.066 8.859 24.203 1 88.81 242 LEU B N 1
ATOM 5161 C CA . LEU B 1 242 ? 6.27 8.039 24.109 1 88.81 242 LEU B CA 1
ATOM 5162 C C . LEU B 1 242 ? 7.262 8.633 23.125 1 88.81 242 LEU B C 1
ATOM 5164 O O . LEU B 1 242 ? 8.461 8.719 23.422 1 88.81 242 LEU B O 1
ATOM 5168 N N . ILE B 1 243 ? 6.77 9.078 21.984 1 83.12 243 ILE B N 1
ATOM 5169 C CA . ILE B 1 243 ? 7.625 9.672 20.969 1 83.12 243 ILE B CA 1
ATOM 5170 C C . ILE B 1 243 ? 8.211 10.977 21.484 1 83.12 243 ILE B C 1
ATOM 5172 O O . ILE B 1 243 ? 9.414 11.234 21.328 1 83.12 243 ILE B O 1
ATOM 5176 N N . GLY B 1 244 ? 7.438 11.805 22.078 1 82.06 244 GLY B N 1
ATOM 5177 C CA . GLY B 1 244 ? 7.891 13.07 22.641 1 82.06 244 GLY B CA 1
ATOM 5178 C C . GLY B 1 244 ? 8.945 12.891 23.719 1 82.06 244 GLY B C 1
ATOM 5179 O O . GLY B 1 244 ? 9.922 13.648 23.766 1 82.06 244 GLY B O 1
ATOM 5180 N N . LEU B 1 245 ? 8.695 11.898 24.562 1 83.19 245 LEU B N 1
ATOM 5181 C CA . LEU B 1 245 ? 9.633 11.633 25.656 1 83.19 245 LEU B CA 1
ATOM 5182 C C . LEU B 1 245 ? 10.984 11.188 25.109 1 83.19 245 LEU B C 1
ATOM 5184 O O . LEU B 1 245 ? 12.031 11.516 25.672 1 83.19 245 LEU B O 1
ATOM 5188 N N . GLY B 1 246 ? 10.953 10.422 24.078 1 81 246 GLY B N 1
ATOM 5189 C CA . GLY B 1 246 ? 12.195 9.992 23.453 1 81 246 GLY B CA 1
ATOM 5190 C C . GLY B 1 246 ? 13.031 11.148 22.938 1 81 246 GLY B C 1
ATOM 5191 O O . GLY B 1 246 ? 14.258 11.094 22.984 1 81 246 GLY B O 1
ATOM 5192 N N . SER B 1 247 ? 12.383 12.125 22.516 1 74.81 247 SER B N 1
ATOM 5193 C CA . SER B 1 247 ? 13.07 13.273 21.938 1 74.81 247 SER B CA 1
ATOM 5194 C C . SER B 1 247 ? 13.719 14.133 23.016 1 74.81 247 SER B C 1
ATOM 5196 O O . SER B 1 247 ? 14.648 14.898 22.734 1 74.81 247 SER B O 1
ATOM 5198 N N . LEU B 1 248 ? 13.242 14.062 24.203 1 73.5 248 LEU B N 1
ATOM 5199 C CA . LEU B 1 248 ? 13.75 14.883 25.297 1 73.5 248 LEU B CA 1
ATOM 5200 C C . LEU B 1 248 ? 14.953 14.219 25.969 1 73.5 248 LEU B C 1
ATOM 5202 O O . LEU B 1 248 ? 15.648 14.844 26.766 1 73.5 248 LEU B O 1
ATOM 5206 N N . ILE B 1 249 ? 15.133 12.992 25.703 1 64.38 249 ILE B N 1
ATOM 5207 C CA . ILE B 1 249 ? 16.234 12.273 26.328 1 64.38 249 ILE B CA 1
ATOM 5208 C C . ILE B 1 249 ? 17.547 12.641 25.656 1 64.38 249 ILE B C 1
ATOM 5210 O O . ILE B 1 249 ? 17.719 12.445 24.453 1 64.38 249 ILE B O 1
ATOM 5214 N N . PRO B 1 250 ? 18.531 13.375 26.391 1 57.34 250 PRO B N 1
ATOM 5215 C CA . PRO B 1 250 ? 19.828 13.727 25.812 1 57.34 250 PRO B CA 1
ATOM 5216 C C . PRO B 1 250 ? 20.656 12.5 25.422 1 57.34 250 PRO B C 1
ATOM 5218 O O . PRO B 1 250 ? 20.578 11.461 26.094 1 57.34 250 PRO B O 1
ATOM 5221 N N . THR B 1 251 ? 21.125 12.344 24.172 1 53.72 251 THR B N 1
ATOM 5222 C CA . THR B 1 251 ? 21.953 11.273 23.625 1 53.72 251 THR B CA 1
ATOM 5223 C C . THR B 1 251 ? 23.078 10.914 24.609 1 53.72 251 THR B C 1
ATOM 5225 O O . THR B 1 251 ? 23.531 9.766 24.641 1 53.72 251 THR B O 1
ATOM 5228 N N . ASP B 1 252 ? 23.75 11.914 25.203 1 49.66 252 ASP B N 1
ATOM 5229 C CA . ASP B 1 252 ? 24.938 11.703 26.031 1 49.66 252 ASP B CA 1
ATOM 5230 C C . ASP B 1 252 ? 24.578 10.969 27.312 1 49.66 252 ASP B C 1
ATOM 5232 O O . ASP B 1 252 ? 25.453 10.375 27.953 1 49.66 252 ASP B O 1
ATOM 5236 N N . THR B 1 253 ? 23.797 11.359 28.016 1 44.34 253 THR B N 1
ATOM 5237 C CA . THR B 1 253 ? 23.578 10.75 29.328 1 44.34 253 THR B CA 1
ATOM 5238 C C . THR B 1 253 ? 22.906 9.383 29.188 1 44.34 253 THR B C 1
ATOM 5240 O O . THR B 1 253 ? 21.781 9.188 29.641 1 44.34 253 THR B O 1
ATOM 5243 N N . ALA B 1 254 ? 23.203 8.703 28.266 1 48.19 254 ALA B N 1
ATOM 5244 C CA . ALA B 1 254 ? 22.859 7.309 28.016 1 48.19 254 ALA B CA 1
ATOM 5245 C C . ALA B 1 254 ? 22.844 6.5 29.312 1 48.19 254 ALA B C 1
ATOM 5247 O O . ALA B 1 254 ? 22.531 5.309 29.312 1 48.19 254 ALA B O 1
ATOM 5248 N N . HIS B 1 255 ? 23.594 6.984 30.109 1 48.78 255 HIS B N 1
ATOM 5249 C CA . HIS B 1 255 ? 23.812 6.137 31.281 1 48.78 255 HIS B CA 1
ATOM 5250 C C . HIS B 1 255 ? 22.516 5.867 32.031 1 48.78 255 HIS B C 1
ATOM 5252 O O . HIS B 1 255 ? 22.375 4.84 32.688 1 48.78 255 HIS B O 1
ATOM 5258 N N . PHE B 1 256 ? 21.672 7.008 32.25 1 47.75 256 PHE B N 1
ATOM 5259 C CA . PHE B 1 256 ? 20.641 6.727 33.25 1 47.75 256 PHE B CA 1
ATOM 5260 C C . PHE B 1 256 ? 19.344 6.281 32.562 1 47.75 256 PHE B C 1
ATOM 5262 O O . PHE B 1 256 ? 18.438 5.777 33.219 1 47.75 256 PHE B O 1
ATOM 5269 N N . ILE B 1 257 ? 18.922 6.727 31.469 1 54.66 257 ILE B N 1
ATOM 5270 C CA . ILE B 1 257 ? 17.594 6.395 30.969 1 54.66 257 ILE B CA 1
ATOM 5271 C C . ILE B 1 257 ? 17.672 5.105 30.156 1 54.66 257 ILE B C 1
ATOM 5273 O O . ILE B 1 257 ? 18.578 4.93 29.328 1 54.66 257 ILE B O 1
ATOM 5277 N N . SER B 1 258 ? 16.828 3.98 30.547 1 71 258 SER B N 1
ATOM 5278 C CA . SER B 1 258 ? 16.688 2.535 30.391 1 71 258 SER B CA 1
ATOM 5279 C C . SER B 1 258 ? 16.5 2.148 28.938 1 71 258 SER B C 1
ATOM 5281 O O . SER B 1 258 ? 15.875 2.885 28.156 1 71 258 SER B O 1
ATOM 5283 N N . PRO B 1 259 ? 17.438 1.434 28.406 1 79.44 259 PRO B N 1
ATOM 5284 C CA . PRO B 1 259 ? 17.266 0.744 27.125 1 79.44 259 PRO B CA 1
ATOM 5285 C C . PRO B 1 259 ? 15.797 0.452 26.812 1 79.44 259 PRO B C 1
ATOM 5287 O O . PRO B 1 259 ? 15.391 0.476 25.656 1 79.44 259 PRO B O 1
ATOM 5290 N N . ALA B 1 260 ? 15.117 0.557 27.812 1 84.56 260 ALA B N 1
ATOM 5291 C CA . ALA B 1 260 ? 13.695 0.262 27.625 1 84.56 260 ALA B CA 1
ATOM 5292 C C . ALA B 1 260 ? 12.945 1.484 27.109 1 84.56 260 ALA B C 1
ATOM 5294 O O . ALA B 1 260 ? 12.102 1.37 26.219 1 84.56 260 ALA B O 1
ATOM 5295 N N . LEU B 1 261 ? 13.234 2.594 27.625 1 84.25 261 LEU B N 1
ATOM 5296 C CA . LEU B 1 261 ? 12.555 3.807 27.203 1 84.25 261 LEU B CA 1
ATOM 5297 C C . LEU B 1 261 ? 12.922 4.152 25.766 1 84.25 261 LEU B C 1
ATOM 5299 O O . LEU B 1 261 ? 12.086 4.645 25 1 84.25 261 LEU B O 1
ATOM 5303 N N . ASN B 1 262 ? 14.133 3.934 25.484 1 84.25 262 ASN B N 1
ATOM 5304 C CA . ASN B 1 262 ? 14.555 4.16 24.109 1 84.25 262 ASN B CA 1
ATOM 5305 C C . ASN B 1 262 ? 13.812 3.25 23.141 1 84.25 262 ASN B C 1
ATOM 5307 O O . ASN B 1 262 ? 13.391 3.691 22.062 1 84.25 262 ASN B O 1
ATOM 5311 N N . PHE B 1 263 ? 13.641 2.08 23.578 1 89.69 263 PHE B N 1
ATOM 5312 C CA . PHE B 1 263 ? 12.922 1.113 22.766 1 89.69 263 PHE B CA 1
ATOM 5313 C C . PHE B 1 263 ? 11.453 1.515 22.609 1 89.69 263 PHE B C 1
ATOM 5315 O O . PHE B 1 263 ? 10.922 1.505 21.5 1 89.69 263 PHE B O 1
ATOM 5322 N N . LEU B 1 264 ? 10.922 2.01 23.625 1 90.56 264 LEU B N 1
ATOM 5323 C CA . LEU B 1 264 ? 9.5 2.336 23.625 1 90.56 264 LEU B CA 1
ATOM 5324 C C . LEU B 1 264 ? 9.242 3.639 22.875 1 90.56 264 LEU B C 1
ATOM 5326 O O . LEU B 1 264 ? 8.125 3.877 22.406 1 90.56 264 LEU B O 1
ATOM 5330 N N . SER B 1 265 ? 10.297 4.461 22.75 1 87.38 265 SER B N 1
ATOM 5331 C CA . SER B 1 265 ? 10.109 5.773 22.141 1 87.38 265 SER B CA 1
ATOM 5332 C C . SER B 1 265 ? 10.312 5.719 20.641 1 87.38 265 SER B C 1
ATOM 5334 O O . SER B 1 265 ? 10.062 6.703 19.938 1 87.38 265 SER B O 1
ATOM 5336 N N . ILE B 1 266 ? 10.766 4.531 20.156 1 87.75 266 ILE B N 1
ATOM 5337 C CA . ILE B 1 266 ? 10.844 4.363 18.719 1 87.75 266 ILE B CA 1
ATOM 5338 C C . ILE B 1 266 ? 9.453 4.531 18.094 1 87.75 266 ILE B C 1
ATOM 5340 O O . ILE B 1 266 ? 8.5 3.879 18.531 1 87.75 266 ILE B O 1
ATOM 5344 N N . PRO B 1 267 ? 9.352 5.434 17.188 1 85.25 267 PRO B N 1
ATOM 5345 C CA . PRO B 1 267 ? 8.023 5.762 16.641 1 85.25 267 PRO B CA 1
ATOM 5346 C C . PRO B 1 267 ? 7.223 4.52 16.266 1 85.25 267 PRO B C 1
ATOM 5348 O O . PRO B 1 267 ? 6.047 4.41 16.609 1 85.25 267 PRO B O 1
ATOM 5351 N N . MET B 1 268 ? 7.797 3.59 15.594 1 90.38 268 MET B N 1
ATOM 5352 C CA . MET B 1 268 ? 7.09 2.381 15.18 1 90.38 268 MET B CA 1
ATOM 5353 C C . MET B 1 268 ? 6.586 1.608 16.391 1 90.38 268 MET B C 1
ATOM 5355 O O . MET B 1 268 ? 5.453 1.123 16.406 1 90.38 268 MET B O 1
ATOM 5359 N N . VAL B 1 269 ? 7.395 1.49 17.406 1 92.81 269 VAL B N 1
ATOM 5360 C CA . VAL B 1 269 ? 7.027 0.765 18.625 1 92.81 269 VAL B CA 1
ATOM 5361 C C . VAL B 1 269 ? 5.93 1.522 19.359 1 92.81 269 VAL B C 1
ATOM 5363 O O . VAL B 1 269 ? 4.965 0.92 19.844 1 92.81 269 VAL B O 1
ATOM 5366 N N . ALA B 1 270 ? 6.133 2.803 19.484 1 90.81 270 ALA B N 1
ATOM 5367 C CA . ALA B 1 270 ? 5.152 3.643 20.172 1 90.81 270 ALA B CA 1
ATOM 5368 C C . ALA B 1 270 ? 3.773 3.502 19.531 1 90.81 270 ALA B C 1
ATOM 5370 O O . ALA B 1 270 ? 2.777 3.303 20.234 1 90.81 270 ALA B O 1
ATOM 5371 N N . VAL B 1 271 ? 3.725 3.584 18.25 1 90.56 271 VAL B N 1
ATOM 5372 C CA . VAL B 1 271 ? 2.436 3.514 17.562 1 90.56 271 VAL B CA 1
ATOM 5373 C C . VAL B 1 271 ? 1.901 2.084 17.609 1 90.56 271 VAL B C 1
ATOM 5375 O O . VAL B 1 271 ? 0.69 1.87 17.688 1 90.56 271 VAL B O 1
ATOM 5378 N N . LEU B 1 272 ? 2.777 1.098 17.578 1 94.5 272 LEU B N 1
ATOM 5379 C CA . LEU B 1 272 ? 2.363 -0.29 17.75 1 94.5 272 LEU B CA 1
ATOM 5380 C C . LEU B 1 272 ? 1.668 -0.486 19.094 1 94.5 272 LEU B C 1
ATOM 5382 O O . LEU B 1 272 ? 0.677 -1.215 19.188 1 94.5 272 LEU B O 1
ATOM 5386 N N . ILE B 1 273 ? 2.199 0.107 20.109 1 94.38 273 ILE B N 1
ATOM 5387 C CA . ILE B 1 273 ? 1.582 0.052 21.438 1 94.38 273 ILE B CA 1
ATOM 5388 C C . ILE B 1 273 ? 0.193 0.684 21.375 1 94.38 273 ILE B C 1
ATOM 5390 O O . ILE B 1 273 ? -0.769 0.129 21.922 1 94.38 273 ILE B O 1
ATOM 5394 N N . GLY B 1 274 ? 0.15 1.831 20.766 1 93.38 274 GLY B N 1
ATOM 5395 C CA . GLY B 1 274 ? -1.156 2.439 20.562 1 93.38 274 GLY B CA 1
ATOM 5396 C C . GLY B 1 274 ? -2.131 1.535 19.844 1 93.38 274 GLY B C 1
ATOM 5397 O O . GLY B 1 274 ? -3.293 1.422 20.234 1 93.38 274 GLY B O 1
ATOM 5398 N N . ALA B 1 275 ? -1.687 0.879 18.812 1 93.69 275 ALA B N 1
ATOM 5399 C CA . ALA B 1 275 ? -2.512 -0.039 18.031 1 93.69 275 ALA B CA 1
ATOM 5400 C C . ALA B 1 275 ? -2.953 -1.231 18.875 1 93.69 275 ALA B C 1
ATOM 5402 O O . ALA B 1 275 ? -4.078 -1.717 18.734 1 93.69 275 ALA B O 1
ATOM 5403 N N . ALA B 1 276 ? -2.096 -1.699 19.672 1 95.62 276 ALA B N 1
ATOM 5404 C CA . ALA B 1 276 ? -2.434 -2.809 20.562 1 95.62 276 ALA B CA 1
ATOM 5405 C C . ALA B 1 276 ? -3.543 -2.414 21.531 1 95.62 276 ALA B C 1
ATOM 5407 O O . ALA B 1 276 ? -4.453 -3.203 21.797 1 95.62 276 ALA B O 1
ATOM 5408 N N . ILE B 1 277 ? -3.434 -1.259 22.031 1 94.44 277 ILE B N 1
ATOM 5409 C CA . ILE B 1 277 ? -4.469 -0.759 22.922 1 94.44 277 ILE B CA 1
ATOM 5410 C C . ILE B 1 277 ? -5.793 -0.65 22.188 1 94.44 277 ILE B C 1
ATOM 5412 O O . ILE B 1 277 ? -6.844 -1.026 22.703 1 94.44 277 ILE B O 1
ATOM 5416 N N . ALA B 1 278 ? -5.703 -0.138 21 1 92.81 278 ALA B N 1
ATOM 5417 C CA . ALA B 1 278 ? -6.906 -0.038 20.188 1 92.81 278 ALA B CA 1
ATOM 5418 C C . ALA B 1 278 ? -7.512 -1.415 19.938 1 92.81 278 ALA B C 1
ATOM 5420 O O . ALA B 1 278 ? -8.734 -1.59 20.016 1 92.81 278 ALA B O 1
ATOM 5421 N N . ALA B 1 279 ? -6.672 -2.354 19.594 1 93.56 279 ALA B N 1
ATOM 5422 C CA . ALA B 1 279 ? -7.137 -3.717 19.359 1 93.56 279 ALA B CA 1
ATOM 5423 C C . ALA B 1 279 ? -7.832 -4.281 20.594 1 93.56 279 ALA B C 1
ATOM 5425 O O . ALA B 1 279 ? -8.867 -4.941 20.484 1 93.56 279 ALA B O 1
ATOM 5426 N N . TYR B 1 280 ? -7.242 -4.023 21.672 1 92.06 280 TYR B N 1
ATOM 5427 C CA . TYR B 1 280 ? -7.816 -4.48 22.938 1 92.06 280 TYR B CA 1
ATOM 5428 C C . TYR B 1 280 ? -9.195 -3.877 23.156 1 92.06 280 TYR B C 1
ATOM 5430 O O . TYR B 1 280 ? -10.133 -4.574 23.547 1 92.06 280 TYR B O 1
ATOM 5438 N N . THR B 1 281 ? -9.281 -2.654 22.938 1 88.69 281 THR B N 1
ATOM 5439 C CA . THR B 1 281 ? -10.562 -1.971 23.094 1 88.69 281 THR B CA 1
ATOM 5440 C C . THR B 1 281 ? -11.594 -2.531 22.109 1 88.69 281 THR B C 1
ATOM 5442 O O . THR B 1 281 ? -12.773 -2.666 22.453 1 88.69 281 THR B O 1
ATOM 5445 N N . TYR B 1 282 ? -11.125 -2.775 20.969 1 90.31 282 TYR B N 1
ATOM 5446 C CA . TYR B 1 282 ? -12.008 -3.33 19.938 1 90.31 282 TYR B CA 1
ATOM 5447 C C . TYR B 1 282 ? -12.578 -4.676 20.391 1 90.31 282 TYR B C 1
ATOM 5449 O O . TYR B 1 282 ? -13.781 -4.91 20.281 1 90.31 282 TYR B O 1
ATOM 5457 N N . ILE B 1 283 ? -11.766 -5.512 20.875 1 89.69 283 ILE B N 1
ATOM 5458 C CA . ILE B 1 283 ? -12.164 -6.855 21.266 1 89.69 283 ILE B CA 1
ATOM 5459 C C . ILE B 1 283 ? -13.156 -6.773 22.422 1 89.69 283 ILE B C 1
ATOM 5461 O O . ILE B 1 283 ? -14.094 -7.574 22.516 1 89.69 283 ILE B O 1
ATOM 5465 N N . ARG B 1 284 ? -13.07 -5.82 23.25 1 85.44 284 ARG B N 1
ATOM 5466 C CA . ARG B 1 284 ? -13.93 -5.668 24.422 1 85.44 284 ARG B CA 1
ATOM 5467 C C . ARG B 1 284 ? -15.289 -5.102 24.031 1 85.44 284 ARG B C 1
ATOM 5469 O O . ARG B 1 284 ? -16.297 -5.371 24.688 1 85.44 284 ARG B O 1
ATOM 5476 N N . LYS B 1 285 ? -15.25 -4.391 23.016 1 83.5 285 LYS B N 1
ATOM 5477 C CA . LYS B 1 285 ? -16.469 -3.637 22.719 1 83.5 285 LYS B CA 1
ATOM 5478 C C . LYS B 1 285 ? -17.266 -4.312 21.609 1 83.5 285 LYS B C 1
ATOM 5480 O O . LYS B 1 285 ? -18.469 -4.102 21.484 1 83.5 285 LYS B O 1
ATOM 5485 N N . VAL B 1 286 ? -16.547 -5.02 20.781 1 80.06 286 VAL B N 1
ATOM 5486 C CA . VAL B 1 286 ? -17.219 -5.613 19.625 1 80.06 286 VAL B CA 1
ATOM 5487 C C . VAL B 1 286 ? -17.297 -7.129 19.797 1 80.06 286 VAL B C 1
ATOM 5489 O O . VAL B 1 286 ? -16.281 -7.785 20.031 1 80.06 286 VAL B O 1
ATOM 5492 N N . SER B 1 287 ? -18.484 -7.703 19.766 1 70.75 287 SER B N 1
ATOM 5493 C CA . SER B 1 287 ? -18.766 -9.109 20.047 1 70.75 287 SER B CA 1
ATOM 5494 C C . SER B 1 287 ? -18.109 -10.016 19.016 1 70.75 287 SER B C 1
ATOM 5496 O O . SER B 1 287 ? -17.469 -11 19.359 1 70.75 287 SER B O 1
ATOM 5498 N N . GLN B 1 288 ? -18.391 -9.758 17.719 1 68.62 288 GLN B N 1
ATOM 5499 C CA . GLN B 1 288 ? -17.766 -10.547 16.656 1 68.62 288 GLN B CA 1
ATOM 5500 C C . GLN B 1 288 ? -16.578 -9.82 16.047 1 68.62 288 GLN B C 1
ATOM 5502 O O . GLN B 1 288 ? -16.734 -9.016 15.133 1 68.62 288 GLN B O 1
ATOM 5507 N N . SER B 1 289 ? -15.445 -10.172 16.688 1 66.06 289 SER B N 1
ATOM 5508 C CA . SER B 1 289 ? -14.25 -9.406 16.344 1 66.06 289 SER B CA 1
ATOM 5509 C C . SER B 1 289 ? -13.766 -9.742 14.938 1 66.06 289 SER B C 1
ATOM 5511 O O . SER B 1 289 ? -13.773 -10.906 14.531 1 66.06 289 SER B O 1
ATOM 5513 N N . SER B 1 290 ? -13.68 -8.727 14.164 1 84.5 290 SER B N 1
ATOM 5514 C CA . SER B 1 290 ? -13.078 -8.789 12.836 1 84.5 290 SER B CA 1
ATOM 5515 C C . SER B 1 290 ? -11.852 -7.891 12.742 1 84.5 290 SER B C 1
ATOM 5517 O O . SER B 1 290 ? -11.766 -7.047 11.844 1 84.5 290 SER B O 1
ATOM 5519 N N . LEU B 1 291 ? -10.875 -8.164 13.641 1 90.38 291 LEU B N 1
ATOM 5520 C CA . LEU B 1 291 ? -9.656 -7.371 13.664 1 90.38 291 LEU B CA 1
ATOM 5521 C C . LEU B 1 291 ? -8.938 -7.438 12.32 1 90.38 291 LEU B C 1
ATOM 5523 O O . LEU B 1 291 ? -8.32 -6.457 11.891 1 90.38 291 LEU B O 1
ATOM 5527 N N . ASN B 1 292 ? -9.109 -8.555 11.711 1 89.81 292 ASN B N 1
ATOM 5528 C CA . ASN B 1 292 ? -8.492 -8.734 10.398 1 89.81 292 ASN B CA 1
ATOM 5529 C C . ASN B 1 292 ? -9.031 -7.73 9.383 1 89.81 292 ASN B C 1
ATOM 5531 O O . ASN B 1 292 ? -8.273 -7.184 8.578 1 89.81 292 ASN B O 1
ATOM 5535 N N . LYS B 1 293 ? -10.25 -7.578 9.523 1 90 293 LYS B N 1
ATOM 5536 C CA . LYS B 1 293 ? -10.883 -6.629 8.609 1 90 293 LYS B CA 1
ATOM 5537 C C . LYS B 1 293 ? -10.398 -5.207 8.875 1 90 293 LYS B C 1
ATOM 5539 O O . LYS B 1 293 ? -10.227 -4.422 7.941 1 90 293 LYS B O 1
ATOM 5544 N N . MET B 1 294 ? -10.172 -4.91 10.156 1 91.31 294 MET B N 1
ATOM 5545 C CA . MET B 1 294 ? -9.688 -3.584 10.516 1 91.31 294 MET B CA 1
ATOM 5546 C C . MET B 1 294 ? -8.273 -3.357 9.977 1 91.31 294 MET B C 1
ATOM 5548 O O . MET B 1 294 ? -7.961 -2.271 9.484 1 91.31 294 MET B O 1
ATOM 5552 N N . VAL B 1 295 ? -7.512 -4.379 10.039 1 93.5 295 VAL B N 1
ATOM 5553 C CA . VAL B 1 295 ? -6.145 -4.293 9.539 1 93.5 295 VAL B CA 1
ATOM 5554 C C . VAL B 1 295 ? -6.156 -4.129 8.023 1 93.5 295 VAL B C 1
ATOM 5556 O O . VAL B 1 295 ? -5.438 -3.291 7.477 1 93.5 295 VAL B O 1
ATOM 5559 N N . GLU B 1 296 ? -6.91 -4.852 7.391 1 91.62 296 GLU B N 1
ATOM 5560 C CA . GLU B 1 296 ? -7.02 -4.781 5.938 1 91.62 296 GLU B CA 1
ATOM 5561 C C . GLU B 1 296 ? -7.477 -3.396 5.484 1 91.62 296 GLU B C 1
ATOM 5563 O O . GLU B 1 296 ? -6.918 -2.83 4.543 1 91.62 296 GLU B O 1
ATOM 5568 N N . GLN B 1 297 ? -8.453 -2.889 6.156 1 90.38 297 GLN B N 1
ATOM 5569 C CA . GLN B 1 297 ? -8.953 -1.562 5.816 1 90.38 297 GLN B CA 1
ATOM 5570 C C . GLN B 1 297 ? -7.895 -0.491 6.059 1 90.38 297 GLN B C 1
ATOM 5572 O O . GLN B 1 297 ? -7.773 0.456 5.277 1 90.38 297 GLN B O 1
ATOM 5577 N N . ALA B 1 298 ? -7.203 -0.683 7.117 1 91 298 ALA B N 1
ATOM 5578 C CA . ALA B 1 298 ? -6.125 0.253 7.422 1 91 298 ALA B CA 1
ATOM 5579 C C . ALA B 1 298 ? -5.07 0.258 6.32 1 91 298 ALA B C 1
ATOM 5581 O O . ALA B 1 298 ? -4.605 1.32 5.902 1 91 298 ALA B O 1
ATOM 5582 N N . ILE B 1 299 ? -4.711 -0.893 5.836 1 92.62 299 ILE B N 1
ATOM 5583 C CA . ILE B 1 299 ? -3.715 -1.03 4.781 1 92.62 299 ILE B CA 1
ATOM 5584 C C . ILE B 1 299 ? -4.227 -0.377 3.498 1 92.62 299 ILE B C 1
ATOM 5586 O O . ILE B 1 299 ? -3.516 0.409 2.867 1 92.62 299 ILE B O 1
ATOM 5590 N N . ILE B 1 300 ? -5.367 -0.612 3.17 1 89.31 300 ILE B N 1
ATOM 5591 C CA . ILE B 1 300 ? -5.969 -0.106 1.941 1 89.31 300 ILE B CA 1
ATOM 5592 C C . ILE B 1 300 ? -6.062 1.417 2.002 1 89.31 300 ILE B C 1
ATOM 5594 O O . ILE B 1 300 ? -5.664 2.107 1.059 1 89.31 300 ILE B O 1
ATOM 5598 N N . LYS B 1 301 ? -6.465 1.929 3.129 1 85.06 301 LYS B N 1
ATOM 5599 C CA . LYS B 1 301 ? -6.684 3.365 3.273 1 85.06 301 LYS B CA 1
ATOM 5600 C C . LYS B 1 301 ? -5.359 4.125 3.277 1 85.06 301 LYS B C 1
ATOM 5602 O O . LYS B 1 301 ? -5.309 5.293 2.883 1 85.06 301 LYS B O 1
ATOM 5607 N N . SER B 1 302 ? -4.344 3.459 3.672 1 90 302 SER B N 1
ATOM 5608 C CA . SER B 1 302 ? -3.051 4.125 3.793 1 90 302 SER B CA 1
ATOM 5609 C C . SER B 1 302 ? -2.209 3.932 2.535 1 90 302 SER B C 1
ATOM 5611 O O . SER B 1 302 ? -1.167 4.57 2.375 1 90 302 SER B O 1
ATOM 5613 N N . ALA B 1 303 ? -2.641 3.146 1.652 1 91.75 303 ALA B N 1
ATOM 5614 C CA . ALA B 1 303 ? -1.838 2.691 0.521 1 91.75 303 ALA B CA 1
ATOM 5615 C C . ALA B 1 303 ? -1.398 3.867 -0.347 1 91.75 303 ALA B C 1
ATOM 5617 O O . ALA B 1 303 ? -0.225 3.973 -0.712 1 91.75 303 ALA B O 1
ATOM 5618 N N . LEU B 1 304 ? -2.273 4.746 -0.663 1 88.69 304 LEU B N 1
ATOM 5619 C CA . LEU B 1 304 ? -1.964 5.848 -1.569 1 88.69 304 LEU B CA 1
ATOM 5620 C C . LEU B 1 304 ? -0.876 6.742 -0.986 1 88.69 304 LEU B C 1
ATOM 5622 O O . LEU B 1 304 ? 0.089 7.082 -1.675 1 88.69 304 LEU B O 1
ATOM 5626 N N . VAL B 1 305 ? -1.017 7.082 0.283 1 86.62 305 VAL B N 1
ATOM 5627 C CA . VAL B 1 305 ? -0.059 7.969 0.933 1 86.62 305 VAL B CA 1
ATOM 5628 C C . VAL B 1 305 ? 1.31 7.293 0.998 1 86.62 305 VAL B C 1
ATOM 5630 O O . VAL B 1 305 ? 2.334 7.926 0.726 1 86.62 305 VAL B O 1
ATOM 5633 N N . ILE B 1 306 ? 1.305 6.078 1.339 1 91.56 306 ILE B N 1
ATOM 5634 C CA . ILE B 1 306 ? 2.551 5.336 1.499 1 91.56 306 ILE B CA 1
ATOM 5635 C C . ILE B 1 306 ? 3.281 5.258 0.16 1 91.56 306 ILE B C 1
ATOM 5637 O O . ILE B 1 306 ? 4.48 5.535 0.084 1 91.56 306 ILE B O 1
ATOM 5641 N N . MET B 1 307 ? 2.562 4.938 -0.87 1 92.56 307 MET B N 1
ATOM 5642 C CA . MET B 1 307 ? 3.199 4.707 -2.164 1 92.56 307 MET B CA 1
ATOM 5643 C C . MET B 1 307 ? 3.674 6.023 -2.775 1 92.56 307 MET B C 1
ATOM 5645 O O . MET B 1 307 ? 4.754 6.082 -3.369 1 92.56 307 MET B O 1
ATOM 5649 N N . ILE B 1 308 ? 2.912 7.066 -2.643 1 90.88 308 ILE B N 1
ATOM 5650 C CA . ILE B 1 308 ? 3.338 8.367 -3.152 1 90.88 308 ILE B CA 1
ATOM 5651 C C . ILE B 1 308 ? 4.562 8.852 -2.379 1 90.88 308 ILE B C 1
ATOM 5653 O O . ILE B 1 308 ? 5.484 9.422 -2.961 1 90.88 308 ILE B O 1
ATOM 5657 N N . THR B 1 309 ? 4.551 8.617 -1.086 1 89.5 309 THR B N 1
ATOM 5658 C CA . THR B 1 309 ? 5.699 8.984 -0.27 1 89.5 309 THR B CA 1
ATOM 5659 C C . THR B 1 309 ? 6.945 8.227 -0.721 1 89.5 309 THR B C 1
ATOM 5661 O O . THR B 1 309 ? 8.039 8.805 -0.792 1 89.5 309 THR B O 1
ATOM 5664 N N . GLY B 1 310 ? 6.777 6.961 -0.944 1 93.94 310 GLY B N 1
ATOM 5665 C CA . GLY B 1 310 ? 7.887 6.195 -1.49 1 93.94 310 GLY B CA 1
ATOM 5666 C C . GLY B 1 310 ? 8.422 6.766 -2.791 1 93.94 310 GLY B C 1
ATOM 5667 O O . GLY B 1 310 ? 9.633 6.852 -2.982 1 93.94 310 GLY B O 1
ATOM 5668 N N . ALA B 1 311 ? 7.547 7.102 -3.715 1 94.38 311 ALA B N 1
ATOM 5669 C CA . ALA B 1 311 ? 7.949 7.711 -4.98 1 94.38 311 ALA B CA 1
ATOM 5670 C C . ALA B 1 311 ? 8.688 9.023 -4.746 1 94.38 311 ALA B C 1
ATOM 5672 O O . ALA B 1 311 ? 9.625 9.352 -5.48 1 94.38 311 ALA B O 1
ATOM 5673 N N . GLY B 1 312 ? 8.25 9.781 -3.787 1 91.19 312 GLY B N 1
ATOM 5674 C CA . GLY B 1 312 ? 8.969 10.984 -3.418 1 91.19 312 GLY B CA 1
ATOM 5675 C C . GLY B 1 312 ? 10.383 10.711 -2.938 1 91.19 312 GLY B C 1
ATOM 5676 O O . GLY B 1 312 ? 11.312 11.453 -3.273 1 91.19 312 GLY B O 1
ATOM 5677 N N . GLY B 1 313 ? 10.508 9.719 -2.09 1 91.75 313 GLY B N 1
ATOM 5678 C CA . GLY B 1 313 ? 11.828 9.305 -1.654 1 91.75 313 GLY B CA 1
ATOM 5679 C C . GLY B 1 313 ? 12.727 8.875 -2.799 1 91.75 313 GLY B C 1
ATOM 5680 O O . GLY B 1 313 ? 13.93 9.141 -2.781 1 91.75 313 GLY B O 1
ATOM 5681 N N . ALA B 1 314 ? 12.125 8.195 -3.764 1 94.5 314 ALA B N 1
ATOM 5682 C CA . ALA B 1 314 ? 12.867 7.809 -4.961 1 94.5 314 ALA B CA 1
ATOM 5683 C C . ALA B 1 314 ? 13.422 9.031 -5.684 1 94.5 314 ALA B C 1
ATOM 5685 O O . ALA B 1 314 ? 14.617 9.086 -6 1 94.5 314 ALA B O 1
ATOM 5686 N N . LEU B 1 315 ? 12.57 9.984 -5.938 1 93.19 315 LEU B N 1
ATOM 5687 C CA . LEU B 1 315 ? 13.016 11.219 -6.578 1 93.19 315 LEU B CA 1
ATOM 5688 C C . LEU B 1 315 ? 14.078 11.914 -5.738 1 93.19 315 LEU B C 1
ATOM 5690 O O . LEU B 1 315 ? 15.094 12.367 -6.27 1 93.19 315 LEU B O 1
ATOM 5694 N N . GLY B 1 316 ? 13.852 12.023 -4.445 1 90.56 316 GLY B N 1
ATOM 5695 C CA . GLY B 1 316 ? 14.797 12.672 -3.553 1 90.56 316 GLY B CA 1
ATOM 5696 C C . GLY B 1 316 ? 16.188 12.047 -3.609 1 90.56 316 GLY B C 1
ATOM 5697 O O . GLY B 1 316 ? 17.188 12.766 -3.633 1 90.56 316 GLY B O 1
ATOM 5698 N N . GLN B 1 317 ? 16.188 10.734 -3.643 1 91.88 317 GLN B N 1
ATOM 5699 C CA . GLN B 1 317 ? 17.469 10.047 -3.689 1 91.88 317 GLN B CA 1
ATOM 5700 C C . GLN B 1 317 ? 18.203 10.32 -5.004 1 91.88 317 GLN B C 1
ATOM 5702 O O . GLN B 1 317 ? 19.422 10.414 -5.035 1 91.88 317 GLN B O 1
ATOM 5707 N N . VAL B 1 318 ? 17.5 10.406 -6.082 1 93.5 318 VAL B N 1
ATOM 5708 C CA . VAL B 1 318 ? 18.094 10.719 -7.379 1 93.5 318 VAL B CA 1
ATOM 5709 C C . VAL B 1 318 ? 18.656 12.141 -7.355 1 93.5 318 VAL B C 1
ATOM 5711 O O . VAL B 1 318 ? 19.766 12.375 -7.832 1 93.5 318 VAL B O 1
ATOM 5714 N N . ILE B 1 319 ? 17.938 13.055 -6.824 1 90.56 319 ILE B N 1
ATOM 5715 C CA . ILE B 1 319 ? 18.422 14.43 -6.719 1 90.56 319 ILE B CA 1
ATOM 5716 C C . ILE B 1 319 ? 19.719 14.469 -5.918 1 90.56 319 ILE B C 1
ATOM 5718 O O . ILE B 1 319 ? 20.688 15.102 -6.328 1 90.56 319 ILE B O 1
ATOM 5722 N N . ARG B 1 320 ? 19.766 13.75 -4.797 1 89.12 320 ARG B N 1
ATOM 5723 C CA . ARG B 1 320 ? 20.969 13.711 -3.961 1 89.12 320 ARG B CA 1
ATOM 5724 C C . ARG B 1 320 ? 22.156 13.125 -4.727 1 89.12 320 ARG B C 1
ATOM 5726 O O . ARG B 1 320 ? 23.281 13.594 -4.578 1 89.12 320 ARG B O 1
ATOM 5733 N N . ALA B 1 321 ? 21.844 12.188 -5.504 1 90.75 321 ALA B N 1
ATOM 5734 C CA . ALA B 1 321 ? 22.906 11.477 -6.223 1 90.75 321 ALA B CA 1
ATOM 5735 C C . ALA B 1 321 ? 23.484 12.336 -7.34 1 90.75 321 ALA B C 1
ATOM 5737 O O . ALA B 1 321 ? 24.578 12.062 -7.832 1 90.75 321 ALA B O 1
ATOM 5738 N N . THR B 1 322 ? 22.75 13.336 -7.77 1 87.75 322 THR B N 1
ATOM 5739 C CA . THR B 1 322 ? 23.234 14.188 -8.844 1 87.75 322 THR B CA 1
ATOM 5740 C C . THR B 1 322 ? 24.359 15.102 -8.352 1 87.75 322 THR B C 1
ATOM 5742 O O . THR B 1 322 ? 25.094 15.672 -9.156 1 87.75 322 THR B O 1
ATOM 5745 N N . GLY B 1 323 ? 24.453 15.352 -7.086 1 81.38 323 GLY B N 1
ATOM 5746 C CA . GLY B 1 323 ? 25.516 16.141 -6.5 1 81.38 323 GLY B CA 1
ATOM 5747 C C . GLY B 1 323 ? 25.328 17.641 -6.695 1 81.38 323 GLY B C 1
ATOM 5748 O O . GLY B 1 323 ? 26.297 18.391 -6.688 1 81.38 323 GLY B O 1
ATOM 5749 N N . VAL B 1 324 ? 24.188 18.078 -6.863 1 82 324 VAL B N 1
ATOM 5750 C CA . VAL B 1 324 ? 23.938 19.484 -7.184 1 82 324 VAL B CA 1
ATOM 5751 C C . VAL B 1 324 ? 23.922 20.312 -5.902 1 82 324 VAL B C 1
ATOM 5753 O O . VAL B 1 324 ? 23.672 21.516 -5.938 1 82 324 VAL B O 1
ATOM 5756 N N . GLN B 1 325 ? 24.188 19.719 -4.82 1 78.5 325 GLN B N 1
ATOM 5757 C CA . GLN B 1 325 ? 24 20.359 -3.521 1 78.5 325 GLN B CA 1
ATOM 5758 C C . GLN B 1 325 ? 24.859 21.609 -3.396 1 78.5 325 GLN B C 1
ATOM 5760 O O . GLN B 1 325 ? 24.375 22.656 -2.971 1 78.5 325 GLN B O 1
ATOM 5765 N N . ASN B 1 326 ? 26.109 21.531 -3.781 1 76.88 326 ASN B N 1
ATOM 5766 C CA . ASN B 1 326 ? 27.016 22.656 -3.629 1 76.88 326 ASN B CA 1
ATOM 5767 C C . ASN B 1 326 ? 26.578 23.859 -4.469 1 76.88 326 ASN B C 1
ATOM 5769 O O . ASN B 1 326 ? 26.656 25 -4.016 1 76.88 326 ASN B O 1
ATOM 5773 N N . GLU B 1 327 ? 26.109 23.562 -5.605 1 80.69 327 GLU B N 1
ATOM 5774 C CA . GLU B 1 327 ? 25.641 24.641 -6.469 1 80.69 327 GLU B CA 1
ATOM 5775 C C . GLU B 1 327 ? 24.359 25.281 -5.914 1 80.69 327 GLU B C 1
ATOM 5777 O O . GLU B 1 327 ? 24.156 26.484 -6.059 1 80.69 327 GLU B O 1
ATOM 5782 N N . LEU B 1 328 ? 23.656 24.547 -5.27 1 83.38 328 LEU B N 1
ATOM 5783 C CA . LEU B 1 328 ? 22.422 25.047 -4.691 1 83.38 328 LEU B CA 1
ATOM 5784 C C . LEU B 1 328 ? 22.703 25.922 -3.48 1 83.38 328 LEU B C 1
ATOM 5786 O O . LEU B 1 328 ? 22.016 26.922 -3.262 1 83.38 328 LEU B O 1
ATOM 5790 N N . ILE B 1 329 ? 23.641 25.547 -2.738 1 78.38 329 ILE B N 1
ATOM 5791 C CA . ILE B 1 329 ? 24.047 26.344 -1.592 1 78.38 329 ILE B CA 1
ATOM 5792 C C . ILE B 1 329 ? 24.406 27.75 -2.055 1 78.38 329 ILE B C 1
ATOM 5794 O O . ILE B 1 329 ? 24 28.75 -1.449 1 78.38 329 ILE B O 1
ATOM 5798 N N . SER B 1 330 ? 25.141 27.844 -3.074 1 79.81 330 SER B N 1
ATOM 5799 C CA . SER B 1 330 ? 25.547 29.141 -3.619 1 79.81 330 SER B CA 1
ATOM 5800 C C . SER B 1 330 ? 24.344 29.938 -4.105 1 79.81 330 SER B C 1
ATOM 5802 O O . SER B 1 330 ? 24.281 31.141 -3.912 1 79.81 330 SER B O 1
ATOM 5804 N N . LEU B 1 331 ? 23.453 29.266 -4.668 1 79.5 331 LEU B N 1
ATOM 5805 C CA . LEU B 1 331 ? 22.25 29.922 -5.191 1 79.5 331 LEU B CA 1
ATOM 5806 C C . LEU B 1 331 ? 21.453 30.562 -4.062 1 79.5 331 LEU B C 1
ATOM 5808 O O . LEU B 1 331 ? 20.984 31.688 -4.191 1 79.5 331 LEU B O 1
ATOM 5812 N N . PHE B 1 332 ? 21.344 29.922 -2.932 1 84.25 332 PHE B N 1
ATOM 5813 C CA . PHE B 1 332 ? 20.453 30.391 -1.872 1 84.25 332 PHE B CA 1
ATOM 5814 C C . PHE B 1 332 ? 21.188 31.312 -0.914 1 84.25 332 PHE B C 1
ATOM 5816 O O . PHE B 1 332 ? 20.562 32.031 -0.138 1 84.25 332 PHE B O 1
ATOM 5823 N N . SER B 1 333 ? 22.453 31.219 -0.955 1 80.94 333 SER B N 1
ATOM 5824 C CA . SER B 1 333 ? 23.234 32.188 -0.197 1 80.94 333 SER B CA 1
ATOM 5825 C C . SER B 1 333 ? 23.016 33.594 -0.729 1 80.94 333 SER B C 1
ATOM 5827 O O . SER B 1 333 ? 23.016 34.562 0.038 1 80.94 333 SER B O 1
ATOM 5829 N N . ASP B 1 334 ? 22.734 33.688 -1.94 1 81.69 334 ASP B N 1
ATOM 5830 C CA . ASP B 1 334 ? 22.516 35 -2.576 1 81.69 334 ASP B CA 1
ATOM 5831 C C . ASP B 1 334 ? 21.094 35.5 -2.336 1 81.69 334 ASP B C 1
ATOM 5833 O O . ASP B 1 334 ? 20.844 36.688 -2.363 1 81.69 334 ASP B O 1
ATOM 5837 N N . SER B 1 335 ? 20.234 34.656 -2.064 1 85.69 335 SER B N 1
ATOM 5838 C CA . SER B 1 335 ? 18.828 35 -1.835 1 85.69 335 SER B CA 1
ATOM 5839 C C . SER B 1 335 ? 18.25 34.188 -0.684 1 85.69 335 SER B C 1
ATOM 5841 O O . SER B 1 335 ? 17.406 33.312 -0.9 1 85.69 335 SER B O 1
ATOM 5843 N N . PRO B 1 336 ? 18.516 34.594 0.475 1 84 336 PRO B N 1
ATOM 5844 C CA . PRO B 1 336 ? 18.109 33.812 1.641 1 84 336 PRO B CA 1
ATOM 5845 C C . PRO B 1 336 ? 16.594 33.781 1.827 1 84 336 PRO B C 1
ATOM 5847 O O . PRO B 1 336 ? 16.047 32.75 2.244 1 84 336 PRO B O 1
ATOM 5850 N N . LEU B 1 337 ? 16.016 34.844 1.493 1 85.25 337 LEU B N 1
ATOM 5851 C CA . LEU B 1 337 ? 14.57 34.906 1.669 1 85.25 337 LEU B CA 1
ATOM 5852 C C . LEU B 1 337 ? 13.867 33.938 0.724 1 85.25 337 LEU B C 1
ATOM 5854 O O . LEU B 1 337 ? 12.906 33.25 1.112 1 85.25 337 LEU B O 1
ATOM 5858 N N . LEU B 1 338 ? 14.352 33.906 -0.398 1 84.25 338 LEU B N 1
ATOM 5859 C CA . LEU B 1 338 ? 13.789 32.969 -1.378 1 84.25 338 LEU B CA 1
ATOM 5860 C C . LEU B 1 338 ? 13.938 31.531 -0.917 1 84.25 338 LEU B C 1
ATOM 5862 O O . LEU B 1 338 ? 13 30.734 -1.012 1 84.25 338 LEU B O 1
ATOM 5866 N N . GLY B 1 339 ? 15.062 31.234 -0.471 1 88.31 339 GLY B N 1
ATOM 5867 C CA . GLY B 1 339 ? 15.312 29.891 0.012 1 88.31 339 GLY B CA 1
ATOM 5868 C C . GLY B 1 339 ? 14.484 29.531 1.229 1 88.31 339 GLY B C 1
ATOM 5869 O O . GLY B 1 339 ? 13.977 28.406 1.331 1 88.31 339 GLY B O 1
ATOM 5870 N N . ALA B 1 340 ? 14.289 30.484 2.045 1 90.56 340 ALA B N 1
ATOM 5871 C CA . ALA B 1 340 ? 13.586 30.234 3.303 1 90.56 340 ALA B CA 1
ATOM 5872 C C . ALA B 1 340 ? 12.109 29.969 3.062 1 90.56 340 ALA B C 1
ATOM 5874 O O . ALA B 1 340 ? 11.492 29.156 3.766 1 90.56 340 ALA B O 1
ATOM 5875 N N . LEU B 1 341 ? 11.547 30.578 2.035 1 93.81 341 LEU B N 1
ATOM 5876 C CA . LEU B 1 341 ? 10.102 30.5 1.848 1 93.81 341 LEU B CA 1
ATOM 5877 C C . LEU B 1 341 ? 9.758 29.531 0.714 1 93.81 341 LEU B C 1
ATOM 5879 O O . LEU B 1 341 ? 8.586 29.266 0.455 1 93.81 341 LEU B O 1
ATOM 5883 N N . LEU B 1 342 ? 10.773 28.984 0.121 1 92.94 342 LEU B N 1
ATOM 5884 C CA . LEU B 1 342 ? 10.578 28.109 -1.028 1 92.94 342 LEU B CA 1
ATOM 5885 C C . LEU B 1 342 ? 9.664 26.938 -0.672 1 92.94 342 LEU B C 1
ATOM 5887 O O . LEU B 1 342 ? 8.727 26.641 -1.411 1 92.94 342 LEU B O 1
ATOM 5891 N N . PRO B 1 343 ? 9.898 26.25 0.495 1 95.62 343 PRO B N 1
ATOM 5892 C CA . PRO B 1 343 ? 9.016 25.141 0.852 1 95.62 343 PRO B CA 1
ATOM 5893 C C . PRO B 1 343 ? 7.555 25.562 0.976 1 95.62 343 PRO B C 1
ATOM 5895 O O . PRO B 1 343 ? 6.656 24.844 0.542 1 95.62 343 PRO B O 1
ATOM 5898 N N . PHE B 1 344 ? 7.332 26.719 1.463 1 96.06 344 PHE B N 1
ATOM 5899 C CA . PHE B 1 344 ? 5.98 27.25 1.643 1 96.06 344 PHE B CA 1
ATOM 5900 C C . PHE B 1 344 ? 5.305 27.469 0.296 1 96.06 344 PHE B C 1
ATOM 5902 O O . PHE B 1 344 ? 4.168 27.047 0.086 1 96.06 344 PHE B O 1
ATOM 5909 N N . PHE B 1 345 ? 5.934 28.047 -0.591 1 94.25 345 PHE B N 1
ATOM 5910 C CA . PHE B 1 345 ? 5.332 28.438 -1.861 1 94.25 345 PHE B CA 1
ATOM 5911 C C . PHE B 1 345 ? 5.098 27.219 -2.744 1 94.25 345 PHE B C 1
ATOM 5913 O O . PHE B 1 345 ? 4.078 27.141 -3.436 1 94.25 345 PHE B O 1
ATOM 5920 N N . ILE B 1 346 ? 6.027 26.312 -2.74 1 92.94 346 ILE B N 1
ATOM 5921 C CA . ILE B 1 346 ? 5.828 25.109 -3.533 1 92.94 346 ILE B CA 1
ATOM 5922 C C . ILE B 1 346 ? 4.605 24.344 -3.021 1 92.94 346 ILE B C 1
ATOM 5924 O O . ILE B 1 346 ? 3.754 23.938 -3.809 1 92.94 346 ILE B O 1
ATOM 5928 N N . ALA B 1 347 ? 4.543 24.203 -1.729 1 95.38 347 ALA B N 1
ATOM 5929 C CA . ALA B 1 347 ? 3.402 23.516 -1.127 1 95.38 347 ALA B CA 1
ATOM 5930 C C . ALA B 1 347 ? 2.098 24.25 -1.445 1 95.38 347 ALA B C 1
ATOM 5932 O O . ALA B 1 347 ? 1.089 23.609 -1.763 1 95.38 347 ALA B O 1
ATOM 5933 N N . ALA B 1 348 ? 2.121 25.516 -1.384 1 94.5 348 ALA B N 1
ATOM 5934 C CA . ALA B 1 348 ? 0.938 26.328 -1.654 1 94.5 348 ALA B CA 1
ATOM 5935 C C . ALA B 1 348 ? 0.474 26.156 -3.098 1 94.5 348 ALA B C 1
ATOM 5937 O O . ALA B 1 348 ? -0.725 26.047 -3.361 1 94.5 348 ALA B O 1
ATOM 5938 N N . ILE B 1 349 ? 1.362 26.125 -3.982 1 92.06 349 ILE B N 1
ATOM 5939 C CA . ILE B 1 349 ? 1.046 25.953 -5.395 1 92.06 349 ILE B CA 1
ATOM 5940 C C . ILE B 1 349 ? 0.419 24.578 -5.625 1 92.06 349 ILE B C 1
ATOM 5942 O O . ILE B 1 349 ? -0.603 24.469 -6.305 1 92.06 349 ILE B O 1
ATOM 5946 N N . LEU B 1 350 ? 1.001 23.625 -5.031 1 90.88 350 LEU B N 1
ATOM 5947 C CA . LEU B 1 350 ? 0.508 22.266 -5.234 1 90.88 350 LEU B CA 1
ATOM 5948 C C . LEU B 1 350 ? -0.875 22.094 -4.617 1 90.88 350 LEU B C 1
ATOM 5950 O O . LEU B 1 350 ? -1.754 21.469 -5.215 1 90.88 350 LEU B O 1
ATOM 5954 N N . THR B 1 351 ? -1.021 22.625 -3.477 1 92.75 351 THR B N 1
ATOM 5955 C CA . THR B 1 351 ? -2.32 22.5 -2.824 1 92.75 351 THR B CA 1
ATOM 5956 C C . THR B 1 351 ? -3.396 23.234 -3.613 1 92.75 351 THR B C 1
ATOM 5958 O O . THR B 1 351 ? -4.492 22.703 -3.826 1 92.75 351 THR B O 1
ATOM 5961 N N . THR B 1 352 ? -3.125 24.375 -4.055 1 90.94 352 THR B N 1
ATOM 5962 C CA . THR B 1 352 ? -4.078 25.172 -4.824 1 90.94 352 THR B CA 1
ATOM 5963 C C . THR B 1 352 ? -4.434 24.469 -6.133 1 90.94 352 THR B C 1
ATOM 5965 O O . THR B 1 352 ? -5.578 24.531 -6.586 1 90.94 352 THR B O 1
ATOM 5968 N N . SER B 1 353 ? -3.557 23.797 -6.613 1 88.38 353 SER B N 1
ATOM 5969 C CA . SER B 1 353 ? -3.754 23.156 -7.918 1 88.38 353 SER B CA 1
ATOM 5970 C C . SER B 1 353 ? -4.414 21.797 -7.777 1 88.38 353 SER B C 1
ATOM 5972 O O . SER B 1 353 ? -5.227 21.406 -8.617 1 88.38 353 SER B O 1
ATOM 5974 N N . THR B 1 354 ? -4.059 21.078 -6.754 1 87.06 354 THR B N 1
ATOM 5975 C CA . THR B 1 354 ? -4.496 19.688 -6.676 1 87.06 354 THR B CA 1
ATOM 5976 C C . THR B 1 354 ? -5.66 19.531 -5.703 1 87.06 354 THR B C 1
ATOM 5978 O O . THR B 1 354 ? -6.398 18.547 -5.754 1 87.06 354 THR B O 1
ATOM 5981 N N . GLY B 1 355 ? -5.73 20.469 -4.766 1 88.44 355 GLY B N 1
ATOM 5982 C CA . GLY B 1 355 ? -6.758 20.375 -3.744 1 88.44 355 GLY B CA 1
ATOM 5983 C C . GLY B 1 355 ? -6.523 19.25 -2.754 1 88.44 355 GLY B C 1
ATOM 5984 O O . GLY B 1 355 ? -7.441 18.828 -2.049 1 88.44 355 GLY B O 1
ATOM 5985 N N . SER B 1 356 ? -5.312 18.703 -2.742 1 88.75 356 SER B N 1
ATOM 5986 C CA . SER B 1 356 ? -4.973 17.594 -1.862 1 88.75 356 SER B CA 1
ATOM 5987 C C . SER B 1 356 ? -3.838 17.953 -0.913 1 88.75 356 SER B C 1
ATOM 5989 O O . SER B 1 356 ? -2.723 18.234 -1.353 1 88.75 356 SER B O 1
ATOM 5991 N N . ILE B 1 357 ? -4.125 17.922 0.406 1 92.62 357 ILE B N 1
ATOM 5992 C CA . ILE B 1 357 ? -3.123 18.219 1.426 1 92.62 357 ILE B CA 1
ATOM 5993 C C . ILE B 1 357 ? -1.989 17.203 1.349 1 92.62 357 ILE B C 1
ATOM 5995 O O . ILE B 1 357 ? -0.813 17.562 1.342 1 92.62 357 ILE B O 1
ATOM 5999 N N . THR B 1 358 ? -2.344 16.016 1.191 1 88.88 358 THR B N 1
ATOM 6000 C CA . THR B 1 358 ? -1.364 14.93 1.209 1 88.88 358 THR B CA 1
ATOM 6001 C C . THR B 1 358 ? -0.439 15.016 -0.001 1 88.88 358 THR B C 1
ATOM 6003 O O . THR B 1 358 ? 0.779 14.883 0.131 1 88.88 358 THR B O 1
ATOM 6006 N N . VAL B 1 359 ? -1.005 15.242 -1.12 1 88.38 359 VAL B N 1
ATOM 6007 C CA . VAL B 1 359 ? -0.21 15.359 -2.338 1 88.38 359 VAL B CA 1
ATOM 6008 C C . VAL B 1 359 ? 0.746 16.547 -2.221 1 88.38 359 VAL B C 1
ATOM 6010 O O . VAL B 1 359 ? 1.904 16.469 -2.635 1 88.38 359 VAL B O 1
ATOM 6013 N N . SER B 1 360 ? 0.266 17.578 -1.64 1 93.06 360 SER B N 1
ATOM 6014 C CA . SER B 1 360 ? 1.086 18.781 -1.477 1 93.06 360 SER B CA 1
ATOM 6015 C C . SER B 1 360 ? 2.229 18.531 -0.496 1 93.06 360 SER B C 1
ATOM 6017 O O . SER B 1 360 ? 3.365 18.938 -0.749 1 93.06 360 SER B O 1
ATOM 6019 N N . LEU B 1 361 ? 1.902 17.906 0.585 1 94.69 361 LEU B N 1
ATOM 6020 C CA . LEU B 1 361 ? 2.906 17.594 1.597 1 94.69 361 LEU B CA 1
ATOM 6021 C C . LEU B 1 361 ? 3.996 16.688 1.024 1 94.69 361 LEU B C 1
ATOM 6023 O O . LEU B 1 361 ? 5.18 17.031 1.063 1 94.69 361 LEU B O 1
ATOM 6027 N N . VAL B 1 362 ? 3.596 15.664 0.426 1 90.94 362 VAL B N 1
ATOM 6028 C CA . VAL B 1 362 ? 4.535 14.656 -0.054 1 90.94 362 VAL B CA 1
ATOM 6029 C C . VAL B 1 362 ? 5.277 15.18 -1.278 1 90.94 362 VAL B C 1
ATOM 6031 O O . VAL B 1 362 ? 6.496 15.016 -1.393 1 90.94 362 VAL B O 1
ATOM 6034 N N . GLY B 1 363 ? 4.535 15.773 -2.16 1 90.75 363 GLY B N 1
ATOM 6035 C CA . GLY B 1 363 ? 5.16 16.344 -3.344 1 90.75 363 GLY B CA 1
ATOM 6036 C C . GLY B 1 363 ? 6.234 17.359 -3.02 1 90.75 363 GLY B C 1
ATOM 6037 O O . GLY B 1 363 ? 7.344 17.297 -3.553 1 90.75 363 GLY B O 1
ATOM 6038 N N . THR B 1 364 ? 5.906 18.25 -2.15 1 94.12 364 THR B N 1
ATOM 6039 C CA . THR B 1 364 ? 6.859 19.297 -1.791 1 94.12 364 THR B CA 1
ATOM 6040 C C . THR B 1 364 ? 8.047 18.719 -1.038 1 94.12 364 THR B C 1
ATOM 6042 O O . THR B 1 364 ? 9.195 19.062 -1.314 1 94.12 364 THR B O 1
ATOM 6045 N N . ALA B 1 365 ? 7.77 17.859 -0.101 1 94.94 365 ALA B N 1
ATOM 6046 C CA . ALA B 1 365 ? 8.836 17.25 0.685 1 94.94 365 ALA B CA 1
ATOM 6047 C C . ALA B 1 365 ? 9.789 16.453 -0.204 1 94.94 365 ALA B C 1
ATOM 6049 O O . ALA B 1 365 ? 10.992 16.391 0.057 1 94.94 365 ALA B O 1
ATOM 6050 N N . SER B 1 366 ? 9.219 15.906 -1.24 1 90.44 366 SER B N 1
ATOM 6051 C CA . SER B 1 366 ? 10.039 15.141 -2.172 1 90.44 366 SER B CA 1
ATOM 6052 C C . SER B 1 366 ? 11.023 16.031 -2.914 1 90.44 366 SER B C 1
ATOM 6054 O O . SER B 1 366 ? 12.117 15.602 -3.27 1 90.44 366 SER B O 1
ATOM 6056 N N . MET B 1 367 ? 10.672 17.266 -3.16 1 90.94 367 MET B N 1
ATOM 6057 C CA . MET B 1 367 ? 11.5 18.219 -3.891 1 90.94 367 MET B CA 1
ATOM 6058 C C . MET B 1 367 ? 12.469 18.938 -2.947 1 90.94 367 MET B C 1
ATOM 6060 O O . MET B 1 367 ? 13.617 19.203 -3.312 1 90.94 367 MET B O 1
ATOM 6064 N N . ILE B 1 368 ? 12.055 19.156 -1.751 1 92.69 368 ILE B N 1
ATOM 6065 C CA . ILE B 1 368 ? 12.797 20 -0.814 1 92.69 368 ILE B CA 1
ATOM 6066 C C . ILE B 1 368 ? 13.719 19.125 0.039 1 92.69 368 ILE B C 1
ATOM 6068 O O . ILE B 1 368 ? 14.82 19.547 0.401 1 92.69 368 ILE B O 1
ATOM 6072 N N . GLY B 1 369 ? 13.297 17.953 0.34 1 92 369 GLY B N 1
ATOM 6073 C CA . GLY B 1 369 ? 14.039 17.062 1.225 1 92 369 GLY B CA 1
ATOM 6074 C C . GLY B 1 369 ? 15.5 16.938 0.856 1 92 369 GLY B C 1
ATOM 6075 O O . GLY B 1 369 ? 16.375 17.188 1.685 1 92 369 GLY B O 1
ATOM 6076 N N . PRO B 1 370 ? 15.75 16.641 -0.356 1 90.06 370 PRO B N 1
ATOM 6077 C CA . PRO B 1 370 ? 17.141 16.406 -0.769 1 90.06 370 PRO B CA 1
ATOM 6078 C C . PRO B 1 370 ? 17.984 17.688 -0.748 1 90.06 370 PRO B C 1
ATOM 6080 O O . PRO B 1 370 ? 19.219 17.609 -0.726 1 90.06 370 PRO B O 1
ATOM 6083 N N . ILE B 1 371 ? 17.375 18.859 -0.72 1 89.56 371 ILE B N 1
ATOM 6084 C CA . ILE B 1 371 ? 18.156 20.094 -0.735 1 89.56 371 ILE B CA 1
ATOM 6085 C C . ILE B 1 371 ? 17.922 20.859 0.566 1 89.56 371 ILE B C 1
ATOM 6087 O O . ILE B 1 371 ? 18.328 22.016 0.69 1 89.56 371 ILE B O 1
ATOM 6091 N N . ALA B 1 372 ? 17.312 20.266 1.493 1 91.06 372 ALA B N 1
ATOM 6092 C CA . ALA B 1 372 ? 16.922 20.922 2.736 1 91.06 372 ALA B CA 1
ATOM 6093 C C . ALA B 1 372 ? 18.141 21.5 3.457 1 91.06 372 ALA B C 1
ATOM 6095 O O . ALA B 1 372 ? 18.062 22.578 4.055 1 91.06 372 ALA B O 1
ATOM 6096 N N . SER B 1 373 ? 19.234 20.828 3.416 1 87.38 373 SER B N 1
ATOM 6097 C CA . SER B 1 373 ? 20.422 21.234 4.137 1 87.38 373 SER B CA 1
ATOM 6098 C C . SER B 1 373 ? 21.047 22.484 3.506 1 87.38 373 SER B C 1
ATOM 6100 O O . SER B 1 373 ? 21.859 23.156 4.133 1 87.38 373 SER B O 1
ATOM 6102 N N . THR B 1 374 ? 20.641 22.719 2.268 1 88.5 374 THR B N 1
ATOM 6103 C CA . THR B 1 374 ? 21.219 23.859 1.57 1 88.5 374 THR B CA 1
ATOM 6104 C C . THR B 1 374 ? 20.375 25.109 1.789 1 88.5 374 THR B C 1
ATOM 6106 O O . THR B 1 374 ? 20.781 26.219 1.434 1 88.5 374 THR B O 1
ATOM 6109 N N . LEU B 1 375 ? 19.266 24.938 2.375 1 90.88 375 LEU B N 1
ATOM 6110 C CA . LEU B 1 375 ? 18.375 26.078 2.633 1 90.88 375 LEU B CA 1
ATOM 6111 C C . LEU B 1 375 ? 18.828 26.844 3.875 1 90.88 375 LEU B C 1
ATOM 6113 O O . LEU B 1 375 ? 19.516 26.297 4.734 1 90.88 375 LEU B O 1
ATOM 6117 N N . PRO B 1 376 ? 18.422 28.078 3.979 1 89.75 376 PRO B N 1
ATOM 6118 C CA . PRO B 1 376 ? 18.859 28.891 5.109 1 89.75 376 PRO B CA 1
ATOM 6119 C C . PRO B 1 376 ? 18.094 28.594 6.391 1 89.75 376 PRO B C 1
ATOM 6121 O O . PRO B 1 376 ? 18.359 29.203 7.434 1 89.75 376 PRO B O 1
ATOM 6124 N N . VAL B 1 377 ? 17.188 27.75 6.406 1 92.56 377 VAL B N 1
ATOM 6125 C CA . VAL B 1 377 ? 16.422 27.328 7.574 1 92.56 377 VAL B CA 1
ATOM 6126 C C . VAL B 1 377 ? 16.625 25.844 7.848 1 92.56 377 VAL B C 1
ATOM 6128 O O . VAL B 1 377 ? 17 25.094 6.945 1 92.56 377 VAL B O 1
ATOM 6131 N N . SER B 1 378 ? 16.438 25.484 9.062 1 93.88 378 SER B N 1
ATOM 6132 C CA . SER B 1 378 ? 16.641 24.078 9.422 1 93.88 378 SER B CA 1
ATOM 6133 C C . SER B 1 378 ? 15.625 23.188 8.711 1 93.88 378 SER B C 1
ATOM 6135 O O . SER B 1 378 ? 14.555 23.656 8.305 1 93.88 378 SER B O 1
ATOM 6137 N N . PRO B 1 379 ? 15.945 21.891 8.547 1 94.31 379 PRO B N 1
ATOM 6138 C CA . PRO B 1 379 ? 14.984 20.953 7.953 1 94.31 379 PRO B CA 1
ATOM 6139 C C . PRO B 1 379 ? 13.672 20.875 8.727 1 94.31 379 PRO B C 1
ATOM 6141 O O . PRO B 1 379 ? 12.609 20.703 8.133 1 94.31 379 PRO B O 1
ATOM 6144 N N . GLU B 1 380 ? 13.75 21.016 10.031 1 94.44 380 GLU B N 1
ATOM 6145 C CA . GLU B 1 380 ? 12.539 20.984 10.852 1 94.44 380 GLU B CA 1
ATOM 6146 C C . GLU B 1 380 ? 11.633 22.172 10.539 1 94.44 380 GLU B C 1
ATOM 6148 O O . GLU B 1 380 ? 10.414 22.016 10.438 1 94.44 380 GLU B O 1
ATOM 6153 N N . ILE B 1 381 ? 12.273 23.312 10.375 1 95.31 381 ILE B N 1
ATOM 6154 C CA . ILE B 1 381 ? 11.516 24.5 10.039 1 95.31 381 ILE B CA 1
ATOM 6155 C C . ILE B 1 381 ? 10.977 24.391 8.617 1 95.31 381 ILE B C 1
ATOM 6157 O O . ILE B 1 381 ? 9.852 24.812 8.336 1 95.31 381 ILE B O 1
ATOM 6161 N N . SER B 1 382 ? 11.781 23.875 7.742 1 95.75 382 SER B N 1
ATOM 6162 C CA . SER B 1 382 ? 11.32 23.641 6.379 1 95.75 382 SER B CA 1
ATOM 6163 C C . SER B 1 382 ? 10.094 22.734 6.355 1 95.75 382 SER B C 1
ATOM 6165 O O . SER B 1 382 ? 9.164 22.953 5.578 1 95.75 382 SER B O 1
ATOM 6167 N N . ALA B 1 383 ? 10.117 21.734 7.199 1 96 383 ALA B N 1
ATOM 6168 C CA . ALA B 1 383 ? 8.969 20.844 7.309 1 96 383 ALA B CA 1
ATOM 6169 C C . ALA B 1 383 ? 7.723 21.594 7.762 1 96 383 ALA B C 1
ATOM 6171 O O . ALA B 1 383 ? 6.625 21.344 7.25 1 96 383 ALA B O 1
ATOM 6172 N N . ALA B 1 384 ? 7.918 22.469 8.719 1 96.62 384 ALA B N 1
ATOM 6173 C CA . ALA B 1 384 ? 6.805 23.281 9.195 1 96.62 384 ALA B CA 1
ATOM 6174 C C . ALA B 1 384 ? 6.289 24.203 8.094 1 96.62 384 ALA B C 1
ATOM 6176 O O . ALA B 1 384 ? 5.078 24.406 7.953 1 96.62 384 ALA B O 1
ATOM 6177 N N . LEU B 1 385 ? 7.211 24.734 7.316 1 96.69 385 LEU B N 1
ATOM 6178 C CA . LEU B 1 385 ? 6.844 25.609 6.203 1 96.69 385 LEU B CA 1
ATOM 6179 C C . LEU B 1 385 ? 6.039 24.844 5.16 1 96.69 385 LEU B C 1
ATOM 6181 O O . LEU B 1 385 ? 5.078 25.375 4.602 1 96.69 385 LEU B O 1
ATOM 6185 N N . ILE B 1 386 ? 6.438 23.656 4.891 1 96.69 386 ILE B N 1
ATOM 6186 C CA . ILE B 1 386 ? 5.691 22.797 3.977 1 96.69 386 ILE B CA 1
ATOM 6187 C C . ILE B 1 386 ? 4.27 22.609 4.492 1 96.69 386 ILE B C 1
ATOM 6189 O O . ILE B 1 386 ? 3.305 22.734 3.736 1 96.69 386 ILE B O 1
ATOM 6193 N N . GLY B 1 387 ? 4.156 22.328 5.75 1 96.81 387 GLY B N 1
ATOM 6194 C CA . GLY B 1 387 ? 2.844 22.188 6.359 1 96.81 387 GLY B CA 1
ATOM 6195 C C . GLY B 1 387 ? 1.982 23.438 6.23 1 96.81 387 GLY B C 1
ATOM 6196 O O . GLY B 1 387 ? 0.811 23.344 5.859 1 96.81 387 GLY B O 1
ATOM 6197 N N . CYS B 1 388 ? 2.543 24.531 6.477 1 96.44 388 CYS B N 1
ATOM 6198 C CA . CYS B 1 388 ? 1.812 25.797 6.398 1 96.44 388 CYS B CA 1
ATOM 6199 C C . CYS B 1 388 ? 1.361 26.078 4.973 1 96.44 388 CYS B C 1
ATOM 6201 O O . CYS B 1 388 ? 0.227 26.5 4.746 1 96.44 388 CYS B O 1
ATOM 6203 N N . GLY B 1 389 ? 2.221 25.812 4.078 1 95.88 389 GLY B N 1
ATOM 6204 C CA . GLY B 1 389 ? 1.876 26.016 2.682 1 95.88 389 GLY B CA 1
ATOM 6205 C C . GLY B 1 389 ? 0.798 25.062 2.186 1 95.88 389 GLY B C 1
ATOM 6206 O O . GLY B 1 389 ? 0.082 25.375 1.231 1 95.88 389 GLY B O 1
ATOM 6207 N N . SER B 1 390 ? 0.657 23.969 2.857 1 95.38 390 SER B N 1
ATOM 6208 C CA . SER B 1 390 ? -0.281 22.938 2.426 1 95.38 390 SER B CA 1
ATOM 6209 C C . SER B 1 390 ? -1.706 23.281 2.854 1 95.38 390 SER B C 1
ATOM 6211 O O . SER B 1 390 ? -2.643 22.531 2.545 1 95.38 390 SER B O 1
ATOM 6213 N N . PHE B 1 391 ? -1.909 24.312 3.605 1 90.94 391 PHE B N 1
ATOM 6214 C CA . PHE B 1 391 ? -3.236 24.828 3.941 1 90.94 391 PHE B CA 1
ATOM 6215 C C . PHE B 1 391 ? -3.721 25.812 2.891 1 90.94 391 PHE B C 1
ATOM 6217 O O . PHE B 1 391 ? -4.867 26.266 2.938 1 90.94 391 PHE B O 1
ATOM 6224 N N . CYS B 1 392 ? -2.947 25.875 1.997 1 81.56 392 CYS B N 1
ATOM 6225 C CA . CYS B 1 392 ? -3.316 27.031 1.187 1 81.56 392 CYS B CA 1
ATOM 6226 C C . CYS B 1 392 ? -4.414 26.672 0.193 1 81.56 392 CYS B C 1
ATOM 6228 O O . CYS B 1 392 ? -4.66 25.5 -0.067 1 81.56 392 CYS B O 1
ATOM 6230 N N . VAL B 1 393 ? -5.367 27.531 -0.254 1 85 393 VAL B N 1
ATOM 6231 C CA . VAL B 1 393 ? -6.527 27.781 -1.1 1 85 393 VAL B CA 1
ATOM 6232 C C . VAL B 1 393 ? -7.152 26.469 -1.532 1 85 393 VAL B C 1
ATOM 6234 O O . VAL B 1 393 ? -6.836 25.938 -2.602 1 85 393 VAL B O 1
ATOM 6237 N N . PHE B 1 394 ? -7.918 25.859 -0.616 1 88.81 394 PHE B N 1
ATOM 6238 C CA . PHE B 1 394 ? -8.773 24.734 -1.005 1 88.81 394 PHE B CA 1
ATOM 6239 C C . PHE B 1 394 ? -9.984 25.234 -1.788 1 88.81 394 PHE B C 1
ATOM 6241 O O . PHE B 1 394 ? -10.664 26.172 -1.361 1 88.81 394 PHE B O 1
ATOM 6248 N N . HIS B 1 395 ? -10.211 24.703 -2.934 1 89.81 395 HIS B N 1
ATOM 6249 C CA . HIS B 1 395 ? -11.375 25.094 -3.725 1 89.81 395 HIS B CA 1
ATOM 6250 C C . HIS B 1 395 ? -11.992 23.891 -4.43 1 89.81 395 HIS B C 1
ATOM 6252 O O . HIS B 1 395 ? -11.969 22.781 -3.9 1 89.81 395 HIS B O 1
ATOM 6258 N N . ALA B 1 396 ? -12.695 24.141 -5.508 1 85.94 396 ALA B N 1
ATOM 6259 C CA . ALA B 1 396 ? -13.562 23.125 -6.121 1 85.94 396 ALA B CA 1
ATOM 6260 C C . ALA B 1 396 ? -12.766 21.875 -6.48 1 85.94 396 ALA B C 1
ATOM 6262 O O . ALA B 1 396 ? -13.352 20.812 -6.711 1 85.94 396 ALA B O 1
ATOM 6263 N N . ASN B 1 397 ? -11.508 21.984 -6.363 1 84.62 397 ASN B N 1
ATOM 6264 C CA . ASN B 1 397 ? -10.703 20.797 -6.684 1 84.62 397 ASN B CA 1
ATOM 6265 C C . ASN B 1 397 ? -10.477 19.938 -5.449 1 84.62 397 ASN B C 1
ATOM 6267 O O . ASN B 1 397 ? -9.906 18.844 -5.555 1 84.62 397 ASN B O 1
ATOM 6271 N N . SER B 1 398 ? -10.914 20.359 -4.367 1 86.88 398 SER B N 1
ATOM 6272 C CA . SER B 1 398 ? -10.734 19.625 -3.123 1 86.88 398 SER B CA 1
ATOM 6273 C C . SER B 1 398 ? -11.945 18.75 -2.82 1 86.88 398 SER B C 1
ATOM 6275 O O . SER B 1 398 ? -13.086 19.203 -2.914 1 86.88 398 SER B O 1
ATOM 6277 N N . SER B 1 399 ? -11.656 17.562 -2.521 1 84.12 399 SER B N 1
ATOM 6278 C CA . SER B 1 399 ? -12.742 16.656 -2.162 1 84.12 399 SER B CA 1
ATOM 6279 C C . SER B 1 399 ? -13.461 17.125 -0.904 1 84.12 399 SER B C 1
ATOM 6281 O O . SER B 1 399 ? -14.672 16.938 -0.771 1 84.12 399 SER B O 1
ATOM 6283 N N . PHE B 1 400 ? -12.695 17.75 0.001 1 89.62 400 PHE B N 1
ATOM 6284 C CA . PHE B 1 400 ? -13.305 18.203 1.244 1 89.62 400 PHE B CA 1
ATOM 6285 C C . PHE B 1 400 ? -14.242 19.375 0.989 1 89.62 400 PHE B C 1
ATOM 6287 O O . PHE B 1 400 ? -15.266 19.516 1.669 1 89.62 400 PHE B O 1
ATOM 6294 N N . PHE B 1 401 ? -13.953 20.188 -0.02 1 91.94 401 PHE B N 1
ATOM 6295 C CA . PHE B 1 401 ? -14.828 21.266 -0.474 1 91.94 401 PHE B CA 1
ATOM 6296 C C . PHE B 1 401 ? -16.203 20.734 -0.851 1 91.94 401 PHE B C 1
ATOM 6298 O O . PHE B 1 401 ? -17.219 21.219 -0.367 1 91.94 401 PHE B O 1
ATOM 6305 N N . TRP B 1 402 ? -16.266 19.703 -1.517 1 87.38 402 TRP B N 1
ATOM 6306 C CA . TRP B 1 402 ? -17.516 19.125 -1.984 1 87.38 402 TRP B CA 1
ATOM 6307 C C . TRP B 1 402 ? -18.188 18.312 -0.879 1 87.38 402 TRP B C 1
ATOM 6309 O O . TRP B 1 402 ? -19.406 18.141 -0.88 1 87.38 402 TRP B O 1
ATOM 6319 N N . LEU B 1 403 ? -17.297 17.828 -0.021 1 90 403 LEU B N 1
ATOM 6320 C CA . LEU B 1 403 ? -17.859 17.141 1.14 1 90 403 LEU B CA 1
ATOM 6321 C C . LEU B 1 403 ? -18.766 18.078 1.937 1 90 403 LEU B C 1
ATOM 6323 O O . LEU B 1 403 ? -19.891 17.703 2.291 1 90 403 LEU B O 1
ATOM 6327 N N . LEU B 1 404 ? -18.312 19.234 2.176 1 92.75 404 LEU B N 1
ATOM 6328 C CA . LEU B 1 404 ? -19.109 20.219 2.898 1 92.75 404 LEU B CA 1
ATOM 6329 C C . LEU B 1 404 ? -20.328 20.625 2.092 1 92.75 404 LEU B C 1
ATOM 6331 O O . LEU B 1 404 ? -21.422 20.812 2.654 1 92.75 404 LEU B O 1
ATOM 6335 N N . ASN B 1 405 ? -20.172 20.734 0.859 1 92.12 405 ASN B N 1
ATOM 6336 C CA . ASN B 1 405 ? -21.266 21.078 -0.039 1 92.12 405 ASN B CA 1
ATOM 6337 C C . ASN B 1 405 ? -22.359 20.016 0.005 1 92.12 405 ASN B C 1
ATOM 6339 O O . ASN B 1 405 ? -23.547 20.328 0.131 1 92.12 405 ASN B O 1
ATOM 6343 N N . ARG B 1 406 ? -22.016 18.812 -0.063 1 88.19 406 ARG B N 1
ATOM 6344 C CA . ARG B 1 406 ? -22.969 17.719 -0.169 1 88.19 406 ARG B CA 1
ATOM 6345 C C . ARG B 1 406 ? -23.609 17.422 1.18 1 88.19 406 ARG B C 1
ATOM 6347 O O . ARG B 1 406 ? -24.812 17.172 1.253 1 88.19 406 ARG B O 1
ATOM 6354 N N . LEU B 1 407 ? -22.828 17.5 2.234 1 87.31 407 LEU B N 1
ATOM 6355 C CA . LEU B 1 407 ? -23.344 17.078 3.537 1 87.31 407 LEU B CA 1
ATOM 6356 C C . LEU B 1 407 ? -24.234 18.141 4.145 1 87.31 407 LEU B C 1
ATOM 6358 O O . LEU B 1 407 ? -25.219 17.828 4.828 1 87.31 407 LEU B O 1
ATOM 6362 N N . HIS B 1 408 ? -23.828 19.344 3.908 1 92.69 408 HIS B N 1
ATOM 6363 C CA . HIS B 1 408 ? -24.578 20.422 4.531 1 92.69 408 HIS B CA 1
ATOM 6364 C C . HIS B 1 408 ? -25.281 21.281 3.484 1 92.69 408 HIS B C 1
ATOM 6366 O O . HIS B 1 408 ? -25.797 22.359 3.803 1 92.69 408 HIS B O 1
ATOM 6372 N N . GLN B 1 409 ? -25.156 20.844 2.217 1 89.88 409 GLN B N 1
ATOM 6373 C CA . GLN B 1 409 ? -25.781 21.547 1.104 1 89.88 409 GLN B CA 1
ATOM 6374 C C . GLN B 1 409 ? -25.312 23 1.046 1 89.88 409 GLN B C 1
ATOM 6376 O O . GLN B 1 409 ? -26.125 23.906 0.89 1 89.88 409 GLN B O 1
ATOM 6381 N N . VAL B 1 410 ? -24.141 23.234 1.326 1 94.5 410 VAL B N 1
ATOM 6382 C CA . VAL B 1 410 ? -23.578 24.578 1.269 1 94.5 410 VAL B CA 1
ATOM 6383 C C . VAL B 1 410 ? -23.375 24.984 -0.187 1 94.5 410 VAL B C 1
ATOM 6385 O O . VAL B 1 410 ? -22.688 24.297 -0.941 1 94.5 410 VAL B O 1
ATOM 6388 N N . PRO B 1 411 ? -23.906 26.094 -0.6 1 92.81 411 PRO B N 1
ATOM 6389 C CA . PRO B 1 411 ? -23.609 26.547 -1.957 1 92.81 411 PRO B CA 1
ATOM 6390 C C . PRO B 1 411 ? -22.109 26.812 -2.182 1 92.81 411 PRO B C 1
ATOM 6392 O O . PRO B 1 411 ? -21.438 27.328 -1.295 1 92.81 411 PRO B O 1
ATOM 6395 N N . PRO B 1 412 ? -21.609 26.484 -3.391 1 92.88 412 PRO B N 1
ATOM 6396 C CA . PRO B 1 412 ? -20.172 26.625 -3.678 1 92.88 412 PRO B CA 1
ATOM 6397 C C . PRO B 1 412 ? -19.688 28.062 -3.475 1 92.88 412 PRO B C 1
ATOM 6399 O O . PRO B 1 412 ? -18.562 28.266 -2.998 1 92.88 412 PRO B O 1
ATOM 6402 N N . GLN B 1 413 ? -20.531 28.969 -3.807 1 93.25 413 GLN B N 1
ATOM 6403 C CA . GLN B 1 413 ? -20.125 30.359 -3.668 1 93.25 413 GLN B CA 1
ATOM 6404 C C . GLN B 1 413 ? -19.844 30.719 -2.209 1 93.25 413 GLN B C 1
ATOM 6406 O O . GLN B 1 413 ? -18.938 31.5 -1.917 1 93.25 413 GLN B O 1
ATOM 6411 N N . VAL B 1 414 ? -20.594 30.141 -1.379 1 95.62 414 VAL B N 1
ATOM 6412 C CA . VAL B 1 414 ? -20.406 30.375 0.05 1 95.62 414 VAL B CA 1
ATOM 6413 C C . VAL B 1 414 ? -19.125 29.688 0.528 1 95.62 414 VAL B C 1
ATOM 6415 O O . VAL B 1 414 ? -18.406 30.234 1.357 1 95.62 414 VAL B O 1
ATOM 6418 N N . LEU B 1 415 ? -18.828 28.562 0.067 1 95.81 415 LEU B N 1
ATOM 6419 C CA . LEU B 1 415 ? -17.625 27.828 0.447 1 95.81 415 LEU B CA 1
ATOM 6420 C C . LEU B 1 415 ? -16.375 28.594 0.008 1 95.81 415 LEU B C 1
ATOM 6422 O O . LEU B 1 415 ? -15.367 28.578 0.711 1 95.81 415 LEU B O 1
ATOM 6426 N N . TYR B 1 416 ? -16.453 29.234 -1.172 1 94.62 416 TYR B N 1
ATOM 6427 C CA . TYR B 1 416 ? -15.32 30.016 -1.648 1 94.62 416 TYR B CA 1
ATOM 6428 C C . TYR B 1 416 ? -15 31.156 -0.695 1 94.62 416 TYR B C 1
ATOM 6430 O O . TYR B 1 416 ? -13.836 31.5 -0.49 1 94.62 416 TYR B O 1
ATOM 6438 N N . ARG B 1 417 ? -16 31.672 -0.065 1 95.31 417 ARG B N 1
ATOM 6439 C CA . ARG B 1 417 ? -15.789 32.844 0.795 1 95.31 417 ARG B CA 1
ATOM 6440 C C . ARG B 1 417 ? -15.602 32.406 2.248 1 95.31 417 ARG B C 1
ATOM 6442 O O . ARG B 1 417 ? -15.32 33.25 3.111 1 95.31 417 ARG B O 1
ATOM 6449 N N . THR B 1 418 ? -15.773 31.203 2.516 1 96.31 418 THR B N 1
ATOM 6450 C CA . THR B 1 418 ? -15.625 30.734 3.895 1 96.31 418 THR B CA 1
ATOM 6451 C C . THR B 1 418 ? -14.508 29.719 4.004 1 96.31 418 THR B C 1
ATOM 6453 O O . THR B 1 418 ? -13.367 30.062 4.332 1 96.31 418 THR B O 1
ATOM 6456 N N . TYR B 1 419 ? -14.758 28.531 3.434 1 96.06 419 TYR B N 1
ATOM 6457 C CA . TYR B 1 419 ? -13.805 27.422 3.572 1 96.06 419 TYR B CA 1
ATOM 6458 C C . TYR B 1 419 ? -12.492 27.75 2.871 1 96.06 419 TYR B C 1
ATOM 6460 O O . TYR B 1 419 ? -11.414 27.531 3.428 1 96.06 419 TYR B O 1
ATOM 6468 N N . THR B 1 420 ? -12.578 28.219 1.649 1 95.75 420 THR B N 1
ATOM 6469 C CA . THR B 1 420 ? -11.391 28.562 0.874 1 95.75 420 THR B CA 1
ATOM 6470 C C . THR B 1 420 ? -10.57 29.641 1.578 1 95.75 420 THR B C 1
ATOM 6472 O O . THR B 1 420 ? -9.352 29.5 1.73 1 95.75 420 THR B O 1
ATOM 6475 N N . LEU B 1 421 ? -11.234 30.594 2.027 1 96.19 421 LEU B N 1
ATOM 6476 C CA . LEU B 1 421 ? -10.547 31.688 2.713 1 96.19 421 LEU B CA 1
ATOM 6477 C C . LEU B 1 421 ? -10.016 31.234 4.066 1 96.19 421 LEU B C 1
ATOM 6479 O O . LEU B 1 421 ? -8.953 31.688 4.504 1 96.19 421 LEU B O 1
ATOM 6483 N N . GLN B 1 422 ? -10.758 30.422 4.727 1 97.06 422 GLN B N 1
ATOM 6484 C CA . GLN B 1 422 ? -10.297 29.891 6 1 97.06 422 GLN B CA 1
ATOM 6485 C C . GLN B 1 422 ? -8.961 29.172 5.84 1 97.06 422 GLN B C 1
ATOM 6487 O O . GLN B 1 422 ? -8.055 29.344 6.664 1 97.06 422 GLN B O 1
ATOM 6492 N N . SER B 1 423 ? -8.891 28.359 4.805 1 96.31 423 SER B N 1
ATOM 6493 C CA . SER B 1 423 ? -7.664 27.594 4.586 1 96.31 423 SER B CA 1
ATOM 6494 C C . SER B 1 423 ? -6.473 28.516 4.367 1 96.31 423 SER B C 1
ATOM 6496 O O . SER B 1 423 ? -5.387 28.281 4.898 1 96.31 423 SER B O 1
ATOM 6498 N N . LEU B 1 424 ? -6.676 29.578 3.613 1 96 424 LEU B N 1
ATOM 6499 C CA . LEU B 1 424 ? -5.613 30.562 3.395 1 96 424 LEU B CA 1
ATOM 6500 C C . LEU B 1 424 ? -5.195 31.203 4.707 1 96 424 LEU B C 1
ATOM 6502 O O . LEU B 1 424 ? -4 31.359 4.977 1 96 424 LEU B O 1
ATOM 6506 N N . VAL B 1 425 ? -6.141 31.562 5.477 1 97.38 425 VAL B N 1
ATOM 6507 C CA . VAL B 1 425 ? -5.871 32.219 6.762 1 97.38 425 VAL B CA 1
ATOM 6508 C C . VAL B 1 425 ? -5.086 31.25 7.656 1 97.38 425 VAL B C 1
ATOM 6510 O O . VAL B 1 425 ? -4.18 31.672 8.383 1 97.38 425 VAL B O 1
ATOM 6513 N N . MET B 1 426 ? -5.453 30.078 7.637 1 97.25 426 MET B N 1
ATOM 6514 C CA . MET B 1 426 ? -4.766 29.078 8.453 1 97.25 426 MET B CA 1
ATOM 6515 C C . MET B 1 426 ? -3.309 28.938 8.023 1 97.25 426 MET B C 1
ATOM 6517 O O . MET B 1 426 ? -2.414 28.875 8.867 1 97.25 426 MET B O 1
ATOM 6521 N N . GLY B 1 427 ? -3.096 28.828 6.715 1 97.12 427 GLY B N 1
ATOM 6522 C CA . GLY B 1 427 ? -1.728 28.781 6.223 1 97.12 427 GLY B CA 1
ATOM 6523 C C . GLY B 1 427 ? -0.898 29.984 6.641 1 97.12 427 GLY B C 1
ATOM 6524 O O . GLY B 1 427 ? 0.238 29.828 7.094 1 97.12 427 GLY B O 1
ATOM 6525 N N . LEU B 1 428 ? -1.475 31.141 6.527 1 96.75 428 LEU B N 1
ATOM 6526 C CA . LEU B 1 428 ? -0.782 32.375 6.883 1 96.75 428 LEU B CA 1
ATOM 6527 C C . LEU B 1 428 ? -0.562 32.469 8.391 1 96.75 428 LEU B C 1
ATOM 6529 O O . LEU B 1 428 ? 0.474 32.969 8.844 1 96.75 428 LEU B O 1
ATOM 6533 N N . SER B 1 429 ? -1.535 32.062 9.109 1 97.31 429 SER B N 1
ATOM 6534 C CA . SER B 1 429 ? -1.389 32.062 10.562 1 97.31 429 SER B CA 1
ATOM 6535 C C . SER B 1 429 ? -0.294 31.078 11.008 1 97.31 429 SER B C 1
ATOM 6537 O O . SER B 1 429 ? 0.438 31.359 11.961 1 97.31 429 SER B O 1
ATOM 6539 N N . GLY B 1 430 ? -0.277 29.953 10.391 1 96.75 430 GLY B N 1
ATOM 6540 C CA . GLY B 1 430 ? 0.819 29.031 10.656 1 96.75 430 GLY B CA 1
ATOM 6541 C C . GLY B 1 430 ? 2.184 29.625 10.375 1 96.75 430 GLY B C 1
ATOM 6542 O O . GLY B 1 430 ? 3.137 29.406 11.117 1 96.75 430 GLY B O 1
ATOM 6543 N N . LEU B 1 431 ? 2.234 30.391 9.289 1 95.69 431 LEU B N 1
ATOM 6544 C CA . LEU B 1 431 ? 3.479 31.062 8.93 1 95.69 431 LEU B CA 1
ATOM 6545 C C . LEU B 1 431 ? 3.916 32 10.039 1 95.69 431 LEU B C 1
ATOM 6547 O O . LEU B 1 431 ? 5.113 32.188 10.289 1 95.69 431 LEU B O 1
ATOM 6551 N N . ILE B 1 432 ? 2.971 32.656 10.672 1 96.38 432 ILE B N 1
ATOM 6552 C CA . ILE B 1 432 ? 3.281 33.5 11.805 1 96.38 432 ILE B CA 1
ATOM 6553 C C . ILE B 1 432 ? 3.969 32.688 12.906 1 96.38 432 ILE B C 1
ATOM 6555 O O . ILE B 1 432 ? 4.949 33.156 13.5 1 96.38 432 ILE B O 1
ATOM 6559 N N . GLY B 1 433 ? 3.439 31.531 13.156 1 95.94 433 GLY B N 1
ATOM 6560 C CA . GLY B 1 433 ? 4.074 30.656 14.125 1 95.94 433 GLY B CA 1
ATOM 6561 C C . GLY B 1 433 ? 5.508 30.312 13.773 1 95.94 433 GLY B C 1
ATOM 6562 O O . GLY B 1 433 ? 6.387 30.312 14.641 1 95.94 433 GLY B O 1
ATOM 6563 N N . VAL B 1 434 ? 5.727 30.062 12.555 1 96.25 434 VAL B N 1
ATOM 6564 C CA . VAL B 1 434 ? 7.066 29.719 12.078 1 96.25 434 VAL B CA 1
ATOM 6565 C C . VAL B 1 434 ? 8 30.922 12.273 1 96.25 434 VAL B C 1
ATOM 6567 O O . VAL B 1 434 ? 9.141 30.75 12.719 1 96.25 434 VAL B O 1
ATOM 6570 N N . PHE B 1 435 ? 7.543 32.094 11.961 1 95 435 PHE B N 1
ATOM 6571 C CA . PHE B 1 435 ? 8.367 33.281 12.062 1 95 435 PHE B CA 1
ATOM 6572 C C . PHE B 1 435 ? 8.727 33.594 13.516 1 95 435 PHE B C 1
ATOM 6574 O O . PHE B 1 435 ? 9.828 34.062 13.805 1 95 435 PHE B O 1
ATOM 6581 N N . ILE B 1 436 ? 7.828 33.281 14.383 1 95.56 436 ILE B N 1
ATOM 6582 C CA . ILE B 1 436 ? 8.102 33.469 15.805 1 95.56 436 ILE B CA 1
ATOM 6583 C C . ILE B 1 436 ? 9.234 32.531 16.234 1 95.56 436 ILE B C 1
ATOM 6585 O O . ILE B 1 436 ? 10.141 32.938 16.969 1 95.56 436 ILE B O 1
ATOM 6589 N N . LEU B 1 437 ? 9.18 31.281 15.773 1 94.5 437 LEU B N 1
ATOM 6590 C CA . LEU B 1 437 ? 10.227 30.328 16.094 1 94.5 437 LEU B CA 1
ATOM 6591 C C . LEU B 1 437 ? 11.57 30.781 15.531 1 94.5 437 LEU B C 1
ATOM 6593 O O . LEU B 1 437 ? 12.602 30.656 16.188 1 94.5 437 LEU B O 1
ATOM 6597 N N . LEU B 1 438 ? 11.547 31.281 14.312 1 91.69 438 LEU B N 1
ATOM 6598 C CA . LEU B 1 438 ? 12.773 31.766 13.68 1 91.69 438 LEU B CA 1
ATOM 6599 C C . LEU B 1 438 ? 13.344 32.938 14.445 1 91.69 438 LEU B C 1
ATOM 6601 O O . LEU B 1 438 ? 14.562 33.062 14.594 1 91.69 438 LEU B O 1
ATOM 6605 N N . PHE B 1 439 ? 12.477 33.719 14.883 1 90.31 439 PHE B N 1
ATOM 6606 C CA . PHE B 1 439 ? 12.891 34.906 15.648 1 90.31 439 PHE B CA 1
ATOM 6607 C C . PHE B 1 439 ? 13.586 34.5 16.938 1 90.31 439 PHE B C 1
ATOM 6609 O O . PHE B 1 439 ? 14.508 35.156 17.406 1 90.31 439 PHE B O 1
ATOM 6616 N N . PHE B 1 440 ? 13.188 33.375 17.484 1 90.19 440 PHE B N 1
ATOM 6617 C CA . PHE B 1 440 ? 13.766 32.906 18.734 1 90.19 440 PHE B CA 1
ATOM 6618 C C . PHE B 1 440 ? 14.977 32.031 18.484 1 90.19 440 PHE B C 1
ATOM 6620 O O . PHE B 1 440 ? 15.555 31.469 19.422 1 90.19 440 PHE B O 1
ATOM 6627 N N . GLY B 1 441 ? 15.469 31.797 17.328 1 80.38 441 GLY B N 1
ATOM 6628 C CA . GLY B 1 441 ? 16.75 31.188 17.016 1 80.38 441 GLY B CA 1
ATOM 6629 C C . GLY B 1 441 ? 16.641 29.75 16.547 1 80.38 441 GLY B C 1
ATOM 6630 O O . GLY B 1 441 ? 17.625 29.016 16.547 1 80.38 441 GLY B O 1
ATOM 6631 N N . LEU B 1 442 ? 15.539 29.328 16.328 1 75.69 442 LEU B N 1
ATOM 6632 C CA . LEU B 1 442 ? 15.469 28 15.719 1 75.69 442 LEU B CA 1
ATOM 6633 C C . LEU B 1 442 ? 15.688 28.078 14.211 1 75.69 442 LEU B C 1
ATOM 6635 O O . LEU B 1 442 ? 15.234 29.031 13.57 1 75.69 442 LEU B O 1
#

Radius of gyration: 28.41 Å; Cα contacts (8 Å, |Δi|>4): 1556; chains: 2; bounding box: 68×73×69 Å

Solvent-accessible surface area (backbone atoms only — not comparable to full-atom values): 41326 Å² total; per-residue (Å²): 132,55,69,69,55,52,51,50,52,50,47,52,51,49,41,52,42,34,40,49,72,67,53,38,42,63,47,57,44,34,43,51,44,27,50,53,48,20,53,72,67,69,47,41,60,59,50,27,52,52,41,28,30,48,18,22,9,60,35,36,34,69,35,41,65,40,29,28,35,30,30,28,37,22,46,42,28,60,73,73,44,31,52,57,49,48,38,55,49,39,42,64,71,56,36,79,88,38,38,44,57,22,33,16,50,34,19,30,61,51,13,33,40,19,55,52,70,58,48,46,63,68,42,41,64,57,36,48,41,51,18,36,71,69,70,45,27,46,54,30,42,44,48,12,24,44,27,11,16,49,36,20,36,42,36,29,62,66,9,53,40,24,33,38,30,27,56,42,40,69,38,60,61,34,60,37,36,58,53,22,55,55,24,36,51,31,17,28,49,34,20,34,51,44,31,64,73,69,26,56,79,50,70,53,78,48,46,57,54,38,54,64,53,47,83,51,69,54,78,69,50,66,77,70,49,83,60,69,52,59,72,56,43,42,37,58,49,49,20,53,50,31,23,45,52,42,56,68,54,64,80,80,59,56,80,75,64,52,75,57,53,59,35,42,18,35,60,56,48,14,35,46,52,12,28,49,48,33,49,51,51,41,56,75,71,36,89,81,68,52,64,44,56,40,48,51,49,11,38,40,72,36,24,61,61,42,51,35,33,15,24,18,20,11,25,17,37,33,54,51,70,61,60,52,57,67,64,45,32,58,57,26,68,76,36,45,67,59,40,55,45,42,43,23,52,52,3,25,52,39,11,47,52,50,25,32,50,52,58,10,31,32,53,36,24,21,67,41,21,56,47,28,86,43,33,79,44,51,49,54,54,43,52,46,32,22,32,21,14,26,31,25,45,42,42,92,60,10,67,67,51,50,46,49,24,68,75,55,59,45,55,66,72,57,39,56,70,40,56,16,45,33,26,34,40,15,14,54,29,15,45,51,35,50,52,52,45,44,71,73,70,96,131,55,68,69,55,52,51,50,49,50,48,51,52,47,40,53,42,35,39,49,71,66,54,38,41,62,46,58,42,33,43,52,43,26,50,53,49,20,54,71,65,68,47,41,62,59,49,26,52,52,40,26,30,48,18,21,9,60,32,34,34,69,34,41,66,40,28,29,34,29,30,28,36,21,46,42,29,60,73,73,42,31,52,57,48,48,38,55,49,38,42,66,70,56,36,80,89,38,37,44,58,22,31,16,51,32,19,29,61,52,13,33,38,20,56,52,71,58,48,45,61,69,42,40,65,57,36,48,41,50,18,36,71,68,69,43,25,45,54,29,45,45,47,11,24,45,26,11,15,50,36,21,37,44,37,29,61,65,9,54,39,22,35,38,30,28,55,41,40,69,39,60,62,34,61,38,38,56,52,22,54,54,24,36,50,32,17,29,50,35,21,34,50,44,31,64,73,68,26,56,77,51,70,54,77,50,45,57,55,39,54,65,54,48,84,50,72,53,78,69,53,65,78,73,47,85,60,69,55,60,73,56,43,41,36,58,48,50,19,52,50,31,22,44,53,44,56,68,52,64,81,79,60,55,81,75,66,51,75,57,52,59,35,42,16,36,61,57,48,13,37,47,50,11,29,50,50,33,51,52,51,42,55,74,70,36,89,81,69,53,64,43,56,40,47,51,50,11,37,41,73,35,24,62,61,43,51,36,33,13,25,21,19,11,25,19,38,34,55,50,70,61,59,52,57,67,63,45,31,57,58,27,68,76,35,45,67,59,38,57,45,40,44,23,51,51,3,25,52,39,5,48,50,50,25,31,51,52,58,10,32,31,54,35,25,21,67,41,22,57,47,27,86,43,34,78,44,51,50,55,54,42,51,47,33,24,32,21,13,24,31,21,42,41,41,92,60,10,66,67,52,50,46,49,24,68,76,54,59,44,56,67,73,56,40,54,70,40,57,16,46,33,26,35,41,16,15,53,29,15,45,51,35,49,50,54,44,45,71,72,70,95

Sequence (884 aa):
MSIPILTLILFLVLLIFSISKWKVHPFVALLLTGIGLGLTMGLGGEGTITILLEGFGDTLRWIAIIVILGAFIGEVLQETGGAFRISSRIVSWVGKKKLPWAMGMTGYIVSIPVFVDVAYILLQPVVESLSGKIKKPVLYIALSLTAGLTVSHTLIPPTPGPMAVASLMGVEIGNMLLINLFVALFAMTGGILFVIYFCSKSWIPYDQTLQTQQNSQVPDSTHQKNQSIFLDLLPIIIPILLIGLGSLIPTDTAHFISPALNFLSIPMVAVLIGAAIAAYTYIRKVSQSSLNKMVEQAIIKSALVIMITGAGGALGQVIRATGVQNELISLFSDSPLLGALLPFFIAAILTTSTGSITVSLVGTASMIGPIASTLPVSPEISAALIGCGSFCVFHANSSFFWLLNRLHQVPPQVLYRTYTLQSLVMGLSGLIGVFILLFFGLMSIPILTLILFLVLLIFSISKWKVHPFVALLLTGIGLGLTMGLGGEGTITILLEGFGDTLRWIAIIVILGAFIGEVLQETGGAFRISSRIVSWVGKKKLPWAMGMTGYIVSIPVFVDVAYILLQPVVESLSGKIKKPVLYIALSLTAGLTVSHTLIPPTPGPMAVASLMGVEIGNMLLINLFVALFAMTGGILFVIYFCSKSWIPYDQTLQTQQNSQVPDSTHQKNQSIFLDLLPIIIPILLIGLGSLIPTDTAHFISPALNFLSIPMVAVLIGAAIAAYTYIRKVSQSSLNKMVEQAIIKSALVIMITGAGGALGQVIRATGVQNELISLFSDSPLLGALLPFFIAAILTTSTGSITVSLVGTASMIGPIASTLPVSPEISAALIGCGSFCVFHANSSFFWLLNRLHQVPPQVLYRTYTLQSLVMGLSGLIGVFILLFFGL

InterPro domains:
  IPR003474 Gluconate transporter [PF02447] (4-437)
  IPR003474 Gluconate transporter [PTHR30354] (3-440)

Secondary structure (DSSP, 8-state):
--HHHHHHHHHHHHHHHHHHTS---HHHHHHHHHHHHHHHTT--HHHHHHHHHHHHHHHHHHHHHHHHHHHHHHHHHHHHTHHHHHHHHHHHHH-GGGHHHHHHHHHHHHTTTS-HHHHHHHHHHHHHHHHHHHT--HHHHHHHHHHHHHHHHHH-TTSHHHHHHHHHHT--HHHHHHHHHHHHHHHHHHHHHHHHHHSTT---HHHHHHHHHTTS----TTTTTTS-THHHHHHHHHHHHHHHHHHHS-SS-TTTS-HHHHHHHSHHHHHHHHHHHHHHHHHHH-SS--HHHHHHHHHHHHHHHHHHHHHHHHHHHHHHHHTTHHHHHHHHHH-HHHHHHHHHHHHHHHHHHH--HHHHHHHHHHHHGGGGGGSSS-HHHHHHHHHHHTTS---TT-HHHHHHHHHH---HHHHIIIIIHHHHHHHHHHHHHHHHHHHTT-/--HHHHHHHHHHHHHHHHHHTS---HHHHHHHHHHHHHHHTT--HHHHHHHHHHHHHHHHHHHHHHHHHHHHHHHHHHHHTHHHHHHHHHHHHH-GGGHHHHHHHHHHHHTTTS-HHHHHHHHHHHHHHHHHHHT--HHHHHHHHHHHHHHHHHH-TTSHHHHHHHHHHT--HHHHHHHHHHHHHHHHHHHHHHHHHHSTT---HHHHHHHHHTTS----TTTTTTS-THHHHHHHHHHHHHHHHHHHS-SS-TTTS-HHHHHHHSHHHHHHHHHHHHHHHHHHH-SS--HHHHHHHHHHHHHHHHHHHHHHHHHHHHHHHHTTHHHHHHHHHH-HHHHHHHHHHHHHHHHHHH--HHHHHHHHHHHHGGGGGGSSS-HHHHHHHHHHHTTS---TT-HHHHHHHHHH---HHHHIIIIIHHHHHHHHHHHHHHHHHHHTT-